Protein AF-A0A924YTF6-F1 (afdb_monomer)

Structure (mmCIF, N/CA/C/O backbone):
data_AF-A0A924YTF6-F1
#
_entry.id   AF-A0A924YTF6-F1
#
loop_
_atom_site.group_PDB
_atom_site.id
_atom_site.type_symbol
_atom_site.label_atom_id
_atom_site.label_alt_id
_atom_site.label_comp_id
_atom_site.label_asym_id
_atom_site.label_entity_id
_atom_site.label_seq_id
_atom_site.pdbx_PDB_ins_code
_atom_site.Cartn_x
_atom_site.Cartn_y
_atom_site.Cartn_z
_atom_site.occupancy
_atom_site.B_iso_or_equiv
_atom_site.auth_seq_id
_atom_site.auth_comp_id
_atom_site.auth_asym_id
_atom_site.auth_atom_id
_atom_site.pdbx_PDB_model_num
ATOM 1 N N . SER A 1 1 ? -7.230 21.133 8.648 1.00 33.88 1 SER A N 1
ATOM 2 C CA . SER A 1 1 ? -6.021 21.303 9.482 1.00 33.88 1 SER A CA 1
ATOM 3 C C . SER A 1 1 ? -4.789 21.173 8.586 1.00 33.88 1 SER A C 1
ATOM 5 O O . SER A 1 1 ? -4.611 20.162 7.931 1.00 33.88 1 SER A O 1
ATOM 7 N N . LYS A 1 2 ? -3.971 22.229 8.469 1.00 28.59 2 LYS A N 1
ATOM 8 C CA . LYS A 1 2 ? -2.895 22.375 7.458 1.00 28.59 2 LYS A CA 1
ATOM 9 C C . LYS A 1 2 ? -1.537 21.713 7.818 1.00 28.59 2 LYS A C 1
ATOM 11 O O . LYS A 1 2 ? -0.518 22.150 7.301 1.00 28.59 2 LYS A O 1
ATOM 16 N N . ARG A 1 3 ? -1.453 20.753 8.755 1.00 30.89 3 ARG A N 1
ATOM 17 C CA . ARG A 1 3 ? -0.153 20.397 9.396 1.00 30.89 3 ARG A CA 1
ATOM 18 C C . ARG A 1 3 ? 0.140 18.904 9.645 1.00 30.89 3 ARG A C 1
ATOM 20 O O . ARG A 1 3 ? 1.070 18.593 10.389 1.00 30.89 3 ARG A O 1
ATOM 27 N N . ASN A 1 4 ? -0.596 17.991 9.005 1.00 27.14 4 ASN A N 1
ATOM 28 C CA . ASN A 1 4 ? -0.408 16.540 9.194 1.00 27.14 4 ASN A CA 1
ATOM 29 C C . ASN A 1 4 ? 0.278 15.811 8.019 1.00 27.14 4 ASN A C 1
ATOM 31 O O . ASN A 1 4 ? 0.423 14.597 8.080 1.00 27.14 4 ASN A O 1
ATOM 35 N N . ALA A 1 5 ? 0.738 16.520 6.983 1.00 31.30 5 ALA A N 1
ATOM 36 C CA . ALA A 1 5 ? 1.470 15.915 5.869 1.00 31.30 5 ALA A CA 1
ATOM 37 C C . ALA A 1 5 ? 2.981 16.164 5.994 1.00 31.30 5 ALA A C 1
ATOM 39 O O . ALA A 1 5 ? 3.409 17.300 6.216 1.00 31.30 5 ALA A O 1
ATOM 40 N N . TRP A 1 6 ? 3.783 15.114 5.812 1.00 33.28 6 TRP A N 1
ATOM 41 C CA . TRP A 1 6 ? 5.216 15.234 5.550 1.00 33.28 6 TRP A CA 1
ATOM 42 C C . TRP A 1 6 ? 5.383 15.873 4.164 1.00 33.28 6 TRP A C 1
ATOM 44 O O . TRP A 1 6 ? 5.076 15.253 3.151 1.00 33.28 6 TRP A O 1
ATOM 54 N N . ARG A 1 7 ? 5.793 17.144 4.115 1.00 38.44 7 ARG A N 1
ATOM 55 C CA . ARG A 1 7 ? 6.089 17.869 2.869 1.00 38.44 7 ARG A CA 1
ATOM 56 C C . ARG A 1 7 ? 7.584 17.759 2.580 1.00 38.44 7 ARG A C 1
ATOM 58 O O . ARG A 1 7 ? 8.381 17.838 3.512 1.00 38.44 7 ARG A O 1
ATOM 65 N N . VAL A 1 8 ? 7.961 17.628 1.306 1.00 38.53 8 VAL A N 1
ATOM 66 C CA . VAL A 1 8 ? 9.360 17.786 0.887 1.00 38.53 8 VAL A CA 1
ATOM 67 C C . VAL A 1 8 ? 9.787 19.216 1.227 1.00 38.53 8 VAL A C 1
ATOM 69 O O . VAL A 1 8 ? 9.254 20.187 0.691 1.00 38.53 8 VAL A O 1
ATOM 72 N N . ASP A 1 9 ? 10.684 19.335 2.196 1.00 48.16 9 ASP A N 1
ATOM 73 C CA . ASP A 1 9 ? 11.202 20.600 2.708 1.00 48.16 9 ASP A CA 1
ATOM 74 C C . ASP A 1 9 ? 12.487 20.961 1.951 1.00 48.16 9 ASP A C 1
ATOM 76 O O . ASP A 1 9 ? 13.585 20.805 2.486 1.00 48.16 9 ASP A O 1
ATOM 80 N N . LEU A 1 10 ? 12.321 21.360 0.683 1.00 53.12 10 LEU A N 1
ATOM 81 C CA . LEU A 1 10 ? 13.398 21.843 -0.190 1.00 53.12 10 LEU A CA 1
ATOM 82 C C . LEU A 1 10 ? 13.933 23.194 0.309 1.00 53.12 10 LEU A C 1
ATOM 84 O O . LEU A 1 10 ? 13.196 23.966 0.934 1.00 53.12 10 LEU A O 1
ATOM 88 N N . GLU A 1 11 ? 15.210 23.481 0.048 1.00 59.19 11 GLU A N 1
ATOM 89 C CA . GLU A 1 11 ? 15.754 24.821 0.270 1.00 59.19 11 GLU A CA 1
ATOM 90 C C . GLU A 1 11 ? 15.016 25.850 -0.596 1.00 59.19 11 GLU A C 1
ATOM 92 O O . GLU A 1 11 ? 14.680 25.587 -1.753 1.00 59.19 11 GLU A O 1
ATOM 97 N N . ASN A 1 12 ? 14.754 27.033 -0.033 1.00 62.19 12 ASN A N 1
ATOM 98 C CA . ASN A 1 12 ? 14.315 28.161 -0.849 1.00 62.19 12 ASN A CA 1
ATOM 99 C C . ASN A 1 12 ? 15.506 28.699 -1.656 1.00 62.19 12 ASN A C 1
ATOM 101 O O . ASN A 1 12 ? 16.662 28.539 -1.265 1.00 62.19 12 ASN A O 1
ATOM 105 N N . GLU A 1 13 ? 15.223 29.374 -2.766 1.00 46.88 13 GLU A N 1
ATOM 106 C CA . GLU A 1 13 ? 16.250 29.977 -3.614 1.00 46.88 13 GLU A CA 1
ATOM 107 C C . GLU A 1 13 ? 17.131 30.951 -2.797 1.00 46.88 13 GLU A C 1
ATOM 109 O O . GLU A 1 13 ? 16.638 31.930 -2.236 1.00 46.88 13 GLU A O 1
ATOM 114 N N . GLY A 1 14 ? 18.431 30.648 -2.687 1.00 61.91 14 GLY A N 1
ATOM 115 C CA . GLY A 1 14 ? 19.406 31.429 -1.911 1.00 61.91 14 GLY A CA 1
ATOM 116 C C . GLY A 1 14 ? 19.658 30.972 -0.465 1.00 61.91 14 GLY A C 1
ATOM 117 O O . GLY A 1 14 ? 20.465 31.604 0.215 1.00 61.91 14 GLY A O 1
ATOM 118 N N . GLU A 1 15 ? 19.014 29.904 0.020 1.00 66.38 15 GLU A N 1
ATOM 119 C CA . GLU A 1 15 ? 19.349 29.284 1.313 1.00 66.38 15 GLU A CA 1
ATOM 120 C C . GLU A 1 15 ? 20.533 28.305 1.190 1.00 66.38 15 GLU A C 1
ATOM 122 O O . GLU A 1 15 ? 20.690 27.625 0.175 1.00 66.38 15 GLU A O 1
ATOM 127 N N . ASP A 1 16 ? 21.359 28.213 2.240 1.00 62.97 16 ASP A N 1
ATOM 128 C CA . ASP A 1 16 ? 22.452 27.235 2.305 1.00 62.97 16 ASP A CA 1
ATOM 129 C C . ASP A 1 16 ? 21.910 25.791 2.254 1.00 62.97 16 ASP A C 1
ATOM 131 O O . ASP A 1 16 ? 20.901 25.493 2.909 1.00 62.97 16 ASP A O 1
ATOM 135 N N . PRO A 1 17 ? 22.596 24.867 1.551 1.00 65.69 17 PRO A N 1
ATOM 136 C CA . PRO A 1 17 ? 22.175 23.475 1.455 1.00 65.69 17 PRO A CA 1
ATOM 137 C C . PRO A 1 17 ? 22.117 22.826 2.840 1.00 65.69 17 PRO A C 1
ATOM 139 O O . PRO A 1 17 ? 23.061 22.886 3.640 1.00 65.69 17 PRO A O 1
ATOM 142 N N . ARG A 1 18 ? 20.995 22.174 3.136 1.00 71.25 18 ARG A N 1
ATOM 143 C CA . ARG A 1 18 ? 20.744 21.532 4.419 1.00 71.25 18 ARG A CA 1
ATOM 144 C C . ARG A 1 18 ? 21.314 20.130 4.401 1.00 71.25 18 ARG A C 1
ATOM 146 O O . ARG A 1 18 ? 20.858 19.242 3.690 1.00 71.25 18 ARG A O 1
ATOM 153 N N . TRP A 1 19 ? 22.287 19.905 5.266 1.00 78.44 19 TRP A N 1
ATOM 154 C CA . TRP A 1 19 ? 22.843 18.582 5.488 1.00 78.44 19 TRP A CA 1
ATOM 155 C C . TRP A 1 19 ? 22.140 17.898 6.661 1.00 78.44 19 TRP A C 1
ATOM 157 O O . TRP A 1 19 ? 21.635 18.541 7.584 1.00 78.44 19 TRP A O 1
ATOM 167 N N . THR A 1 20 ? 22.102 16.569 6.622 1.00 82.50 20 THR A N 1
ATOM 168 C CA . THR A 1 20 ? 21.602 15.732 7.716 1.00 82.50 20 THR A CA 1
ATOM 169 C C . THR A 1 20 ? 22.667 14.717 8.086 1.00 82.50 20 THR A C 1
ATOM 171 O O . THR A 1 20 ? 23.166 13.994 7.228 1.00 82.50 20 THR A O 1
ATOM 174 N N . VAL A 1 21 ? 23.003 14.659 9.371 1.00 86.75 21 VAL A N 1
ATOM 175 C CA . VAL A 1 21 ? 23.843 13.606 9.938 1.00 86.75 21 VAL A CA 1
ATOM 176 C C . VAL A 1 21 ? 22.918 12.573 10.556 1.00 86.75 21 VAL A C 1
ATOM 178 O O . VAL A 1 21 ? 22.168 12.883 11.481 1.00 86.75 21 VAL A O 1
ATOM 181 N N . ALA A 1 22 ? 22.972 11.351 10.037 1.00 86.81 22 ALA A N 1
ATOM 182 C CA . ALA A 1 22 ? 22.245 10.215 10.579 1.00 86.81 22 ALA A CA 1
ATOM 183 C C . ALA A 1 22 ? 23.209 9.238 11.263 1.00 86.81 22 ALA A C 1
ATOM 185 O O . ALA A 1 22 ? 24.295 8.956 10.757 1.00 86.81 22 ALA A O 1
ATOM 186 N N . LEU A 1 23 ? 22.799 8.709 12.411 1.00 88.88 23 LEU A N 1
ATOM 187 C CA . LEU A 1 23 ? 23.518 7.714 13.196 1.00 88.88 23 LEU A CA 1
ATOM 188 C C . LEU A 1 23 ? 22.539 6.612 13.593 1.00 88.88 23 LEU A C 1
ATOM 190 O O . LEU A 1 23 ? 21.445 6.891 14.078 1.00 88.88 23 LEU A O 1
ATOM 194 N N . ARG A 1 24 ? 22.951 5.354 13.459 1.00 89.06 24 ARG A N 1
ATOM 195 C CA . ARG A 1 24 ? 22.270 4.237 14.112 1.00 89.06 24 ARG A CA 1
ATOM 196 C C . ARG A 1 24 ? 23.062 3.813 15.338 1.00 89.06 24 ARG A C 1
ATOM 198 O O . ARG A 1 24 ? 24.274 3.637 15.253 1.00 89.06 24 ARG A O 1
ATOM 205 N N . ALA A 1 25 ? 22.382 3.638 16.461 1.00 86.00 25 ALA A N 1
ATOM 206 C CA . ALA A 1 25 ? 22.997 3.254 17.719 1.00 86.00 25 ALA A CA 1
ATOM 207 C C . ALA A 1 25 ? 22.134 2.236 18.462 1.00 86.00 25 ALA A C 1
ATOM 209 O O . ALA A 1 25 ? 20.910 2.344 18.498 1.00 86.00 25 ALA A O 1
ATOM 210 N N . LEU A 1 26 ? 22.799 1.272 19.095 1.00 87.06 26 LEU A N 1
ATOM 211 C CA . LEU A 1 26 ? 22.171 0.342 20.021 1.00 87.06 26 LEU A CA 1
ATOM 212 C C . LEU A 1 26 ? 22.508 0.781 21.449 1.00 87.06 26 LEU A C 1
ATOM 214 O O . LEU A 1 26 ? 23.675 0.805 21.834 1.00 87.06 26 LEU A O 1
ATOM 218 N N . PHE A 1 27 ? 21.493 1.134 22.226 1.00 87.19 27 PHE A N 1
ATOM 219 C CA . PHE A 1 27 ? 21.616 1.560 23.614 1.00 87.19 27 PHE A CA 1
ATOM 220 C C . PHE A 1 27 ? 21.109 0.463 24.541 1.00 87.19 27 PHE A C 1
ATOM 222 O O . PHE A 1 27 ? 19.917 0.170 24.563 1.00 87.19 27 PHE A O 1
ATOM 229 N N . ALA A 1 28 ? 21.998 -0.119 25.335 1.00 88.12 28 ALA A N 1
ATOM 230 C CA . ALA A 1 28 ? 21.643 -1.056 26.393 1.00 88.12 28 ALA A CA 1
ATOM 231 C C . ALA A 1 28 ? 21.757 -0.363 27.758 1.00 88.12 28 ALA A C 1
ATOM 233 O O . ALA A 1 28 ? 22.670 0.435 27.975 1.00 88.12 28 ALA A O 1
ATOM 234 N N . GLY A 1 29 ? 20.842 -0.659 28.683 1.00 87.62 29 GLY A N 1
ATOM 235 C CA . GLY A 1 29 ? 20.893 -0.131 30.052 1.00 87.62 29 GLY A CA 1
ATOM 236 C C . GLY A 1 29 ? 22.125 -0.598 30.839 1.00 87.62 29 GLY A C 1
ATOM 237 O O . GLY A 1 29 ? 22.531 0.061 31.793 1.00 87.62 29 GLY A O 1
ATOM 238 N N . ALA A 1 30 ? 22.739 -1.706 30.423 1.00 86.06 30 ALA A N 1
ATOM 239 C CA . ALA A 1 30 ? 24.016 -2.190 30.924 1.00 86.06 30 ALA A CA 1
ATOM 240 C C . ALA A 1 30 ? 24.823 -2.814 29.773 1.00 86.06 30 ALA A C 1
ATOM 242 O O . ALA A 1 30 ? 24.242 -3.412 28.869 1.00 86.06 30 ALA A O 1
ATOM 243 N N . SER A 1 31 ? 26.154 -2.696 29.821 1.00 83.69 31 SER A N 1
ATOM 244 C CA . SER A 1 31 ? 27.068 -3.421 28.930 1.00 83.69 31 SER A CA 1
ATOM 245 C C . SER A 1 31 ? 28.318 -3.872 29.686 1.00 83.69 31 SER A C 1
ATOM 247 O O . SER A 1 31 ? 28.781 -3.185 30.598 1.00 83.69 31 SER A O 1
ATOM 249 N N . ALA A 1 32 ? 28.893 -5.010 29.296 1.00 82.56 32 ALA A N 1
ATOM 250 C CA . ALA A 1 32 ? 30.189 -5.481 29.778 1.00 82.56 32 ALA A CA 1
ATOM 251 C C . ALA A 1 32 ? 31.377 -4.794 29.070 1.00 82.56 32 ALA A C 1
ATOM 253 O O . ALA A 1 32 ? 32.544 -5.049 29.399 1.00 82.56 32 ALA A O 1
ATOM 254 N N . GLN A 1 33 ? 31.112 -3.923 28.090 1.00 75.31 33 GLN A N 1
ATOM 255 C CA . GLN A 1 33 ? 32.135 -3.118 27.432 1.00 75.31 33 GLN A CA 1
ATOM 256 C C . GLN A 1 33 ? 32.494 -1.887 28.271 1.00 75.31 33 GLN A C 1
ATOM 258 O O . GLN A 1 33 ? 31.654 -1.051 28.582 1.00 75.31 33 GLN A O 1
ATOM 263 N N . ALA A 1 34 ? 33.780 -1.747 28.599 1.00 66.31 34 ALA A N 1
ATOM 264 C CA . ALA A 1 34 ? 34.294 -0.588 29.337 1.00 66.31 34 ALA A CA 1
ATOM 265 C C . ALA A 1 34 ? 34.494 0.655 28.447 1.00 66.31 34 ALA A C 1
ATOM 267 O O . ALA A 1 34 ? 34.699 1.755 28.951 1.00 66.31 34 ALA A O 1
ATOM 268 N N . SER A 1 35 ? 34.493 0.476 27.123 1.00 64.94 35 SER A N 1
ATOM 269 C CA . SER A 1 35 ? 34.679 1.536 26.132 1.00 64.94 35 SER A CA 1
ATOM 270 C C . SER A 1 35 ? 33.983 1.155 24.819 1.00 64.94 35 SER A C 1
ATOM 272 O O . SER A 1 35 ? 34.061 -0.017 24.433 1.00 64.94 35 SER A O 1
ATOM 274 N N . PRO A 1 36 ? 33.381 2.117 24.090 1.00 57.41 36 PRO A N 1
ATOM 275 C CA . PRO A 1 36 ? 32.767 1.883 22.778 1.00 57.41 36 PRO A CA 1
ATOM 276 C C . PRO A 1 36 ? 33.769 1.438 21.698 1.00 57.41 36 PRO A C 1
ATOM 278 O O . PRO A 1 36 ? 33.363 0.951 20.650 1.00 57.41 36 PRO A O 1
ATOM 281 N N . PHE A 1 37 ? 35.075 1.573 21.953 1.00 62.22 37 PHE A N 1
ATOM 282 C CA . PHE A 1 37 ? 36.141 1.107 21.057 1.00 62.22 37 PHE A CA 1
ATOM 283 C C . PHE A 1 37 ? 36.682 -0.282 21.424 1.00 62.22 37 PHE A C 1
ATOM 285 O O . PHE A 1 37 ? 37.540 -0.819 20.726 1.00 62.22 37 PHE A O 1
ATOM 292 N N . SER A 1 38 ? 36.232 -0.862 22.541 1.00 63.25 38 SER A N 1
ATOM 293 C CA . SER A 1 38 ? 36.618 -2.223 22.916 1.00 63.25 38 SER A CA 1
ATOM 294 C C . SER A 1 38 ? 35.771 -3.245 22.154 1.00 63.25 38 SER A C 1
ATOM 296 O O . SER A 1 38 ? 34.579 -3.036 21.954 1.00 63.25 38 SER A O 1
ATOM 298 N N . GLY A 1 39 ? 36.380 -4.348 21.708 1.00 67.12 39 GLY A N 1
ATOM 299 C CA . GLY A 1 39 ? 35.661 -5.412 20.998 1.00 67.12 39 GLY A CA 1
ATOM 300 C C . GLY A 1 39 ? 34.525 -6.023 21.828 1.00 67.12 39 GLY A C 1
ATOM 301 O O . GLY A 1 39 ? 34.501 -5.924 23.059 1.00 67.12 39 GLY A O 1
ATOM 302 N N . TYR A 1 40 ? 33.560 -6.649 21.153 1.00 79.06 40 TYR A N 1
ATOM 303 C CA . TYR A 1 40 ? 32.446 -7.355 21.792 1.00 79.06 40 TYR A CA 1
ATOM 304 C C . TYR A 1 40 ? 32.950 -8.483 22.715 1.00 79.06 40 TYR A C 1
ATOM 306 O O . TYR A 1 40 ? 33.804 -9.275 22.319 1.00 79.06 40 TYR A O 1
ATOM 314 N N . LYS A 1 41 ? 32.436 -8.547 23.955 1.00 82.44 41 LYS A N 1
ATOM 315 C CA . LYS A 1 41 ? 32.841 -9.516 24.993 1.00 82.44 41 LYS A CA 1
ATOM 316 C C . LYS A 1 41 ? 31.701 -10.496 25.318 1.00 82.44 41 LYS A C 1
ATOM 318 O O . LYS A 1 41 ? 31.036 -10.328 26.340 1.00 82.44 41 LYS A O 1
ATOM 323 N N . PRO A 1 42 ? 31.477 -11.539 24.501 1.00 82.19 42 PRO A N 1
ATOM 324 C CA . PRO A 1 42 ? 30.296 -12.399 24.612 1.00 82.19 42 PRO A CA 1
ATOM 325 C C . PRO A 1 42 ? 30.154 -13.088 25.976 1.00 82.19 42 PRO A C 1
ATOM 327 O O . PRO A 1 42 ? 29.056 -13.154 26.520 1.00 82.19 42 PRO A O 1
ATOM 330 N N . THR A 1 43 ? 31.258 -13.554 26.567 1.00 85.06 43 THR A N 1
ATOM 331 C CA . THR A 1 43 ? 31.250 -14.288 27.845 1.00 85.06 43 THR A CA 1
ATOM 332 C C . THR A 1 43 ? 30.869 -13.423 29.043 1.00 85.06 43 THR A C 1
ATOM 334 O O . THR A 1 43 ? 30.260 -13.919 29.986 1.00 85.06 43 THR A O 1
ATOM 337 N N . SER A 1 44 ? 31.223 -12.137 29.020 1.00 85.00 44 SER A N 1
ATOM 338 C CA . SER A 1 44 ? 30.876 -11.184 30.079 1.00 85.00 44 SER A CA 1
ATOM 339 C C . SER A 1 44 ? 29.502 -10.550 29.864 1.00 85.00 44 SER A C 1
ATOM 341 O O . SER A 1 44 ? 28.864 -10.155 30.833 1.00 85.00 44 SER A O 1
ATOM 343 N N . GLU A 1 45 ? 29.049 -10.467 28.612 1.00 85.94 45 GLU A N 1
ATOM 344 C CA . GLU A 1 45 ? 27.750 -9.900 28.254 1.00 85.94 45 GLU A CA 1
ATOM 345 C C . GLU A 1 45 ? 26.596 -10.881 28.509 1.00 85.94 45 GLU A C 1
ATOM 347 O O . GLU A 1 45 ? 25.528 -10.455 28.931 1.00 85.94 45 GLU A O 1
ATOM 352 N N . ALA A 1 46 ? 26.814 -12.186 28.299 1.00 86.69 46 ALA A N 1
ATOM 353 C CA . ALA A 1 46 ? 25.786 -13.219 28.445 1.00 86.69 46 ALA A CA 1
ATOM 354 C C . ALA A 1 46 ? 25.045 -13.202 29.800 1.00 86.69 46 ALA A C 1
ATOM 356 O O . ALA A 1 46 ? 23.817 -13.189 29.779 1.00 86.69 46 ALA A O 1
ATOM 357 N N . PRO A 1 47 ? 25.720 -13.152 30.970 1.00 88.94 47 PRO A N 1
ATOM 358 C CA . PRO A 1 47 ? 25.033 -13.135 32.264 1.00 88.94 47 PRO A CA 1
ATOM 359 C C . PRO A 1 47 ? 24.581 -11.733 32.709 1.00 88.94 47 PRO A C 1
ATOM 361 O O . PRO A 1 47 ? 24.066 -11.585 33.818 1.00 88.94 47 PRO A O 1
ATOM 364 N N . LEU A 1 48 ? 24.833 -10.685 31.916 1.00 89.88 48 LEU A N 1
ATOM 365 C CA . LEU A 1 48 ? 24.643 -9.305 32.349 1.00 89.88 48 LEU A CA 1
ATOM 366 C C . LEU A 1 48 ? 23.142 -8.961 32.415 1.00 89.88 48 LEU A C 1
ATOM 368 O O . LEU A 1 48 ? 22.461 -9.039 31.388 1.00 89.88 48 LEU A O 1
ATOM 372 N N . PRO A 1 49 ? 22.608 -8.541 33.577 1.00 90.06 49 PRO A N 1
ATOM 373 C CA . PRO A 1 49 ? 21.224 -8.096 33.671 1.00 90.06 49 PRO A CA 1
ATOM 374 C C . PRO A 1 49 ? 21.054 -6.748 32.960 1.00 90.06 49 PRO A C 1
ATOM 376 O O . PRO A 1 49 ? 21.742 -5.779 33.278 1.00 90.06 49 PRO A O 1
ATOM 379 N N . CYS A 1 50 ? 20.111 -6.669 32.021 1.00 89.62 50 CYS A N 1
ATOM 380 C CA . CYS A 1 50 ? 19.856 -5.473 31.227 1.00 89.62 50 CYS A CA 1
ATOM 381 C C . CYS A 1 50 ? 18.350 -5.215 31.109 1.00 89.62 50 CYS A C 1
ATOM 383 O O . CYS A 1 50 ? 17.642 -5.866 30.347 1.00 89.62 50 CYS A O 1
ATOM 385 N N . VAL A 1 51 ? 17.846 -4.235 31.864 1.00 88.19 51 VAL A N 1
ATOM 386 C CA . VAL A 1 51 ? 16.400 -3.951 31.950 1.00 88.19 51 VAL A CA 1
ATOM 387 C C . VAL A 1 51 ? 15.816 -3.503 30.612 1.00 88.19 51 VAL A C 1
ATOM 389 O O . VAL A 1 51 ? 14.661 -3.806 30.325 1.00 88.19 51 VAL A O 1
ATOM 392 N N . TYR A 1 52 ? 16.593 -2.803 29.788 1.00 89.75 52 TYR A N 1
ATOM 393 C CA . TYR A 1 52 ? 16.150 -2.362 28.474 1.00 89.75 52 TYR A CA 1
ATOM 394 C C . TYR A 1 52 ? 17.295 -2.329 27.467 1.00 89.75 52 TYR A C 1
ATOM 396 O O . TYR A 1 52 ? 18.436 -2.006 27.799 1.00 89.75 52 TYR A O 1
ATOM 404 N N . LEU A 1 53 ? 16.949 -2.592 26.213 1.00 92.12 53 LEU A N 1
ATOM 405 C CA . LEU A 1 53 ? 17.812 -2.409 25.054 1.00 92.12 53 LEU A CA 1
ATOM 406 C C . LEU A 1 53 ? 17.019 -1.676 23.977 1.00 92.12 53 LEU A C 1
ATOM 408 O O . LEU A 1 53 ? 15.839 -1.951 23.786 1.00 92.12 53 LEU A O 1
ATOM 412 N N . MET A 1 54 ? 17.641 -0.712 23.307 1.00 92.69 54 MET A N 1
ATOM 413 C CA . MET A 1 54 ? 17.008 0.162 22.324 1.00 92.69 54 MET A CA 1
ATOM 414 C C . MET A 1 54 ? 17.850 0.231 21.055 1.00 92.69 54 MET A C 1
ATOM 416 O O . MET A 1 54 ? 19.030 0.550 21.119 1.00 92.69 54 MET A O 1
ATOM 420 N N . ASP A 1 55 ? 17.244 -0.027 19.903 1.00 92.06 55 ASP A N 1
ATOM 421 C CA . ASP A 1 55 ? 17.829 0.196 18.578 1.00 92.06 55 ASP A CA 1
ATOM 422 C C . ASP A 1 55 ? 17.273 1.506 18.037 1.00 92.06 55 ASP A C 1
ATOM 424 O O . ASP A 1 55 ? 16.080 1.597 17.735 1.00 92.06 55 ASP A O 1
ATOM 428 N N . LEU A 1 56 ? 18.126 2.525 17.986 1.00 91.56 56 LEU A N 1
ATOM 429 C CA . LEU A 1 56 ? 17.769 3.895 17.655 1.00 91.56 56 LEU A CA 1
ATOM 430 C C . LEU A 1 56 ? 18.405 4.304 16.327 1.00 91.56 56 LEU A C 1
ATOM 432 O O . LEU A 1 56 ? 19.598 4.109 16.100 1.00 91.56 56 LEU A O 1
ATOM 436 N N . VAL A 1 57 ? 17.615 4.949 15.480 1.00 92.00 57 VAL A N 1
ATOM 437 C CA . VAL A 1 57 ? 18.075 5.726 14.331 1.00 92.00 57 VAL A CA 1
ATOM 438 C C . VAL A 1 57 ? 17.860 7.191 14.673 1.00 92.00 57 VAL A C 1
ATOM 440 O O . VAL A 1 57 ? 16.729 7.631 14.863 1.00 92.00 57 VAL A O 1
ATOM 443 N N . LEU A 1 58 ? 18.957 7.927 14.783 1.00 90.19 58 LEU A N 1
ATOM 444 C CA . LEU A 1 58 ? 19.010 9.340 15.119 1.00 90.19 58 LEU A CA 1
ATOM 445 C C . LEU A 1 58 ? 19.379 10.124 13.865 1.00 90.19 58 LEU A C 1
ATOM 447 O O . LEU A 1 58 ? 20.300 9.740 13.150 1.00 90.19 58 LEU A O 1
ATOM 451 N N . ALA A 1 59 ? 18.700 11.231 13.609 1.00 91.12 59 ALA A N 1
ATOM 452 C CA . ALA A 1 59 ? 19.038 12.155 12.543 1.00 91.12 59 ALA A CA 1
ATOM 453 C C . ALA A 1 59 ? 18.996 13.585 13.076 1.00 91.12 59 ALA A C 1
ATOM 455 O O . ALA A 1 59 ? 18.018 14.002 13.697 1.00 91.12 59 ALA A O 1
ATOM 456 N N . VAL A 1 60 ? 20.068 14.331 12.828 1.00 90.56 60 VAL A N 1
ATOM 457 C CA . VAL A 1 60 ? 20.156 15.760 13.123 1.00 90.56 60 VAL A CA 1
ATOM 458 C C . VAL A 1 60 ? 20.385 16.491 11.818 1.00 90.56 60 VAL A C 1
ATOM 460 O O . VAL A 1 60 ? 21.360 16.234 11.110 1.00 90.56 60 VAL A O 1
ATOM 463 N N . ARG A 1 61 ? 19.473 17.400 11.498 1.00 85.81 61 ARG A N 1
ATOM 464 C CA . ARG A 1 61 ? 19.570 18.276 10.336 1.00 85.81 61 ARG A CA 1
ATOM 465 C C . ARG A 1 61 ? 20.193 19.611 10.739 1.00 85.81 61 ARG A C 1
ATOM 467 O O . ARG A 1 61 ? 20.073 20.034 11.889 1.00 85.81 61 ARG A O 1
ATOM 474 N N . SER A 1 62 ? 20.843 20.285 9.794 1.00 85.19 62 SER A N 1
ATOM 475 C CA . SER A 1 62 ? 21.512 21.577 10.010 1.00 85.19 62 SER A CA 1
ATOM 476 C C . SER A 1 62 ? 20.602 22.678 10.578 1.00 85.19 62 SER A C 1
ATOM 478 O O . SER A 1 62 ? 21.091 23.599 11.224 1.00 85.19 62 SER A O 1
ATOM 480 N N . ASP A 1 63 ? 19.280 22.567 10.414 1.00 81.75 63 ASP A N 1
ATOM 481 C CA . ASP A 1 63 ? 18.278 23.483 10.977 1.00 81.75 63 ASP A CA 1
ATOM 482 C C . ASP A 1 63 ? 17.858 23.144 12.424 1.00 81.75 63 ASP A C 1
ATOM 484 O O . ASP A 1 63 ? 16.819 23.606 12.902 1.00 81.75 63 ASP A O 1
ATOM 488 N N . LEU A 1 64 ? 18.648 22.311 13.111 1.00 85.94 64 LEU A N 1
ATOM 489 C CA . LEU A 1 64 ? 18.383 21.780 14.452 1.00 85.94 64 LEU A CA 1
ATOM 490 C C . LEU A 1 64 ? 17.114 20.923 14.543 1.00 85.94 64 LEU A C 1
ATOM 492 O O . LEU A 1 64 ? 16.614 20.673 15.642 1.00 85.94 64 LEU A O 1
ATOM 496 N N . THR A 1 65 ? 16.589 20.438 13.414 1.00 86.88 65 THR A N 1
ATOM 497 C CA . THR A 1 65 ? 15.577 19.384 13.451 1.00 86.88 65 THR A CA 1
ATOM 498 C C . THR A 1 65 ? 16.239 18.084 13.898 1.00 86.88 65 THR A C 1
ATOM 500 O O . THR A 1 65 ? 17.159 17.580 13.253 1.00 86.88 65 THR A O 1
ATOM 503 N N . PHE A 1 66 ? 15.761 17.548 15.015 1.00 90.06 66 PHE A N 1
ATOM 504 C CA . PHE A 1 66 ? 16.171 16.272 15.577 1.00 90.06 66 PHE A CA 1
ATOM 505 C C . PHE A 1 66 ? 15.058 15.251 15.357 1.00 90.06 66 PHE A C 1
ATOM 507 O O . PHE A 1 66 ? 13.904 15.481 15.722 1.00 90.06 66 PHE A O 1
ATOM 514 N N . PHE A 1 67 ? 15.413 14.106 14.795 1.00 91.56 67 PHE A N 1
ATOM 515 C CA . PHE A 1 67 ? 14.532 12.964 14.635 1.00 91.56 67 PHE A CA 1
ATOM 516 C C . PHE A 1 67 ? 15.169 11.730 15.267 1.00 91.56 67 PHE A C 1
ATOM 518 O O . PHE A 1 67 ? 16.359 11.471 15.104 1.00 91.56 67 PHE A O 1
ATOM 525 N N . MET A 1 68 ? 14.366 10.954 15.980 1.00 90.19 68 MET A N 1
ATOM 526 C CA . MET A 1 68 ? 14.741 9.670 16.548 1.00 90.19 68 MET A CA 1
ATOM 527 C C . MET A 1 68 ? 13.631 8.678 16.246 1.00 90.19 68 MET A C 1
ATOM 529 O O . MET A 1 68 ? 12.506 8.882 16.683 1.00 90.19 68 MET A O 1
ATOM 533 N N . ALA A 1 69 ? 13.942 7.589 15.558 1.00 93.06 69 ALA A N 1
ATOM 534 C CA . ALA A 1 69 ? 13.078 6.417 15.475 1.00 93.06 69 ALA A CA 1
ATOM 535 C C . ALA A 1 69 ? 13.712 5.290 16.284 1.00 93.06 69 ALA A C 1
ATOM 537 O O . ALA A 1 69 ? 14.922 5.085 16.213 1.00 93.06 69 ALA A O 1
ATOM 538 N N . GLY A 1 70 ? 12.915 4.575 17.071 1.00 91.38 70 GLY A N 1
ATOM 539 C CA . GLY A 1 70 ? 13.434 3.604 18.021 1.00 91.38 70 GLY A CA 1
ATOM 540 C C . GLY A 1 70 ? 12.578 2.357 18.139 1.00 91.38 70 GLY A C 1
ATOM 541 O O . GLY A 1 70 ? 11.350 2.410 18.067 1.00 91.38 70 GLY A O 1
ATOM 542 N N . ARG A 1 71 ? 13.250 1.232 18.368 1.00 94.44 71 ARG A N 1
ATOM 543 C CA . ARG A 1 71 ? 12.655 -0.028 18.825 1.00 94.44 71 ARG A CA 1
ATOM 544 C C . ARG A 1 71 ? 13.261 -0.370 20.176 1.00 94.44 71 ARG A C 1
ATOM 546 O O . ARG A 1 71 ? 14.461 -0.176 20.347 1.00 94.44 71 ARG A O 1
ATOM 553 N N . ALA A 1 72 ? 12.468 -0.865 21.118 1.00 92.19 72 ALA A N 1
ATOM 554 C CA . ALA A 1 72 ? 12.950 -1.215 22.447 1.00 92.19 72 ALA A CA 1
ATOM 555 C C . ALA A 1 72 ? 12.481 -2.599 22.896 1.00 92.19 72 ALA A C 1
ATOM 557 O O . ALA A 1 72 ? 11.349 -3.018 22.640 1.00 92.19 72 ALA A O 1
ATOM 558 N N . TRP A 1 73 ? 13.357 -3.265 23.634 1.00 92.75 73 TRP A N 1
ATOM 559 C CA . TRP A 1 73 ? 13.150 -4.543 24.294 1.00 92.75 73 TRP A CA 1
ATOM 560 C C . TRP A 1 73 ? 13.316 -4.357 25.794 1.00 92.75 73 TRP A C 1
ATOM 562 O O . TRP A 1 73 ? 14.118 -3.532 26.233 1.00 92.75 73 TRP A O 1
ATOM 572 N N . LEU A 1 74 ? 12.583 -5.146 26.575 1.00 90.88 74 LEU A N 1
ATOM 573 C CA . LEU A 1 74 ? 12.793 -5.241 28.016 1.00 90.88 74 LEU A CA 1
ATOM 574 C C . LEU A 1 74 ? 13.541 -6.528 28.354 1.00 90.88 74 LEU A C 1
ATOM 576 O O . LEU A 1 74 ? 13.397 -7.534 27.658 1.00 90.88 74 LEU A O 1
ATOM 580 N N . ASN A 1 75 ? 14.318 -6.489 29.434 1.00 90.12 75 ASN A N 1
ATOM 581 C CA . ASN A 1 75 ? 15.057 -7.625 30.000 1.00 90.12 75 ASN A CA 1
ATOM 582 C C . ASN A 1 75 ? 15.932 -8.361 28.979 1.00 90.12 75 ASN A C 1
ATOM 584 O O . ASN A 1 75 ? 16.036 -9.585 28.992 1.00 90.12 75 ASN A O 1
ATOM 588 N N . THR A 1 76 ? 16.491 -7.603 28.041 1.00 91.06 76 THR A N 1
ATOM 589 C CA . THR A 1 76 ? 17.249 -8.110 26.903 1.00 91.06 76 THR A CA 1
ATOM 590 C C . THR A 1 76 ? 18.604 -7.426 26.923 1.00 91.06 76 THR A C 1
ATOM 592 O O . THR A 1 76 ? 18.685 -6.200 26.837 1.00 91.06 76 THR A O 1
ATOM 595 N N . ASN A 1 77 ? 19.674 -8.205 27.056 1.00 90.31 77 ASN A N 1
ATOM 596 C CA . ASN A 1 77 ? 21.040 -7.705 26.916 1.00 90.31 77 ASN A CA 1
ATOM 597 C C . ASN A 1 77 ? 21.527 -7.848 25.461 1.00 90.31 77 ASN A C 1
ATOM 599 O O . ASN A 1 77 ? 20.828 -8.381 24.595 1.00 90.31 77 ASN A O 1
ATOM 603 N N . TYR A 1 78 ? 22.734 -7.357 25.171 1.00 88.06 78 TYR A N 1
ATOM 604 C CA . TYR A 1 78 ? 23.287 -7.414 23.814 1.00 88.06 78 TYR A CA 1
ATOM 605 C C . TYR A 1 78 ? 23.494 -8.859 23.329 1.00 88.06 78 TYR A C 1
ATOM 607 O O . TYR A 1 78 ? 23.324 -9.143 22.145 1.00 88.06 78 TYR A O 1
ATOM 615 N N . HIS A 1 79 ? 23.828 -9.785 24.235 1.00 88.06 79 HIS A N 1
ATOM 616 C CA . HIS A 1 79 ? 23.999 -11.201 23.911 1.00 88.06 79 HIS A CA 1
ATOM 617 C C . HIS A 1 79 ? 22.682 -11.848 23.456 1.00 88.06 79 HIS A C 1
ATOM 619 O O . HIS A 1 79 ? 22.652 -12.489 22.406 1.00 88.06 79 HIS A O 1
ATOM 625 N N . ASP A 1 80 ? 21.589 -11.633 24.189 1.00 87.94 80 ASP A N 1
ATOM 626 C CA . ASP A 1 80 ? 20.259 -12.145 23.842 1.00 87.94 80 ASP A CA 1
ATOM 627 C C . ASP A 1 80 ? 19.777 -11.582 22.503 1.00 87.94 80 ASP A C 1
ATOM 629 O O . ASP A 1 80 ? 19.292 -12.327 21.650 1.00 87.94 80 ASP A O 1
ATOM 633 N N . PHE A 1 81 ? 19.973 -10.276 22.294 1.00 88.50 81 PHE A N 1
ATOM 634 C CA . PHE A 1 81 ? 19.620 -9.587 21.054 1.00 88.50 81 PHE A CA 1
ATOM 635 C C . PHE A 1 81 ? 20.409 -10.102 19.840 1.00 88.50 81 PHE A C 1
ATOM 637 O O . PHE A 1 81 ? 19.852 -10.231 18.749 1.00 88.50 81 PHE A O 1
ATOM 644 N N . HIS A 1 82 ? 21.703 -10.392 20.008 1.00 84.94 82 HIS A N 1
ATOM 645 C CA . HIS A 1 82 ? 22.564 -10.858 18.921 1.00 84.94 82 HIS A CA 1
ATOM 646 C C . HIS A 1 82 ? 22.341 -12.339 18.581 1.00 84.94 82 HIS A C 1
ATOM 648 O O . HIS A 1 82 ? 22.297 -12.694 17.405 1.00 84.94 82 HIS A O 1
ATOM 654 N N . ASN A 1 83 ? 22.172 -13.194 19.596 1.00 84.44 83 ASN A N 1
ATOM 655 C CA . ASN A 1 83 ? 22.157 -14.651 19.432 1.00 84.44 83 ASN A CA 1
ATOM 656 C C . ASN A 1 83 ? 20.755 -15.261 19.295 1.00 84.44 83 ASN A C 1
ATOM 658 O O . ASN A 1 83 ? 20.645 -16.428 18.921 1.00 84.44 83 ASN A O 1
ATOM 662 N N . THR A 1 84 ? 19.687 -14.503 19.567 1.00 83.81 84 THR A N 1
ATOM 663 C CA . THR A 1 84 ? 18.303 -14.997 19.477 1.00 83.81 84 THR A CA 1
ATOM 664 C C . THR A 1 84 ? 17.536 -14.258 18.375 1.00 83.81 84 THR A C 1
ATOM 666 O O . THR A 1 84 ? 16.962 -13.198 18.639 1.00 83.81 84 THR A O 1
ATOM 669 N N . PRO A 1 85 ? 17.447 -14.810 17.144 1.00 77.75 85 PRO A N 1
ATOM 670 C CA . PRO A 1 85 ? 16.800 -14.137 16.011 1.00 77.75 85 PRO A CA 1
ATOM 671 C C . PRO A 1 85 ? 15.366 -13.682 16.304 1.00 77.75 85 PRO A C 1
ATOM 673 O O . PRO A 1 85 ? 14.983 -12.567 15.966 1.00 77.75 85 PRO A O 1
ATOM 676 N N . LYS A 1 86 ? 14.598 -14.504 17.033 1.00 82.88 86 LYS A N 1
ATOM 677 C CA . LYS A 1 86 ? 13.215 -14.182 17.416 1.00 82.88 86 LYS A CA 1
ATOM 678 C C . LYS A 1 86 ? 13.101 -12.908 18.254 1.00 82.88 86 LYS A C 1
ATOM 680 O O . LYS A 1 86 ? 12.161 -12.149 18.063 1.00 82.88 86 LYS A O 1
ATOM 685 N N . VAL A 1 87 ? 14.058 -12.659 19.155 1.00 84.62 87 VAL A N 1
ATOM 686 C CA . VAL A 1 87 ? 14.063 -11.449 19.991 1.00 84.62 87 VAL A CA 1
ATOM 687 C C . VAL A 1 87 ? 14.289 -10.226 19.110 1.00 84.62 87 VAL A C 1
ATOM 689 O O . VAL A 1 87 ? 13.522 -9.273 19.180 1.00 84.62 87 VAL A O 1
ATOM 692 N N . LYS A 1 88 ? 15.273 -10.274 18.208 1.00 84.56 88 LYS A N 1
ATOM 693 C CA . LYS A 1 88 ? 15.635 -9.158 17.321 1.00 84.56 88 LYS A CA 1
ATOM 694 C C . LYS A 1 88 ? 14.487 -8.656 16.434 1.00 84.56 88 LYS A C 1
ATOM 696 O O . LYS A 1 88 ? 14.416 -7.455 16.158 1.00 84.56 88 LYS A O 1
ATOM 701 N N . ASP A 1 89 ? 13.593 -9.542 16.008 1.00 86.31 89 ASP A N 1
ATOM 702 C CA . ASP A 1 89 ? 12.497 -9.198 15.094 1.00 86.31 89 ASP A CA 1
ATOM 703 C C . ASP A 1 89 ? 11.206 -8.769 15.813 1.00 86.31 89 ASP A C 1
ATOM 705 O O . ASP A 1 89 ? 10.302 -8.212 15.187 1.00 86.31 89 ASP A O 1
ATOM 709 N N . ALA A 1 90 ? 11.132 -8.957 17.133 1.00 89.12 90 ALA A N 1
ATOM 710 C CA . ALA A 1 90 ? 9.926 -8.747 17.926 1.00 89.12 90 ALA A CA 1
ATOM 711 C C . ALA A 1 90 ? 10.156 -7.803 19.128 1.00 89.12 90 ALA A C 1
ATOM 713 O O . ALA A 1 90 ? 10.101 -8.245 20.278 1.00 89.12 90 ALA A O 1
ATOM 714 N N . PRO A 1 91 ? 10.396 -6.493 18.901 1.00 91.94 91 PRO A N 1
ATOM 715 C CA . PRO A 1 91 ? 10.515 -5.509 19.982 1.00 91.94 91 PRO A CA 1
ATOM 716 C C . PRO A 1 91 ? 9.218 -5.376 20.770 1.00 91.94 91 PRO A C 1
ATOM 718 O O . PRO A 1 91 ? 8.143 -5.581 20.211 1.00 91.94 91 PRO A O 1
ATOM 721 N N . LEU A 1 92 ? 9.316 -4.963 22.036 1.00 90.88 92 LEU A N 1
ATOM 722 C CA . LEU A 1 92 ? 8.154 -4.620 22.856 1.00 90.88 92 LEU A CA 1
ATOM 723 C C . LEU A 1 92 ? 7.572 -3.266 22.479 1.00 90.88 92 LEU A C 1
ATOM 725 O O . LEU A 1 92 ? 6.354 -3.124 22.409 1.00 90.88 92 LEU A O 1
ATOM 729 N N . LEU A 1 93 ? 8.439 -2.277 22.277 1.00 90.88 93 LEU A N 1
ATOM 730 C CA . LEU A 1 93 ? 8.041 -0.911 21.973 1.00 90.88 93 LEU A CA 1
ATOM 731 C C . LEU A 1 93 ? 8.636 -0.481 20.642 1.00 90.88 93 LEU A C 1
ATOM 733 O O . LEU A 1 93 ? 9.778 -0.805 20.315 1.00 90.88 93 LEU A O 1
ATOM 737 N N . ASN A 1 94 ? 7.880 0.304 19.898 1.00 92.38 94 ASN A N 1
ATOM 738 C CA . ASN A 1 94 ? 8.331 0.997 18.706 1.00 92.38 94 ASN A CA 1
ATOM 739 C C . ASN A 1 94 ? 7.769 2.417 18.718 1.00 92.38 94 ASN A C 1
ATOM 741 O O . ASN A 1 94 ? 6.690 2.669 19.245 1.00 92.38 94 ASN A O 1
ATOM 745 N N . GLY A 1 95 ? 8.517 3.365 18.176 1.00 90.00 95 GLY A N 1
ATOM 746 C CA . GLY A 1 95 ? 8.081 4.749 18.207 1.00 90.00 95 GLY A CA 1
ATOM 747 C C . GLY A 1 95 ? 9.057 5.697 17.549 1.00 90.00 95 GLY A C 1
ATOM 748 O O . GLY A 1 95 ? 10.119 5.300 17.058 1.00 90.00 95 GLY A O 1
ATOM 749 N N . PHE A 1 96 ? 8.691 6.969 17.562 1.00 91.94 96 PHE A N 1
ATOM 750 C CA . PHE A 1 96 ? 9.544 8.040 17.090 1.00 91.94 96 PHE A CA 1
ATOM 751 C C . PHE A 1 96 ? 9.372 9.305 17.927 1.00 91.94 96 PHE A C 1
ATOM 753 O O . PHE A 1 96 ? 8.362 9.518 18.596 1.00 91.94 96 PHE A O 1
ATOM 760 N N . MET A 1 97 ? 10.378 10.163 17.860 1.00 90.12 97 MET A N 1
ATOM 761 C CA . MET A 1 97 ? 10.407 11.489 18.445 1.00 90.12 97 MET A CA 1
ATOM 762 C C . MET A 1 97 ? 10.963 12.455 17.407 1.00 90.12 97 MET A C 1
ATOM 764 O O . MET A 1 97 ? 11.979 12.188 16.773 1.00 90.12 97 MET A O 1
ATOM 768 N N . MET A 1 98 ? 10.302 13.588 17.246 1.00 90.56 98 MET A N 1
ATOM 769 C CA . MET A 1 98 ? 10.682 14.655 16.342 1.00 90.56 98 MET A CA 1
ATOM 770 C C . MET A 1 98 ? 10.641 15.971 17.104 1.00 90.56 98 MET A C 1
ATOM 772 O O . MET A 1 98 ? 9.605 16.358 17.640 1.00 90.56 98 MET A O 1
ATOM 776 N N . LEU A 1 99 ? 11.761 16.675 17.114 1.00 90.19 99 LEU A N 1
ATOM 777 C CA . LEU A 1 99 ? 11.866 18.053 17.558 1.00 90.19 99 LEU A CA 1
ATOM 778 C C . LEU A 1 99 ? 12.245 18.888 16.338 1.00 90.19 99 LEU A C 1
ATOM 780 O O . LEU A 1 99 ? 13.336 18.735 15.803 1.00 90.19 99 LEU A O 1
ATOM 784 N N . SER A 1 100 ? 11.363 19.778 15.900 1.00 86.69 100 SER A N 1
ATOM 785 C CA . SER A 1 100 ? 11.656 20.739 14.841 1.00 86.69 100 SER A CA 1
ATOM 786 C C . SER A 1 100 ? 11.640 22.143 15.425 1.00 86.69 100 SER A C 1
ATOM 788 O O . SER A 1 100 ? 10.578 22.686 15.745 1.00 86.69 100 SER A O 1
ATOM 790 N N . VAL A 1 101 ? 12.827 22.741 15.548 1.00 85.62 101 VAL A N 1
ATOM 791 C CA . VAL A 1 101 ? 12.984 24.118 16.040 1.00 85.62 101 VAL A CA 1
ATOM 792 C C . VAL A 1 101 ? 12.276 25.097 15.102 1.00 85.62 101 VAL A C 1
ATOM 794 O O . VAL A 1 101 ? 11.494 25.930 15.555 1.00 85.62 101 VAL A O 1
ATOM 797 N N . ARG A 1 102 ? 12.449 24.927 13.785 1.00 78.56 102 ARG A N 1
ATOM 798 C CA . ARG A 1 102 ? 11.803 25.757 12.757 1.00 78.56 102 ARG A CA 1
ATOM 799 C C . ARG A 1 102 ? 10.277 25.732 12.838 1.00 78.56 102 ARG A C 1
ATOM 801 O O . ARG A 1 102 ? 9.640 26.769 12.692 1.00 78.56 102 ARG A O 1
ATOM 808 N N . GLN A 1 103 ? 9.683 24.563 13.078 1.00 78.50 103 GLN A N 1
ATOM 809 C CA . GLN A 1 103 ? 8.229 24.441 13.231 1.00 78.50 103 GLN A CA 1
ATOM 810 C C . GLN A 1 103 ? 7.746 24.759 14.655 1.00 78.50 103 GLN A C 1
ATOM 812 O O . GLN A 1 103 ? 6.538 24.769 14.888 1.00 78.50 103 GLN A O 1
ATOM 817 N N . SER A 1 104 ? 8.661 25.006 15.604 1.00 87.12 104 SER A N 1
ATOM 818 C CA . SER A 1 104 ? 8.366 25.098 17.042 1.00 87.12 104 SER A CA 1
ATOM 819 C C . SER A 1 104 ? 7.558 23.897 17.548 1.00 87.12 104 SER A C 1
ATOM 821 O O . SER A 1 104 ? 6.636 24.043 18.347 1.00 87.12 104 SER A O 1
ATOM 823 N N . ARG A 1 105 ? 7.873 22.703 17.035 1.00 85.25 105 ARG A N 1
ATOM 824 C CA . ARG A 1 105 ? 7.068 21.493 17.214 1.00 85.25 105 ARG A CA 1
ATOM 825 C C . ARG A 1 105 ? 7.888 20.393 17.861 1.00 85.25 105 ARG A C 1
ATOM 827 O O . ARG A 1 105 ? 8.974 20.067 17.385 1.00 85.25 105 ARG A O 1
ATOM 834 N N . PHE A 1 106 ? 7.328 19.777 18.890 1.00 88.81 106 PHE A N 1
ATOM 835 C CA . PHE A 1 106 ? 7.803 18.518 19.441 1.00 88.81 106 PHE A CA 1
ATOM 836 C C . PHE A 1 106 ? 6.690 17.480 19.334 1.00 88.81 106 PHE A C 1
ATOM 838 O O . PHE A 1 106 ? 5.568 17.717 19.776 1.00 88.81 106 PHE A O 1
ATOM 845 N N . LEU A 1 107 ? 6.994 16.339 18.732 1.00 90.00 107 LEU A N 1
ATOM 846 C CA . LEU A 1 107 ? 6.075 15.224 18.565 1.00 90.00 107 LEU A CA 1
ATOM 847 C C . LEU A 1 107 ? 6.790 13.946 18.980 1.00 90.00 107 LEU A C 1
ATOM 849 O O . LEU A 1 107 ? 7.834 13.622 18.426 1.00 90.00 107 LEU A O 1
ATOM 853 N N . ALA A 1 108 ? 6.217 13.203 19.913 1.00 88.94 108 ALA A N 1
ATOM 854 C CA . ALA A 1 108 ? 6.664 11.870 20.268 1.00 88.94 108 ALA A CA 1
ATOM 855 C C . ALA A 1 108 ? 5.481 10.908 20.206 1.00 88.94 108 ALA A C 1
ATOM 857 O O . ALA A 1 108 ? 4.394 11.226 20.687 1.00 88.94 108 ALA A O 1
ATOM 858 N N . ASN A 1 109 ? 5.699 9.738 19.620 1.00 89.50 109 ASN A N 1
ATOM 859 C CA . ASN A 1 109 ? 4.728 8.660 19.572 1.00 89.50 109 ASN A CA 1
ATOM 860 C C . ASN A 1 109 ? 5.412 7.337 19.928 1.00 89.50 109 ASN A C 1
ATOM 862 O O . ASN A 1 109 ? 6.537 7.072 19.502 1.00 89.50 109 ASN A O 1
ATOM 866 N N . LEU A 1 110 ? 4.729 6.531 20.731 1.00 89.31 110 LEU A N 1
ATOM 867 C CA . LEU A 1 110 ? 5.187 5.235 21.206 1.00 89.31 110 LEU A CA 1
ATOM 868 C C . LEU A 1 110 ? 4.024 4.251 21.140 1.00 89.31 110 LEU A C 1
ATOM 870 O O . LEU A 1 110 ? 2.950 4.547 21.655 1.00 89.31 110 LEU A O 1
ATOM 874 N N . SER A 1 111 ? 4.248 3.067 20.590 1.00 89.88 111 SER A N 1
ATOM 875 C CA . SER A 1 111 ? 3.279 1.975 20.583 1.00 89.88 111 SER A CA 1
ATOM 876 C C . SER A 1 111 ? 3.884 0.685 21.126 1.00 89.88 111 SER A C 1
ATOM 878 O O . SER A 1 111 ? 5.097 0.468 21.050 1.00 89.88 111 SER A O 1
ATOM 880 N N . SER A 1 112 ? 3.038 -0.172 21.697 1.00 90.38 112 SER A N 1
ATOM 881 C CA . SER A 1 112 ? 3.427 -1.526 22.088 1.00 90.38 112 SER A CA 1
ATOM 882 C C . SER A 1 112 ? 3.135 -2.553 20.994 1.00 90.38 112 SER A C 1
ATOM 884 O O . SER A 1 112 ? 2.189 -2.429 20.214 1.00 90.38 112 SER A O 1
ATOM 886 N N . ASN A 1 113 ? 3.946 -3.607 20.961 1.00 87.38 113 ASN A N 1
ATOM 887 C CA . ASN A 1 113 ? 3.799 -4.742 20.062 1.00 87.38 113 ASN A CA 1
ATOM 888 C C . ASN A 1 113 ? 3.283 -5.975 20.834 1.00 87.38 113 ASN A C 1
ATOM 890 O O . ASN A 1 113 ? 3.984 -6.479 21.713 1.00 87.38 113 ASN A O 1
ATOM 894 N N . PRO A 1 114 ? 2.105 -6.525 20.494 1.00 80.50 114 PRO A N 1
ATOM 895 C CA . PRO A 1 114 ? 1.548 -7.684 21.193 1.00 80.50 114 PRO A CA 1
ATOM 896 C C . PRO A 1 114 ? 2.293 -8.999 20.906 1.00 80.50 114 PRO A C 1
ATOM 898 O O . PRO A 1 114 ? 2.114 -9.981 21.622 1.00 80.50 114 PRO A O 1
ATOM 901 N N . GLN A 1 115 ? 3.127 -9.039 19.862 1.00 83.81 115 GLN A N 1
ATOM 902 C CA . GLN A 1 115 ? 3.962 -10.193 19.511 1.00 83.81 115 GLN A CA 1
ATOM 903 C C . GLN A 1 115 ? 5.387 -10.069 20.066 1.00 83.81 115 GLN A C 1
ATOM 905 O O . GLN A 1 115 ? 6.298 -10.698 19.543 1.00 83.81 115 GLN A O 1
ATOM 910 N N . ALA A 1 116 ? 5.597 -9.229 21.085 1.00 86.50 116 ALA A N 1
ATOM 911 C CA . ALA A 1 116 ? 6.913 -8.981 21.653 1.00 86.50 116 ALA A CA 1
ATOM 912 C C . ALA A 1 116 ? 7.568 -10.247 22.218 1.00 86.50 116 ALA A C 1
ATOM 914 O O . ALA A 1 116 ? 6.942 -11.033 22.943 1.00 86.50 116 ALA A O 1
ATOM 915 N N . GLU A 1 117 ? 8.862 -10.377 21.951 1.00 88.50 117 GLU A N 1
ATOM 916 C CA . GLU A 1 117 ? 9.725 -11.355 22.593 1.00 88.50 117 GLU A CA 1
ATOM 917 C C . GLU A 1 117 ? 10.632 -10.664 23.611 1.00 88.50 117 GLU A C 1
ATOM 919 O O . GLU A 1 117 ? 11.046 -9.515 23.447 1.00 88.50 117 GLU A O 1
ATOM 924 N N . PHE A 1 118 ? 10.920 -11.379 24.695 1.00 86.25 118 PHE A N 1
ATOM 925 C CA . PHE A 1 118 ? 11.721 -10.884 25.810 1.00 86.25 118 PHE A CA 1
ATOM 926 C C . PHE A 1 118 ? 12.967 -11.744 25.942 1.00 86.25 118 PHE A C 1
ATOM 928 O O . PHE A 1 118 ? 12.884 -12.966 25.807 1.00 86.25 118 PHE A O 1
ATOM 935 N N . GLY A 1 119 ? 14.090 -11.116 26.274 1.00 84.00 119 GLY A N 1
ATOM 936 C CA . GLY A 1 119 ? 15.212 -11.827 26.871 1.00 84.00 119 GLY A CA 1
ATOM 937 C C . GLY A 1 119 ? 14.883 -12.347 28.276 1.00 84.00 119 GLY A C 1
ATOM 938 O O . GLY A 1 119 ? 13.782 -12.153 28.811 1.00 84.00 119 GLY A O 1
ATOM 939 N N . ASP A 1 120 ? 15.870 -13.007 28.876 1.00 85.50 120 ASP A N 1
ATOM 940 C CA . ASP A 1 120 ? 15.782 -13.603 30.214 1.00 85.50 120 ASP A CA 1
ATOM 941 C C . ASP A 1 120 ? 16.717 -12.919 31.230 1.00 85.50 120 ASP A C 1
ATOM 943 O O . ASP A 1 120 ? 17.008 -13.473 32.291 1.00 85.50 120 ASP A O 1
ATOM 947 N N . HIS A 1 121 ? 17.161 -11.687 30.947 1.00 88.75 121 HIS A N 1
ATOM 948 C CA . HIS A 1 121 ? 18.173 -10.986 31.741 1.00 88.75 121 HIS A CA 1
ATOM 949 C C . HIS A 1 121 ? 17.735 -9.555 32.113 1.00 88.75 121 HIS A C 1
ATOM 951 O O . HIS A 1 121 ? 18.055 -8.610 31.391 1.00 88.75 121 HIS A O 1
ATOM 957 N N . PRO A 1 122 ? 17.076 -9.333 33.269 1.00 87.62 122 PRO A N 1
ATOM 958 C CA . PRO A 1 122 ? 16.794 -10.300 34.336 1.00 87.62 122 PRO A CA 1
ATOM 959 C C . PRO A 1 122 ? 15.582 -11.207 34.047 1.00 87.62 122 PRO A C 1
ATOM 961 O O . PRO A 1 122 ? 14.679 -10.809 33.309 1.00 87.62 122 PRO A O 1
ATOM 964 N N . PRO A 1 123 ? 15.506 -12.398 34.671 1.00 84.44 123 PRO A N 1
ATOM 965 C CA . PRO A 1 123 ? 14.389 -13.309 34.469 1.00 84.44 123 PRO A CA 1
ATOM 966 C C . PRO A 1 123 ? 13.107 -12.698 35.032 1.00 84.44 123 PRO A C 1
ATOM 968 O O . PRO A 1 123 ? 13.057 -12.245 36.178 1.00 84.44 123 PRO A O 1
ATOM 971 N N . VAL A 1 124 ? 12.051 -12.710 34.222 1.00 86.19 124 VAL A N 1
ATOM 972 C CA . VAL A 1 124 ? 10.739 -12.172 34.589 1.00 86.19 124 VAL A CA 1
ATOM 973 C C . VAL A 1 124 ? 9.699 -13.288 34.609 1.00 86.19 124 VAL A C 1
ATOM 975 O O . VAL A 1 124 ? 9.680 -14.101 33.683 1.00 86.19 124 VAL A O 1
ATOM 978 N N . PRO A 1 125 ? 8.817 -13.335 35.630 1.00 87.50 125 PRO A N 1
ATOM 979 C CA . PRO A 1 125 ? 7.739 -14.315 35.692 1.00 87.50 125 PRO A CA 1
ATOM 980 C C . PRO A 1 125 ? 6.892 -14.347 34.415 1.00 87.50 125 PRO A C 1
ATOM 982 O O . PRO A 1 125 ? 6.504 -13.298 33.896 1.00 87.50 125 PRO A O 1
ATOM 985 N N . GLU A 1 126 ? 6.524 -15.547 33.958 1.00 84.00 126 GLU A N 1
ATOM 986 C CA . GLU A 1 126 ? 5.770 -15.735 32.706 1.00 84.00 126 GLU A CA 1
ATOM 987 C C . GLU A 1 126 ? 4.422 -14.998 32.704 1.00 84.00 126 GLU A C 1
ATOM 989 O O . GLU A 1 126 ? 3.967 -14.516 31.669 1.00 84.00 126 GLU A O 1
ATOM 994 N N . PHE A 1 127 ? 3.807 -14.822 33.879 1.00 80.94 127 PHE A N 1
ATOM 995 C CA . PHE A 1 127 ? 2.601 -14.006 34.034 1.00 80.94 127 PHE A CA 1
ATOM 996 C C . PHE A 1 127 ? 2.817 -12.545 33.598 1.00 80.94 127 PHE A C 1
ATOM 998 O O . PHE A 1 127 ? 1.966 -11.986 32.910 1.00 80.94 127 PHE A O 1
ATOM 1005 N N . ILE A 1 128 ? 3.956 -11.932 33.944 1.00 83.31 128 ILE A N 1
ATOM 1006 C CA . ILE A 1 128 ? 4.268 -10.547 33.554 1.00 83.31 128 ILE A CA 1
ATOM 1007 C C . ILE A 1 128 ? 4.555 -10.477 32.051 1.00 83.31 128 ILE A C 1
ATOM 1009 O O . ILE A 1 128 ? 4.053 -9.573 31.388 1.00 83.31 128 ILE A O 1
ATOM 1013 N N . LYS A 1 129 ? 5.287 -11.449 31.487 1.00 84.44 129 LYS A N 1
ATOM 1014 C CA . LYS A 1 129 ? 5.507 -11.536 30.031 1.00 84.44 129 LYS A CA 1
ATOM 1015 C C . LYS A 1 129 ? 4.178 -11.666 29.280 1.00 84.44 129 LYS A C 1
ATOM 1017 O O . LYS A 1 129 ? 3.940 -10.943 28.318 1.00 84.44 129 LYS A O 1
ATOM 1022 N N . THR A 1 130 ? 3.280 -12.522 29.764 1.00 81.50 130 THR A N 1
ATOM 1023 C CA . THR A 1 130 ? 1.934 -12.713 29.201 1.00 81.50 130 THR A CA 1
ATOM 1024 C C . THR A 1 130 ? 1.096 -11.439 29.293 1.00 81.50 130 THR A C 1
ATOM 1026 O O . THR A 1 130 ? 0.450 -11.069 28.317 1.00 81.50 130 THR A O 1
ATOM 1029 N N . LEU A 1 131 ? 1.139 -10.730 30.427 1.00 80.94 131 LEU A N 1
ATOM 1030 C CA . LEU A 1 131 ? 0.456 -9.447 30.602 1.00 80.94 131 LEU A CA 1
ATOM 1031 C C . LEU A 1 131 ? 0.991 -8.382 29.634 1.00 80.94 131 LEU A C 1
ATOM 1033 O O . LEU A 1 131 ? 0.200 -7.669 29.024 1.00 80.94 131 LEU A O 1
ATOM 1037 N N . LEU A 1 132 ? 2.315 -8.287 29.471 1.00 83.31 132 LEU A N 1
ATOM 1038 C CA . LEU A 1 132 ? 2.947 -7.332 28.559 1.00 83.31 132 LEU A CA 1
ATOM 1039 C C . LEU A 1 132 ? 2.643 -7.653 27.086 1.00 83.31 132 LEU A C 1
ATOM 1041 O O . LEU A 1 132 ? 2.305 -6.734 26.349 1.00 83.31 132 LEU A O 1
ATOM 1045 N N . ARG A 1 133 ? 2.666 -8.930 26.664 1.00 82.81 133 ARG A N 1
ATOM 1046 C CA . ARG A 1 133 ? 2.214 -9.358 25.316 1.00 82.81 133 ARG A CA 1
ATOM 1047 C C . ARG A 1 133 ? 0.721 -9.107 25.102 1.00 82.81 133 ARG A C 1
ATOM 1049 O O . ARG A 1 133 ? 0.286 -8.746 24.014 1.00 82.81 133 ARG A O 1
ATOM 1056 N N . GLY A 1 134 ? -0.072 -9.293 26.153 1.00 76.56 134 GLY A N 1
ATOM 1057 C CA . GLY A 1 134 ? -1.502 -9.010 26.155 1.00 76.56 134 GLY A CA 1
ATOM 1058 C C . GLY A 1 134 ? -1.839 -7.518 26.180 1.00 76.56 134 GLY A C 1
ATOM 1059 O O . GLY A 1 134 ? -3.016 -7.195 26.018 1.00 76.56 134 GLY A O 1
ATOM 1060 N N . SER A 1 135 ? -0.846 -6.640 26.384 1.00 83.44 135 SER A N 1
ATOM 1061 C CA . SER A 1 135 ? -1.011 -5.193 26.495 1.00 83.44 135 SER A CA 1
ATOM 1062 C C . SER A 1 135 ? -0.784 -4.489 25.156 1.00 83.44 135 SER A C 1
ATOM 1064 O O . SER A 1 135 ? 0.308 -4.522 24.582 1.00 83.44 135 SER A O 1
ATOM 1066 N N . ARG A 1 136 ? -1.810 -3.796 24.668 1.00 86.25 136 ARG A N 1
ATOM 1067 C CA . ARG A 1 136 ? -1.740 -2.927 23.490 1.00 86.25 136 ARG A CA 1
ATOM 1068 C C . ARG A 1 136 ? -1.947 -1.489 23.933 1.00 86.25 136 ARG A C 1
ATOM 1070 O O . ARG A 1 136 ? -2.958 -1.209 24.561 1.00 86.25 136 ARG A O 1
ATOM 1077 N N . PHE A 1 137 ? -1.033 -0.584 23.610 1.00 85.81 137 PHE A N 1
ATOM 1078 C CA . PHE A 1 137 ? -1.232 0.843 23.843 1.00 85.81 137 PHE A CA 1
ATOM 1079 C C . PHE A 1 137 ? -0.473 1.697 22.838 1.00 85.81 137 PHE A C 1
ATOM 1081 O O . PHE A 1 137 ? 0.571 1.291 22.330 1.00 85.81 137 PHE A O 1
ATOM 1088 N N . THR A 1 138 ? -0.995 2.902 22.634 1.00 87.00 138 THR A N 1
ATOM 1089 C CA . THR A 1 138 ? -0.339 3.994 21.916 1.00 87.00 138 THR A CA 1
ATOM 1090 C C . THR A 1 138 ? -0.263 5.190 22.858 1.00 87.00 138 THR A C 1
ATOM 1092 O O . THR A 1 138 ? -1.238 5.503 23.541 1.00 87.00 138 THR A O 1
ATOM 1095 N N . ALA A 1 139 ? 0.884 5.851 22.928 1.00 89.56 139 ALA A N 1
ATOM 1096 C CA . ALA A 1 139 ? 1.082 7.081 23.675 1.00 89.56 139 ALA A CA 1
ATOM 1097 C C . ALA A 1 139 ? 1.598 8.166 22.731 1.00 89.56 139 ALA A C 1
ATOM 1099 O O . ALA A 1 139 ? 2.602 7.959 22.048 1.00 89.56 139 ALA A O 1
ATOM 1100 N N . THR A 1 140 ? 0.944 9.325 22.722 1.00 89.25 140 THR A N 1
ATOM 1101 C CA . THR A 1 140 ? 1.356 10.471 21.905 1.00 89.25 140 THR A CA 1
ATOM 1102 C C . THR A 1 140 ? 1.541 11.697 22.785 1.00 89.25 140 THR A C 1
ATOM 1104 O O . THR A 1 140 ? 0.704 12.013 23.631 1.00 89.25 140 THR A O 1
ATOM 1107 N N . LEU A 1 141 ? 2.635 12.416 22.556 1.00 90.94 141 LEU A N 1
ATOM 1108 C CA . LEU A 1 141 ? 2.908 13.726 23.124 1.00 90.94 141 LEU A CA 1
ATOM 1109 C C . LEU A 1 141 ? 3.169 14.707 21.983 1.00 90.94 141 LEU A C 1
ATOM 1111 O O . LEU A 1 141 ? 4.116 14.541 21.220 1.00 90.94 141 LEU A O 1
ATOM 1115 N N . LEU A 1 142 ? 2.339 15.737 21.882 1.00 90.56 142 LEU A N 1
ATOM 1116 C CA . LEU A 1 142 ? 2.467 16.822 20.922 1.00 90.56 142 LEU A CA 1
ATOM 1117 C C . LEU A 1 142 ? 2.563 18.148 21.674 1.00 90.56 142 LEU A C 1
ATOM 1119 O O . LEU A 1 142 ? 1.699 18.483 22.484 1.00 90.56 142 LEU A O 1
ATOM 1123 N N . ILE A 1 143 ? 3.606 18.913 21.377 1.00 89.50 143 ILE A N 1
ATOM 1124 C CA . ILE A 1 143 ? 3.830 20.253 21.906 1.00 89.50 143 ILE A CA 1
ATOM 1125 C C . ILE A 1 143 ? 4.033 21.194 20.720 1.00 89.50 143 ILE A C 1
ATOM 1127 O O . ILE A 1 143 ? 4.922 20.991 19.892 1.00 89.50 143 ILE A O 1
ATOM 1131 N N . GLU A 1 144 ? 3.202 22.224 20.648 1.00 89.81 144 GLU A N 1
ATOM 1132 C CA . GLU A 1 144 ? 3.256 23.317 19.676 1.00 89.81 144 GLU A CA 1
ATOM 1133 C C . GLU A 1 144 ? 2.996 24.647 20.405 1.00 89.81 144 GLU A C 1
ATOM 1135 O O . GLU A 1 144 ? 2.514 24.647 21.545 1.00 89.81 144 GLU A O 1
ATOM 1140 N N . PRO A 1 145 ? 3.267 25.811 19.786 1.00 87.56 145 PRO A N 1
ATOM 1141 C CA . PRO A 1 145 ? 2.949 27.090 20.403 1.00 87.56 145 PRO A CA 1
ATOM 1142 C C . PRO A 1 145 ? 1.450 27.177 20.714 1.00 87.56 145 PRO A C 1
ATOM 1144 O O . PRO A 1 145 ? 0.611 27.170 19.813 1.00 87.56 145 PRO A O 1
ATOM 1147 N N . GLY A 1 146 ? 1.117 27.240 22.005 1.00 86.38 146 GLY A N 1
ATOM 1148 C CA . GLY A 1 146 ? -0.267 27.287 22.471 1.00 86.38 146 GLY A CA 1
ATOM 1149 C C . GLY A 1 146 ? -1.003 25.942 22.490 1.00 86.38 146 GLY A C 1
ATOM 1150 O O . GLY A 1 146 ? -2.225 25.951 22.639 1.00 86.38 146 GLY A O 1
ATOM 1151 N N . LEU A 1 147 ? -0.305 24.807 22.349 1.00 88.62 147 LEU A N 1
ATOM 1152 C CA . LEU A 1 147 ? -0.881 23.465 22.470 1.00 88.62 147 LEU A CA 1
ATOM 1153 C C . LEU A 1 147 ? 0.087 22.498 23.168 1.00 88.62 147 LEU A C 1
ATOM 1155 O O . LEU A 1 147 ? 1.183 22.236 22.686 1.00 88.62 147 LEU A O 1
ATOM 1159 N N . LEU A 1 148 ? -0.371 21.899 24.261 1.00 91.75 148 LEU A N 1
ATOM 1160 C CA . LEU A 1 148 ? 0.203 20.716 24.892 1.00 91.75 148 LEU A CA 1
ATOM 1161 C C . LEU A 1 148 ? -0.858 19.617 24.839 1.00 91.75 148 LEU A C 1
ATOM 1163 O O . LEU A 1 148 ? -1.921 19.754 25.438 1.00 91.75 148 LEU A O 1
ATOM 1167 N N . HIS A 1 149 ? -0.592 18.536 24.119 1.00 91.25 149 HIS A N 1
ATOM 1168 C CA . HIS A 1 149 ? -1.510 17.412 23.959 1.00 91.25 149 HIS A CA 1
ATOM 1169 C C . HIS A 1 149 ? -0.793 16.119 24.326 1.00 91.25 149 HIS A C 1
ATOM 1171 O O . HIS A 1 149 ? 0.198 15.753 23.702 1.00 91.25 149 HIS A O 1
ATOM 1177 N N . TYR A 1 150 ? -1.302 15.439 25.343 1.00 92.44 150 TYR A N 1
ATOM 1178 C CA . TYR A 1 150 ? -0.860 14.128 25.785 1.00 92.44 150 TYR A CA 1
ATOM 1179 C C . TYR A 1 150 ? -2.037 13.162 25.728 1.00 92.44 150 TYR A C 1
ATOM 1181 O O . TYR A 1 150 ? -3.119 13.446 26.247 1.00 92.44 150 TYR A O 1
ATOM 1189 N N . GLU A 1 151 ? -1.813 12.002 25.133 1.00 90.00 151 GLU A N 1
ATOM 1190 C CA . GLU A 1 151 ? -2.774 10.909 25.104 1.00 90.00 151 GLU A CA 1
ATOM 1191 C C . GLU A 1 151 ? -2.073 9.583 25.382 1.00 90.00 151 GLU A C 1
ATOM 1193 O O . GLU A 1 151 ? -0.965 9.330 24.911 1.00 90.00 151 GLU A O 1
ATOM 1198 N N . LEU A 1 152 ? -2.751 8.727 26.139 1.00 90.12 152 LEU A N 1
ATOM 1199 C CA . LEU A 1 152 ? -2.388 7.335 26.350 1.00 90.12 152 LEU A CA 1
ATOM 1200 C C . LEU A 1 152 ? -3.616 6.501 26.019 1.00 90.12 152 LEU A C 1
ATOM 1202 O O . LEU A 1 152 ? -4.546 6.407 26.816 1.00 90.12 152 LEU A O 1
ATOM 1206 N N . GLY A 1 153 ? -3.638 5.945 24.817 1.00 84.88 153 GLY A N 1
ATOM 1207 C CA . GLY A 1 153 ? -4.686 5.061 24.340 1.00 84.88 153 GLY A CA 1
ATOM 1208 C C . GLY A 1 153 ? -6.092 5.669 24.383 1.00 84.88 153 GLY A C 1
ATOM 1209 O O . GLY A 1 153 ? -7.052 4.960 24.659 1.00 84.88 153 GLY A O 1
ATOM 1210 N N . TRP A 1 154 ? -6.243 6.980 24.189 1.00 87.56 154 TRP A N 1
ATOM 1211 C CA . TRP A 1 154 ? -7.546 7.635 24.316 1.00 87.56 154 TRP A CA 1
ATOM 1212 C C . TRP A 1 154 ? -8.515 7.267 23.170 1.00 87.56 154 TRP A C 1
ATOM 1214 O O . TRP A 1 154 ? -8.102 7.300 22.012 1.00 87.56 154 TRP A O 1
ATOM 1224 N N . PRO A 1 155 ? -9.807 6.988 23.450 1.00 78.00 155 PRO A N 1
ATOM 1225 C CA . PRO A 1 155 ? -10.393 6.759 24.774 1.00 78.00 155 PRO A CA 1
ATOM 1226 C C . PRO A 1 155 ? -10.273 5.310 25.277 1.00 78.00 155 PRO A C 1
ATOM 1228 O O . PRO A 1 155 ? -10.320 5.116 26.482 1.00 78.00 155 PRO A O 1
ATOM 1231 N N . ASN A 1 156 ? -10.142 4.297 24.411 1.00 84.81 156 ASN A N 1
ATOM 1232 C CA . ASN A 1 156 ? -10.181 2.873 24.809 1.00 84.81 156 ASN A CA 1
ATOM 1233 C C . ASN A 1 156 ? -9.119 1.996 24.099 1.00 84.81 156 ASN A C 1
ATOM 1235 O O . ASN A 1 156 ? -9.328 0.798 23.892 1.00 84.81 156 ASN A O 1
ATOM 1239 N N . GLN A 1 157 ? -8.002 2.585 23.676 1.00 81.00 157 GLN A N 1
ATOM 1240 C CA . GLN A 1 157 ? -6.927 1.914 22.935 1.00 81.00 157 GLN A CA 1
ATOM 1241 C C . GLN A 1 157 ? -5.840 1.306 23.836 1.00 81.00 157 GLN A C 1
ATOM 1243 O O . GLN A 1 157 ? -5.043 0.510 23.348 1.00 81.00 157 GLN A O 1
ATOM 1248 N N . LEU A 1 158 ? -5.807 1.616 25.140 1.00 86.81 158 LEU A N 1
ATOM 1249 C CA . LEU A 1 158 ? -4.994 0.865 26.105 1.00 86.81 158 LEU A CA 1
ATOM 1250 C C . LEU A 1 158 ? -5.744 -0.423 26.459 1.00 86.81 158 LEU A C 1
ATOM 1252 O O . LEU A 1 158 ? -6.707 -0.377 27.211 1.00 86.81 158 LEU A O 1
ATOM 1256 N N . GLN A 1 159 ? -5.343 -1.565 25.915 1.00 88.06 159 GLN A N 1
ATOM 1257 C CA . GLN A 1 159 ? -6.035 -2.844 26.082 1.00 88.06 159 GLN A CA 1
ATOM 1258 C C . GLN A 1 159 ? -5.154 -3.854 26.804 1.00 88.06 159 GLN A C 1
ATOM 1260 O O . GLN A 1 159 ? -3.971 -3.946 26.506 1.00 88.06 159 GLN A O 1
ATOM 1265 N N . ALA A 1 160 ? -5.736 -4.652 27.694 1.00 86.25 160 ALA A N 1
ATOM 1266 C CA . ALA A 1 160 ? -5.093 -5.801 28.318 1.00 86.25 160 ALA A CA 1
ATOM 1267 C C . ALA A 1 160 ? -6.058 -6.993 28.327 1.00 86.25 160 ALA A C 1
ATOM 1269 O O . ALA A 1 160 ? -7.203 -6.866 28.764 1.00 86.25 160 ALA A O 1
ATOM 1270 N N . ASN A 1 161 ? -5.598 -8.156 27.861 1.00 84.50 161 ASN A N 1
ATOM 1271 C CA . ASN A 1 161 ? -6.383 -9.393 27.873 1.00 84.50 161 ASN A CA 1
ATOM 1272 C C . ASN A 1 161 ? -5.807 -10.387 28.893 1.00 84.50 161 ASN A C 1
ATOM 1274 O O . ASN A 1 161 ? -4.618 -10.697 28.866 1.00 84.50 161 ASN A O 1
ATOM 1278 N N . LEU A 1 162 ? -6.662 -10.910 29.771 1.00 81.56 162 LEU A N 1
ATOM 1279 C CA . LEU A 1 162 ? -6.328 -11.876 30.815 1.00 81.56 162 LEU A CA 1
ATOM 1280 C C . LEU A 1 162 ? -7.188 -13.131 30.648 1.00 81.56 162 LEU A C 1
ATOM 1282 O O . LEU A 1 162 ? -8.415 -13.053 30.658 1.00 81.56 162 LEU A O 1
ATOM 1286 N N . ASN A 1 163 ? -6.547 -14.294 30.539 1.00 80.88 163 ASN A N 1
ATOM 1287 C CA . ASN A 1 163 ? -7.224 -15.590 30.502 1.00 80.88 163 ASN A CA 1
ATOM 1288 C C . ASN A 1 163 ? -6.869 -16.382 31.765 1.00 80.88 163 ASN A C 1
ATOM 1290 O O . ASN A 1 163 ? -5.706 -16.714 31.986 1.00 80.88 163 ASN A O 1
ATOM 1294 N N . MET A 1 164 ? -7.869 -16.687 32.593 1.00 77.94 164 MET A N 1
ATOM 1295 C CA . MET A 1 164 ? -7.733 -17.461 33.831 1.00 77.94 164 MET A CA 1
ATOM 1296 C C . MET A 1 164 ? -8.688 -18.661 33.788 1.00 77.94 164 MET A C 1
ATOM 1298 O O . MET A 1 164 ? -9.809 -18.614 34.294 1.00 77.94 164 MET A O 1
ATOM 1302 N N . GLY A 1 165 ? -8.253 -19.750 33.147 1.00 81.38 165 GLY A N 1
ATOM 1303 C CA . GLY A 1 165 ? -9.090 -20.934 32.937 1.00 81.38 165 GLY A CA 1
ATOM 1304 C C . GLY A 1 165 ? -10.312 -20.613 32.058 1.00 81.38 165 GLY A C 1
ATOM 1305 O O . GLY A 1 165 ? -10.121 -20.128 30.946 1.00 81.38 165 GLY A O 1
ATOM 1306 N N . PRO A 1 166 ? -11.556 -20.867 32.513 1.00 83.88 166 PRO A N 1
ATOM 1307 C CA . PRO A 1 166 ? -12.772 -20.558 31.754 1.00 83.88 166 PRO A CA 1
ATOM 1308 C C . PRO A 1 166 ? -13.184 -19.075 31.810 1.00 83.88 166 PRO A C 1
ATOM 1310 O O . PRO A 1 166 ? -14.187 -18.708 31.196 1.00 83.88 166 PRO A O 1
ATOM 1313 N N . LEU A 1 167 ? -12.463 -18.242 32.574 1.00 83.75 167 LEU A N 1
ATOM 1314 C CA . LEU A 1 167 ? -12.703 -16.807 32.691 1.00 83.75 167 LEU A CA 1
ATOM 1315 C C . LEU A 1 167 ? -11.782 -16.036 31.737 1.00 83.75 167 LEU A C 1
ATOM 1317 O O . LEU A 1 167 ? -10.558 -16.068 31.882 1.00 83.75 167 LEU A O 1
ATOM 1321 N N . THR A 1 168 ? -12.376 -15.283 30.820 1.00 88.19 168 THR A N 1
ATOM 1322 C CA . THR A 1 168 ? -11.681 -14.311 29.970 1.00 88.19 168 THR A CA 1
ATOM 1323 C C . THR A 1 168 ? -12.057 -12.906 30.416 1.00 88.19 168 THR A C 1
ATOM 1325 O O . THR A 1 168 ? -13.240 -12.581 30.476 1.00 88.19 168 THR A O 1
ATOM 1328 N N . VAL A 1 169 ? -11.065 -12.068 30.715 1.00 87.88 169 VAL A N 1
ATOM 1329 C CA . VAL A 1 169 ? -11.250 -10.655 31.063 1.00 87.88 169 VAL A CA 1
ATOM 1330 C C . VAL A 1 169 ? -10.500 -9.791 30.058 1.00 87.88 169 VAL A C 1
ATOM 1332 O O . VAL A 1 169 ? -9.291 -9.920 29.892 1.00 87.88 169 VAL A O 1
ATOM 1335 N N . GLN A 1 170 ? -11.217 -8.889 29.404 1.00 89.94 170 GLN A N 1
ATOM 1336 C CA . GLN A 1 170 ? -10.661 -7.839 28.567 1.00 89.94 170 GLN A CA 1
ATOM 1337 C C . GLN A 1 170 ? -10.828 -6.502 29.279 1.00 89.94 170 GLN A C 1
ATOM 1339 O O . GLN A 1 170 ? -11.943 -6.108 29.612 1.00 89.94 170 GLN A O 1
ATOM 1344 N N . VAL A 1 171 ? -9.725 -5.793 29.484 1.00 89.94 171 VAL A N 1
ATOM 1345 C CA . VAL A 1 171 ? -9.706 -4.431 30.013 1.00 89.94 171 VAL A CA 1
ATOM 1346 C C . VAL A 1 171 ? -9.316 -3.491 28.884 1.00 89.94 171 VAL A C 1
ATOM 1348 O O . VAL A 1 171 ? -8.380 -3.775 28.142 1.00 89.94 171 VAL A O 1
ATOM 1351 N N . ARG A 1 172 ? -10.031 -2.380 28.744 1.00 90.69 172 ARG A N 1
ATOM 1352 C CA . ARG A 1 172 ? -9.699 -1.265 27.861 1.00 90.69 172 ARG A CA 1
ATOM 1353 C C . ARG A 1 172 ? -9.672 0.012 28.680 1.00 90.69 172 ARG A C 1
ATOM 1355 O O . ARG A 1 172 ? -10.463 0.173 29.602 1.00 90.69 172 ARG A O 1
ATOM 1362 N N . ALA A 1 173 ? -8.782 0.923 28.351 1.00 91.44 173 ALA A N 1
ATOM 1363 C CA . ALA A 1 173 ? -8.631 2.182 29.041 1.00 91.44 173 ALA A CA 1
ATOM 1364 C C . ALA A 1 173 ? -8.110 3.255 28.087 1.00 91.44 173 ALA A C 1
ATOM 1366 O O . ALA A 1 173 ? -7.703 2.966 26.959 1.00 91.44 173 ALA A O 1
ATOM 1367 N N . GLY A 1 174 ? -8.103 4.489 28.566 1.00 91.75 174 GLY A N 1
ATOM 1368 C CA . GLY A 1 174 ? -7.462 5.590 27.879 1.00 91.75 174 GLY A CA 1
ATOM 1369 C C . GLY A 1 174 ? -7.450 6.853 28.718 1.00 91.75 174 GLY A C 1
ATOM 1370 O O . GLY A 1 174 ? -8.311 7.058 29.576 1.00 91.75 174 GLY A O 1
ATOM 1371 N N . GLN A 1 175 ? -6.478 7.713 28.444 1.00 93.19 175 GLN A N 1
ATOM 1372 C CA . GLN A 1 175 ? -6.311 9.005 29.095 1.00 93.19 175 GLN A CA 1
ATOM 1373 C C . GLN A 1 175 ? -5.985 10.088 28.067 1.00 93.19 175 GLN A C 1
ATOM 1375 O O . GLN A 1 175 ? -5.184 9.866 27.162 1.00 93.19 175 GLN A O 1
ATOM 1380 N N . ILE A 1 176 ? -6.565 11.274 28.251 1.00 92.69 176 ILE A N 1
ATOM 1381 C CA . ILE A 1 176 ? -6.228 12.489 27.507 1.00 92.69 176 ILE A CA 1
ATOM 1382 C C . ILE A 1 176 ? -5.964 13.644 28.472 1.00 92.69 176 ILE A C 1
ATOM 1384 O O . ILE A 1 176 ? -6.682 13.841 29.455 1.00 92.69 176 ILE A O 1
ATOM 1388 N N . MET A 1 177 ? -4.942 14.430 28.161 1.00 94.25 177 MET A N 1
ATOM 1389 C CA . MET A 1 177 ? -4.700 15.744 28.733 1.00 94.25 177 MET A CA 1
ATOM 1390 C C . MET A 1 177 ? -4.339 16.690 27.594 1.00 94.25 177 MET A C 1
ATOM 1392 O O . MET A 1 177 ? -3.298 16.544 26.958 1.00 94.25 177 MET A O 1
ATOM 1396 N N . ARG A 1 178 ? -5.188 17.679 27.338 1.00 92.75 178 ARG A N 1
ATOM 1397 C CA . ARG A 1 178 ? -4.972 18.671 26.286 1.00 92.75 178 ARG A CA 1
ATOM 1398 C C . ARG A 1 178 ? -5.123 20.061 26.868 1.00 92.75 178 ARG A C 1
ATOM 1400 O O . ARG A 1 178 ? -6.191 20.419 27.344 1.00 92.75 178 ARG A O 1
ATOM 1407 N N . LEU A 1 179 ? -4.068 20.852 26.800 1.00 93.75 179 LEU A N 1
ATOM 1408 C CA . LEU A 1 179 ? -4.050 22.257 27.167 1.00 93.75 179 LEU A CA 1
ATOM 1409 C C . LEU A 1 179 ? -3.804 23.070 25.898 1.00 93.75 179 LEU A C 1
ATOM 1411 O O . LEU A 1 179 ? -2.757 22.947 25.271 1.00 93.75 179 LEU A O 1
ATOM 1415 N N . SER A 1 180 ? -4.776 23.882 25.506 1.00 91.56 180 SER A N 1
ATOM 1416 C CA . SER A 1 180 ? -4.669 24.795 24.365 1.00 91.56 180 SER A CA 1
ATOM 1417 C C . SER A 1 180 ? -4.792 26.251 24.817 1.00 91.56 180 SER A C 1
ATOM 1419 O O . SER A 1 180 ? -5.031 26.516 25.990 1.00 91.56 180 SER A O 1
ATOM 1421 N N . THR A 1 181 ? -4.702 27.213 23.900 1.00 90.44 181 THR A N 1
ATOM 1422 C CA . THR A 1 181 ? -4.992 28.625 24.211 1.00 90.44 181 THR A CA 1
ATOM 1423 C C . THR A 1 181 ? -6.450 28.889 24.591 1.00 90.44 181 THR A C 1
ATOM 1425 O O . THR A 1 181 ? -6.729 29.912 25.209 1.00 90.44 181 THR A O 1
ATOM 1428 N N . ARG A 1 182 ? -7.380 27.993 24.233 1.00 88.19 182 ARG A N 1
ATOM 1429 C CA . ARG A 1 182 ? -8.825 28.187 24.436 1.00 88.19 182 ARG A CA 1
ATOM 1430 C C . ARG A 1 182 ? -9.423 27.324 25.527 1.00 88.19 182 ARG A C 1
ATOM 1432 O O . ARG A 1 182 ? -10.436 27.705 26.101 1.00 88.19 182 ARG A O 1
ATOM 1439 N N . GLU A 1 183 ? -8.849 26.156 25.775 1.00 91.44 183 GLU A N 1
ATOM 1440 C CA . GLU A 1 183 ? -9.455 25.162 26.654 1.00 91.44 183 GLU A CA 1
ATOM 1441 C C . GLU A 1 183 ? -8.437 24.171 27.225 1.00 91.44 183 GLU A C 1
ATOM 1443 O O . GLU A 1 183 ? -7.448 23.821 26.568 1.00 91.44 183 GLU A O 1
ATOM 1448 N N . LEU A 1 184 ? -8.728 23.703 28.440 1.00 93.62 184 LEU A N 1
ATOM 1449 C CA . LEU A 1 184 ? -8.117 22.550 29.094 1.00 93.62 184 LEU A CA 1
ATOM 1450 C C . LEU A 1 184 ? -9.100 21.378 29.062 1.00 93.62 184 LEU A C 1
ATOM 1452 O O . LEU A 1 184 ? -10.246 21.514 29.483 1.00 93.62 184 LEU A O 1
ATOM 1456 N N . VAL A 1 185 ? -8.635 20.218 28.614 1.00 94.38 185 VAL A N 1
ATOM 1457 C CA . VAL A 1 185 ? -9.399 18.972 28.556 1.00 94.38 185 VAL A CA 1
ATOM 1458 C C . VAL A 1 185 ? -8.641 17.904 29.327 1.00 94.38 185 VAL A C 1
ATOM 1460 O O . VAL A 1 185 ? -7.457 17.674 29.077 1.00 94.38 185 VAL A O 1
ATOM 1463 N N . ILE A 1 186 ? -9.329 17.239 30.248 1.00 95.19 186 ILE A N 1
ATOM 1464 C CA . ILE A 1 186 ? -8.810 16.087 30.988 1.00 95.19 186 ILE A CA 1
ATOM 1465 C C . ILE A 1 186 ? -9.863 14.995 30.910 1.00 95.19 186 ILE A C 1
ATOM 1467 O O . ILE A 1 186 ? -11.020 15.225 31.262 1.00 95.19 186 ILE A O 1
ATOM 1471 N N . GLY A 1 187 ? -9.473 13.805 30.474 1.00 93.75 187 GLY A N 1
ATOM 1472 C CA . GLY A 1 187 ? -10.385 12.676 30.394 1.00 93.75 187 GLY A CA 1
ATOM 1473 C C . GLY A 1 187 ? -9.707 11.364 30.734 1.00 93.75 187 GLY A C 1
ATOM 1474 O O . GLY A 1 187 ? -8.531 11.167 30.425 1.00 93.75 187 GLY A O 1
ATOM 1475 N N . GLN A 1 188 ? -10.459 10.464 31.364 1.00 94.50 188 GLN A N 1
ATOM 1476 C CA . GLN A 1 188 ? -10.087 9.059 31.495 1.00 94.50 188 GLN A CA 1
ATOM 1477 C C . GLN A 1 188 ? -11.300 8.174 31.197 1.00 94.50 188 GLN A C 1
ATOM 1479 O O . GLN A 1 188 ? -12.451 8.532 31.462 1.00 94.50 188 GLN A O 1
ATOM 1484 N N . SER A 1 189 ? -11.036 7.017 30.614 1.00 92.69 189 SER A N 1
ATOM 1485 C CA . SER A 1 189 ? -12.039 6.023 30.257 1.00 92.69 189 SER A CA 1
ATOM 1486 C C . SER A 1 189 ? -11.490 4.651 30.620 1.00 92.69 189 SER A C 1
ATOM 1488 O O . SER A 1 189 ? -10.293 4.399 30.493 1.00 92.69 189 SER A O 1
ATOM 1490 N N . PHE A 1 190 ? -12.356 3.788 31.131 1.00 93.19 190 PHE A N 1
ATOM 1491 C CA . PHE A 1 190 ? -12.042 2.428 31.535 1.00 93.19 190 PHE A CA 1
ATOM 1492 C C . PHE A 1 190 ? -13.250 1.540 31.253 1.00 93.19 190 PHE A C 1
ATOM 1494 O O . PHE A 1 190 ? -14.374 1.854 31.637 1.00 93.19 190 PHE A O 1
ATOM 1501 N N . LEU A 1 191 ? -13.016 0.415 30.597 1.00 91.69 191 LEU A N 1
ATOM 1502 C CA . LEU A 1 191 ? -14.001 -0.594 30.249 1.00 91.69 191 LEU A CA 1
ATOM 1503 C C . LEU A 1 191 ? -13.427 -1.959 30.619 1.00 91.69 191 LEU A C 1
ATOM 1505 O O . LEU A 1 191 ? -12.281 -2.264 30.306 1.00 91.69 191 LEU A O 1
ATOM 1509 N N . ALA A 1 192 ? -14.219 -2.804 31.256 1.00 91.56 192 ALA A N 1
ATOM 1510 C CA . ALA A 1 192 ? -13.856 -4.176 31.566 1.00 91.56 192 ALA A CA 1
ATOM 1511 C C . ALA A 1 192 ? -14.973 -5.109 31.101 1.00 91.56 192 ALA A C 1
ATOM 1513 O O . ALA A 1 192 ? -16.138 -4.897 31.422 1.00 91.56 192 ALA A O 1
ATOM 1514 N N . ARG A 1 193 ? -14.623 -6.153 30.354 1.00 92.44 193 ARG A N 1
ATOM 1515 C CA . ARG A 1 193 ? -15.537 -7.198 29.888 1.00 92.44 193 ARG A CA 1
ATOM 1516 C C . ARG A 1 193 ? -15.031 -8.547 30.379 1.00 92.44 193 ARG A C 1
ATOM 1518 O O . ARG A 1 193 ? -13.930 -8.953 30.028 1.00 92.44 193 ARG A O 1
ATOM 1525 N N . GLY A 1 194 ? -15.816 -9.226 31.200 1.00 92.12 194 GLY A N 1
ATOM 1526 C CA . GLY A 1 194 ? -15.566 -10.575 31.685 1.00 92.12 194 GLY A CA 1
ATOM 1527 C C . GLY A 1 194 ? -16.531 -11.564 31.043 1.00 92.12 194 GLY A C 1
ATOM 1528 O O . GLY A 1 194 ? -17.724 -11.290 30.961 1.00 92.12 194 GLY A O 1
ATOM 1529 N N . LYS A 1 195 ? -16.029 -12.722 30.623 1.00 93.31 195 LYS A N 1
ATOM 1530 C CA . LYS A 1 195 ? -16.825 -13.847 30.132 1.00 93.31 195 LYS A CA 1
ATOM 1531 C C . LYS A 1 195 ? -16.409 -15.117 30.856 1.00 93.31 195 LYS A C 1
ATOM 1533 O O . LYS A 1 195 ? -15.231 -15.466 30.852 1.00 93.31 195 LYS A O 1
ATOM 1538 N N . LEU A 1 196 ? -17.373 -15.810 31.449 1.00 92.50 196 LEU A N 1
ATOM 1539 C CA . LEU A 1 196 ? -17.198 -17.108 32.092 1.00 92.50 196 LEU A CA 1
ATOM 1540 C C . LEU A 1 196 ? -18.089 -18.138 31.401 1.00 92.50 196 LEU A C 1
ATOM 1542 O O . LEU A 1 196 ? -19.313 -18.015 31.428 1.00 92.50 196 LEU A O 1
ATOM 1546 N N . GLU A 1 197 ? -17.481 -19.166 30.812 1.00 90.69 197 GLU A N 1
ATOM 1547 C CA . GLU A 1 197 ? -18.200 -20.236 30.114 1.00 90.69 197 GLU A CA 1
ATOM 1548 C C . GLU A 1 197 ? -17.943 -21.593 30.780 1.00 90.69 197 GLU A C 1
ATOM 1550 O O . GLU A 1 197 ? -16.819 -22.091 30.810 1.00 90.69 197 GLU A O 1
ATOM 1555 N N . LEU A 1 198 ? -19.003 -22.210 31.304 1.00 87.31 198 LEU A N 1
ATOM 1556 C CA . LEU A 1 198 ? -18.971 -23.526 31.935 1.00 87.31 198 LEU A CA 1
ATOM 1557 C C . LEU A 1 198 ? -19.811 -24.510 31.118 1.00 87.31 198 LEU A C 1
ATOM 1559 O O . LEU A 1 198 ? -20.996 -24.286 30.861 1.00 87.31 198 LEU A O 1
ATOM 1563 N N . LYS A 1 199 ? -19.188 -25.625 30.729 1.00 88.56 199 LYS A N 1
ATOM 1564 C CA . LYS A 1 199 ? -19.823 -26.742 30.024 1.00 88.56 199 LYS A CA 1
ATOM 1565 C C . LYS A 1 199 ? -19.560 -28.028 30.786 1.00 88.56 199 LYS A C 1
ATOM 1567 O O . LYS A 1 199 ? -18.407 -28.376 31.017 1.00 88.56 199 LYS A O 1
ATOM 1572 N N . ALA A 1 200 ? -20.621 -28.741 31.134 1.00 85.69 200 ALA A N 1
ATOM 1573 C CA . ALA A 1 200 ? -20.532 -30.094 31.660 1.00 85.69 200 ALA A CA 1
ATOM 1574 C C . ALA A 1 200 ? -21.567 -30.965 30.952 1.00 85.69 200 ALA A C 1
ATOM 1576 O O . ALA A 1 200 ? -22.733 -30.591 30.857 1.00 85.69 200 ALA A O 1
ATOM 1577 N N . GLU A 1 201 ? -21.153 -32.120 30.445 1.00 84.75 201 GLU A N 1
ATOM 1578 C CA . GLU A 1 201 ? -22.044 -33.061 29.775 1.00 84.75 201 GLU A CA 1
ATOM 1579 C C . GLU A 1 201 ? -21.788 -34.471 30.300 1.00 84.75 201 GLU A C 1
ATOM 1581 O O . GLU A 1 201 ? -20.647 -34.922 30.388 1.00 84.75 201 GLU A O 1
ATOM 1586 N N . PHE A 1 202 ? -22.861 -35.164 30.660 1.00 83.69 202 PHE A N 1
ATOM 1587 C CA . PHE A 1 202 ? -22.854 -36.563 31.051 1.00 83.69 202 PHE A CA 1
ATOM 1588 C C . PHE A 1 202 ? -23.792 -37.341 30.130 1.00 83.69 202 PHE A C 1
ATOM 1590 O O . PHE A 1 202 ? -24.960 -36.985 29.972 1.00 83.69 202 PHE A O 1
ATOM 1597 N N . SER A 1 203 ? -23.291 -38.428 29.542 1.00 79.88 203 SER A N 1
ATOM 1598 C CA . SER A 1 203 ? -24.045 -39.267 28.613 1.00 79.88 203 SER A CA 1
ATOM 1599 C C . SER A 1 203 ? -23.850 -40.742 28.947 1.00 79.88 203 SER A C 1
ATOM 1601 O O . SER A 1 203 ? -22.763 -41.283 28.779 1.00 79.88 203 SER A O 1
ATOM 1603 N N . ALA A 1 204 ? -24.920 -41.405 29.387 1.00 75.69 204 ALA A N 1
ATOM 1604 C CA . ALA A 1 204 ? -24.981 -42.845 29.648 1.00 75.69 204 ALA A CA 1
ATOM 1605 C C . ALA A 1 204 ? -25.649 -43.617 28.487 1.00 75.69 204 ALA A C 1
ATOM 1607 O O . ALA A 1 204 ? -26.262 -44.668 28.677 1.00 75.69 204 ALA A O 1
ATOM 1608 N N . GLY A 1 205 ? -25.582 -43.082 27.262 1.00 73.44 205 GLY A N 1
ATOM 1609 C CA . GLY A 1 205 ? -26.139 -43.697 26.052 1.00 73.44 205 GLY A CA 1
ATOM 1610 C C . GLY A 1 205 ? -27.652 -43.506 25.896 1.00 73.44 205 GLY A C 1
ATOM 1611 O O . GLY A 1 205 ? -28.092 -42.799 24.987 1.00 73.44 205 GLY A O 1
ATOM 1612 N N . PHE A 1 206 ? -28.457 -44.123 26.766 1.00 78.31 206 PHE A N 1
ATOM 1613 C CA . PHE A 1 206 ? -29.925 -44.002 26.731 1.00 78.31 206 PHE A CA 1
ATOM 1614 C C . PHE A 1 206 ? -30.451 -42.800 27.524 1.00 78.31 206 PHE A C 1
ATOM 1616 O O . PHE A 1 206 ? -31.563 -42.352 27.268 1.00 78.31 206 PHE A O 1
ATOM 1623 N N . PHE A 1 207 ? -29.660 -42.254 28.446 1.00 83.19 207 PHE A N 1
ATOM 1624 C CA . PHE A 1 207 ? -29.966 -41.056 29.225 1.00 83.19 207 PHE A CA 1
ATOM 1625 C C . PHE A 1 207 ? -28.733 -40.155 29.268 1.00 83.19 207 PHE A C 1
ATOM 1627 O O . PHE A 1 207 ? -27.612 -40.650 29.389 1.00 83.19 207 PHE A O 1
ATOM 1634 N N . GLY A 1 208 ? -28.924 -38.845 29.192 1.00 84.19 208 GLY A N 1
ATOM 1635 C CA . GLY A 1 208 ? -27.856 -37.893 29.447 1.00 84.19 208 GLY A CA 1
ATOM 1636 C C . GLY A 1 208 ? -28.370 -36.528 29.875 1.00 84.19 208 GLY A C 1
ATOM 1637 O O . GLY A 1 208 ? -29.548 -36.196 29.705 1.00 84.19 208 GLY A O 1
ATOM 1638 N N . ALA A 1 209 ? -27.467 -35.766 30.477 1.00 87.50 209 ALA A N 1
ATOM 1639 C CA . ALA A 1 209 ? -27.700 -34.430 30.985 1.00 87.50 209 ALA A CA 1
ATOM 1640 C C . ALA A 1 209 ? -26.537 -33.520 30.576 1.00 87.50 209 ALA A C 1
ATOM 1642 O O . ALA A 1 209 ? -25.371 -33.893 30.686 1.00 87.50 209 ALA A O 1
ATOM 1643 N N . GLY A 1 210 ? -26.855 -32.316 30.118 1.00 86.38 210 GLY A N 1
ATOM 1644 C CA . GLY A 1 210 ? -25.899 -31.270 29.789 1.00 86.38 210 GLY A CA 1
ATOM 1645 C C . GLY A 1 210 ? -26.229 -29.998 30.553 1.00 86.38 210 GLY A C 1
ATOM 1646 O O . GLY A 1 210 ? -27.381 -29.567 30.575 1.00 86.38 210 GLY A O 1
ATOM 1647 N N . LEU A 1 211 ? -25.214 -29.393 31.153 1.00 88.69 211 LEU A N 1
ATOM 1648 C CA . LEU A 1 211 ? -25.252 -28.090 31.794 1.00 88.69 211 LEU A CA 1
ATOM 1649 C C . LEU A 1 211 ? -24.398 -27.122 30.974 1.00 88.69 211 LEU A C 1
ATOM 1651 O O . LEU A 1 211 ? -23.213 -27.365 30.738 1.00 88.69 211 LEU A O 1
ATOM 1655 N N . TYR A 1 212 ? -25.003 -26.016 30.563 1.00 91.00 212 TYR A N 1
ATOM 1656 C CA . TYR A 1 212 ? -24.325 -24.882 29.954 1.00 91.00 212 TYR A CA 1
ATOM 1657 C C . TYR A 1 212 ? -24.623 -23.639 30.787 1.00 91.00 212 TYR A C 1
ATOM 1659 O O . TYR A 1 212 ? -25.784 -23.271 30.957 1.00 91.00 212 TYR A O 1
ATOM 1667 N N . ALA A 1 213 ? -23.585 -23.000 31.314 1.00 90.25 213 ALA A N 1
ATOM 1668 C CA . ALA A 1 213 ? -23.701 -21.723 32.000 1.00 90.25 213 ALA A CA 1
ATOM 1669 C C . ALA A 1 213 ? -22.748 -20.714 31.358 1.00 90.25 213 ALA A C 1
ATOM 1671 O O . ALA A 1 213 ? -21.563 -20.990 31.176 1.00 90.25 213 ALA A O 1
ATOM 1672 N N . LEU A 1 214 ? -23.284 -19.551 31.015 1.00 92.12 214 LEU A N 1
ATOM 1673 C CA . LEU A 1 214 ? -22.549 -18.416 30.483 1.00 92.12 214 LEU A CA 1
ATOM 1674 C C . LEU A 1 214 ? -22.848 -17.208 31.366 1.00 92.12 214 LEU A C 1
ATOM 1676 O O . LEU A 1 214 ? -24.014 -16.856 31.547 1.00 92.12 214 LEU A O 1
ATOM 1680 N N . ALA A 1 215 ? -21.808 -16.583 31.903 1.00 92.44 215 ALA A N 1
ATOM 1681 C CA . ALA A 1 215 ? -21.909 -15.291 32.563 1.00 92.44 215 ALA A CA 1
ATOM 1682 C C . ALA A 1 215 ? -21.047 -14.278 31.805 1.00 92.44 215 ALA A C 1
ATOM 1684 O O . ALA A 1 215 ? -19.828 -14.427 31.747 1.00 92.44 215 ALA A O 1
ATOM 1685 N N . ASP A 1 216 ? -21.693 -13.264 31.240 1.00 92.88 216 ASP A N 1
ATOM 1686 C CA . ASP A 1 216 ? -21.057 -12.117 30.603 1.00 92.88 216 ASP A CA 1
ATOM 1687 C C . ASP A 1 216 ? -21.256 -10.895 31.502 1.00 92.88 216 ASP A C 1
ATOM 1689 O O . ASP A 1 216 ? -22.374 -10.599 31.927 1.00 92.88 216 ASP A O 1
ATOM 1693 N N . VAL A 1 217 ? -20.177 -10.186 31.816 1.00 92.62 217 VAL A N 1
ATOM 1694 C CA . VAL A 1 217 ? -20.195 -8.964 32.626 1.00 92.62 217 VAL A CA 1
ATOM 1695 C C . VAL A 1 217 ? -19.450 -7.882 31.861 1.00 92.62 217 VAL A C 1
ATOM 1697 O O . VAL A 1 217 ? -18.297 -8.072 31.493 1.00 92.62 217 VAL A O 1
ATOM 1700 N N . ALA A 1 218 ? -20.073 -6.733 31.651 1.00 92.88 218 ALA A N 1
ATOM 1701 C CA . ALA A 1 218 ? -19.439 -5.531 31.138 1.00 92.88 218 ALA A CA 1
ATOM 1702 C C . ALA A 1 218 ? -19.556 -4.418 32.181 1.00 92.88 218 ALA A C 1
ATOM 1704 O O . ALA A 1 218 ? -20.632 -4.139 32.696 1.00 92.88 218 ALA A O 1
ATOM 1705 N N . TYR A 1 219 ? -18.444 -3.774 32.491 1.00 93.06 219 TYR A N 1
ATOM 1706 C CA . TYR A 1 219 ? -18.361 -2.624 33.377 1.00 93.06 219 TYR A CA 1
ATOM 1707 C C . TYR A 1 219 ? -17.664 -1.492 32.636 1.00 93.06 219 TYR A C 1
ATOM 1709 O O . TYR A 1 219 ? -16.701 -1.727 31.908 1.00 93.06 219 TYR A O 1
ATOM 1717 N N . GLY A 1 220 ? -18.125 -0.263 32.822 1.00 92.81 220 GLY A N 1
ATOM 1718 C CA . GLY A 1 220 ? -17.507 0.900 32.212 1.00 92.81 220 GLY A CA 1
ATOM 1719 C C . GLY A 1 220 ? -17.567 2.119 33.106 1.00 92.81 220 GLY A C 1
ATOM 1720 O O . GLY A 1 220 ? -18.561 2.349 33.784 1.00 92.81 220 GLY A O 1
ATOM 1721 N N . ILE A 1 221 ? -16.513 2.921 33.080 1.00 93.88 221 ILE A N 1
ATOM 1722 C CA . ILE A 1 221 ? -16.476 4.253 33.665 1.00 93.88 221 ILE A CA 1
ATOM 1723 C C . ILE A 1 221 ? -15.777 5.204 32.699 1.00 93.88 221 ILE A C 1
ATOM 1725 O O . ILE A 1 221 ? -14.737 4.884 32.129 1.00 93.88 221 ILE A O 1
ATOM 1729 N N . ARG A 1 222 ? -16.334 6.397 32.523 1.00 93.62 222 ARG A N 1
ATOM 1730 C CA . ARG A 1 222 ? -15.706 7.477 31.765 1.00 93.62 222 ARG A CA 1
ATOM 1731 C C . ARG A 1 222 ? -15.967 8.795 32.446 1.00 93.62 222 ARG A C 1
ATOM 1733 O O . ARG A 1 222 ? -17.084 9.053 32.878 1.00 93.62 222 ARG A O 1
ATOM 1740 N N . TYR A 1 223 ? -14.944 9.624 32.508 1.00 94.06 223 TYR A N 1
ATOM 1741 C CA . TYR A 1 223 ? -15.051 10.996 32.964 1.00 94.06 223 TYR A CA 1
ATOM 1742 C C . TYR A 1 223 ? -14.238 11.893 32.054 1.00 94.06 223 TYR A C 1
ATOM 1744 O O . TYR A 1 223 ? -13.117 11.564 31.668 1.00 94.06 223 TYR A O 1
ATOM 1752 N N . ILE A 1 224 ? -14.822 13.026 31.701 1.00 94.44 224 ILE A N 1
ATOM 1753 C CA . ILE A 1 224 ? -14.207 14.015 30.836 1.00 94.44 224 ILE A CA 1
ATOM 1754 C C . ILE A 1 224 ? -14.631 15.410 31.280 1.00 94.44 224 ILE A C 1
ATOM 1756 O O . ILE A 1 224 ? -15.811 15.701 31.465 1.00 94.44 224 ILE A O 1
ATOM 1760 N N . GLY A 1 225 ? -13.639 16.263 31.491 1.00 94.00 225 GLY A N 1
ATOM 1761 C CA . GLY A 1 225 ? -13.806 17.659 31.851 1.00 94.00 225 GLY A CA 1
ATOM 1762 C C . GLY A 1 225 ? -13.215 18.555 30.777 1.00 94.00 225 GLY A C 1
ATOM 1763 O O . GLY A 1 225 ? -12.131 18.281 30.265 1.00 94.00 225 GLY A O 1
ATOM 1764 N N . VAL A 1 226 ? -13.930 19.629 30.467 1.00 93.44 226 VAL A N 1
ATOM 1765 C CA . VAL A 1 226 ? -13.524 20.701 29.563 1.00 93.44 226 VAL A CA 1
ATOM 1766 C C . VAL A 1 226 ? -13.675 22.009 30.323 1.00 93.44 226 VAL A C 1
ATOM 1768 O O . VAL A 1 226 ? -14.758 22.332 30.809 1.00 93.44 226 VAL A O 1
ATOM 1771 N N . LEU A 1 227 ? -12.590 22.763 30.425 1.00 92.69 227 LEU A N 1
ATOM 1772 C CA . LEU A 1 227 ? -12.556 24.105 30.987 1.00 92.69 227 LEU A CA 1
ATOM 1773 C C . LEU A 1 227 ? -12.198 25.071 29.862 1.00 92.69 227 LEU A C 1
ATOM 1775 O O . LEU A 1 227 ? -11.053 25.092 29.415 1.00 92.69 227 LEU A O 1
ATOM 1779 N N . ALA A 1 228 ? -13.170 25.849 29.396 1.00 89.94 228 ALA A N 1
ATOM 1780 C CA . ALA A 1 228 ? -12.951 26.857 28.362 1.00 89.94 228 ALA A CA 1
ATOM 1781 C C . ALA A 1 228 ? -12.455 28.163 28.996 1.00 89.94 228 ALA A C 1
ATOM 1783 O O . ALA A 1 228 ? -13.063 28.648 29.943 1.00 89.94 228 ALA A O 1
ATOM 1784 N N . PHE A 1 229 ? -11.379 28.753 28.480 1.00 90.06 229 PHE A N 1
ATOM 1785 C CA . PHE A 1 229 ? -10.764 29.962 29.036 1.00 90.06 229 PHE A CA 1
ATOM 1786 C C . PHE A 1 229 ? -11.448 31.255 28.587 1.00 90.06 229 PHE A C 1
ATOM 1788 O O . PHE A 1 229 ? -11.528 32.196 29.370 1.00 90.06 229 PHE A O 1
ATOM 1795 N N . GLU A 1 230 ? -11.959 31.301 27.352 1.00 84.50 230 GLU A N 1
ATOM 1796 C CA . GLU A 1 230 ? -12.631 32.492 26.805 1.00 84.50 230 GLU A CA 1
ATOM 1797 C C . GLU A 1 230 ? -14.006 32.734 27.457 1.00 84.50 230 GLU A C 1
ATOM 1799 O O . GLU A 1 230 ? -14.378 33.875 27.717 1.00 84.50 230 GLU A O 1
ATOM 1804 N N . ASP A 1 231 ? -14.747 31.663 27.759 1.00 81.25 231 ASP A N 1
ATOM 1805 C CA . ASP A 1 231 ? -16.036 31.727 28.456 1.00 81.25 231 ASP A CA 1
ATOM 1806 C C . ASP A 1 231 ? -16.193 30.520 29.386 1.00 81.25 231 ASP A C 1
ATOM 1808 O O . ASP A 1 231 ? -16.860 29.524 29.078 1.00 81.25 231 ASP A O 1
ATOM 1812 N N . THR A 1 232 ? -15.554 30.622 30.553 1.00 81.19 232 THR A N 1
ATOM 1813 C CA . THR A 1 232 ? -15.619 29.603 31.609 1.00 81.19 232 THR A CA 1
ATOM 1814 C C . THR A 1 232 ? -17.053 29.327 32.052 1.00 81.19 232 THR A C 1
ATOM 1816 O O . THR A 1 232 ? -17.362 28.195 32.424 1.00 81.19 232 THR A O 1
ATOM 1819 N N . SER A 1 233 ? -17.928 30.333 31.973 1.00 78.62 233 SER A N 1
ATOM 1820 C CA . SER A 1 233 ? -19.296 30.297 32.483 1.00 78.62 233 SER A CA 1
ATOM 1821 C C . SER A 1 233 ? -20.300 29.606 31.567 1.00 78.62 233 SER A C 1
ATOM 1823 O O . SER A 1 233 ? -21.344 29.191 32.056 1.00 78.62 233 SER A O 1
ATOM 1825 N N . ARG A 1 234 ? -20.022 29.477 30.263 1.00 79.31 234 ARG A N 1
ATOM 1826 C CA . ARG A 1 234 ? -20.936 28.817 29.310 1.00 79.31 234 ARG A CA 1
ATOM 1827 C C . ARG A 1 234 ? -20.334 27.606 28.621 1.00 79.31 234 ARG A C 1
ATOM 1829 O O . ARG A 1 234 ? -21.068 26.683 28.277 1.00 79.31 234 ARG A O 1
ATOM 1836 N N . ASN A 1 235 ? -19.021 27.579 28.419 1.00 84.62 235 ASN A N 1
ATOM 1837 C CA . ASN A 1 235 ? -18.373 26.569 27.579 1.00 84.62 235 ASN A CA 1
ATOM 1838 C C . ASN A 1 235 ? -17.612 25.501 28.372 1.00 84.62 235 ASN A C 1
ATOM 1840 O O . ASN A 1 235 ? -17.071 24.576 27.769 1.00 84.62 235 ASN A O 1
ATOM 1844 N N . SER A 1 236 ? -17.611 25.587 29.704 1.00 90.06 236 SER A N 1
ATOM 1845 C CA . SER A 1 236 ? -17.046 24.546 30.565 1.00 90.06 236 SER A CA 1
ATOM 1846 C C . SER A 1 236 ? -18.082 23.479 30.902 1.00 90.06 236 SER A C 1
ATOM 1848 O O . SER A 1 236 ? -19.251 23.786 31.166 1.00 90.06 236 SER A O 1
ATOM 1850 N N . ALA A 1 237 ? -17.645 22.223 30.918 1.00 93.12 237 ALA A N 1
ATOM 1851 C CA . ALA A 1 237 ? -18.479 21.087 31.267 1.00 93.12 237 ALA A CA 1
ATOM 1852 C C . ALA A 1 237 ? -17.667 19.942 31.877 1.00 93.12 237 ALA A C 1
ATOM 1854 O O . ALA A 1 237 ? -16.503 19.739 31.543 1.00 93.12 237 ALA A O 1
ATOM 1855 N N . PHE A 1 238 ? -18.306 19.157 32.734 1.00 93.81 238 PHE A N 1
ATOM 1856 C CA . PHE A 1 238 ? -17.807 17.878 33.217 1.00 93.81 238 PHE A CA 1
ATOM 1857 C C . PHE A 1 238 ? -18.884 16.825 32.997 1.00 93.81 238 PHE A C 1
ATOM 1859 O O . PHE A 1 238 ? -20.010 17.001 33.455 1.00 93.81 238 PHE A O 1
ATOM 1866 N N . TYR A 1 239 ? -18.537 15.736 32.323 1.00 94.50 239 TYR A N 1
ATOM 1867 C CA . TYR A 1 239 ? -19.406 14.588 32.116 1.00 94.50 239 TYR A CA 1
ATOM 1868 C C . TYR A 1 239 ? -18.747 13.340 32.693 1.00 94.50 239 TYR A C 1
ATOM 1870 O O . TYR A 1 239 ? -17.578 13.062 32.423 1.00 94.50 239 TYR A O 1
ATOM 1878 N N . GLY A 1 240 ? -19.506 12.585 33.480 1.00 94.38 240 GLY A N 1
ATOM 1879 C CA . GLY A 1 240 ? -19.106 11.308 34.047 1.00 94.38 240 GLY A CA 1
ATOM 1880 C C . GLY A 1 240 ? -20.196 10.262 33.846 1.00 94.38 240 GLY A C 1
ATOM 1881 O O . GLY A 1 240 ? -21.374 10.551 34.033 1.00 94.38 240 GLY A O 1
ATOM 1882 N N . ALA A 1 241 ? -19.816 9.039 33.502 1.00 93.56 241 ALA A N 1
ATOM 1883 C CA . ALA A 1 241 ? -20.724 7.909 33.382 1.00 93.56 241 ALA A CA 1
ATOM 1884 C C . ALA A 1 241 ? -20.092 6.652 33.977 1.00 93.56 241 ALA A C 1
ATOM 1886 O O . ALA A 1 241 ? -18.920 6.376 33.736 1.00 93.56 241 ALA A O 1
ATOM 1887 N N . VAL A 1 242 ? -20.881 5.888 34.729 1.00 94.44 242 VAL A N 1
ATOM 1888 C CA . VAL A 1 242 ? -20.561 4.542 35.213 1.00 94.44 242 VAL A CA 1
ATOM 1889 C C . VAL A 1 242 ? -21.671 3.607 34.760 1.00 94.44 242 VAL A C 1
ATOM 1891 O O . VAL A 1 242 ? -22.846 3.940 34.887 1.00 94.44 242 VAL A O 1
ATOM 1894 N N . GLY A 1 243 ? -21.302 2.444 34.246 1.00 92.75 243 GLY A N 1
ATOM 1895 C CA . GLY A 1 243 ? -22.202 1.468 33.661 1.00 92.75 243 GLY A CA 1
ATOM 1896 C C . GLY A 1 243 ? -21.831 0.044 34.041 1.00 92.75 243 GLY A C 1
ATOM 1897 O O . GLY A 1 243 ? -20.652 -0.291 34.157 1.00 92.75 243 GLY A O 1
ATOM 1898 N N . LEU A 1 244 ? -22.839 -0.795 34.229 1.00 91.94 244 LEU A N 1
ATOM 1899 C CA . LEU A 1 244 ? -22.723 -2.216 34.519 1.00 91.94 244 LEU A CA 1
ATOM 1900 C C . LEU A 1 244 ? -23.789 -2.964 33.716 1.00 91.94 244 LEU A C 1
ATOM 1902 O O . LEU A 1 244 ? -24.968 -2.641 33.810 1.00 91.94 244 LEU A O 1
ATOM 1906 N N . ASP A 1 245 ? -23.388 -3.981 32.968 1.00 91.50 245 ASP A N 1
ATOM 1907 C CA . ASP A 1 245 ? -24.274 -4.912 32.278 1.00 91.50 245 ASP A CA 1
ATOM 1908 C C . ASP A 1 245 ? -23.856 -6.341 32.627 1.00 91.50 245 ASP A C 1
ATOM 1910 O O . ASP A 1 245 ? -22.701 -6.721 32.461 1.00 91.50 245 ASP A O 1
ATOM 1914 N N . ILE A 1 246 ? -24.775 -7.126 33.169 1.00 91.88 246 ILE A N 1
ATOM 1915 C CA . ILE A 1 246 ? -24.561 -8.509 33.583 1.00 91.88 246 ILE A CA 1
ATOM 1916 C C . ILE A 1 246 ? -25.601 -9.357 32.873 1.00 91.88 246 ILE A C 1
ATOM 1918 O O . ILE A 1 246 ? -26.804 -9.155 33.043 1.00 91.88 246 ILE A O 1
ATOM 1922 N N . ARG A 1 247 ? -25.143 -10.368 32.143 1.00 92.88 247 ARG A N 1
ATOM 1923 C CA . ARG A 1 247 ? -25.987 -11.385 31.534 1.00 92.88 247 ARG A CA 1
ATOM 1924 C C . ARG A 1 247 ? -25.587 -12.760 32.033 1.00 92.88 247 ARG A C 1
ATOM 1926 O O . ARG A 1 247 ? -24.444 -13.176 31.891 1.00 92.88 247 ARG A O 1
ATOM 1933 N N . VAL A 1 248 ? -26.548 -13.489 32.582 1.00 93.06 248 VAL A N 1
ATOM 1934 C CA . VAL A 1 248 ? -26.371 -14.868 33.029 1.00 93.06 248 VAL A CA 1
ATOM 1935 C C . VAL A 1 248 ? -27.343 -15.746 32.263 1.00 93.06 248 VAL A C 1
ATOM 1937 O O . VAL A 1 248 ? -28.557 -15.658 32.448 1.00 93.06 248 VAL A O 1
ATOM 1940 N N . LYS A 1 249 ? -26.803 -16.621 31.420 1.00 93.44 249 LYS A N 1
ATOM 1941 C CA . LYS A 1 249 ? -27.558 -17.640 30.700 1.00 93.44 249 LYS A CA 1
ATOM 1942 C C . LYS A 1 249 ? -27.252 -19.009 31.292 1.00 93.44 249 LYS A C 1
ATOM 1944 O O . LYS A 1 249 ? -26.106 -19.447 31.308 1.00 93.44 249 LYS A O 1
ATOM 1949 N N . LEU A 1 250 ? -28.294 -19.699 31.730 1.00 92.06 250 LEU A N 1
ATOM 1950 C CA . LEU A 1 250 ? -28.251 -21.070 32.214 1.00 92.06 250 LEU A CA 1
ATOM 1951 C C . LEU A 1 250 ? -29.122 -21.937 31.308 1.00 92.06 250 LEU A C 1
ATOM 1953 O O . LEU A 1 250 ? -30.302 -21.654 31.120 1.00 92.06 250 LEU A O 1
ATOM 1957 N N . GLU A 1 251 ? -28.554 -23.001 30.759 1.00 91.25 251 GLU A N 1
ATOM 1958 C CA . GLU A 1 251 ? -29.259 -23.966 29.927 1.00 91.25 251 GLU A CA 1
ATOM 1959 C C . GLU A 1 251 ? -28.991 -25.382 30.442 1.00 91.25 251 GLU A C 1
ATOM 1961 O O . GLU A 1 251 ? -27.847 -25.836 30.512 1.00 91.25 251 GLU A O 1
ATOM 1966 N N . ILE A 1 252 ? -30.062 -26.081 30.816 1.00 89.00 252 ILE A N 1
ATOM 1967 C CA . ILE A 1 252 ? -30.024 -27.469 31.271 1.00 89.00 252 ILE A CA 1
ATOM 1968 C C . ILE A 1 252 ? -30.760 -28.321 30.243 1.00 89.00 252 ILE A C 1
ATOM 1970 O O . ILE A 1 252 ? -31.957 -28.144 30.011 1.00 89.00 252 ILE A O 1
ATOM 1974 N N . ARG A 1 253 ? -30.046 -29.260 29.626 1.00 88.94 253 ARG A N 1
ATOM 1975 C CA . ARG A 1 253 ? -30.579 -30.171 28.611 1.00 88.94 253 ARG A CA 1
ATOM 1976 C C . ARG A 1 253 ? -30.604 -31.585 29.162 1.00 88.94 253 ARG A C 1
ATOM 1978 O O . ARG A 1 253 ? -29.563 -32.104 29.541 1.00 88.94 253 ARG A O 1
ATOM 1985 N N . PHE A 1 254 ? -31.763 -32.228 29.150 1.00 88.44 254 PHE A N 1
ATOM 1986 C CA . PHE A 1 254 ? -31.898 -33.658 29.419 1.00 88.44 254 PHE A CA 1
ATOM 1987 C C . PHE A 1 254 ? -32.359 -34.360 28.151 1.00 88.44 254 PHE A C 1
ATOM 1989 O O . PHE A 1 254 ? -33.283 -33.888 27.485 1.00 88.44 254 PHE A O 1
ATOM 1996 N N . TRP A 1 255 ? -31.756 -35.499 27.828 1.00 87.69 255 TRP A N 1
ATOM 1997 C CA . TRP A 1 255 ? -32.252 -36.359 26.759 1.00 87.69 255 TRP A CA 1
ATOM 1998 C C . TRP A 1 255 ? -32.398 -37.799 27.232 1.00 87.69 255 TRP A C 1
ATOM 2000 O O . TRP A 1 255 ? -31.528 -38.357 27.899 1.00 87.69 255 TRP A O 1
ATOM 2010 N N . LEU A 1 256 ? -33.504 -38.413 26.831 1.00 86.69 256 LEU A N 1
ATOM 2011 C CA . LEU A 1 256 ? -33.805 -39.820 27.032 1.00 86.69 256 LEU A CA 1
ATOM 2012 C C . LEU A 1 256 ? -34.070 -40.444 25.662 1.00 86.69 256 LEU A C 1
ATOM 2014 O O . LEU A 1 256 ? -34.955 -40.004 24.929 1.00 86.69 256 LEU A O 1
ATOM 2018 N N . ARG A 1 257 ? -33.283 -41.454 25.302 1.00 82.88 257 ARG A N 1
ATOM 2019 C CA . ARG A 1 257 ? -33.354 -42.186 24.036 1.00 82.88 257 ARG A CA 1
ATOM 2020 C C . ARG A 1 257 ? -33.575 -43.662 24.341 1.00 82.88 257 ARG A C 1
ATOM 2022 O O . ARG A 1 257 ? -32.620 -44.401 24.562 1.00 82.88 257 ARG A O 1
ATOM 2029 N N . ILE A 1 258 ? -34.831 -44.096 24.321 1.00 80.06 258 ILE A N 1
ATOM 2030 C CA . ILE A 1 258 ? -35.205 -45.498 24.537 1.00 80.06 258 ILE A CA 1
ATOM 2031 C C . ILE A 1 258 ? -35.558 -46.125 23.184 1.00 80.06 258 ILE A C 1
ATOM 2033 O O . ILE A 1 258 ? -36.414 -45.623 22.453 1.00 80.06 258 ILE A O 1
ATOM 2037 N N . LYS A 1 259 ? -34.893 -47.233 22.839 1.00 70.81 259 LYS A N 1
ATOM 2038 C CA . LYS A 1 259 ? -35.286 -48.101 21.720 1.00 70.81 259 LYS A CA 1
ATOM 2039 C C . LYS A 1 259 ? -36.212 -49.199 22.253 1.00 70.81 259 LYS A C 1
ATOM 2041 O O . LYS A 1 259 ? -35.751 -50.069 22.983 1.00 70.81 259 LYS A O 1
ATOM 2046 N N . LEU A 1 260 ? -37.490 -49.169 21.875 1.00 65.81 260 LEU A N 1
ATOM 2047 C CA . LEU A 1 260 ? -38.485 -50.201 22.192 1.00 65.81 260 LEU A CA 1
ATOM 2048 C C . LEU A 1 260 ? -38.880 -50.915 20.894 1.00 65.81 260 LEU A C 1
ATOM 2050 O O . LEU A 1 260 ? -39.827 -50.507 20.228 1.00 65.81 260 LEU A O 1
ATOM 2054 N N . GLY A 1 261 ? -38.125 -51.955 20.519 1.00 72.19 261 GLY A N 1
ATOM 2055 C CA . GLY A 1 261 ? -38.422 -52.841 19.382 1.00 72.19 261 GLY A CA 1
ATOM 2056 C C . GLY A 1 261 ? -38.570 -52.122 18.034 1.00 72.19 261 GLY A C 1
ATOM 2057 O O . GLY A 1 261 ? -37.596 -51.976 17.301 1.00 72.19 261 GLY A O 1
ATOM 2058 N N . PHE A 1 262 ? -39.789 -51.673 17.723 1.00 70.56 262 PHE A N 1
ATOM 2059 C CA . PHE A 1 262 ? -40.181 -51.043 16.456 1.00 70.56 262 PHE A CA 1
ATOM 2060 C C . PHE A 1 262 ? -40.257 -49.507 16.512 1.00 70.56 262 PHE A C 1
ATOM 2062 O O . PHE A 1 262 ? -40.420 -48.872 15.472 1.00 70.56 262 PHE A O 1
ATOM 2069 N N . PHE A 1 263 ? -40.124 -48.886 17.693 1.00 66.25 263 PHE A N 1
ATOM 2070 C CA . PHE A 1 263 ? -40.246 -47.432 17.854 1.00 66.25 263 PHE A CA 1
ATOM 2071 C C . PHE A 1 263 ? -39.117 -46.863 18.725 1.00 66.25 263 PHE A C 1
ATOM 2073 O O . PHE A 1 263 ? -38.701 -47.451 19.728 1.00 66.25 263 PHE A O 1
ATOM 2080 N N . LYS A 1 264 ? -38.605 -45.691 18.337 1.00 76.62 264 LYS A N 1
ATOM 2081 C CA . LYS A 1 264 ? -37.594 -44.939 19.089 1.00 76.62 264 LYS A CA 1
ATOM 2082 C C . LYS A 1 264 ? -38.284 -43.790 19.814 1.00 76.62 264 LYS A C 1
ATOM 2084 O O . LYS A 1 264 ? -38.779 -42.872 19.167 1.00 76.62 264 LYS A O 1
ATOM 2089 N N . ILE A 1 265 ? -38.276 -43.822 21.142 1.00 78.00 265 ILE A N 1
ATOM 2090 C CA . ILE A 1 265 ? -38.775 -42.723 21.967 1.00 78.00 265 ILE A CA 1
ATOM 2091 C C . ILE A 1 265 ? -37.583 -41.822 22.294 1.00 78.00 265 ILE A C 1
ATOM 2093 O O . ILE A 1 265 ? -36.639 -42.250 22.959 1.00 78.00 265 ILE A O 1
ATOM 2097 N N . SER A 1 266 ? -37.618 -40.588 21.787 1.00 77.94 266 SER A N 1
ATOM 2098 C CA . SER A 1 266 ? -36.642 -39.540 22.102 1.00 77.94 266 SER A CA 1
ATOM 2099 C C . SER A 1 266 ? -37.358 -38.413 22.841 1.00 77.94 266 SER A C 1
ATOM 2101 O O . SER A 1 266 ? -38.146 -37.694 22.233 1.00 77.94 266 SER A O 1
ATOM 2103 N N . ILE A 1 267 ? -37.087 -38.252 24.133 1.00 82.81 267 ILE A N 1
ATOM 2104 C CA . ILE A 1 267 ? -37.573 -37.118 24.926 1.00 82.81 267 ILE A CA 1
ATOM 2105 C C . ILE A 1 267 ? -36.390 -36.182 25.141 1.00 82.81 267 ILE A C 1
ATOM 2107 O O . ILE A 1 267 ? -35.382 -36.600 25.702 1.00 82.81 267 ILE A O 1
ATOM 2111 N N . ASN A 1 268 ? -36.512 -34.933 24.695 1.00 83.62 268 ASN A N 1
ATOM 2112 C CA . ASN A 1 268 ? -35.536 -33.880 24.962 1.00 83.62 268 ASN A CA 1
ATOM 2113 C C . ASN A 1 268 ? -36.225 -32.789 25.784 1.00 83.62 268 ASN A C 1
ATOM 2115 O O . ASN A 1 268 ? -37.201 -32.198 25.327 1.00 83.62 268 ASN A O 1
ATOM 2119 N N . LEU A 1 269 ? -35.721 -32.526 26.985 1.00 83.56 269 LEU A N 1
ATOM 2120 C CA . LEU A 1 269 ? -36.168 -31.433 27.841 1.00 83.56 269 LEU A CA 1
ATOM 2121 C C . LEU A 1 269 ? -35.073 -30.368 27.846 1.00 83.56 269 LEU A C 1
ATOM 2123 O O . LEU A 1 269 ? -33.923 -30.675 28.155 1.00 83.56 269 LEU A O 1
ATOM 2127 N N . ASN A 1 270 ? -35.424 -29.132 27.496 1.00 84.62 270 ASN A N 1
ATOM 2128 C CA . ASN A 1 270 ? -34.514 -27.993 27.566 1.00 84.62 270 ASN A CA 1
ATOM 2129 C C . ASN A 1 270 ? -35.073 -26.948 28.533 1.00 84.62 270 ASN A C 1
ATOM 2131 O O . ASN A 1 270 ? -36.144 -26.391 28.289 1.00 84.62 270 ASN A O 1
ATOM 2135 N N . LEU A 1 271 ? -34.340 -26.689 29.614 1.00 85.69 271 LEU A N 1
ATOM 2136 C CA . LEU A 1 271 ? -34.612 -25.621 30.560 1.00 85.69 271 LEU A CA 1
ATOM 2137 C C . LEU A 1 271 ? -33.600 -24.483 30.340 1.00 85.69 271 LEU A C 1
ATOM 2139 O O . LEU A 1 271 ? -32.470 -24.570 30.808 1.00 85.69 271 LEU A O 1
ATOM 2143 N N . ALA A 1 272 ? -34.012 -23.409 29.663 1.00 88.62 272 ALA A N 1
ATOM 2144 C CA . ALA A 1 272 ? -33.222 -22.189 29.481 1.00 88.62 272 ALA A CA 1
ATOM 2145 C C . ALA A 1 272 ? -33.726 -21.003 30.334 1.00 88.62 272 ALA A C 1
ATOM 2147 O O . ALA A 1 272 ? -34.887 -20.588 30.232 1.00 88.62 272 ALA A O 1
ATOM 2148 N N . ILE A 1 273 ? -32.830 -20.429 31.136 1.00 90.44 273 ILE A N 1
ATOM 2149 C CA . ILE A 1 273 ? -33.014 -19.199 31.915 1.00 90.44 273 ILE A CA 1
ATOM 2150 C C . ILE A 1 273 ? -31.985 -18.175 31.420 1.00 90.44 273 ILE A C 1
ATOM 2152 O O . ILE A 1 273 ? -30.805 -18.491 31.305 1.00 90.44 273 ILE A O 1
ATOM 2156 N N . ASP A 1 274 ? -32.422 -16.957 31.116 1.00 91.25 274 ASP A N 1
ATOM 2157 C CA . ASP A 1 274 ? -31.563 -15.839 30.704 1.00 91.25 274 ASP A CA 1
ATOM 2158 C C . ASP A 1 274 ? -31.937 -14.615 31.549 1.00 91.25 274 ASP A C 1
ATOM 2160 O O . ASP A 1 274 ? -33.056 -14.101 31.462 1.00 91.25 274 ASP A O 1
ATOM 2164 N N . LEU A 1 275 ? -31.029 -14.223 32.438 1.00 90.44 275 LEU A N 1
ATOM 2165 C CA . LEU A 1 275 ? -31.139 -13.063 33.314 1.00 90.44 275 LEU A CA 1
ATOM 2166 C C . LEU A 1 275 ? -30.224 -11.969 32.773 1.00 90.44 275 LEU A C 1
ATOM 2168 O O . LEU A 1 275 ? -29.025 -12.187 32.633 1.00 90.44 275 LEU A O 1
ATOM 2172 N N . GLN A 1 276 ? -30.773 -10.786 32.535 1.00 91.88 276 GLN A N 1
ATOM 2173 C CA . GLN A 1 276 ? -30.017 -9.601 32.155 1.00 91.88 276 GLN A CA 1
ATOM 2174 C C . GLN A 1 276 ? -30.280 -8.484 33.163 1.00 91.88 276 GLN A C 1
ATOM 2176 O O . GLN A 1 276 ? -31.434 -8.159 33.448 1.00 91.88 276 GLN A O 1
ATOM 2181 N N . PHE A 1 277 ? -29.216 -7.893 33.685 1.00 90.81 277 PHE A N 1
ATOM 2182 C CA . PHE A 1 277 ? -29.235 -6.747 34.579 1.00 90.81 277 PHE A CA 1
ATOM 2183 C C . PHE A 1 277 ? -28.338 -5.666 33.992 1.00 90.81 277 PHE A C 1
ATOM 2185 O O . PHE A 1 277 ? -27.146 -5.888 33.831 1.00 90.81 277 PHE A O 1
ATOM 2192 N N . THR A 1 278 ? -28.889 -4.491 33.727 1.00 91.00 278 THR A N 1
ATOM 2193 C CA . THR A 1 278 ? -28.128 -3.344 33.236 1.00 91.00 278 THR A CA 1
ATOM 2194 C C . THR A 1 278 ? -28.389 -2.158 34.154 1.00 91.00 278 THR A C 1
ATOM 2196 O O . THR A 1 278 ? -29.545 -1.848 34.429 1.00 91.00 278 THR A O 1
ATOM 2199 N N . ALA A 1 279 ? -27.353 -1.481 34.633 1.00 91.44 279 ALA A N 1
ATOM 2200 C CA . ALA A 1 279 ? -27.460 -0.281 35.451 1.00 91.44 279 ALA A CA 1
ATOM 2201 C C . ALA A 1 279 ? -26.432 0.756 35.006 1.00 91.44 279 ALA A C 1
ATOM 2203 O O . ALA A 1 279 ? -25.267 0.425 34.809 1.00 91.44 279 ALA A O 1
ATOM 2204 N N . ALA A 1 280 ? -26.846 2.012 34.883 1.00 92.50 280 ALA A N 1
ATOM 2205 C CA . ALA A 1 280 ? -25.952 3.113 34.562 1.00 92.50 280 ALA A CA 1
ATOM 2206 C C . ALA A 1 280 ? -26.286 4.359 35.381 1.00 92.50 280 ALA A C 1
ATOM 2208 O O . ALA A 1 280 ? -27.456 4.679 35.600 1.00 92.50 280 ALA A O 1
ATOM 2209 N N . LEU A 1 281 ? -25.247 5.071 35.806 1.00 93.62 281 LEU A N 1
ATOM 2210 C CA . LEU A 1 281 ? -25.308 6.360 36.480 1.00 93.62 281 LEU A CA 1
ATOM 2211 C C . LEU A 1 281 ? -24.489 7.368 35.678 1.00 93.62 281 LEU A C 1
ATOM 2213 O O . LEU A 1 281 ? -23.302 7.163 35.442 1.00 93.62 281 LEU A O 1
ATOM 2217 N N . GLN A 1 282 ? -25.119 8.466 35.290 1.00 94.44 282 GLN A N 1
ATOM 2218 C CA . GLN A 1 282 ? -24.494 9.581 34.593 1.00 94.44 282 GLN A CA 1
ATOM 2219 C C . GLN A 1 282 ? -24.563 10.826 35.476 1.00 94.44 282 GLN A C 1
ATOM 2221 O O . GLN A 1 282 ? -25.569 11.060 36.142 1.00 94.44 282 GLN A O 1
ATOM 2226 N N . VAL A 1 283 ? -23.500 11.622 35.486 1.00 94.31 283 VAL A N 1
ATOM 2227 C CA . VAL A 1 283 ? -23.387 12.889 36.212 1.00 94.31 283 VAL A CA 1
ATOM 2228 C C . VAL A 1 283 ? -22.873 13.935 35.236 1.00 94.31 283 VAL A C 1
ATOM 2230 O O . VAL A 1 283 ? -21.929 13.677 34.490 1.00 94.31 283 VAL A O 1
ATOM 2233 N N . GLY A 1 284 ? -23.483 15.115 35.238 1.00 92.50 284 GLY A N 1
ATOM 2234 C CA . GLY A 1 284 ? -23.057 16.218 34.389 1.00 92.50 284 GLY A CA 1
ATOM 2235 C C . GLY A 1 284 ? -23.073 17.545 35.120 1.00 92.50 284 GLY A C 1
ATOM 2236 O O . GLY A 1 284 ? -23.985 17.839 35.889 1.00 92.50 284 GLY A O 1
ATOM 2237 N N . ILE A 1 285 ? -22.051 18.350 34.874 1.00 91.19 285 ILE A N 1
ATOM 2238 C CA . ILE A 1 285 ? -21.952 19.735 35.323 1.00 91.19 285 ILE A CA 1
ATOM 2239 C C . ILE A 1 285 ? -21.748 20.560 34.059 1.00 91.19 285 ILE A C 1
ATOM 2241 O O . ILE A 1 285 ? -20.777 20.348 33.340 1.00 91.19 285 ILE A O 1
ATOM 2245 N N . SER A 1 286 ? -22.660 21.477 33.766 1.00 83.12 286 SER A N 1
ATOM 2246 C CA . SER A 1 286 ? -22.605 22.353 32.596 1.00 83.12 286 SER A CA 1
ATOM 2247 C C . SER A 1 286 ? -22.811 23.770 33.097 1.00 83.12 286 SER A C 1
ATOM 2249 O O . SER A 1 286 ? -23.869 24.057 33.629 1.00 83.12 286 SER A O 1
ATOM 2251 N N . PHE A 1 287 ? -21.836 24.666 32.963 1.00 78.25 287 PHE A N 1
ATOM 2252 C CA . PHE A 1 287 ? -22.038 26.051 33.402 1.00 78.25 287 PHE A CA 1
ATOM 2253 C C . PHE A 1 287 ? -22.902 26.803 32.362 1.00 78.25 287 PHE A C 1
ATOM 2255 O O . PHE A 1 287 ? -22.719 26.565 31.158 1.00 78.25 287 PHE A O 1
ATOM 2262 N N . PRO A 1 288 ? -23.858 27.675 32.768 1.00 67.19 288 PRO A N 1
ATOM 2263 C CA . PRO A 1 288 ? -24.204 28.107 34.134 1.00 67.19 288 PRO A CA 1
ATOM 2264 C C . PRO A 1 288 ? -25.250 27.224 34.852 1.00 67.19 288 PRO A C 1
ATOM 2266 O O . PRO A 1 288 ? -25.717 27.586 35.931 1.00 67.19 288 PRO A O 1
ATOM 2269 N N . GLU A 1 289 ? -25.667 26.107 34.257 1.00 67.06 289 GLU A N 1
ATOM 2270 C CA . GLU A 1 289 ? -26.639 25.180 34.844 1.00 67.06 289 GLU A CA 1
ATOM 2271 C C . GLU A 1 289 ? -26.085 24.474 36.100 1.00 67.06 289 GLU A C 1
ATOM 2273 O O . GLU A 1 289 ? -24.881 24.283 36.289 1.00 67.06 289 GLU A O 1
ATOM 2278 N N . VAL A 1 290 ? -26.988 24.090 37.005 1.00 80.31 290 VAL A N 1
ATOM 2279 C CA . VAL A 1 290 ? -26.650 23.348 38.232 1.00 80.31 290 VAL A CA 1
ATOM 2280 C C . VAL A 1 290 ? -26.307 21.895 37.874 1.00 80.31 290 VAL A C 1
ATOM 2282 O O . VAL A 1 290 ? -26.830 21.361 36.900 1.00 80.31 290 VAL A O 1
ATOM 2285 N N . ALA A 1 291 ? -25.456 21.231 38.661 1.00 89.06 291 ALA A N 1
ATOM 2286 C CA . ALA A 1 291 ? -25.135 19.813 38.484 1.00 89.06 291 ALA A CA 1
ATOM 2287 C C . ALA A 1 291 ? -26.395 18.932 38.335 1.00 89.06 291 ALA A C 1
ATOM 2289 O O . ALA A 1 291 ? -27.405 19.148 39.010 1.00 89.06 291 ALA A O 1
ATOM 2290 N N . GLY A 1 292 ? -26.316 17.930 37.462 1.00 91.94 292 GLY A N 1
ATOM 2291 C CA . GLY A 1 292 ? -27.362 16.947 37.212 1.00 91.94 292 GLY A CA 1
ATOM 2292 C C . GLY A 1 292 ? -26.862 15.514 37.367 1.00 91.94 292 GLY A C 1
ATOM 2293 O O . GLY A 1 292 ? -25.665 15.236 37.267 1.00 91.94 292 GLY A O 1
ATOM 2294 N N . ALA A 1 293 ? -27.792 14.594 37.600 1.00 92.81 293 ALA A N 1
ATOM 2295 C CA . ALA A 1 293 ? -27.541 13.162 37.666 1.00 92.81 293 ALA A CA 1
ATOM 2296 C C . ALA A 1 293 ? -28.683 12.379 37.004 1.00 92.81 293 ALA A C 1
ATOM 2298 O O . ALA A 1 293 ? -29.854 12.726 37.146 1.00 92.81 293 ALA A O 1
ATOM 2299 N N . LEU A 1 294 ? -28.350 11.296 36.308 1.00 91.88 294 LEU A N 1
ATOM 2300 C CA . LEU A 1 294 ? -29.293 10.411 35.637 1.00 91.88 294 LEU A CA 1
ATOM 2301 C C . LEU A 1 294 ? -28.919 8.951 35.911 1.00 91.88 294 LEU A C 1
ATOM 2303 O O . LEU A 1 294 ? -27.897 8.462 35.443 1.00 91.88 294 LEU A O 1
ATOM 2307 N N . GLY A 1 295 ? -29.766 8.248 36.654 1.00 91.38 295 GLY A N 1
ATOM 2308 C CA . GLY A 1 295 ? -29.696 6.811 36.885 1.00 91.38 295 GLY A CA 1
ATOM 2309 C C . GLY A 1 295 ? -30.691 6.048 36.010 1.00 91.38 295 GLY A C 1
ATOM 2310 O O . GLY A 1 295 ? -31.852 6.442 35.873 1.00 91.38 295 GLY A O 1
ATOM 2311 N N . THR A 1 296 ? -30.257 4.926 35.446 1.00 90.19 296 THR A N 1
ATOM 2312 C CA . THR A 1 296 ? -31.112 3.964 34.740 1.00 90.19 296 THR A CA 1
ATOM 2313 C C . THR A 1 296 ? -30.790 2.552 35.210 1.00 90.19 296 THR A C 1
ATOM 2315 O O . THR A 1 296 ? -29.629 2.223 35.438 1.00 90.19 296 THR A O 1
ATOM 2318 N N . ALA A 1 297 ? -31.810 1.719 35.381 1.00 89.12 297 ALA A N 1
ATOM 2319 C CA . ALA A 1 297 ? -31.659 0.311 35.717 1.00 89.12 297 ALA A CA 1
ATOM 2320 C C . ALA A 1 297 ? -32.698 -0.514 34.956 1.00 89.12 297 ALA A C 1
ATOM 2322 O O . ALA A 1 297 ? -33.879 -0.177 34.939 1.00 89.12 297 ALA A O 1
ATOM 2323 N N . THR A 1 298 ? -32.268 -1.603 34.331 1.00 88.06 298 THR A N 1
ATOM 2324 C CA . THR A 1 298 ? -33.119 -2.555 33.623 1.00 88.06 298 THR A CA 1
ATOM 2325 C C . THR A 1 298 ? -32.834 -3.954 34.141 1.00 88.06 298 THR A C 1
ATOM 2327 O O . THR A 1 298 ? -31.688 -4.388 34.170 1.00 88.06 298 THR A O 1
ATOM 2330 N N . VAL A 1 299 ? -33.880 -4.682 34.520 1.00 88.62 299 VAL A N 1
ATOM 2331 C CA . VAL A 1 299 ? -33.796 -6.105 34.863 1.00 88.62 299 VAL A CA 1
ATOM 2332 C C . VAL A 1 299 ? -34.712 -6.853 33.921 1.00 88.62 299 VAL A C 1
ATOM 2334 O O . VAL A 1 299 ? -35.904 -6.559 33.866 1.00 88.62 299 VAL A O 1
ATOM 2337 N N . SER A 1 300 ? -34.189 -7.818 33.174 1.00 89.00 300 SER A N 1
ATOM 2338 C CA . SER A 1 300 ? -35.008 -8.697 32.350 1.00 89.00 300 SER A CA 1
ATOM 2339 C C . SER A 1 300 ? -34.721 -10.162 32.637 1.00 89.00 300 SER A C 1
ATOM 2341 O O . SER A 1 300 ? -33.578 -10.574 32.796 1.00 89.00 300 SER A O 1
ATOM 2343 N N . LEU A 1 301 ? -35.791 -10.939 32.739 1.00 88.88 301 LEU A N 1
ATOM 2344 C CA . LEU A 1 301 ? -35.773 -12.363 33.012 1.00 88.88 301 LEU A CA 1
ATOM 2345 C C . LEU A 1 301 ? -36.509 -13.067 31.877 1.00 88.88 301 LEU A C 1
ATOM 2347 O O . LEU A 1 301 ? -37.681 -12.788 31.610 1.00 88.88 301 LEU A O 1
ATOM 2351 N N . ARG A 1 302 ? -35.834 -13.999 31.211 1.00 89.56 302 ARG A N 1
ATOM 2352 C CA . ARG A 1 302 ? -36.433 -14.887 30.220 1.00 89.56 302 ARG A CA 1
ATOM 2353 C C . ARG A 1 302 ? -36.377 -16.321 30.729 1.00 89.56 302 ARG A C 1
ATOM 2355 O O . ARG A 1 302 ? -35.303 -16.843 31.002 1.00 89.56 302 ARG A O 1
ATOM 2362 N N . VAL A 1 303 ? -37.539 -16.961 30.826 1.00 86.88 303 VAL A N 1
ATOM 2363 C CA . VAL A 1 303 ? -37.688 -18.355 31.268 1.00 86.88 303 VAL A CA 1
ATOM 2364 C C . VAL A 1 303 ? -38.573 -19.079 30.262 1.00 86.88 303 VAL A C 1
ATOM 2366 O O . VAL A 1 303 ? -39.679 -18.626 29.969 1.00 86.88 303 VAL A O 1
ATOM 2369 N N . MET A 1 304 ? -38.083 -20.185 29.699 1.00 81.69 304 MET A N 1
ATOM 2370 C CA . MET A 1 304 ? -38.815 -21.010 28.717 1.00 81.69 304 MET A CA 1
ATOM 2371 C C . MET A 1 304 ? -39.413 -20.198 27.548 1.00 81.69 304 MET A C 1
ATOM 2373 O O . MET A 1 304 ? -40.557 -20.404 27.149 1.00 81.69 304 MET A O 1
ATOM 2377 N N . GLY A 1 305 ? -38.673 -19.215 27.024 1.00 76.69 305 GLY A N 1
ATOM 2378 C CA . GLY A 1 305 ? -39.125 -18.379 25.902 1.00 76.69 305 GLY A CA 1
ATOM 2379 C C . GLY A 1 305 ? -40.099 -17.247 26.261 1.00 76.69 305 GLY A C 1
ATOM 2380 O O . GLY A 1 305 ? -40.417 -16.439 25.392 1.00 76.69 305 GLY A O 1
ATOM 2381 N N . ARG A 1 306 ? -40.530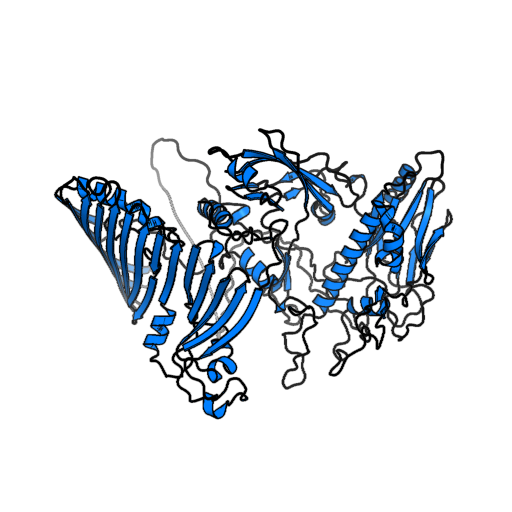 -17.114 27.523 1.00 80.19 306 ARG A N 1
ATOM 2382 C CA . ARG A 1 306 ? -41.314 -15.961 28.003 1.00 80.19 306 ARG A CA 1
ATOM 2383 C C . ARG A 1 306 ? -40.392 -14.922 28.630 1.00 80.19 306 ARG A C 1
ATOM 2385 O O . ARG A 1 306 ? -39.490 -15.298 29.372 1.00 80.19 306 ARG A O 1
ATOM 2392 N N . ARG A 1 307 ? -40.605 -13.634 28.339 1.00 84.75 307 ARG A N 1
ATOM 2393 C CA . ARG A 1 307 ? -39.780 -12.512 28.825 1.00 84.75 307 ARG A CA 1
ATOM 2394 C C . ARG A 1 307 ? -40.582 -11.621 29.773 1.00 84.75 307 ARG A C 1
ATOM 2396 O O . ARG A 1 307 ? -41.678 -11.197 29.427 1.00 84.75 307 ARG A O 1
ATOM 2403 N N . LEU A 1 308 ? -39.993 -11.297 30.918 1.00 85.75 308 LEU A N 1
ATOM 2404 C CA . LEU A 1 308 ? -40.424 -10.251 31.842 1.00 85.75 308 LEU A CA 1
ATOM 2405 C C . LEU A 1 308 ? -39.303 -9.210 31.934 1.00 85.75 308 LEU A C 1
ATOM 2407 O O . LEU A 1 308 ? -38.133 -9.583 31.983 1.00 85.75 308 LEU A O 1
ATOM 2411 N N . GLY A 1 309 ? -39.629 -7.920 31.924 1.00 86.25 309 GLY A N 1
ATOM 2412 C CA . GLY A 1 309 ? -38.638 -6.849 32.005 1.00 86.25 309 GLY A CA 1
ATOM 2413 C C . GLY A 1 309 ? -39.154 -5.663 32.808 1.00 86.25 309 GLY A C 1
ATOM 2414 O O . GLY A 1 309 ? -40.292 -5.247 32.617 1.00 86.25 309 GLY A O 1
ATOM 2415 N N . PHE A 1 310 ? -38.309 -5.126 33.680 1.00 84.62 310 PHE A N 1
ATOM 2416 C CA . PHE A 1 310 ? -38.541 -3.917 34.463 1.00 84.62 310 PHE A CA 1
ATOM 2417 C C . PHE A 1 310 ? -37.484 -2.883 34.086 1.00 84.62 310 PHE A C 1
ATOM 2419 O O . PHE A 1 310 ? -36.307 -3.225 33.988 1.00 84.62 310 PHE A O 1
ATOM 2426 N N . ASN A 1 311 ? -37.893 -1.633 33.888 1.00 86.38 311 ASN A N 1
ATOM 2427 C CA . ASN A 1 311 ? -36.995 -0.510 33.634 1.00 86.38 311 ASN A CA 1
ATOM 2428 C C . ASN A 1 311 ? -37.334 0.621 34.612 1.00 86.38 311 ASN A C 1
ATOM 2430 O O . ASN A 1 311 ? -38.502 0.976 34.769 1.00 86.38 311 ASN A O 1
ATOM 2434 N N . VAL A 1 312 ? -36.315 1.153 35.280 1.00 87.44 312 VAL A N 1
ATOM 2435 C CA . VAL A 1 312 ? -36.406 2.272 36.216 1.00 87.44 312 VAL A CA 1
ATOM 2436 C C . VAL A 1 312 ? -35.457 3.366 35.742 1.00 87.44 312 VAL A C 1
ATOM 2438 O O . VAL A 1 312 ? -34.281 3.110 35.484 1.00 87.44 312 VAL A O 1
ATOM 2441 N N . ARG A 1 313 ? -35.958 4.600 35.666 1.00 88.69 313 ARG A N 1
ATOM 2442 C CA . ARG A 1 313 ? -35.177 5.801 35.359 1.00 88.69 313 ARG A CA 1
ATOM 2443 C C . ARG A 1 313 ? -35.410 6.836 36.452 1.00 88.69 313 ARG A C 1
ATOM 2445 O O . ARG A 1 313 ? -36.555 7.168 36.742 1.00 88.69 313 ARG A O 1
ATOM 2452 N N . VAL A 1 314 ? -34.332 7.350 37.033 1.00 88.88 314 VAL A N 1
ATOM 2453 C CA . VAL A 1 314 ? -34.358 8.387 38.074 1.00 88.88 314 VAL A CA 1
ATOM 2454 C C . VAL A 1 314 ? -33.400 9.491 37.652 1.00 88.88 314 VAL A C 1
ATOM 2456 O O . VAL A 1 314 ? -32.234 9.216 37.399 1.00 88.88 314 VAL A O 1
ATOM 2459 N N . GLY A 1 315 ? -33.873 10.730 37.542 1.00 88.19 315 GLY A N 1
ATOM 2460 C CA . GLY A 1 315 ? -33.045 11.863 37.129 1.00 88.19 315 GLY A CA 1
ATOM 2461 C C . GLY A 1 315 ? -33.269 13.085 38.011 1.00 88.19 315 GLY A C 1
ATOM 2462 O O . GLY A 1 315 ? -34.396 13.353 38.422 1.00 88.19 315 GLY A O 1
ATOM 2463 N N . ILE A 1 316 ? -32.195 13.821 38.286 1.00 89.56 316 ILE A N 1
ATOM 2464 C CA . ILE A 1 316 ? -32.190 15.144 38.916 1.00 89.56 316 ILE A CA 1
ATOM 2465 C C . ILE A 1 316 ? -31.489 16.074 37.930 1.00 89.56 316 ILE A C 1
ATOM 2467 O O . ILE A 1 316 ? -30.319 15.856 37.636 1.00 89.56 316 ILE A O 1
ATOM 2471 N N . ASN A 1 317 ? -32.193 17.085 37.417 1.00 87.50 317 ASN A N 1
ATOM 2472 C CA . ASN A 1 317 ? -31.676 18.003 36.396 1.00 87.50 317 ASN A CA 1
ATOM 2473 C C . ASN A 1 317 ? -30.992 17.275 35.214 1.00 87.50 317 ASN A C 1
ATOM 2475 O O . ASN A 1 317 ? -29.817 17.485 34.917 1.00 87.50 317 ASN A O 1
ATOM 2479 N N . ASP A 1 318 ? -31.720 16.366 34.563 1.00 85.88 318 ASP A N 1
ATOM 2480 C CA . ASP A 1 318 ? -31.194 15.529 33.479 1.00 85.88 318 ASP A CA 1
ATOM 2481 C C . ASP A 1 318 ? -30.754 16.336 32.244 1.00 85.88 318 ASP A C 1
ATOM 2483 O O . ASP A 1 318 ? -29.832 15.917 31.546 1.00 85.88 318 ASP A O 1
ATOM 2487 N N . GLY A 1 319 ? -31.324 17.527 32.031 1.00 86.06 319 GLY A N 1
ATOM 2488 C CA . GLY A 1 319 ? -30.869 18.480 31.013 1.00 86.06 319 GLY A CA 1
ATOM 2489 C C . GLY A 1 319 ? -29.396 18.883 31.161 1.00 86.06 319 GLY A C 1
ATOM 2490 O O . GLY A 1 319 ? -28.674 18.901 30.166 1.00 86.06 319 GLY A O 1
ATOM 2491 N N . ALA A 1 320 ? -28.913 19.095 32.393 1.00 88.50 320 ALA A N 1
ATOM 2492 C CA . ALA A 1 320 ? -27.507 19.433 32.641 1.00 88.50 320 ALA A CA 1
ATOM 2493 C C . ALA A 1 320 ? -26.552 18.267 32.330 1.00 88.50 320 ALA A C 1
ATOM 2495 O O . ALA A 1 320 ? -25.402 18.490 31.942 1.00 88.50 320 ALA A O 1
ATOM 2496 N N . VAL A 1 321 ? -27.025 17.021 32.465 1.00 90.44 321 VAL A N 1
ATOM 2497 C CA . VAL A 1 321 ? -26.267 15.822 32.073 1.00 90.44 321 VAL A CA 1
ATOM 2498 C C . VAL A 1 321 ? -26.098 15.769 30.561 1.00 90.44 321 VAL A C 1
ATOM 2500 O O . VAL A 1 321 ? -24.978 15.605 30.078 1.00 90.44 321 VAL A O 1
ATOM 2503 N N . GLU A 1 322 ? -27.185 15.968 29.816 1.00 88.94 322 GLU A N 1
ATOM 2504 C CA . GLU A 1 322 ? -27.158 15.939 28.353 1.00 88.94 322 GLU A CA 1
ATOM 2505 C C . GLU A 1 322 ? -26.337 17.104 27.778 1.00 88.94 322 GLU A C 1
ATOM 2507 O O . GLU A 1 322 ? -25.519 16.912 26.879 1.00 88.94 322 GLU A O 1
ATOM 2512 N N . ALA A 1 323 ? -26.467 18.303 28.355 1.00 88.31 323 ALA A N 1
ATOM 2513 C CA . ALA A 1 323 ? -25.668 19.465 27.976 1.00 88.31 323 ALA A CA 1
ATOM 2514 C C . ALA A 1 323 ? -24.165 19.237 28.213 1.00 88.31 323 ALA A C 1
ATOM 2516 O O . ALA A 1 323 ? -23.339 19.593 27.368 1.00 88.31 323 ALA A O 1
ATOM 2517 N N . ALA A 1 324 ? -23.794 18.618 29.341 1.00 90.56 324 ALA A N 1
ATOM 2518 C CA . ALA A 1 324 ? -22.406 18.268 29.623 1.00 90.56 324 ALA A CA 1
ATOM 2519 C C . ALA A 1 324 ? -21.876 17.175 28.677 1.00 90.56 324 ALA A C 1
ATOM 2521 O O . ALA A 1 324 ? -20.741 17.274 28.204 1.00 90.56 324 ALA A O 1
ATOM 2522 N N . LYS A 1 325 ? -22.698 16.167 28.353 1.00 89.38 325 LYS A N 1
ATOM 2523 C CA . LYS A 1 325 ? -22.369 15.119 27.376 1.00 89.38 325 LYS A CA 1
ATOM 2524 C C . LYS A 1 325 ? -22.063 15.730 26.006 1.00 89.38 325 LYS A C 1
ATOM 2526 O O . LYS A 1 325 ? -20.958 15.551 25.504 1.00 89.38 325 LYS A O 1
ATOM 2531 N N . LEU A 1 326 ? -22.969 16.543 25.461 1.00 88.62 326 LEU A N 1
ATOM 2532 C CA . LEU A 1 326 ? -22.810 17.185 24.147 1.00 88.62 326 LEU A CA 1
ATOM 2533 C C . LEU A 1 326 ? -21.565 18.085 24.065 1.00 88.62 326 LEU A C 1
ATOM 2535 O O . LEU A 1 326 ? -20.841 18.074 23.071 1.00 88.62 326 LEU A O 1
ATOM 2539 N N . LYS A 1 327 ? -21.269 18.856 25.121 1.00 88.25 327 LYS A N 1
ATOM 2540 C CA . LYS A 1 327 ? -20.077 19.727 25.161 1.00 88.25 327 LYS A CA 1
ATOM 2541 C C . LYS A 1 327 ? -18.764 18.939 25.178 1.00 88.25 327 LYS A C 1
ATOM 2543 O O . LYS A 1 327 ? -17.755 19.430 24.672 1.00 88.25 327 LYS A O 1
ATOM 2548 N N . THR A 1 328 ? -18.766 17.744 25.767 1.00 89.25 328 THR A N 1
ATOM 2549 C CA . THR A 1 328 ? -17.566 16.908 25.924 1.00 89.25 328 THR A CA 1
ATOM 2550 C C . THR A 1 328 ? -17.383 15.890 24.793 1.00 89.25 328 THR A C 1
ATOM 2552 O O . THR A 1 328 ? -16.258 15.469 24.529 1.00 89.25 328 THR A O 1
ATOM 2555 N N . GLU A 1 329 ? -18.447 15.553 24.065 1.00 87.12 329 GLU A N 1
ATOM 2556 C CA . GLU A 1 329 ? -18.465 14.552 22.989 1.00 87.12 329 GLU A CA 1
ATOM 2557 C C . GLU A 1 329 ? -17.422 14.816 21.896 1.00 87.12 329 GLU A C 1
ATOM 2559 O O . GLU A 1 329 ? -16.699 13.906 21.493 1.00 87.12 329 GLU A O 1
ATOM 2564 N N . ARG A 1 330 ? -17.233 16.083 21.502 1.00 83.62 330 ARG A N 1
ATOM 2565 C CA . ARG A 1 330 ? -16.232 16.465 20.489 1.00 83.62 330 ARG A CA 1
ATOM 2566 C C . ARG A 1 330 ? -14.801 16.040 20.838 1.00 83.62 330 ARG A C 1
ATOM 2568 O O . ARG A 1 330 ? -13.992 15.865 19.937 1.00 83.62 330 ARG A O 1
ATOM 2575 N N . PHE A 1 331 ? -14.481 15.870 22.123 1.00 84.50 331 PHE A N 1
ATOM 2576 C CA . PHE A 1 331 ? -13.147 15.482 22.598 1.00 84.50 331 PHE A CA 1
ATOM 2577 C C . PHE A 1 331 ? -12.930 13.971 22.643 1.00 84.50 331 PHE A C 1
ATOM 2579 O O . PHE A 1 331 ? -11.793 13.516 22.779 1.00 84.50 331 PHE A O 1
ATOM 2586 N N . LEU A 1 332 ? -13.995 13.181 22.505 1.00 80.31 332 LEU A N 1
ATOM 2587 C CA . LEU A 1 332 ? -13.889 11.728 22.405 1.00 80.31 332 LEU A CA 1
ATOM 2588 C C . LEU A 1 332 ? -13.217 11.307 21.090 1.00 80.31 332 LEU A C 1
ATOM 2590 O O . LEU A 1 332 ? -12.536 10.290 21.066 1.00 80.31 332 LEU A O 1
ATOM 2594 N N . HIS A 1 333 ? -13.330 12.140 20.050 1.00 76.31 333 HIS A N 1
ATOM 2595 C CA . HIS A 1 333 ? -12.828 11.887 18.695 1.00 76.31 333 HIS A CA 1
ATOM 2596 C C . HIS A 1 333 ? -11.518 12.619 18.355 1.00 76.31 333 HIS A C 1
ATOM 2598 O O . HIS A 1 333 ? -11.108 12.650 17.201 1.00 76.31 333 HIS A O 1
ATOM 2604 N N . ILE A 1 334 ? -10.857 13.256 19.329 1.00 70.62 334 ILE A N 1
ATOM 2605 C CA . ILE A 1 334 ? -9.619 14.022 19.072 1.00 70.62 334 ILE A CA 1
ATOM 2606 C C . ILE A 1 334 ? -8.373 13.127 19.020 1.00 70.62 334 ILE A C 1
ATOM 2608 O O . ILE A 1 334 ? -7.339 13.562 18.515 1.00 70.62 334 ILE A O 1
ATOM 2612 N N . GLY A 1 335 ? -8.458 11.897 19.532 1.00 57.25 335 GLY A N 1
ATOM 2613 C CA . GLY A 1 335 ? -7.337 10.962 19.481 1.00 57.25 335 GLY A CA 1
ATOM 2614 C C . GLY A 1 335 ? -6.966 10.616 18.041 1.00 57.25 335 GLY A C 1
ATOM 2615 O O . GLY A 1 335 ? -7.850 10.393 17.217 1.00 57.25 335 GLY A O 1
ATOM 2616 N N . LEU A 1 336 ? -5.664 10.521 17.753 1.00 50.53 336 LEU A N 1
ATOM 2617 C CA . LEU A 1 336 ? -5.143 10.125 16.433 1.00 50.53 336 LEU A CA 1
ATOM 2618 C C . LEU A 1 336 ? -5.629 8.730 15.983 1.00 50.53 336 LEU A C 1
ATOM 2620 O O . LEU A 1 336 ? -5.563 8.427 14.800 1.00 50.53 336 LEU A O 1
ATOM 2624 N N . GLU A 1 337 ? -6.138 7.911 16.915 1.00 48.00 337 GLU A N 1
ATOM 2625 C CA . GLU A 1 337 ? -6.693 6.565 16.686 1.00 48.00 337 GLU A CA 1
ATOM 2626 C C . GLU A 1 337 ? -8.155 6.410 17.180 1.00 48.00 337 GLU A C 1
ATOM 2628 O O . GLU A 1 337 ? -8.658 5.293 17.349 1.00 48.00 337 GLU A O 1
ATOM 2633 N N . ALA A 1 338 ? -8.846 7.510 17.499 1.00 47.28 338 ALA A N 1
ATOM 2634 C CA . ALA A 1 338 ? -10.183 7.487 18.098 1.00 47.28 338 ALA A CA 1
ATOM 2635 C C . ALA A 1 338 ? -11.290 7.421 17.027 1.00 47.28 338 ALA A C 1
ATOM 2637 O O . ALA A 1 338 ? -12.083 8.349 16.874 1.00 47.28 338 ALA A O 1
ATOM 2638 N N . GLU A 1 339 ? -11.326 6.322 16.269 1.00 44.66 339 GLU A N 1
ATOM 2639 C CA . GLU A 1 339 ? -12.260 6.148 15.147 1.00 44.66 339 GLU A CA 1
ATOM 2640 C C . GLU A 1 339 ? -13.668 5.683 15.568 1.00 44.66 339 GLU A C 1
ATOM 2642 O O . GLU A 1 339 ? -14.628 6.083 14.916 1.00 44.66 339 GLU A O 1
ATOM 2647 N N . ASP A 1 340 ? -13.799 4.929 16.673 1.00 54.03 340 ASP A N 1
ATOM 2648 C CA . ASP A 1 340 ? -15.078 4.468 17.244 1.00 54.03 340 ASP A CA 1
ATOM 2649 C C . ASP A 1 340 ? -15.041 4.502 18.781 1.00 54.03 340 ASP A C 1
ATOM 2651 O O . ASP A 1 340 ? -14.290 3.775 19.443 1.00 54.03 340 ASP A O 1
ATOM 2655 N N . VAL A 1 341 ? -15.866 5.362 19.380 1.00 63.38 341 VAL A N 1
ATOM 2656 C CA . VAL A 1 341 ? -15.947 5.507 20.836 1.00 63.38 341 VAL A CA 1
ATOM 2657 C C . VAL A 1 341 ? -17.002 4.540 21.361 1.00 63.38 341 VAL A C 1
ATOM 2659 O O . VAL A 1 341 ? -18.191 4.837 21.344 1.00 63.38 341 VAL A O 1
ATOM 2662 N N . GLU A 1 342 ? -16.561 3.387 21.864 1.00 71.12 342 GLU A N 1
ATOM 2663 C CA . GLU A 1 342 ? -17.461 2.425 22.510 1.00 71.12 342 GLU A CA 1
ATOM 2664 C C . GLU A 1 342 ? -18.279 3.105 23.625 1.00 71.12 342 GLU A C 1
ATOM 2666 O O . GLU A 1 342 ? -17.728 3.809 24.488 1.00 71.12 342 GLU A O 1
ATOM 2671 N N . ALA A 1 343 ? -19.597 2.903 23.593 1.00 76.50 343 ALA A N 1
ATOM 2672 C CA . ALA A 1 343 ? -20.516 3.411 24.599 1.00 76.50 343 ALA A CA 1
ATOM 2673 C C . ALA A 1 343 ? -20.253 2.786 25.975 1.00 76.50 343 ALA A C 1
ATOM 2675 O O . ALA A 1 343 ? -19.776 1.656 26.092 1.00 76.50 343 ALA A O 1
ATOM 2676 N N . ILE A 1 344 ? -20.586 3.517 27.040 1.00 82.50 344 ILE A N 1
ATOM 2677 C CA . ILE A 1 344 ? -20.539 2.951 28.389 1.00 82.50 344 ILE A CA 1
ATOM 2678 C C . ILE A 1 344 ? -21.724 1.984 28.542 1.00 82.50 344 ILE A C 1
ATOM 2680 O O . ILE A 1 344 ? -22.852 2.350 28.202 1.00 82.50 344 ILE A O 1
ATOM 2684 N N . PRO A 1 345 ? -21.513 0.750 29.041 1.00 81.56 345 PRO A N 1
ATOM 2685 C CA . PRO A 1 345 ? -22.593 -0.219 29.192 1.00 81.56 345 PRO A CA 1
ATOM 2686 C C . PRO A 1 345 ? -23.804 0.378 29.918 1.00 81.56 345 PRO A C 1
ATOM 2688 O O . PRO A 1 345 ? -23.683 0.926 31.011 1.00 81.56 345 PRO A O 1
ATOM 2691 N N . GLY A 1 346 ? -24.981 0.298 29.300 1.00 73.25 346 GLY A N 1
ATOM 2692 C CA . GLY A 1 346 ? -26.224 0.801 29.884 1.00 73.25 346 GLY A CA 1
ATOM 2693 C C . GLY A 1 346 ? -26.500 2.302 29.742 1.00 73.25 346 GLY A C 1
ATOM 2694 O O . GLY A 1 346 ? -27.550 2.735 30.214 1.00 73.25 346 GLY A O 1
ATOM 2695 N N . THR A 1 347 ? -25.638 3.105 29.102 1.00 72.06 347 THR A N 1
ATOM 2696 C CA . THR A 1 347 ? -25.922 4.541 28.887 1.00 72.06 347 THR A CA 1
ATOM 2697 C C . THR A 1 347 ? -26.758 4.842 27.643 1.00 72.06 347 THR A C 1
ATOM 2699 O O . THR A 1 347 ? -27.425 5.877 27.622 1.00 72.06 347 THR A O 1
ATOM 2702 N N . ASP A 1 348 ? -26.772 3.955 26.642 1.00 63.22 348 ASP A N 1
ATOM 2703 C CA . ASP A 1 348 ? -27.509 4.152 25.386 1.00 63.22 348 ASP A CA 1
ATOM 2704 C C . ASP A 1 348 ? -28.820 3.359 25.326 1.00 63.22 348 ASP A C 1
ATOM 2706 O O . ASP A 1 348 ? -28.924 2.221 25.782 1.00 63.22 348 ASP A O 1
ATOM 2710 N N . ARG A 1 349 ? -29.852 3.977 24.732 1.00 44.38 349 ARG A N 1
ATOM 2711 C CA . ARG A 1 349 ? -31.232 3.458 24.707 1.00 44.38 349 ARG A CA 1
ATOM 2712 C C . ARG A 1 349 ? -31.456 2.244 23.794 1.00 44.38 349 ARG A C 1
ATOM 2714 O O . ARG A 1 349 ? -32.490 1.601 23.950 1.00 44.38 349 ARG A O 1
ATOM 2721 N N . ASN A 1 350 ? -30.540 1.931 22.871 1.00 32.47 350 ASN A N 1
ATOM 2722 C CA . ASN A 1 350 ? -30.808 0.992 21.769 1.00 32.47 350 ASN A CA 1
ATOM 2723 C C . ASN A 1 350 ? -29.896 -0.241 21.677 1.00 32.47 350 ASN A C 1
ATOM 2725 O O . ASN A 1 350 ? -30.205 -1.136 20.896 1.00 32.47 350 ASN A O 1
ATOM 2729 N N . GLU A 1 351 ? -28.858 -0.369 22.503 1.00 35.44 351 GLU A N 1
ATOM 2730 C CA . GLU A 1 351 ? -28.010 -1.571 22.525 1.00 35.44 351 GLU A CA 1
ATOM 2731 C C . GLU A 1 351 ? -28.106 -2.310 23.864 1.00 35.44 351 GLU A C 1
ATOM 2733 O O . GLU A 1 351 ? -27.128 -2.553 24.560 1.00 35.44 351 GLU A O 1
ATOM 2738 N N . SER A 1 352 ? -29.317 -2.736 24.234 1.00 33.88 352 SER A N 1
ATOM 2739 C CA . SER A 1 352 ? -29.413 -3.964 25.031 1.00 33.88 352 SER A CA 1
ATOM 2740 C C . SER A 1 352 ? -29.077 -5.126 24.095 1.00 33.88 352 SER A C 1
ATOM 2742 O O . SER A 1 352 ? -29.682 -5.175 23.026 1.00 33.88 352 SER A O 1
ATOM 2744 N N . LEU A 1 353 ? -28.164 -6.032 24.479 1.00 38.56 353 LEU A N 1
ATOM 2745 C CA . LEU A 1 353 ? -27.728 -7.276 23.797 1.00 38.56 353 LEU A CA 1
ATOM 2746 C C . LEU A 1 353 ? -28.876 -8.177 23.256 1.00 38.56 353 LEU A C 1
ATOM 2748 O O . LEU A 1 353 ? -29.084 -9.313 23.690 1.00 38.56 353 LEU A O 1
ATOM 2752 N N . GLY A 1 354 ? -29.644 -7.665 22.298 1.00 28.34 354 GLY A N 1
ATOM 2753 C CA . GLY A 1 354 ? -30.906 -8.209 21.802 1.00 28.34 354 GLY A CA 1
ATOM 2754 C C . GLY A 1 354 ? -30.919 -8.490 20.301 1.00 28.34 354 GLY A C 1
ATOM 2755 O O . GLY A 1 354 ? -31.922 -8.994 19.806 1.00 28.34 354 GLY A O 1
ATOM 2756 N N . GLY A 1 355 ? -29.818 -8.231 19.593 1.00 24.28 355 GLY A N 1
ATOM 2757 C CA . GLY A 1 355 ? -29.561 -8.771 18.262 1.00 24.28 355 GLY A CA 1
ATOM 2758 C C . GLY A 1 355 ? -28.681 -10.009 18.385 1.00 24.28 355 GLY A C 1
ATOM 2759 O O . GLY A 1 355 ? -27.492 -9.901 18.664 1.00 24.28 355 GLY A O 1
ATOM 2760 N N . GLY A 1 356 ? -29.259 -11.198 18.219 1.00 26.17 356 GLY A N 1
ATOM 2761 C CA . GLY A 1 356 ? -28.487 -12.430 18.089 1.00 26.17 356 GLY A CA 1
ATOM 2762 C C . GLY A 1 356 ? -27.763 -12.468 16.745 1.00 26.17 356 GLY A C 1
ATOM 2763 O O . GLY A 1 356 ? -28.255 -13.095 15.815 1.00 26.17 356 GLY A O 1
ATOM 2764 N N . GLY A 1 357 ? -26.611 -11.807 16.645 1.00 22.36 357 GLY A N 1
ATOM 2765 C CA . GLY A 1 357 ? -25.572 -12.192 15.692 1.00 22.36 357 GLY A CA 1
ATOM 2766 C C . GLY A 1 357 ? -24.786 -13.378 16.266 1.00 22.36 357 GLY A C 1
ATOM 2767 O O . GLY A 1 357 ? -24.573 -13.418 17.483 1.00 22.36 357 GLY A O 1
ATOM 2768 N N . PRO A 1 358 ? -24.384 -14.375 15.457 1.00 25.48 358 PRO A N 1
ATOM 2769 C CA . PRO A 1 358 ? -23.548 -15.459 15.954 1.00 25.48 358 PRO A CA 1
ATOM 2770 C C . PRO A 1 358 ? -22.194 -14.897 16.422 1.00 25.48 358 PRO A C 1
ATOM 2772 O O . PRO A 1 358 ? -21.768 -13.845 15.937 1.00 25.48 358 PRO A O 1
ATOM 2775 N N . PRO A 1 359 ? -21.496 -15.572 17.356 1.00 25.58 359 PRO A N 1
ATOM 2776 C CA . PRO A 1 359 ? -20.123 -15.200 17.676 1.00 25.58 359 PRO A CA 1
ATOM 2777 C C . PRO A 1 359 ? -19.289 -15.233 16.385 1.00 25.58 359 PRO A C 1
ATOM 2779 O O . PRO A 1 359 ? -19.573 -16.073 15.520 1.00 25.58 359 PRO A O 1
ATOM 2782 N N . PRO A 1 360 ? -18.268 -14.367 16.232 1.00 23.08 360 PRO A N 1
ATOM 2783 C CA . PRO A 1 360 ? -17.357 -14.463 15.102 1.00 23.08 360 PRO A CA 1
ATOM 2784 C C . PRO A 1 360 ? -16.782 -15.881 15.091 1.00 23.08 360 PRO A C 1
ATOM 2786 O O . PRO A 1 360 ? -16.058 -16.291 15.998 1.00 23.08 360 PRO A O 1
ATOM 2789 N N . THR A 1 361 ? -17.202 -16.662 14.100 1.00 25.47 361 THR A N 1
ATOM 2790 C CA . THR A 1 361 ? -16.697 -18.011 13.881 1.00 25.47 361 THR A CA 1
ATOM 2791 C C . THR A 1 361 ? -15.461 -17.879 12.998 1.00 25.47 361 THR A C 1
ATOM 2793 O O . THR A 1 361 ? -15.508 -17.149 12.003 1.00 25.47 361 THR A O 1
ATOM 2796 N N . PRO A 1 362 ? -14.348 -18.541 13.340 1.00 26.09 362 PRO A N 1
ATOM 2797 C CA . PRO A 1 362 ? -13.182 -18.582 12.478 1.00 26.09 362 PRO A CA 1
ATOM 2798 C C . PRO A 1 362 ? -13.515 -19.376 11.207 1.00 26.09 362 PRO A C 1
ATOM 2800 O O . PRO A 1 362 ? -13.754 -20.577 11.269 1.00 26.09 362 PRO A O 1
ATOM 2803 N N . GLY A 1 363 ? -13.493 -18.694 10.061 1.00 25.83 363 GLY A N 1
ATOM 2804 C CA . GLY A 1 363 ? -13.398 -19.304 8.735 1.00 25.83 363 GLY A CA 1
ATOM 2805 C C . GLY A 1 363 ? -14.706 -19.759 8.069 1.00 25.83 363 GLY A C 1
ATOM 2806 O O . GLY A 1 363 ? -15.451 -20.576 8.595 1.00 25.83 363 GLY A O 1
ATOM 2807 N N . SER A 1 364 ? -14.840 -19.320 6.813 1.00 24.17 364 SER A N 1
ATOM 2808 C CA . SER A 1 364 ? -15.603 -19.915 5.699 1.00 24.17 364 SER A CA 1
ATOM 2809 C C . SER A 1 364 ? -17.042 -19.447 5.431 1.00 24.17 364 SER A C 1
ATOM 2811 O O . SER A 1 364 ? -17.996 -19.843 6.087 1.00 24.17 364 SER A O 1
ATOM 2813 N N . ALA A 1 365 ? -17.120 -18.658 4.350 1.00 26.92 365 ALA A N 1
ATOM 2814 C CA . ALA A 1 365 ? -18.044 -18.711 3.213 1.00 26.92 365 ALA A CA 1
ATOM 2815 C C . ALA A 1 365 ? -19.552 -18.858 3.469 1.00 26.92 365 ALA A C 1
ATOM 2817 O O . ALA A 1 365 ? -20.029 -19.921 3.852 1.00 26.92 365 ALA A O 1
ATOM 2818 N N . LEU A 1 366 ? -20.317 -17.848 3.040 1.00 23.19 366 LEU A N 1
ATOM 2819 C CA . LEU A 1 366 ? -21.703 -18.036 2.622 1.00 23.19 366 LEU A CA 1
ATOM 2820 C C . LEU A 1 366 ? -21.991 -17.229 1.354 1.00 23.19 366 LEU A C 1
ATOM 2822 O O . LEU A 1 366 ? -21.771 -16.021 1.286 1.00 23.19 366 LEU A O 1
ATOM 2826 N N . ALA A 1 367 ? -22.441 -17.973 0.349 1.00 21.56 367 ALA A N 1
ATOM 2827 C CA . ALA A 1 367 ? -22.896 -17.512 -0.945 1.00 21.56 367 ALA A CA 1
ATOM 2828 C C . ALA A 1 367 ? -24.137 -16.617 -0.814 1.00 21.56 367 ALA A C 1
ATOM 2830 O O . ALA A 1 367 ? -25.043 -16.902 -0.031 1.00 21.56 367 ALA A O 1
ATOM 2831 N N . LEU A 1 368 ? -24.182 -15.565 -1.630 1.00 21.27 368 LEU A N 1
ATOM 2832 C CA . LEU A 1 368 ? -25.368 -14.753 -1.872 1.00 21.27 368 LEU A CA 1
ATOM 2833 C C . LEU A 1 368 ? -26.123 -15.330 -3.075 1.00 21.27 368 LEU A C 1
ATOM 2835 O O . LEU A 1 368 ? -25.566 -15.433 -4.166 1.00 21.27 368 LEU A O 1
ATOM 2839 N N . THR A 1 369 ? -27.399 -15.653 -2.891 1.00 22.39 369 THR A N 1
ATOM 2840 C CA . THR A 1 369 ? -28.393 -15.629 -3.975 1.00 22.39 369 THR A CA 1
ATOM 2841 C C . THR A 1 369 ? -29.314 -14.423 -3.774 1.00 22.39 369 THR A C 1
ATOM 2843 O O . THR A 1 369 ? -29.567 -14.066 -2.622 1.00 22.39 369 THR A O 1
ATOM 2846 N N . PRO A 1 370 ? -29.793 -13.774 -4.851 1.00 25.03 370 PRO A N 1
ATOM 2847 C CA . PRO A 1 370 ? -30.280 -12.397 -4.815 1.00 25.03 370 PRO A CA 1
ATOM 2848 C C . PRO A 1 370 ? -31.765 -12.294 -4.448 1.00 25.03 370 PRO A C 1
ATOM 2850 O O . PRO A 1 370 ? -32.575 -13.133 -4.842 1.00 25.03 370 PRO A O 1
ATOM 2853 N N . GLU A 1 371 ? -32.117 -11.222 -3.739 1.00 22.14 371 GLU A N 1
ATOM 2854 C CA . GLU A 1 371 ? -33.496 -10.815 -3.462 1.00 22.14 371 GLU A CA 1
ATOM 2855 C C . GLU A 1 371 ? -34.187 -10.204 -4.695 1.00 22.14 371 GLU A C 1
ATOM 2857 O O . GLU A 1 371 ? -33.603 -9.426 -5.449 1.00 22.14 371 GLU A O 1
ATOM 2862 N N . GLY A 1 372 ? -35.480 -10.505 -4.826 1.00 20.92 372 GLY A N 1
ATOM 2863 C CA . GLY A 1 372 ? -36.488 -9.741 -5.564 1.00 20.92 372 GLY A CA 1
ATOM 2864 C C . GLY A 1 372 ? -37.790 -9.699 -4.738 1.00 20.92 372 GLY A C 1
ATOM 2865 O O . GLY A 1 372 ? -37.957 -10.527 -3.844 1.00 20.92 372 GLY A O 1
ATOM 2866 N N . PRO A 1 373 ? -38.697 -8.737 -4.981 1.00 25.67 373 PRO A N 1
ATOM 2867 C CA . PRO A 1 373 ? -39.062 -7.705 -4.002 1.00 25.67 373 PRO A CA 1
ATOM 2868 C C . PRO A 1 373 ? -40.317 -7.998 -3.150 1.00 25.67 373 PRO A C 1
ATOM 2870 O O . PRO A 1 373 ? -41.148 -8.841 -3.475 1.00 25.67 373 PRO A O 1
ATOM 2873 N N . ALA A 1 374 ? -40.446 -7.248 -2.050 1.00 22.80 374 ALA A N 1
ATOM 2874 C CA . ALA A 1 374 ? -41.530 -7.300 -1.059 1.00 22.80 374 ALA A CA 1
ATOM 2875 C C . ALA A 1 374 ? -42.830 -6.565 -1.512 1.00 22.80 374 ALA A C 1
ATOM 2877 O O . ALA A 1 374 ? -42.858 -5.964 -2.583 1.00 22.80 374 ALA A O 1
ATOM 2878 N N . PRO A 1 375 ? -43.904 -6.526 -0.694 1.00 30.88 375 PRO A N 1
ATOM 2879 C CA . PRO A 1 375 ? -44.999 -7.494 -0.647 1.00 30.88 375 PRO A CA 1
ATOM 2880 C C . PRO A 1 375 ? -46.346 -6.893 -1.109 1.00 30.88 375 PRO A C 1
ATOM 2882 O O . PRO A 1 375 ? -46.536 -5.678 -1.146 1.00 30.88 375 PRO A O 1
ATOM 2885 N N . THR A 1 376 ? -47.346 -7.735 -1.392 1.00 21.55 376 THR A N 1
ATOM 2886 C CA . THR A 1 376 ? -48.746 -7.287 -1.530 1.00 21.55 376 THR A CA 1
ATOM 2887 C C . THR A 1 376 ? -49.700 -8.259 -0.833 1.00 21.55 376 THR A C 1
ATOM 2889 O O . THR A 1 376 ? -49.512 -9.471 -0.837 1.00 21.55 376 THR A O 1
ATOM 2892 N N . VAL A 1 377 ? -50.690 -7.674 -0.164 1.00 24.86 377 VAL A N 1
ATOM 2893 C CA . VAL A 1 377 ? -51.672 -8.257 0.761 1.00 24.86 377 VAL A CA 1
ATOM 2894 C C . VAL A 1 377 ? -52.724 -9.111 0.033 1.00 24.86 377 VAL A C 1
ATOM 2896 O O . VAL A 1 377 ? -53.269 -8.616 -0.946 1.00 24.86 377 VAL A O 1
ATOM 2899 N N . ALA A 1 378 ? -53.077 -10.309 0.547 1.00 21.55 378 ALA A N 1
ATOM 2900 C CA . ALA A 1 378 ? -54.465 -10.827 0.680 1.00 21.55 378 ALA A CA 1
ATOM 2901 C C . ALA A 1 378 ? -54.565 -12.329 1.081 1.00 21.55 378 ALA A C 1
ATOM 2903 O O . ALA A 1 378 ? -54.120 -13.212 0.363 1.00 21.55 378 ALA A O 1
ATOM 2904 N N . ASN A 1 379 ? -55.218 -12.580 2.224 1.00 20.52 379 ASN A N 1
ATOM 2905 C CA . ASN A 1 379 ? -56.310 -13.537 2.504 1.00 20.52 379 ASN A CA 1
ATOM 2906 C C . ASN A 1 379 ? -56.375 -14.989 1.928 1.00 20.52 379 ASN A C 1
ATOM 2908 O O . ASN A 1 379 ? -56.626 -15.189 0.749 1.00 20.52 379 ASN A O 1
ATOM 2912 N N . VAL A 1 380 ? -56.477 -15.943 2.884 1.00 20.41 380 VAL A N 1
ATOM 2913 C CA . VAL A 1 380 ? -57.534 -16.992 3.048 1.00 20.41 380 VAL A CA 1
ATOM 2914 C C . VAL A 1 380 ? -57.301 -18.468 2.592 1.00 20.41 380 VAL A C 1
ATOM 2916 O O . VAL A 1 380 ? -56.990 -18.771 1.450 1.00 20.41 380 VAL A O 1
ATOM 2919 N N . SER A 1 381 ? -57.579 -19.359 3.575 1.00 19.95 381 SER A N 1
ATOM 2920 C CA . SER A 1 381 ? -58.101 -20.760 3.607 1.00 19.95 381 SER A CA 1
ATOM 2921 C C . SER A 1 381 ? -57.307 -22.012 3.161 1.00 19.95 381 SER A C 1
ATOM 2923 O O . SER A 1 381 ? -57.176 -22.309 1.983 1.00 19.95 381 SER A O 1
ATOM 2925 N N . ILE A 1 382 ? -56.930 -22.814 4.176 1.00 22.72 382 ILE A N 1
ATOM 2926 C CA . ILE A 1 382 ? -57.231 -24.247 4.471 1.00 22.72 382 ILE A CA 1
ATOM 2927 C C . ILE A 1 382 ? -57.706 -25.164 3.313 1.00 22.72 382 ILE A C 1
ATOM 2929 O O . ILE A 1 382 ? -58.738 -24.871 2.719 1.00 22.72 382 ILE A O 1
ATOM 2933 N N . THR A 1 383 ? -57.078 -26.352 3.138 1.00 20.50 383 THR A N 1
ATOM 2934 C CA . THR A 1 383 ? -57.672 -27.728 3.253 1.00 20.50 383 THR A CA 1
ATOM 2935 C C . THR A 1 383 ? -56.636 -28.851 2.973 1.00 20.50 383 THR A C 1
ATOM 2937 O O . THR A 1 383 ? -55.849 -28.769 2.039 1.00 20.50 383 THR A O 1
ATOM 2940 N N . VAL A 1 384 ? -56.667 -29.911 3.794 1.00 24.53 384 VAL A N 1
ATOM 2941 C CA . VAL A 1 384 ? -56.016 -31.254 3.698 1.00 24.53 384 VAL A CA 1
ATOM 2942 C C . VAL A 1 384 ? -57.191 -32.252 3.520 1.00 24.53 384 VAL A C 1
ATOM 2944 O O . VAL A 1 384 ? -58.208 -31.939 4.150 1.00 24.53 384 VAL A O 1
ATOM 2947 N N . PRO A 1 385 ? -57.175 -33.400 2.770 1.00 34.09 385 PRO A N 1
ATOM 2948 C CA . PRO A 1 385 ? -56.342 -34.587 3.096 1.00 34.09 385 PRO A CA 1
ATOM 2949 C C . PRO A 1 385 ? -56.105 -35.714 2.037 1.00 34.09 385 PRO A C 1
ATOM 2951 O O . PRO A 1 385 ? -56.751 -35.788 1.000 1.00 34.09 385 PRO A O 1
ATOM 2954 N N . GLY A 1 386 ? -55.264 -36.693 2.433 1.00 22.41 386 GLY A N 1
ATOM 2955 C CA . GLY A 1 386 ? -55.349 -38.132 2.074 1.00 22.41 386 GLY A CA 1
ATOM 2956 C C . GLY A 1 386 ? -54.259 -38.648 1.116 1.00 22.41 386 GLY A C 1
ATOM 2957 O O . GLY A 1 386 ? -53.967 -37.990 0.133 1.00 22.41 386 GLY A O 1
ATOM 2958 N N . GLY A 1 387 ? -53.601 -39.803 1.280 1.00 22.92 387 GLY A N 1
ATOM 2959 C CA . GLY A 1 387 ? -53.663 -40.900 2.253 1.00 22.92 387 GLY A CA 1
ATOM 2960 C C . GLY A 1 387 ? -53.107 -42.201 1.625 1.00 22.92 387 GLY A C 1
ATOM 2961 O O . GLY A 1 387 ? -53.483 -42.506 0.502 1.00 22.92 387 GLY A O 1
ATOM 2962 N N . SER A 1 388 ? -52.291 -42.956 2.389 1.00 23.59 388 SER A N 1
ATOM 2963 C CA . SER A 1 388 ? -52.009 -44.420 2.298 1.00 23.59 388 SER A CA 1
ATOM 2964 C C . SER A 1 388 ? -51.294 -44.981 1.045 1.00 23.59 388 SER A C 1
ATOM 2966 O O . SER A 1 388 ? -51.483 -44.483 -0.049 1.00 23.59 388 SER A O 1
ATOM 2968 N N . ALA A 1 389 ? -50.538 -46.088 1.035 1.00 24.27 389 ALA A N 1
ATOM 2969 C CA . ALA A 1 389 ? -49.835 -46.970 1.982 1.00 24.27 389 ALA A CA 1
ATOM 2970 C C . ALA A 1 389 ? -49.139 -48.082 1.129 1.00 24.27 389 ALA A C 1
ATOM 2972 O O . ALA A 1 389 ? -49.479 -48.225 -0.042 1.00 24.27 389 ALA A O 1
ATOM 2973 N N . LEU A 1 390 ? -48.290 -48.916 1.764 1.00 24.14 390 LEU A N 1
ATOM 2974 C CA . LEU A 1 390 ? -47.833 -50.286 1.385 1.00 24.14 390 LEU A CA 1
ATOM 2975 C C . LEU A 1 390 ? -46.403 -50.463 0.800 1.00 24.14 390 LEU A C 1
ATOM 2977 O O . LEU A 1 390 ? -46.106 -50.062 -0.318 1.00 24.14 390 LEU A O 1
ATOM 2981 N N . GLY A 1 391 ? -45.543 -51.164 1.565 1.00 20.12 391 GLY A N 1
ATOM 2982 C CA . GLY A 1 391 ? -44.457 -52.044 1.062 1.00 20.12 391 GLY A CA 1
ATOM 2983 C C . GLY A 1 391 ? -44.958 -53.506 0.990 1.00 20.12 391 GLY A C 1
ATOM 2984 O O . GLY A 1 391 ? -46.176 -53.664 0.885 1.00 20.12 391 GLY A O 1
ATOM 2985 N N . PRO A 1 392 ? -44.155 -54.585 1.204 1.00 46.53 392 PRO A N 1
ATOM 2986 C CA . PRO A 1 392 ? -42.684 -54.776 1.270 1.00 46.53 392 PRO A CA 1
ATOM 2987 C C . PRO A 1 392 ? -42.211 -56.116 0.590 1.00 46.53 392 PRO A C 1
ATOM 2989 O O . PRO A 1 392 ? -42.965 -56.660 -0.207 1.00 46.53 392 PRO A O 1
ATOM 2992 N N . THR A 1 393 ? -41.027 -56.666 0.976 1.00 22.31 393 THR A N 1
ATOM 2993 C CA . THR A 1 393 ? -40.478 -58.080 0.903 1.00 22.31 393 THR A CA 1
ATOM 2994 C C . THR A 1 393 ? -39.205 -58.278 0.032 1.00 22.31 393 THR A C 1
ATOM 2996 O O . THR A 1 393 ? -39.121 -57.661 -1.018 1.00 22.31 393 THR A O 1
ATOM 2999 N N . SER A 1 394 ? -38.164 -59.103 0.308 1.00 23.44 394 SER A N 1
ATOM 3000 C CA . SER A 1 394 ? -37.575 -59.818 1.483 1.00 23.44 394 SER A CA 1
ATOM 3001 C C . SER A 1 394 ? -36.353 -60.702 1.045 1.00 23.44 394 SER A C 1
ATOM 3003 O O . SER A 1 394 ? -36.546 -61.448 0.097 1.00 23.44 394 SER A O 1
ATOM 3005 N N . ALA A 1 395 ? -35.195 -60.657 1.763 1.00 21.34 395 ALA A N 1
ATOM 3006 C CA . ALA A 1 395 ? -34.128 -61.681 2.113 1.00 21.34 395 ALA A CA 1
ATOM 3007 C C . ALA A 1 395 ? -33.548 -62.721 1.072 1.00 21.34 395 ALA A C 1
ATOM 3009 O O . ALA A 1 395 ? -34.194 -62.883 0.046 1.00 21.34 395 ALA A O 1
ATOM 3010 N N . PRO A 1 396 ? -32.415 -63.494 1.271 1.00 27.88 396 PRO A N 1
ATOM 3011 C CA . PRO A 1 396 ? -31.593 -63.811 2.479 1.00 27.88 396 PRO A CA 1
ATOM 3012 C C . PRO A 1 396 ? -30.018 -63.904 2.331 1.00 27.88 396 PRO A C 1
ATOM 3014 O O . PRO A 1 396 ? -29.447 -63.633 1.283 1.00 27.88 396 PRO A O 1
ATOM 3017 N N . ILE A 1 397 ? -29.340 -64.299 3.434 1.00 24.91 397 ILE A N 1
ATOM 3018 C CA . ILE A 1 397 ? -27.888 -64.358 3.832 1.00 24.91 397 ILE A CA 1
ATOM 3019 C C . ILE A 1 397 ? -27.405 -65.849 3.907 1.00 24.91 397 ILE A C 1
ATOM 3021 O O . ILE A 1 397 ? -28.300 -66.646 4.207 1.00 24.91 397 ILE A O 1
ATOM 3025 N N . PRO A 1 398 ? -26.126 -66.312 3.669 1.00 31.62 398 PRO A N 1
ATOM 3026 C CA . PRO A 1 398 ? -24.996 -66.384 4.669 1.00 31.62 398 PRO A CA 1
ATOM 3027 C C . PRO A 1 398 ? -23.535 -66.406 4.106 1.00 31.62 398 PRO A C 1
ATOM 3029 O O . PRO A 1 398 ? -23.286 -66.905 3.021 1.00 31.62 398 PRO A O 1
ATOM 3032 N N . GLY A 1 399 ? -22.500 -65.831 4.744 1.00 23.77 399 GLY A N 1
ATOM 3033 C CA . GLY A 1 399 ? -21.770 -66.314 5.937 1.00 23.77 399 GLY A CA 1
ATOM 3034 C C . GLY A 1 399 ? -20.312 -65.767 5.942 1.00 23.77 399 GLY A C 1
ATOM 3035 O O . GLY A 1 399 ? -19.721 -65.633 4.877 1.00 23.77 399 GLY A O 1
ATOM 3036 N N . GLY A 1 400 ? -19.771 -65.382 7.113 1.00 21.95 400 GLY A N 1
ATOM 3037 C CA . GLY A 1 400 ? -18.472 -64.680 7.311 1.00 21.95 400 GLY A CA 1
ATOM 3038 C C . GLY A 1 400 ? -17.214 -65.582 7.424 1.00 21.95 400 GLY A C 1
ATOM 3039 O O . GLY A 1 400 ? -17.340 -66.762 7.098 1.00 21.95 400 GLY A O 1
ATOM 3040 N N . PRO A 1 401 ? -16.026 -65.096 7.898 1.00 28.47 401 PRO A N 1
ATOM 3041 C CA . PRO A 1 401 ? -15.831 -64.032 8.902 1.00 28.47 401 PRO A CA 1
ATOM 3042 C C . PRO A 1 401 ? -14.846 -62.867 8.574 1.00 28.47 401 PRO A C 1
ATOM 3044 O O . PRO A 1 401 ? -13.848 -63.018 7.883 1.00 28.47 401 PRO A O 1
ATOM 3047 N N . ALA A 1 402 ? -15.198 -61.710 9.155 1.00 23.58 402 ALA A N 1
ATOM 3048 C CA . ALA A 1 402 ? -14.479 -60.502 9.614 1.00 23.58 402 ALA A CA 1
ATOM 3049 C C . ALA A 1 402 ? -12.995 -60.206 9.270 1.00 23.58 402 ALA A C 1
ATOM 3051 O O . ALA A 1 402 ? -12.131 -60.950 9.715 1.00 23.58 402 ALA A O 1
ATOM 3052 N N . THR A 1 403 ? -12.737 -58.987 8.739 1.00 22.45 403 THR A N 1
ATOM 3053 C CA . THR A 1 403 ? -11.964 -57.888 9.398 1.00 22.45 403 THR A CA 1
ATOM 3054 C C . THR A 1 403 ? -12.363 -56.514 8.804 1.00 22.45 403 THR A C 1
ATOM 3056 O O . THR A 1 403 ? -12.676 -56.411 7.623 1.00 22.45 403 THR A O 1
ATOM 3059 N N . VAL A 1 404 ? -12.405 -55.463 9.630 1.00 21.36 404 VAL A N 1
ATOM 3060 C CA . VAL A 1 404 ? -13.071 -54.160 9.403 1.00 21.36 404 VAL A CA 1
ATOM 3061 C C . VAL A 1 404 ? -12.132 -53.090 8.814 1.00 21.36 404 VAL A C 1
ATOM 3063 O O . VAL A 1 404 ? -11.169 -52.725 9.478 1.00 21.36 404 VAL A O 1
ATOM 3066 N N . VAL A 1 405 ? -12.472 -52.509 7.650 1.00 21.52 405 VAL A N 1
ATOM 3067 C CA . VAL A 1 405 ? -12.080 -51.144 7.216 1.00 21.52 405 VAL A CA 1
ATOM 3068 C C . VAL A 1 405 ? -13.247 -50.548 6.413 1.00 21.52 405 VAL A C 1
ATOM 3070 O O . VAL A 1 405 ? -13.629 -51.085 5.377 1.00 21.52 405 VAL A O 1
ATOM 3073 N N . ALA A 1 406 ? -13.867 -49.480 6.918 1.00 22.75 406 ALA A N 1
ATOM 3074 C CA . ALA A 1 406 ? -15.068 -48.886 6.333 1.00 22.75 406 ALA A CA 1
ATOM 3075 C C . ALA A 1 406 ? -14.727 -47.791 5.308 1.00 22.75 406 ALA A C 1
ATOM 3077 O O . ALA A 1 406 ? -14.250 -46.720 5.673 1.00 22.75 406 ALA A O 1
ATOM 3078 N N . ASN A 1 407 ? -15.055 -48.063 4.044 1.00 19.64 407 ASN A N 1
ATOM 3079 C CA . ASN A 1 407 ? -15.423 -47.062 3.045 1.00 19.64 407 ASN A CA 1
ATOM 3080 C C . ASN A 1 407 ? -16.942 -46.845 3.105 1.00 19.64 407 ASN A C 1
ATOM 3082 O O . ASN A 1 407 ? -17.693 -47.817 3.180 1.00 19.64 407 ASN A O 1
ATOM 3086 N N . ALA A 1 408 ? -17.396 -45.597 2.980 1.00 21.50 408 ALA A N 1
ATOM 3087 C CA . ALA A 1 408 ? -18.728 -45.286 2.464 1.00 21.50 408 ALA A CA 1
ATOM 3088 C C . ALA A 1 408 ? -18.732 -43.893 1.818 1.00 21.50 408 ALA A C 1
ATOM 3090 O O . ALA A 1 408 ? -18.757 -42.867 2.494 1.00 21.50 408 ALA A O 1
ATOM 3091 N N . THR A 1 409 ? -18.722 -43.878 0.489 1.00 22.09 409 THR A N 1
ATOM 3092 C CA . THR A 1 409 ? -19.182 -42.779 -0.360 1.00 22.09 409 THR A CA 1
ATOM 3093 C C . THR A 1 409 ? -20.685 -42.932 -0.605 1.00 22.09 409 THR A C 1
ATOM 3095 O O . THR A 1 409 ? -21.143 -44.016 -0.952 1.00 22.09 409 THR A O 1
ATOM 3098 N N . THR A 1 410 ? -21.443 -41.836 -0.520 1.00 22.73 410 THR A N 1
ATOM 3099 C CA . THR A 1 410 ? -22.617 -41.625 -1.389 1.00 22.73 410 THR A CA 1
ATOM 3100 C C . THR A 1 410 ? -22.804 -40.133 -1.629 1.00 22.73 410 THR A C 1
ATOM 3102 O O . THR A 1 410 ? -22.936 -39.352 -0.690 1.00 22.73 410 THR A O 1
ATOM 3105 N N . ALA A 1 411 ? -22.756 -39.767 -2.906 1.00 22.28 411 ALA A N 1
ATOM 3106 C CA . ALA A 1 411 ? -22.903 -38.427 -3.444 1.00 22.28 411 ALA A CA 1
ATOM 3107 C C . ALA A 1 411 ? -24.380 -38.006 -3.538 1.00 22.28 411 ALA A C 1
ATOM 3109 O O . ALA A 1 411 ? -25.253 -38.839 -3.775 1.00 22.28 411 ALA A O 1
ATOM 3110 N N . VAL A 1 412 ? -24.631 -36.697 -3.450 1.00 21.80 412 VAL A N 1
ATOM 3111 C CA . VAL A 1 412 ? -25.796 -36.048 -4.065 1.00 21.80 412 VAL A CA 1
ATOM 3112 C C . VAL A 1 412 ? -25.263 -35.180 -5.199 1.00 21.80 412 VAL A C 1
ATOM 3114 O O . VAL A 1 412 ? -24.385 -34.344 -4.998 1.00 21.80 412 VAL A O 1
ATOM 3117 N N . ALA A 1 413 ? -25.762 -35.457 -6.400 1.00 22.72 413 ALA A N 1
ATOM 3118 C CA . ALA A 1 413 ? -25.382 -34.831 -7.651 1.00 22.72 413 ALA A CA 1
ATOM 3119 C C . ALA A 1 413 ? -25.848 -33.367 -7.723 1.00 22.72 413 ALA A C 1
ATOM 3121 O O . ALA A 1 413 ? -27.041 -33.083 -7.632 1.00 22.72 413 ALA A O 1
ATOM 3122 N N . GLY A 1 414 ? -24.900 -32.460 -7.954 1.00 22.11 414 GLY A N 1
ATOM 3123 C CA . GLY A 1 414 ? -25.126 -31.148 -8.550 1.00 22.11 414 GLY A CA 1
ATOM 3124 C C . GLY A 1 414 ? -24.320 -31.094 -9.844 1.00 22.11 414 GLY A C 1
ATOM 3125 O O . GLY A 1 414 ? -23.100 -31.234 -9.817 1.00 22.11 414 GLY A O 1
ATOM 3126 N N . VAL A 1 415 ? -25.011 -30.988 -10.975 1.00 22.53 415 VAL A N 1
ATOM 3127 C CA . VAL A 1 415 ? -24.424 -30.967 -12.318 1.00 22.53 415 VAL A CA 1
ATOM 3128 C C . VAL A 1 415 ? -23.602 -29.686 -12.487 1.00 22.53 415 VAL A C 1
ATOM 3130 O O . VAL A 1 415 ? -24.161 -28.600 -12.591 1.00 22.53 415 VAL A O 1
ATOM 3133 N N . VAL A 1 416 ? -22.278 -29.828 -12.524 1.00 22.31 416 VAL A N 1
ATOM 3134 C CA . VAL A 1 416 ? -21.338 -28.828 -13.049 1.00 22.31 416 VAL A CA 1
ATOM 3135 C C . VAL A 1 416 ? -20.800 -29.411 -14.359 1.00 22.31 416 VAL A C 1
ATOM 3137 O O . VAL A 1 416 ? -20.384 -30.573 -14.354 1.00 22.31 416 VAL A O 1
ATOM 3140 N N . PRO A 1 417 ? -20.846 -28.691 -15.494 1.00 22.62 417 PRO A N 1
ATOM 3141 C CA . PRO A 1 417 ? -20.329 -29.216 -16.751 1.00 22.62 417 PRO A CA 1
ATOM 3142 C C . PRO A 1 417 ? -18.827 -29.485 -16.614 1.00 22.62 417 PRO A C 1
ATOM 3144 O O . PRO A 1 417 ? -18.076 -28.657 -16.100 1.00 22.62 417 PRO A O 1
ATOM 3147 N N . ALA A 1 418 ? -18.407 -30.673 -17.046 1.00 22.09 418 ALA A N 1
ATOM 3148 C CA . ALA A 1 418 ? -17.016 -31.093 -17.054 1.00 22.09 418 ALA A CA 1
ATOM 3149 C C . ALA A 1 418 ? -16.193 -30.165 -17.965 1.00 22.09 418 ALA A C 1
ATOM 3151 O O . ALA A 1 418 ? -16.294 -30.240 -19.188 1.00 22.09 418 ALA A O 1
ATOM 3152 N N . GLY A 1 419 ? -15.389 -29.289 -17.362 1.00 22.91 419 GLY A N 1
ATOM 3153 C CA . GLY A 1 419 ? -14.253 -28.670 -18.041 1.00 22.91 419 GLY A CA 1
ATOM 3154 C C . GLY A 1 419 ? -13.165 -29.719 -18.312 1.00 22.91 419 GLY A C 1
ATOM 3155 O O . GLY A 1 419 ? -13.107 -30.727 -17.597 1.00 22.91 419 GLY A O 1
ATOM 3156 N N . PRO A 1 420 ? -12.321 -29.530 -19.341 1.00 24.14 420 PRO A N 1
ATOM 3157 C CA . PRO A 1 420 ? -11.314 -30.512 -19.718 1.00 24.14 420 PRO A CA 1
ATOM 3158 C C . PRO A 1 420 ? -10.338 -30.752 -18.559 1.00 24.14 420 PRO A C 1
ATOM 3160 O O . PRO A 1 420 ? -9.864 -29.817 -17.913 1.00 24.14 420 PRO A O 1
ATOM 3163 N N . LEU A 1 421 ? -10.066 -32.030 -18.287 1.00 23.31 421 LEU A N 1
ATOM 3164 C CA . LEU A 1 421 ? -9.021 -32.485 -17.372 1.00 23.31 421 LEU A CA 1
ATOM 3165 C C . LEU A 1 421 ? -7.690 -31.844 -17.786 1.00 23.31 421 LEU A C 1
ATOM 3167 O O . LEU A 1 421 ? -7.198 -32.112 -18.879 1.00 23.31 421 LEU A O 1
ATOM 3171 N N . MET A 1 422 ? -7.125 -30.992 -16.928 1.00 25.81 422 MET A N 1
ATOM 3172 C CA . MET A 1 422 ? -5.802 -30.417 -17.162 1.00 25.81 422 MET A CA 1
ATOM 3173 C C . MET A 1 422 ? -4.731 -31.503 -17.043 1.00 25.81 422 MET A C 1
ATOM 3175 O O . MET A 1 422 ? -4.648 -32.198 -16.028 1.00 25.81 422 MET A O 1
ATOM 3179 N N . SER A 1 423 ? -3.953 -31.641 -18.113 1.00 28.59 423 SER A N 1
ATOM 3180 C CA . SER A 1 423 ? -2.799 -32.526 -18.222 1.00 28.59 423 SER A CA 1
ATOM 3181 C C . SER A 1 423 ? -1.626 -32.006 -17.383 1.00 28.59 423 SER A C 1
ATOM 3183 O O . SER A 1 423 ? -1.520 -30.808 -17.115 1.00 28.59 423 SER A O 1
ATOM 3185 N N . ALA A 1 424 ? -0.778 -32.917 -16.908 1.00 31.03 424 ALA A N 1
ATOM 3186 C CA . ALA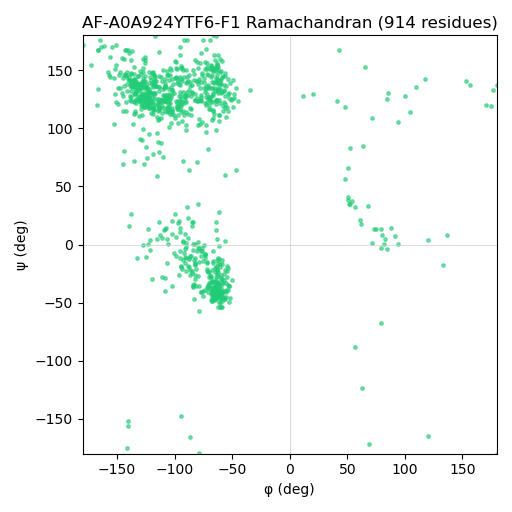 A 1 424 ? 0.376 -32.592 -16.074 1.00 31.03 424 ALA A CA 1
ATOM 3187 C C . ALA A 1 424 ? 1.475 -31.917 -16.913 1.00 31.03 424 ALA A C 1
ATOM 3189 O O . ALA A 1 424 ? 1.812 -32.410 -17.985 1.00 31.03 424 ALA A O 1
ATOM 3190 N N . ALA A 1 425 ? 2.054 -30.822 -16.408 1.00 39.47 425 ALA A N 1
ATOM 3191 C CA . ALA A 1 425 ? 3.178 -30.142 -17.052 1.00 39.47 425 ALA A CA 1
ATOM 3192 C C . ALA A 1 425 ? 4.360 -31.110 -17.263 1.00 39.47 425 ALA A C 1
ATOM 3194 O O . ALA A 1 425 ? 4.756 -31.831 -16.340 1.00 39.47 425 ALA A O 1
ATOM 3195 N N . VAL A 1 426 ? 4.921 -31.127 -18.474 1.00 40.28 426 VAL A N 1
ATOM 3196 C CA . VAL A 1 426 ? 6.079 -31.955 -18.834 1.00 40.28 426 VAL A CA 1
ATOM 3197 C C . VAL A 1 426 ? 7.308 -31.444 -18.076 1.00 40.28 426 VAL A C 1
ATOM 3199 O O . VAL A 1 426 ? 7.620 -30.255 -18.096 1.00 40.28 426 VAL A O 1
ATOM 3202 N N . ALA A 1 427 ? 8.014 -32.333 -17.374 1.00 43.19 427 ALA A N 1
ATOM 3203 C CA . ALA A 1 427 ? 9.272 -31.972 -16.726 1.00 43.19 427 ALA A CA 1
ATOM 3204 C C . ALA A 1 427 ? 10.349 -31.674 -17.795 1.00 43.19 427 ALA A C 1
ATOM 3206 O O . ALA A 1 427 ? 10.476 -32.462 -18.736 1.00 43.19 427 ALA A O 1
ATOM 3207 N N . PRO A 1 428 ? 11.135 -30.585 -17.670 1.00 53.72 428 PRO A N 1
ATOM 3208 C CA . PRO A 1 428 ? 12.145 -30.235 -18.665 1.00 53.72 428 PRO A CA 1
ATOM 3209 C C . PRO A 1 428 ? 13.202 -31.338 -18.795 1.00 53.72 428 PRO A C 1
ATOM 3211 O O . PRO A 1 428 ? 13.658 -31.898 -17.796 1.00 53.72 428 PRO A O 1
ATOM 3214 N N . THR A 1 429 ? 13.588 -31.649 -20.035 1.00 54.22 429 THR A N 1
ATOM 3215 C CA . THR A 1 429 ? 14.673 -32.595 -20.333 1.00 54.22 429 THR A CA 1
ATOM 3216 C C . THR A 1 429 ? 15.987 -31.813 -20.450 1.00 54.22 429 THR A C 1
ATOM 3218 O O . THR A 1 429 ? 16.055 -30.908 -21.282 1.00 54.22 429 THR A O 1
ATOM 3221 N N . PRO A 1 430 ? 17.025 -32.122 -19.649 1.00 58.09 430 PRO A N 1
ATOM 3222 C CA . PRO A 1 430 ? 18.316 -31.438 -19.735 1.00 58.09 430 PRO A CA 1
ATOM 3223 C C . PRO A 1 430 ? 18.920 -31.497 -21.145 1.00 58.09 430 PRO A C 1
ATOM 3225 O O . PRO A 1 430 ? 18.912 -32.558 -21.771 1.00 58.09 430 PRO A O 1
ATOM 3228 N N . GLY A 1 431 ? 19.455 -30.374 -21.632 1.00 63.62 431 GLY A N 1
ATOM 3229 C CA . GLY A 1 431 ? 20.099 -30.263 -22.945 1.00 63.62 431 GLY A CA 1
ATOM 3230 C C . GLY A 1 431 ? 19.151 -30.055 -24.131 1.00 63.62 431 GLY A C 1
ATOM 3231 O O . GLY A 1 431 ? 19.617 -30.035 -25.267 1.00 63.62 431 GLY A O 1
ATOM 3232 N N . VAL A 1 432 ? 17.842 -29.901 -23.897 1.00 67.69 432 VAL A N 1
ATOM 3233 C CA . VAL A 1 432 ? 16.849 -29.611 -24.944 1.00 67.69 432 VAL A CA 1
ATOM 3234 C C . VAL A 1 432 ? 16.329 -28.185 -24.771 1.00 67.69 432 VAL A C 1
ATOM 3236 O O . VAL A 1 432 ? 15.693 -27.882 -23.759 1.00 67.69 432 VAL A O 1
ATOM 3239 N N . PHE A 1 433 ? 16.560 -27.325 -25.766 1.00 78.38 433 PHE A N 1
ATOM 3240 C CA . PHE A 1 433 ? 15.967 -25.987 -25.825 1.00 78.38 433 PHE A CA 1
ATOM 3241 C C . PHE A 1 433 ? 14.963 -25.898 -26.970 1.00 78.38 433 PHE A C 1
ATOM 3243 O O . PHE A 1 433 ? 15.150 -26.485 -28.036 1.00 78.38 433 PHE A O 1
ATOM 3250 N N . HIS A 1 434 ? 13.894 -25.150 -26.742 1.00 77.88 434 HIS A N 1
ATOM 3251 C CA . HIS A 1 434 ? 12.759 -25.048 -27.643 1.00 77.88 434 HIS A CA 1
ATOM 3252 C C . HIS A 1 434 ? 12.856 -23.765 -28.471 1.00 77.88 434 HIS A C 1
ATOM 3254 O O . HIS A 1 434 ? 13.278 -22.708 -27.996 1.00 77.88 434 HIS A O 1
ATOM 3260 N N . VAL A 1 435 ? 12.444 -23.845 -29.736 1.00 79.50 435 VAL A N 1
ATOM 3261 C CA . VAL A 1 435 ? 12.302 -22.663 -30.594 1.00 79.50 435 VAL A CA 1
ATOM 3262 C C . VAL A 1 435 ? 10.951 -22.002 -30.290 1.00 79.50 435 VAL A C 1
ATOM 3264 O O . VAL A 1 435 ? 9.928 -22.677 -30.406 1.00 79.50 435 VAL A O 1
ATOM 3267 N N . PRO A 1 436 ? 10.896 -20.707 -29.921 1.00 82.88 436 PRO A N 1
ATOM 3268 C CA . PRO A 1 436 ? 9.630 -20.044 -29.646 1.00 82.88 436 PRO A CA 1
ATOM 3269 C C . PRO A 1 436 ? 8.909 -19.667 -30.936 1.00 82.88 436 PRO A C 1
ATOM 3271 O O . PRO A 1 436 ? 9.532 -19.397 -31.967 1.00 82.88 436 PRO A O 1
ATOM 3274 N N . ASP A 1 437 ? 7.589 -19.531 -30.841 1.00 81.81 437 ASP A N 1
ATOM 3275 C CA . ASP A 1 437 ? 6.810 -18.768 -31.815 1.00 81.81 437 ASP A CA 1
ATOM 3276 C C . ASP A 1 437 ? 7.234 -17.294 -31.799 1.00 81.81 437 ASP A C 1
ATOM 3278 O O . ASP A 1 437 ? 7.743 -16.787 -30.802 1.00 81.81 437 ASP A O 1
ATOM 3282 N N . TYR A 1 438 ? 7.004 -16.573 -32.898 1.00 84.56 438 TYR A N 1
ATOM 3283 C CA . TYR A 1 438 ? 7.340 -15.149 -32.972 1.00 84.56 438 TYR A CA 1
ATOM 3284 C C . TYR A 1 438 ? 6.129 -14.298 -33.302 1.00 84.56 438 TYR A C 1
ATOM 3286 O O . TYR A 1 438 ? 5.419 -14.525 -34.288 1.00 84.56 438 TYR A O 1
ATOM 3294 N N . TYR A 1 439 ? 5.947 -13.251 -32.505 1.00 85.38 439 TYR A N 1
ATOM 3295 C CA . TYR A 1 439 ? 5.109 -12.129 -32.872 1.00 85.38 439 TYR A CA 1
ATOM 3296 C C . TYR A 1 439 ? 5.897 -11.104 -33.672 1.00 85.38 439 TYR A C 1
ATOM 3298 O O . TYR A 1 439 ? 7.041 -10.788 -33.360 1.00 85.38 439 TYR A O 1
ATOM 3306 N N . VAL A 1 440 ? 5.247 -10.551 -34.689 1.00 87.00 440 VAL A N 1
ATOM 3307 C CA . VAL A 1 440 ? 5.731 -9.383 -35.416 1.00 87.00 440 VAL A CA 1
ATOM 3308 C C . VAL A 1 440 ? 4.939 -8.179 -34.937 1.00 87.00 440 VAL A C 1
ATOM 3310 O O . VAL A 1 440 ? 3.758 -8.037 -35.263 1.00 87.00 440 VAL A O 1
ATOM 3313 N N . GLY A 1 441 ? 5.587 -7.350 -34.120 1.00 86.31 441 GLY A N 1
ATOM 3314 C CA . GLY A 1 441 ? 5.077 -6.044 -33.717 1.00 86.31 441 GLY A CA 1
ATOM 3315 C C . GLY A 1 441 ? 5.310 -5.022 -34.825 1.00 86.31 441 GLY A C 1
ATOM 3316 O O . GLY A 1 441 ? 6.345 -5.065 -35.486 1.00 86.31 441 GLY A O 1
ATOM 3317 N N . ILE A 1 442 ? 4.359 -4.110 -35.030 1.00 86.00 442 ILE A N 1
ATOM 3318 C CA . ILE A 1 442 ? 4.456 -3.033 -36.023 1.00 86.00 442 ILE A CA 1
ATOM 3319 C C . ILE A 1 442 ? 4.451 -1.685 -35.301 1.00 86.00 442 ILE A C 1
ATOM 3321 O O . ILE A 1 442 ? 3.619 -1.456 -34.424 1.00 86.00 442 ILE A O 1
ATOM 3325 N N . ALA A 1 443 ? 5.330 -0.779 -35.721 1.00 85.38 443 ALA A N 1
ATOM 3326 C CA . ALA A 1 443 ? 5.277 0.636 -35.371 1.00 85.38 443 ALA A CA 1
ATOM 3327 C C . ALA A 1 443 ? 5.349 1.491 -36.638 1.00 85.38 443 ALA A C 1
ATOM 3329 O O . ALA A 1 443 ? 6.121 1.194 -37.552 1.00 85.38 443 ALA A O 1
ATOM 3330 N N . GLN A 1 444 ? 4.570 2.567 -36.691 1.00 84.69 444 GLN A N 1
ATOM 3331 C CA . GLN A 1 444 ? 4.685 3.555 -37.757 1.00 84.69 444 GLN A CA 1
ATOM 3332 C C . GLN A 1 444 ? 5.683 4.641 -37.344 1.00 84.69 444 GLN A C 1
ATOM 3334 O O . GLN A 1 444 ? 5.588 5.203 -36.255 1.00 84.69 444 GLN A O 1
ATOM 3339 N N . GLY A 1 445 ? 6.659 4.913 -38.209 1.00 82.50 445 GLY A N 1
ATOM 3340 C CA . GLY A 1 445 ? 7.636 5.974 -38.013 1.00 82.50 445 GLY A CA 1
ATOM 3341 C C . GLY A 1 445 ? 7.028 7.360 -38.201 1.00 82.50 445 GLY A C 1
ATOM 3342 O O . GLY A 1 445 ? 6.166 7.549 -39.060 1.00 82.50 445 GLY A O 1
ATOM 3343 N N . THR A 1 446 ? 7.525 8.341 -37.450 1.00 78.69 446 THR A N 1
ATOM 3344 C CA . THR A 1 446 ? 7.161 9.766 -37.587 1.00 78.69 446 THR A CA 1
ATOM 3345 C C . THR A 1 446 ? 8.037 10.508 -38.604 1.00 78.69 446 THR A C 1
ATOM 3347 O O . THR A 1 446 ? 8.217 11.719 -38.508 1.00 78.69 446 THR A O 1
ATOM 3350 N N . ASP A 1 447 ? 8.649 9.777 -39.534 1.00 74.94 447 ASP A N 1
ATOM 3351 C CA . ASP A 1 447 ? 9.514 10.334 -40.572 1.00 74.94 447 ASP A CA 1
ATOM 3352 C C . ASP A 1 447 ? 8.719 11.104 -41.630 1.00 74.94 447 ASP A C 1
ATOM 3354 O O . ASP A 1 447 ? 7.563 10.779 -41.907 1.00 74.94 447 ASP A O 1
ATOM 3358 N N . ASP A 1 448 ? 9.387 12.037 -42.318 1.00 75.19 448 ASP A N 1
ATOM 3359 C CA . ASP A 1 448 ? 8.841 12.730 -43.498 1.00 75.19 448 ASP A CA 1
ATOM 3360 C C . ASP A 1 448 ? 8.366 11.744 -44.583 1.00 75.19 448 ASP A C 1
ATOM 3362 O O . ASP A 1 448 ? 7.456 12.034 -45.362 1.00 75.19 448 ASP A O 1
ATOM 3366 N N . VAL A 1 449 ? 8.982 10.557 -44.628 1.00 77.69 449 VAL A N 1
ATOM 3367 C CA . VAL A 1 449 ? 8.570 9.436 -45.475 1.00 77.69 449 VAL A CA 1
ATOM 3368 C C . VAL A 1 449 ? 7.875 8.385 -44.606 1.00 77.69 449 VAL A C 1
ATOM 3370 O O . VAL A 1 449 ? 8.536 7.794 -43.747 1.00 77.69 449 VAL A O 1
ATOM 3373 N N . PRO A 1 450 ? 6.589 8.068 -44.853 1.00 78.75 450 PRO A N 1
ATOM 3374 C CA . PRO A 1 450 ? 5.841 7.143 -44.009 1.00 78.75 450 PRO A CA 1
ATOM 3375 C C . PRO A 1 450 ? 6.507 5.767 -44.025 1.00 78.75 450 PRO A C 1
ATOM 3377 O O . PRO A 1 450 ? 6.525 5.094 -45.048 1.00 78.75 450 PRO A O 1
ATOM 3380 N N . THR A 1 451 ? 7.082 5.360 -42.898 1.00 86.38 451 THR A N 1
ATOM 3381 C CA . THR A 1 451 ? 7.892 4.142 -42.763 1.00 86.38 451 THR A CA 1
ATOM 3382 C C . THR A 1 451 ? 7.229 3.210 -41.754 1.00 86.38 451 THR A C 1
ATOM 3384 O O . THR A 1 451 ? 6.737 3.676 -40.729 1.00 86.38 451 THR A O 1
ATOM 3387 N N . LEU A 1 452 ? 7.226 1.898 -42.012 1.00 87.38 452 LEU A N 1
ATOM 3388 C CA . LEU A 1 452 ? 6.846 0.900 -41.005 1.00 87.38 452 LEU A CA 1
ATOM 3389 C C . LEU A 1 452 ? 8.096 0.228 -40.457 1.00 87.38 452 LEU A C 1
ATOM 3391 O O . LEU A 1 452 ? 8.979 -0.181 -41.209 1.00 87.38 452 LEU A O 1
ATOM 3395 N N . TYR A 1 453 ? 8.139 0.070 -39.148 1.00 89.75 453 TYR A N 1
ATOM 3396 C CA . TYR A 1 453 ? 9.143 -0.704 -38.446 1.00 89.75 453 TYR A CA 1
ATOM 3397 C C . TYR A 1 453 ? 8.506 -1.983 -37.923 1.00 89.75 453 TYR A C 1
ATOM 3399 O O . TYR A 1 453 ? 7.351 -1.970 -37.493 1.00 89.75 453 TYR A O 1
ATOM 3407 N N . LEU A 1 454 ? 9.255 -3.081 -37.975 1.00 90.88 454 LEU A N 1
ATOM 3408 C CA . LEU A 1 454 ? 8.832 -4.381 -37.472 1.00 90.88 454 LEU A CA 1
ATOM 3409 C C . LEU A 1 454 ? 9.792 -4.849 -36.382 1.00 90.88 454 LEU A C 1
ATOM 3411 O O . LEU A 1 454 ? 11.004 -4.737 -36.559 1.00 90.88 454 LEU A O 1
ATOM 3415 N N . LEU A 1 455 ? 9.255 -5.418 -35.306 1.00 91.69 455 LEU A N 1
ATOM 3416 C CA . LEU A 1 455 ? 10.018 -6.072 -34.243 1.00 91.69 455 LEU A CA 1
ATOM 3417 C C . LEU A 1 455 ? 9.613 -7.539 -34.148 1.00 91.69 455 LEU A C 1
ATOM 3419 O O . LEU A 1 455 ? 8.423 -7.842 -34.043 1.00 91.69 455 LEU A O 1
ATOM 3423 N N . LEU A 1 456 ? 10.596 -8.435 -34.133 1.00 90.62 456 LEU A N 1
ATOM 3424 C CA . LEU A 1 456 ? 10.384 -9.847 -33.829 1.00 90.62 456 LEU A CA 1
ATOM 3425 C C . LEU A 1 456 ? 10.447 -10.064 -32.315 1.00 90.62 456 LEU A C 1
ATOM 3427 O O . LEU A 1 456 ? 11.484 -9.838 -31.694 1.00 90.62 456 LEU A O 1
ATOM 3431 N N . VAL A 1 457 ? 9.341 -10.513 -31.725 1.00 88.19 457 VAL A N 1
ATOM 3432 C CA . VAL A 1 457 ? 9.215 -10.765 -30.285 1.00 88.19 457 VAL A CA 1
ATOM 3433 C C . VAL A 1 457 ? 8.988 -12.261 -30.057 1.00 88.19 457 VAL A C 1
ATOM 3435 O O . VAL A 1 457 ? 7.996 -12.786 -30.571 1.00 88.19 457 VAL A O 1
ATOM 3438 N N . PRO A 1 458 ? 9.870 -12.961 -29.317 1.00 85.94 458 PRO A N 1
ATOM 3439 C CA . PRO A 1 458 ? 9.665 -14.368 -28.992 1.00 85.94 458 PRO A CA 1
ATOM 3440 C C . PRO A 1 458 ? 8.422 -14.535 -28.111 1.00 85.94 458 PRO A C 1
ATOM 3442 O O . PRO A 1 458 ? 8.132 -13.707 -27.245 1.00 85.94 458 PRO A O 1
ATOM 3445 N N . ARG A 1 459 ? 7.685 -15.617 -28.341 1.00 75.31 459 ARG A N 1
ATOM 3446 C CA . ARG A 1 459 ? 6.415 -15.941 -27.700 1.00 75.31 459 ARG A CA 1
ATOM 3447 C C . ARG A 1 459 ? 6.466 -17.357 -27.130 1.00 75.31 459 ARG A C 1
ATOM 3449 O O . ARG A 1 459 ? 6.849 -18.297 -27.820 1.00 75.31 459 ARG A O 1
ATOM 3456 N N . SER A 1 460 ? 5.982 -17.493 -25.899 1.00 62.50 460 SER A N 1
ATOM 3457 C CA . SER A 1 460 ? 5.689 -18.786 -25.281 1.00 62.50 460 SER A CA 1
ATOM 3458 C C . SER A 1 460 ? 4.531 -19.515 -26.001 1.00 62.50 460 SER A C 1
ATOM 3460 O O . SER A 1 460 ? 3.556 -18.866 -26.423 1.00 62.50 460 SER A O 1
ATOM 3462 N N . PRO A 1 461 ? 4.622 -20.846 -26.181 1.00 55.22 461 PRO A N 1
ATOM 3463 C CA . PRO A 1 461 ? 3.517 -21.644 -26.697 1.00 55.22 461 PRO A CA 1
ATOM 3464 C C . PRO A 1 461 ? 2.284 -21.564 -25.781 1.00 55.22 461 PRO A C 1
ATOM 3466 O O . PRO A 1 461 ? 2.378 -21.431 -24.569 1.00 55.22 461 PRO A O 1
ATOM 3469 N N . MET A 1 462 ? 1.078 -21.653 -26.357 1.00 46.47 462 MET A N 1
ATOM 3470 C CA . MET A 1 462 ? -0.166 -21.616 -25.562 1.00 46.47 462 MET A CA 1
ATOM 3471 C C . MET A 1 462 ? -0.469 -22.931 -24.830 1.00 46.47 462 MET A C 1
ATOM 3473 O O . MET A 1 462 ? -1.474 -23.003 -24.126 1.00 46.47 462 MET A O 1
ATOM 3477 N N . SER A 1 463 ? 0.340 -23.975 -25.020 1.00 48.47 463 SER A N 1
ATOM 3478 C CA . SER A 1 463 ? 0.139 -25.269 -24.373 1.00 48.47 463 SER A CA 1
ATOM 3479 C C . SER A 1 463 ? 0.900 -25.324 -23.044 1.00 48.47 463 SER A C 1
ATOM 3481 O O . SER A 1 463 ? 2.108 -25.110 -23.048 1.00 48.47 463 SER A O 1
ATOM 3483 N N . PRO A 1 464 ? 0.254 -25.686 -21.918 1.00 45.50 464 PRO A N 1
ATOM 3484 C CA . PRO A 1 464 ? 0.938 -25.889 -20.636 1.00 45.50 464 PRO A CA 1
ATOM 3485 C C . PRO A 1 464 ? 1.904 -27.089 -20.633 1.00 45.50 464 PRO A C 1
ATOM 3487 O O . PRO A 1 464 ? 2.586 -27.328 -19.636 1.00 45.50 464 PRO A O 1
ATOM 3490 N N . GLU A 1 465 ? 1.940 -27.864 -21.721 1.00 44.41 465 GLU A N 1
ATOM 3491 C CA . GLU A 1 465 ? 2.834 -29.008 -21.914 1.00 44.41 465 GLU A CA 1
ATOM 3492 C C . GLU A 1 465 ? 4.147 -28.646 -22.633 1.00 44.41 465 GLU A C 1
ATOM 3494 O O . GLU A 1 465 ? 5.072 -29.455 -22.626 1.00 44.41 465 GLU A O 1
ATOM 3499 N N . GLU A 1 466 ? 4.255 -27.456 -23.235 1.00 54.50 466 GLU A N 1
ATOM 3500 C CA . GLU A 1 466 ? 5.416 -27.045 -24.038 1.00 54.50 466 GLU A CA 1
ATOM 3501 C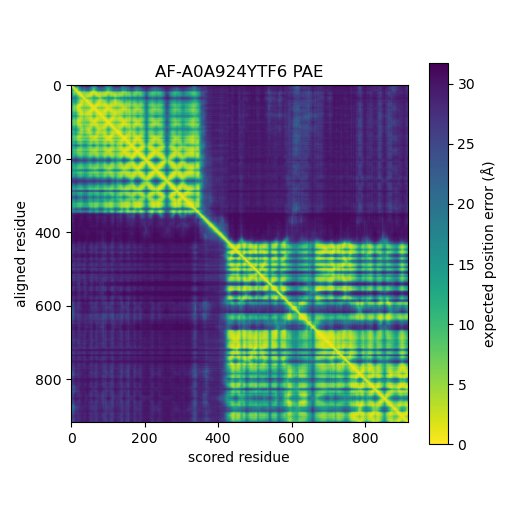 C . GLU A 1 466 ? 6.289 -26.044 -23.258 1.00 54.50 466 GLU A C 1
ATOM 3503 O O . GLU A 1 466 ? 5.775 -25.114 -22.638 1.00 54.50 466 GLU A O 1
ATOM 3508 N N . LEU A 1 467 ? 7.616 -26.242 -23.249 1.00 56.03 467 LEU A N 1
ATOM 3509 C CA . LEU A 1 467 ? 8.542 -25.322 -22.575 1.00 56.03 467 LEU A CA 1
ATOM 3510 C C . LEU A 1 467 ? 8.614 -23.968 -23.296 1.00 56.03 467 LEU A C 1
ATOM 3512 O O . LEU A 1 467 ? 8.480 -23.884 -24.519 1.00 56.03 467 LEU A O 1
ATOM 3516 N N . ASP A 1 468 ? 8.900 -22.909 -22.535 1.00 66.75 468 ASP A N 1
ATOM 3517 C CA . ASP A 1 468 ? 9.063 -21.563 -23.077 1.00 66.75 468 ASP A CA 1
ATOM 3518 C C . ASP A 1 468 ? 10.391 -21.465 -23.832 1.00 66.75 468 ASP A C 1
ATOM 3520 O O . ASP A 1 468 ? 11.433 -21.215 -23.229 1.00 66.75 468 ASP A O 1
ATOM 3524 N N . GLY A 1 469 ? 10.374 -21.618 -25.154 1.00 75.25 469 GLY A N 1
ATOM 3525 C CA . GLY A 1 469 ? 11.516 -21.235 -25.986 1.00 75.25 469 GLY A CA 1
ATOM 3526 C C . GLY A 1 469 ? 11.840 -19.737 -25.868 1.00 75.25 469 GLY A C 1
ATOM 3527 O O . GLY A 1 469 ? 10.992 -18.924 -25.483 1.00 75.25 469 GLY A O 1
ATOM 3528 N N . PHE A 1 470 ? 13.063 -19.333 -26.215 1.00 87.12 470 PHE A N 1
ATOM 3529 C CA . PHE A 1 470 ? 13.460 -17.915 -26.259 1.00 87.12 470 PHE A CA 1
ATOM 3530 C C . PHE A 1 470 ? 14.365 -17.606 -27.461 1.00 87.12 470 PHE A C 1
ATOM 3532 O O . PHE A 1 470 ? 14.218 -18.233 -28.496 1.00 87.12 470 PHE A O 1
ATOM 3539 N N . LEU A 1 471 ? 15.250 -16.610 -27.398 1.00 88.00 471 LEU A N 1
ATOM 3540 C CA . LEU A 1 471 ? 16.175 -16.280 -28.494 1.00 88.00 471 LEU A CA 1
ATOM 3541 C C . LEU A 1 471 ? 17.168 -17.427 -28.780 1.00 88.00 471 LEU A C 1
ATOM 3543 O O . LEU A 1 471 ? 17.163 -18.441 -28.097 1.00 88.00 471 LEU A O 1
ATOM 3547 N N . ALA A 1 472 ? 18.060 -17.280 -29.761 1.00 86.06 472 ALA A N 1
ATOM 3548 C CA . ALA A 1 472 ? 19.092 -18.289 -29.995 1.00 86.06 472 ALA A CA 1
ATOM 3549 C C . ALA A 1 472 ? 19.943 -18.523 -28.727 1.00 86.06 472 ALA A C 1
ATOM 3551 O O . ALA A 1 472 ? 20.380 -17.573 -28.066 1.00 86.06 472 ALA A O 1
ATOM 3552 N N . VAL A 1 473 ? 20.174 -19.787 -28.368 1.00 84.62 473 VAL A N 1
ATOM 3553 C CA . VAL A 1 473 ? 20.956 -20.163 -27.173 1.00 84.62 473 VAL A CA 1
ATOM 3554 C C . VAL A 1 473 ? 22.403 -19.697 -27.359 1.00 84.62 473 VAL A C 1
ATOM 3556 O O . VAL A 1 473 ? 22.933 -19.909 -28.433 1.00 84.62 473 VAL A O 1
ATOM 3559 N N . PRO A 1 474 ? 23.111 -19.071 -26.406 1.00 82.56 474 PRO A N 1
ATOM 3560 C CA . PRO A 1 474 ? 24.510 -18.663 -26.611 1.00 82.56 474 PRO A CA 1
ATOM 3561 C C . PRO A 1 474 ? 25.446 -19.848 -26.942 1.00 82.56 474 PRO A C 1
ATOM 3563 O O . PRO A 1 474 ? 25.246 -20.926 -26.381 1.00 82.56 474 PRO A O 1
ATOM 3566 N N . PRO A 1 475 ? 26.470 -19.691 -27.810 1.00 78.06 475 PRO A N 1
ATOM 3567 C CA . PRO A 1 475 ? 27.427 -20.766 -28.082 1.00 78.06 475 PRO A CA 1
ATOM 3568 C C . PRO A 1 475 ? 28.224 -21.148 -26.830 1.00 78.06 475 PRO A C 1
ATOM 3570 O O . PRO A 1 475 ? 28.443 -20.313 -25.939 1.00 78.06 475 PRO A O 1
ATOM 3573 N N . ARG A 1 476 ? 28.672 -22.405 -26.774 1.00 70.88 476 ARG A N 1
ATOM 3574 C CA . ARG A 1 476 ? 29.390 -22.960 -25.617 1.00 70.88 476 ARG A CA 1
ATOM 3575 C C . ARG A 1 476 ? 30.748 -22.295 -25.369 1.00 70.88 476 ARG A C 1
ATOM 3577 O O . ARG A 1 476 ? 31.059 -21.936 -24.232 1.00 70.88 476 ARG A O 1
ATOM 3584 N N . ASP A 1 477 ? 31.531 -22.102 -26.427 1.00 66.75 477 ASP A N 1
ATOM 3585 C CA . ASP A 1 477 ? 32.918 -21.642 -26.326 1.00 66.75 477 ASP A CA 1
ATOM 3586 C C . ASP A 1 477 ? 33.042 -20.242 -25.697 1.00 66.75 477 ASP A C 1
ATOM 3588 O O . ASP A 1 477 ? 32.156 -19.392 -25.820 1.00 66.75 477 ASP A O 1
ATOM 3592 N N . ASN A 1 478 ? 34.163 -19.987 -25.015 1.00 62.19 478 ASN A N 1
ATOM 3593 C CA . ASN A 1 478 ? 34.516 -18.668 -24.491 1.00 62.19 478 ASN A CA 1
ATOM 3594 C C . ASN A 1 478 ? 35.945 -18.276 -24.928 1.00 62.19 478 ASN A C 1
ATOM 3596 O O . ASN A 1 478 ? 36.903 -18.874 -24.435 1.00 62.19 478 ASN A O 1
ATOM 3600 N N . PRO A 1 479 ? 36.116 -17.268 -25.807 1.00 60.34 479 PRO A N 1
ATOM 3601 C CA . PRO A 1 479 ? 35.060 -16.561 -26.534 1.00 60.34 479 PRO A CA 1
ATOM 3602 C C . PRO A 1 479 ? 34.334 -17.492 -27.525 1.00 60.34 479 PRO A C 1
ATOM 3604 O O . PRO A 1 479 ? 34.952 -18.419 -28.044 1.00 60.34 479 PRO A O 1
ATOM 3607 N N . PRO A 1 480 ? 33.046 -17.248 -27.814 1.00 63.38 480 PRO A N 1
ATOM 3608 C CA . PRO A 1 480 ? 32.273 -18.100 -28.712 1.00 63.38 480 PRO A CA 1
ATOM 3609 C C . PRO A 1 480 ? 32.847 -18.085 -30.133 1.00 63.38 480 PRO A C 1
ATOM 3611 O O . PRO A 1 480 ? 33.083 -17.008 -30.693 1.00 63.38 480 PRO A O 1
ATOM 3614 N N . THR A 1 481 ? 33.014 -19.257 -30.758 1.00 66.12 481 THR A N 1
ATOM 3615 C CA . THR A 1 481 ? 33.138 -19.333 -32.221 1.00 66.12 481 THR A CA 1
ATOM 3616 C C . THR A 1 481 ? 31.861 -18.784 -32.838 1.00 66.12 481 THR A C 1
ATOM 3618 O O . THR A 1 481 ? 30.770 -19.260 -32.532 1.00 66.12 481 THR A O 1
ATOM 3621 N N . ILE A 1 482 ? 31.991 -17.750 -33.671 1.00 65.56 482 ILE A N 1
ATOM 3622 C CA . ILE A 1 482 ? 30.845 -17.043 -34.249 1.00 65.56 482 ILE A CA 1
ATOM 3623 C C . ILE A 1 482 ? 30.151 -17.979 -35.251 1.00 65.56 482 ILE A C 1
ATOM 3625 O O . ILE A 1 482 ? 30.780 -18.314 -36.257 1.00 65.56 482 ILE A O 1
ATOM 3629 N N . PRO A 1 483 ? 28.886 -18.376 -35.018 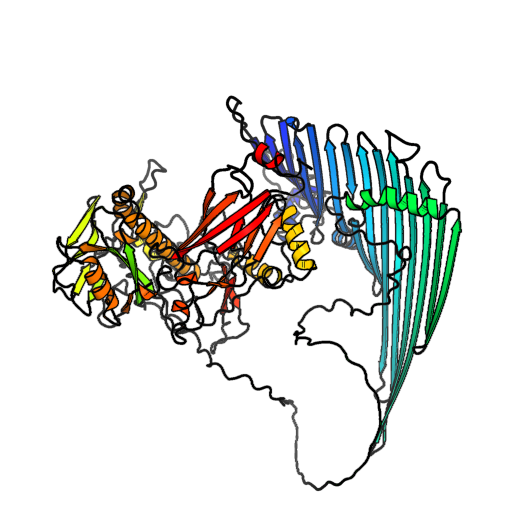1.00 66.25 483 PRO A N 1
ATOM 3630 C CA . PRO A 1 483 ? 28.138 -19.203 -35.958 1.00 66.25 483 PRO A CA 1
ATOM 3631 C C . PRO A 1 483 ? 27.948 -18.492 -37.302 1.00 66.25 483 PRO A C 1
ATOM 3633 O O . PRO A 1 483 ? 27.879 -17.259 -37.373 1.00 66.25 483 PRO A O 1
ATOM 3636 N N . ASP A 1 484 ? 27.803 -19.270 -38.374 1.00 68.44 484 ASP A N 1
ATOM 3637 C CA . ASP A 1 484 ? 27.549 -18.711 -39.705 1.00 68.44 484 ASP A CA 1
ATOM 3638 C C . ASP A 1 484 ? 26.139 -18.103 -39.806 1.00 68.44 484 ASP A C 1
ATOM 3640 O O . ASP A 1 484 ? 25.943 -17.107 -40.510 1.00 68.44 484 ASP A O 1
ATOM 3644 N N . LYS A 1 485 ? 25.156 -18.684 -39.096 1.00 79.38 485 LYS A N 1
ATOM 3645 C CA . LYS A 1 485 ? 23.745 -18.256 -39.062 1.00 79.38 485 LYS A CA 1
ATOM 3646 C C . LYS A 1 485 ? 23.105 -18.606 -37.714 1.00 79.38 485 LYS A C 1
ATOM 3648 O O . LYS A 1 485 ? 23.057 -19.781 -37.360 1.00 79.38 485 LYS A O 1
ATOM 3653 N N . ASP A 1 486 ? 22.566 -17.613 -37.006 1.00 84.38 486 ASP A N 1
ATOM 3654 C CA . ASP A 1 486 ? 21.792 -17.838 -35.769 1.00 84.38 486 ASP A CA 1
ATOM 3655 C C . ASP A 1 486 ? 20.281 -17.875 -36.028 1.00 84.38 486 ASP A C 1
ATOM 3657 O O . ASP A 1 486 ? 19.559 -18.526 -35.277 1.00 84.38 486 ASP A O 1
ATOM 3661 N N . PHE A 1 487 ? 19.820 -17.213 -37.096 1.00 88.31 487 PHE A N 1
ATOM 3662 C CA . PHE A 1 487 ? 18.412 -17.141 -37.477 1.00 88.31 487 PHE A CA 1
ATOM 3663 C C . PHE A 1 487 ? 18.201 -17.293 -38.986 1.00 88.31 487 PHE A C 1
ATOM 3665 O O . PHE A 1 487 ? 18.989 -16.802 -39.805 1.00 88.31 487 PHE A O 1
ATOM 3672 N N . GLU A 1 488 ? 17.070 -17.896 -39.348 1.00 90.00 488 GLU A N 1
ATOM 3673 C CA . GLU A 1 488 ? 16.533 -17.951 -40.706 1.00 90.00 488 GLU A CA 1
ATOM 3674 C C . GLU A 1 488 ? 15.029 -17.652 -40.691 1.00 90.00 488 GLU A C 1
ATOM 3676 O O . GLU A 1 488 ? 14.245 -18.363 -40.065 1.00 90.00 488 GLU A O 1
ATOM 3681 N N . TRP A 1 489 ? 14.606 -16.627 -41.432 1.00 88.62 489 TRP A N 1
ATOM 3682 C CA . TRP A 1 489 ? 13.198 -16.330 -41.684 1.00 88.62 489 TRP A CA 1
ATOM 3683 C C . TRP A 1 489 ? 12.842 -16.720 -43.118 1.00 88.62 489 TRP A C 1
ATOM 3685 O O . TRP A 1 489 ? 13.344 -16.136 -44.078 1.00 88.62 489 TRP A O 1
ATOM 3695 N N . THR A 1 490 ? 11.962 -17.712 -43.261 1.00 88.81 490 THR A N 1
ATOM 3696 C CA . THR A 1 490 ? 11.368 -18.118 -44.542 1.00 88.81 490 THR A CA 1
ATOM 3697 C C . THR A 1 490 ? 9.999 -17.469 -44.702 1.00 88.81 490 THR A C 1
ATOM 3699 O O . THR A 1 490 ? 9.077 -17.839 -43.982 1.00 88.81 490 THR A O 1
ATOM 3702 N N . PHE A 1 491 ? 9.840 -16.533 -45.636 1.00 85.12 491 PHE A N 1
ATOM 3703 C CA . PHE A 1 491 ? 8.578 -15.849 -45.924 1.00 85.12 491 PHE A CA 1
ATOM 3704 C C . PHE A 1 491 ? 7.606 -16.762 -46.684 1.00 85.12 491 PHE A C 1
ATOM 3706 O O . PHE A 1 491 ? 7.972 -17.362 -47.693 1.00 85.12 491 PHE A O 1
ATOM 3713 N N . SER A 1 492 ? 6.333 -16.790 -46.275 1.00 81.12 492 SER A N 1
ATOM 3714 C CA . SER A 1 492 ? 5.276 -17.486 -47.035 1.00 81.12 492 SER A CA 1
ATOM 3715 C C . SER A 1 492 ? 5.051 -16.862 -48.417 1.00 81.12 492 SER A C 1
ATOM 3717 O O . SER A 1 492 ? 4.775 -17.561 -49.384 1.00 81.12 492 SER A O 1
ATOM 3719 N N . ASN A 1 493 ? 5.186 -15.535 -48.500 1.00 78.06 493 ASN A N 1
ATOM 3720 C CA . ASN A 1 493 ? 5.155 -14.747 -49.727 1.00 78.06 493 ASN A CA 1
ATOM 3721 C C . ASN A 1 493 ? 6.320 -13.761 -49.692 1.00 78.06 493 ASN A C 1
ATOM 3723 O O . ASN A 1 493 ? 6.399 -12.956 -48.762 1.00 78.06 493 ASN A O 1
ATOM 3727 N N . ALA A 1 494 ? 7.171 -13.771 -50.719 1.00 75.38 494 ALA A N 1
ATOM 3728 C CA . ALA A 1 494 ? 8.273 -12.822 -50.810 1.00 75.38 494 ALA A CA 1
ATOM 3729 C C . ALA A 1 494 ? 7.771 -11.361 -50.756 1.00 75.38 494 ALA A C 1
ATOM 3731 O O . ALA A 1 494 ? 6.694 -11.069 -51.300 1.00 75.38 494 ALA A O 1
ATOM 3732 N N . PRO A 1 495 ? 8.536 -10.439 -50.139 1.00 73.00 495 PRO A N 1
ATOM 3733 C CA . PRO A 1 495 ? 8.288 -9.005 -50.253 1.00 73.00 495 PRO A CA 1
ATOM 3734 C C . PRO A 1 495 ? 8.155 -8.617 -51.737 1.00 73.00 495 PRO A C 1
ATOM 3736 O O . PRO A 1 495 ? 9.024 -8.958 -52.544 1.00 73.00 495 PRO A O 1
ATOM 3739 N N . ARG A 1 496 ? 7.032 -7.982 -52.102 1.00 68.44 496 ARG A N 1
ATOM 3740 C CA . ARG A 1 496 ? 6.650 -7.665 -53.493 1.00 68.44 496 ARG A CA 1
ATOM 3741 C C . ARG A 1 496 ? 7.061 -6.249 -53.906 1.00 68.44 496 ARG A C 1
ATOM 3743 O O . ARG A 1 496 ? 7.390 -5.408 -53.072 1.00 68.44 496 ARG A O 1
ATOM 3750 N N . ASP A 1 497 ? 6.940 -5.965 -55.201 1.00 64.62 497 ASP A N 1
ATOM 3751 C CA . ASP A 1 497 ? 7.181 -4.641 -55.777 1.00 64.62 497 ASP A CA 1
ATOM 3752 C C . ASP A 1 497 ? 6.203 -3.580 -55.233 1.00 64.62 497 ASP A C 1
ATOM 3754 O O . ASP A 1 497 ? 4.983 -3.762 -55.227 1.00 64.62 497 ASP A O 1
ATOM 3758 N N . GLY A 1 498 ? 6.745 -2.442 -54.787 1.00 72.56 498 GLY A N 1
ATOM 3759 C CA . GLY A 1 498 ? 5.980 -1.305 -54.254 1.00 72.56 498 GLY A CA 1
ATOM 3760 C C . GLY A 1 498 ? 6.525 -0.731 -52.944 1.00 72.56 498 GLY A C 1
ATOM 3761 O O . GLY A 1 498 ? 6.219 0.413 -52.611 1.00 72.56 498 GLY A O 1
ATOM 3762 N N . PHE A 1 499 ? 7.372 -1.478 -52.236 1.00 82.75 499 PHE A N 1
ATOM 3763 C CA . PHE A 1 499 ? 8.085 -1.019 -51.045 1.00 82.75 499 PHE A CA 1
ATOM 3764 C C . PHE A 1 499 ? 9.483 -1.651 -50.953 1.00 82.75 499 PHE A C 1
ATOM 3766 O O . PHE A 1 499 ? 9.788 -2.654 -51.593 1.00 82.75 499 PHE A O 1
ATOM 3773 N N . LEU A 1 500 ? 10.354 -1.025 -50.170 1.00 84.12 500 LEU A N 1
ATOM 3774 C CA . LEU A 1 500 ? 11.691 -1.480 -49.825 1.00 84.12 500 LEU A CA 1
ATOM 3775 C C . LEU A 1 500 ? 11.641 -2.183 -48.469 1.00 84.12 500 LEU A C 1
ATOM 3777 O O . LEU A 1 500 ? 11.245 -1.557 -47.491 1.00 84.12 500 LEU A O 1
ATOM 3781 N N . PHE A 1 501 ? 12.080 -3.440 -48.408 1.00 86.50 501 PHE A N 1
ATOM 3782 C CA . PHE A 1 501 ? 12.241 -4.174 -47.155 1.00 86.50 501 PHE A CA 1
ATOM 3783 C C . PHE A 1 501 ? 13.720 -4.242 -46.765 1.00 86.50 501 PHE A C 1
ATOM 3785 O O . PHE A 1 501 ? 14.563 -4.645 -47.569 1.00 86.50 501 PHE A O 1
ATOM 3792 N N . SER A 1 502 ? 14.040 -3.833 -45.542 1.00 89.00 502 SER A N 1
ATOM 3793 C CA . SER A 1 502 ? 15.410 -3.747 -45.039 1.00 89.00 502 SER A CA 1
ATOM 3794 C C . SER A 1 502 ? 15.511 -4.331 -43.636 1.00 89.00 502 SER A C 1
ATOM 3796 O O . SER A 1 502 ? 14.634 -4.128 -42.799 1.00 89.00 502 SER A O 1
ATOM 3798 N N . HIS A 1 503 ? 16.613 -5.016 -43.363 1.00 90.19 503 HIS A N 1
ATOM 3799 C CA . HIS A 1 503 ? 16.981 -5.506 -42.040 1.00 90.19 503 HIS A CA 1
ATOM 3800 C C . HIS A 1 503 ? 17.878 -4.482 -41.336 1.00 90.19 503 HIS A C 1
ATOM 3802 O O . HIS A 1 503 ? 18.817 -3.958 -41.946 1.00 90.19 503 HIS A O 1
ATOM 3808 N N . LEU A 1 504 ? 17.553 -4.160 -40.081 1.00 86.81 504 LEU A N 1
ATOM 3809 C CA . LEU A 1 504 ? 18.305 -3.232 -39.238 1.00 86.81 504 LEU A CA 1
ATOM 3810 C C . LEU A 1 504 ? 19.172 -4.038 -38.269 1.00 86.81 504 LEU A C 1
ATOM 3812 O O . LEU A 1 504 ? 18.649 -4.681 -37.360 1.00 86.81 504 LEU A O 1
ATOM 3816 N N . GLN A 1 505 ? 20.492 -3.995 -38.448 1.00 74.88 505 GLN A N 1
ATOM 3817 C CA . GLN A 1 505 ? 21.422 -4.670 -37.548 1.00 74.88 505 GLN A CA 1
ATOM 3818 C C . GLN A 1 505 ? 22.595 -3.758 -37.179 1.00 74.88 505 GLN A C 1
ATOM 3820 O O . GLN A 1 505 ? 23.172 -3.073 -38.028 1.00 74.88 505 GLN A O 1
ATOM 3825 N N . SER A 1 506 ? 22.967 -3.773 -35.899 1.00 67.62 506 SER A N 1
ATOM 3826 C CA . SER A 1 506 ? 24.155 -3.070 -35.414 1.00 67.62 506 SER A CA 1
ATOM 3827 C C . SER A 1 506 ? 25.428 -3.746 -35.941 1.00 67.62 506 SER A C 1
ATOM 3829 O O . SER A 1 506 ? 25.591 -4.961 -35.799 1.00 67.62 506 SER A O 1
ATOM 3831 N N . SER A 1 507 ? 26.327 -2.986 -36.577 1.00 58.28 507 SER A N 1
ATOM 3832 C CA . SER A 1 507 ? 27.624 -3.513 -37.019 1.00 58.28 507 SER A CA 1
ATOM 3833 C C . SER A 1 507 ? 28.687 -3.343 -35.929 1.00 58.28 507 SER A C 1
ATOM 3835 O O . SER A 1 507 ? 28.655 -2.389 -35.154 1.00 58.28 507 SER A O 1
ATOM 3837 N N . HIS A 1 508 ? 29.665 -4.254 -35.896 1.00 50.06 508 HIS A N 1
ATOM 3838 C CA . HIS A 1 508 ? 30.772 -4.267 -34.925 1.00 50.06 508 HIS A CA 1
ATOM 3839 C C . HIS A 1 508 ? 31.633 -2.981 -34.940 1.00 50.06 508 HIS A C 1
ATOM 3841 O O . HIS A 1 508 ? 32.417 -2.749 -34.029 1.00 50.06 508 HIS A O 1
ATOM 3847 N N . SER A 1 509 ? 31.487 -2.131 -35.963 1.00 46.84 509 SER A N 1
ATOM 3848 C CA . SER A 1 509 ? 32.249 -0.891 -36.157 1.00 46.84 509 SER A CA 1
ATOM 3849 C C . SER A 1 509 ? 31.484 0.392 -35.791 1.00 46.84 509 SER A C 1
ATOM 3851 O O . SER A 1 509 ? 31.840 1.464 -36.272 1.00 46.84 509 SER A O 1
ATOM 3853 N N . GLY A 1 510 ? 30.427 0.314 -34.974 1.00 45.22 510 GLY A N 1
ATOM 3854 C CA . GLY A 1 510 ? 29.762 1.501 -34.410 1.00 45.22 510 GLY A CA 1
ATOM 3855 C C . GLY A 1 510 ? 28.903 2.315 -35.388 1.00 45.22 510 GLY A C 1
ATOM 3856 O O . GLY A 1 510 ? 28.500 3.427 -35.067 1.00 45.22 510 GLY A O 1
ATOM 3857 N N . GLY A 1 511 ? 28.596 1.770 -36.569 1.00 47.22 511 GLY A N 1
ATOM 3858 C CA . GLY A 1 511 ? 27.600 2.325 -37.488 1.00 47.22 511 GLY A CA 1
ATOM 3859 C C . GLY A 1 511 ? 26.515 1.289 -37.761 1.00 47.22 511 GLY A C 1
ATOM 3860 O O . GLY A 1 511 ? 26.828 0.205 -38.254 1.00 47.22 511 GLY A O 1
ATOM 3861 N N . GLY A 1 512 ? 25.256 1.577 -37.432 1.00 55.00 512 GLY A N 1
ATOM 3862 C CA . GLY A 1 512 ? 24.128 0.722 -37.808 1.00 55.00 512 GLY A CA 1
ATOM 3863 C C . GLY A 1 512 ? 24.138 0.456 -39.317 1.00 55.00 512 GLY A C 1
ATOM 3864 O O . GLY A 1 512 ? 24.235 1.381 -40.123 1.00 55.00 512 GLY A O 1
ATOM 3865 N N . GLY A 1 513 ? 24.117 -0.817 -39.712 1.00 63.00 513 GLY A N 1
ATOM 3866 C CA . GLY A 1 513 ? 24.091 -1.221 -41.113 1.00 63.00 513 GLY A CA 1
ATOM 3867 C C . GLY A 1 513 ? 22.667 -1.562 -41.537 1.00 63.00 513 GLY A C 1
ATOM 3868 O O . GLY A 1 513 ? 22.037 -2.444 -40.956 1.00 63.00 513 GLY A O 1
ATOM 3869 N N . HIS A 1 514 ? 22.155 -0.898 -42.573 1.00 72.44 514 HIS A N 1
ATOM 3870 C CA . HIS A 1 514 ? 20.902 -1.293 -43.218 1.00 72.44 514 HIS A CA 1
ATOM 3871 C C . HIS A 1 514 ? 21.193 -2.314 -44.321 1.00 72.44 514 HIS A C 1
ATOM 3873 O O . HIS A 1 514 ? 21.773 -1.963 -45.350 1.00 72.44 514 HIS A O 1
ATOM 3879 N N . THR A 1 515 ? 20.754 -3.561 -44.150 1.00 79.75 515 THR A N 1
ATOM 3880 C CA . THR A 1 515 ? 20.857 -4.568 -45.217 1.00 79.75 515 THR A CA 1
ATOM 3881 C C . THR A 1 515 ? 19.552 -4.607 -45.998 1.00 79.75 515 THR A C 1
ATOM 3883 O O . THR A 1 515 ? 18.508 -4.983 -45.467 1.00 79.75 515 THR A O 1
ATOM 3886 N N . ARG A 1 516 ? 19.591 -4.208 -47.273 1.00 79.12 516 ARG A N 1
ATOM 3887 C CA . ARG A 1 516 ? 18.430 -4.299 -48.167 1.00 79.12 516 ARG A CA 1
ATOM 3888 C C . ARG A 1 516 ? 18.133 -5.762 -48.492 1.00 79.12 516 ARG A C 1
ATOM 3890 O O . ARG A 1 516 ? 18.999 -6.457 -49.017 1.00 79.12 516 ARG A O 1
ATOM 3897 N N . ILE A 1 517 ? 16.892 -6.186 -48.275 1.00 81.81 517 ILE A N 1
ATOM 3898 C CA . ILE A 1 517 ? 16.391 -7.488 -48.717 1.00 81.81 517 ILE A CA 1
ATOM 3899 C C . ILE A 1 517 ? 15.805 -7.296 -50.120 1.00 81.81 517 ILE A C 1
ATOM 3901 O O . ILE A 1 517 ? 14.962 -6.424 -50.348 1.00 81.81 517 ILE A O 1
ATOM 3905 N N . ALA A 1 518 ? 16.315 -8.045 -51.098 1.00 74.69 518 ALA A N 1
ATOM 3906 C CA . ALA A 1 518 ? 15.870 -7.919 -52.483 1.00 74.69 518 ALA A CA 1
ATOM 3907 C C . ALA A 1 518 ? 14.412 -8.396 -52.656 1.00 74.69 518 ALA A C 1
ATOM 3909 O O . ALA A 1 518 ? 13.977 -9.342 -52.000 1.00 74.69 518 ALA A O 1
ATOM 3910 N N . SER A 1 519 ? 13.668 -7.742 -53.559 1.00 69.19 519 SER A N 1
ATOM 3911 C CA . SER A 1 519 ? 12.317 -8.178 -53.955 1.00 69.19 519 SER A CA 1
ATOM 3912 C C . SER A 1 519 ? 12.381 -9.618 -54.476 1.00 69.19 519 SER A C 1
ATOM 3914 O O . SER A 1 519 ? 13.320 -9.972 -55.193 1.00 69.19 519 SER A O 1
ATOM 3916 N N . GLY A 1 520 ? 11.421 -10.460 -54.090 1.00 71.06 520 GLY A N 1
ATOM 3917 C CA . GLY A 1 520 ? 11.381 -11.871 -54.498 1.00 71.06 520 GLY A CA 1
ATOM 3918 C C . GLY A 1 520 ? 12.222 -12.844 -53.656 1.00 71.06 520 GLY A C 1
ATOM 3919 O O . GLY A 1 520 ? 12.133 -14.050 -53.881 1.00 71.06 520 GLY A O 1
ATOM 3920 N N . VAL A 1 521 ? 12.994 -12.373 -52.669 1.00 80.19 521 VAL A N 1
ATOM 3921 C CA . VAL A 1 521 ? 13.709 -13.254 -51.728 1.00 80.19 521 VAL A CA 1
ATOM 3922 C C . VAL A 1 521 ? 12.713 -13.942 -50.791 1.00 80.19 521 VAL A C 1
ATOM 3924 O O . VAL A 1 521 ? 11.924 -13.279 -50.120 1.00 80.19 521 VAL A O 1
ATOM 3927 N N . THR A 1 522 ? 12.758 -15.275 -50.731 1.00 82.44 522 THR A N 1
ATOM 3928 C CA . THR A 1 522 ? 11.887 -16.082 -49.858 1.00 82.44 522 THR A CA 1
ATOM 3929 C C . THR A 1 522 ? 12.523 -16.420 -48.514 1.00 82.44 522 THR A C 1
ATOM 3931 O O . THR A 1 522 ? 11.786 -16.716 -47.583 1.00 82.44 522 THR A O 1
ATOM 3934 N N . ASN A 1 523 ? 13.852 -16.344 -48.380 1.00 86.94 523 ASN A N 1
ATOM 3935 C CA . ASN A 1 523 ? 14.563 -16.674 -47.141 1.00 86.94 523 ASN A CA 1
ATOM 3936 C C . ASN A 1 523 ? 15.590 -15.584 -46.808 1.00 86.94 523 ASN A C 1
ATOM 3938 O O . ASN A 1 523 ? 16.399 -15.217 -47.660 1.00 86.94 523 ASN A O 1
ATOM 3942 N N . HIS A 1 524 ? 15.591 -15.100 -45.567 1.00 88.81 524 HIS A N 1
ATOM 3943 C CA . HIS A 1 524 ? 16.578 -14.152 -45.039 1.00 88.81 524 HIS A CA 1
ATOM 3944 C C . HIS A 1 524 ? 17.269 -14.745 -43.811 1.00 88.81 524 HIS A C 1
ATOM 3946 O O . HIS A 1 524 ? 16.601 -15.277 -42.928 1.00 88.81 524 HIS A O 1
ATOM 3952 N N . THR A 1 525 ? 18.596 -14.648 -43.738 1.00 88.69 525 THR A N 1
ATOM 3953 C CA . THR A 1 525 ? 19.393 -15.220 -42.640 1.00 88.69 525 THR A CA 1
ATOM 3954 C C . THR A 1 525 ? 20.304 -14.171 -42.030 1.00 88.69 525 THR A C 1
ATOM 3956 O O . THR A 1 525 ? 20.914 -13.399 -42.771 1.00 88.69 525 THR A O 1
ATOM 3959 N N . TRP A 1 526 ? 20.461 -14.184 -40.708 1.00 88.50 526 TRP A N 1
ATOM 3960 C CA . TRP A 1 526 ? 21.409 -13.316 -40.010 1.00 88.50 526 TRP A CA 1
ATOM 3961 C C . TRP A 1 526 ? 22.056 -14.026 -38.818 1.00 88.50 526 TRP A C 1
ATOM 3963 O O . TRP A 1 526 ? 21.643 -15.110 -38.400 1.00 88.50 526 TRP A O 1
ATOM 3973 N N . LYS A 1 527 ? 23.116 -13.412 -38.295 1.00 85.19 527 LYS A N 1
ATOM 3974 C CA . LYS A 1 527 ? 23.871 -13.895 -37.135 1.00 85.19 527 LYS A CA 1
ATOM 3975 C C . LYS A 1 527 ? 23.876 -12.849 -36.037 1.00 85.19 527 LYS A C 1
ATOM 3977 O O . LYS A 1 527 ? 23.876 -11.653 -36.335 1.00 85.19 527 LYS A O 1
ATOM 3982 N N . MET A 1 528 ? 23.910 -13.285 -34.788 1.00 83.44 528 MET A N 1
ATOM 3983 C CA . MET A 1 528 ? 24.025 -12.386 -33.649 1.00 83.44 528 MET A CA 1
ATOM 3984 C C . MET A 1 528 ? 25.487 -11.958 -33.475 1.00 83.44 528 MET A C 1
ATOM 3986 O O . MET A 1 528 ? 26.406 -12.775 -33.588 1.00 83.44 528 MET A O 1
ATOM 3990 N N . PRO A 1 529 ? 25.751 -10.675 -33.187 1.00 79.69 529 PRO A N 1
ATOM 3991 C CA . PRO A 1 529 ? 27.088 -10.190 -32.907 1.00 79.69 529 PRO A CA 1
ATOM 3992 C C . PRO A 1 529 ? 27.448 -10.516 -31.450 1.00 79.69 529 PRO A C 1
ATOM 3994 O O . PRO A 1 529 ? 27.520 -9.640 -30.594 1.00 79.69 529 PRO A O 1
ATOM 3997 N N . TRP A 1 530 ? 27.666 -11.802 -31.161 1.00 79.94 530 TRP A N 1
ATOM 3998 C CA . TRP A 1 530 ? 27.866 -12.345 -29.810 1.00 79.94 530 TRP A CA 1
ATOM 3999 C C . TRP A 1 530 ? 28.914 -11.600 -28.970 1.00 79.94 530 TRP A C 1
ATOM 4001 O O . TRP A 1 530 ? 28.789 -11.531 -27.749 1.00 79.94 530 TRP A O 1
ATOM 4011 N N . LEU A 1 531 ? 29.930 -11.027 -29.619 1.00 78.62 531 LEU A N 1
ATOM 4012 C CA . LEU A 1 531 ? 31.045 -10.320 -28.985 1.00 78.62 531 LEU A CA 1
ATOM 4013 C C . LEU A 1 531 ? 30.817 -8.812 -28.789 1.00 78.62 531 LEU A C 1
ATOM 4015 O O . LEU A 1 531 ? 31.724 -8.143 -28.294 1.00 78.62 531 LEU A O 1
ATOM 4019 N N . ASN A 1 532 ? 29.657 -8.265 -29.164 1.00 77.31 532 ASN A N 1
ATOM 4020 C CA . ASN A 1 532 ? 29.364 -6.847 -28.954 1.00 77.31 532 ASN A CA 1
ATOM 4021 C C . ASN A 1 532 ? 29.269 -6.519 -27.458 1.00 77.31 532 ASN A C 1
ATOM 4023 O O . ASN A 1 532 ? 28.697 -7.281 -26.674 1.00 77.31 532 ASN A O 1
ATOM 4027 N N . VAL A 1 533 ? 29.839 -5.373 -27.083 1.00 72.06 533 VAL A N 1
ATOM 4028 C CA . VAL A 1 533 ? 29.801 -4.841 -25.718 1.00 72.06 533 VAL A CA 1
ATOM 4029 C C . VAL A 1 533 ? 28.453 -4.164 -25.493 1.00 72.06 533 VAL A C 1
ATOM 4031 O O . VAL A 1 533 ? 28.083 -3.267 -26.244 1.00 72.06 533 VAL A O 1
ATOM 4034 N N . VAL A 1 534 ? 27.726 -4.607 -24.469 1.00 65.94 534 VAL A N 1
ATOM 4035 C CA . VAL A 1 534 ? 26.405 -4.082 -24.079 1.00 65.94 534 VAL A CA 1
ATOM 4036 C C . VAL A 1 534 ? 26.450 -3.237 -22.806 1.00 65.94 534 VAL A C 1
ATOM 4038 O O . VAL A 1 534 ? 25.522 -2.480 -22.544 1.00 65.94 534 VAL A O 1
ATOM 4041 N N . SER A 1 535 ? 27.528 -3.328 -22.024 1.00 61.53 535 SER A N 1
ATOM 4042 C CA . SER A 1 535 ? 27.752 -2.485 -20.846 1.00 61.53 535 SER A CA 1
ATOM 4043 C C . SER A 1 535 ? 29.245 -2.248 -20.626 1.00 61.53 535 SER A C 1
ATOM 4045 O O . SER A 1 535 ? 30.027 -3.197 -20.660 1.00 61.53 535 SER A O 1
ATOM 4047 N N . ALA A 1 536 ? 29.644 -1.005 -20.360 1.00 53.59 536 ALA A N 1
ATOM 4048 C CA . ALA A 1 536 ? 30.998 -0.655 -19.937 1.00 53.59 536 ALA A CA 1
ATOM 4049 C C . ALA A 1 536 ? 30.910 0.151 -18.636 1.00 53.59 536 ALA A C 1
ATOM 4051 O O . ALA A 1 536 ? 30.250 1.187 -18.595 1.00 53.59 536 ALA A O 1
ATOM 4052 N N . THR A 1 537 ? 31.538 -0.334 -17.566 1.00 46.62 537 THR A N 1
ATOM 4053 C CA . THR A 1 537 ? 31.620 0.376 -16.281 1.00 46.62 537 THR A CA 1
ATOM 4054 C C . THR A 1 537 ? 33.019 0.950 -16.101 1.00 46.62 537 THR A C 1
ATOM 4056 O O . THR A 1 537 ? 33.987 0.203 -15.993 1.00 46.62 537 THR A O 1
ATOM 4059 N N . THR A 1 538 ? 33.131 2.277 -16.034 1.00 42.78 538 THR A N 1
ATOM 4060 C CA . THR A 1 538 ? 34.389 3.019 -15.817 1.00 42.78 538 THR A CA 1
ATOM 4061 C C . THR A 1 538 ? 34.698 3.252 -14.333 1.00 42.78 538 THR A C 1
ATOM 4063 O O . THR A 1 538 ? 35.254 4.285 -13.974 1.00 42.78 538 THR A O 1
ATOM 4066 N N . GLU A 1 539 ? 34.307 2.339 -13.440 1.00 39.88 539 GLU A N 1
ATOM 4067 C CA . GLU A 1 539 ? 34.356 2.608 -11.993 1.00 39.88 539 GLU A CA 1
ATOM 4068 C C . GLU A 1 539 ? 35.665 2.236 -11.281 1.00 39.88 539 GLU A C 1
ATOM 4070 O O . GLU A 1 539 ? 35.791 2.559 -10.109 1.00 39.88 539 GLU A O 1
ATOM 4075 N N . ASN A 1 540 ? 36.678 1.659 -11.940 1.00 38.16 540 ASN A N 1
ATOM 4076 C CA . ASN A 1 540 ? 38.014 1.505 -11.340 1.00 38.16 540 ASN A CA 1
ATOM 4077 C C . ASN A 1 540 ? 39.124 1.494 -12.408 1.00 38.16 540 ASN A C 1
ATOM 4079 O O . ASN A 1 540 ? 39.075 0.705 -13.349 1.00 38.16 540 ASN A O 1
ATOM 4083 N N . GLU A 1 541 ? 40.167 2.314 -12.227 1.00 40.06 541 GLU A N 1
ATOM 4084 C CA . GLU A 1 541 ? 41.334 2.490 -13.122 1.00 40.06 541 GLU A CA 1
ATOM 4085 C C . GLU A 1 541 ? 42.236 1.238 -13.293 1.00 40.06 541 GLU A C 1
ATOM 4087 O O . GLU A 1 541 ? 43.394 1.354 -13.686 1.00 40.06 541 GLU A O 1
ATOM 4092 N N . SER A 1 542 ? 41.760 0.023 -12.997 1.00 38.72 542 SER A N 1
ATOM 4093 C CA . SER A 1 542 ? 42.584 -1.201 -13.059 1.00 38.72 542 SER A CA 1
ATOM 4094 C C . SER A 1 542 ? 42.048 -2.339 -13.936 1.00 38.72 542 SER A C 1
ATOM 4096 O O . SER A 1 542 ? 42.820 -3.251 -14.221 1.00 38.72 542 SER A O 1
ATOM 4098 N N . ALA A 1 543 ? 40.805 -2.291 -14.428 1.00 40.19 543 ALA A N 1
ATOM 4099 C CA . ALA A 1 543 ? 40.326 -3.158 -15.513 1.00 40.19 543 ALA A CA 1
ATOM 4100 C C . ALA A 1 543 ? 38.972 -2.655 -16.046 1.00 40.19 543 ALA A C 1
ATOM 4102 O O . ALA A 1 543 ? 37.993 -2.627 -15.305 1.00 40.19 543 ALA A O 1
ATOM 4103 N N . GLU A 1 544 ? 38.885 -2.303 -17.333 1.00 39.16 544 GLU A N 1
ATOM 4104 C CA . GLU A 1 544 ? 37.591 -2.150 -18.014 1.00 39.16 544 GLU A CA 1
ATOM 4105 C C . GLU A 1 544 ? 36.888 -3.517 -18.064 1.00 39.16 544 GLU A C 1
ATOM 4107 O O . GLU A 1 544 ? 37.179 -4.352 -18.923 1.00 39.16 544 GLU A O 1
ATOM 4112 N N . GLN A 1 545 ? 35.949 -3.770 -17.150 1.00 51.41 545 GLN A N 1
ATOM 4113 C CA . GLN A 1 545 ? 35.009 -4.877 -17.311 1.00 51.41 545 GLN A CA 1
ATOM 4114 C C . GLN A 1 545 ? 33.926 -4.444 -18.307 1.00 51.41 545 GLN A C 1
ATOM 4116 O O . GLN A 1 545 ? 33.040 -3.647 -17.997 1.00 51.41 545 GLN A O 1
ATOM 4121 N N . SER A 1 546 ? 34.031 -4.949 -19.537 1.00 59.97 546 SER A N 1
ATOM 4122 C CA . SER A 1 546 ? 33.011 -4.798 -20.576 1.00 59.97 546 SER A CA 1
ATOM 4123 C C . SER A 1 546 ? 32.136 -6.053 -20.629 1.00 59.97 546 SER A C 1
ATOM 4125 O O . SER A 1 546 ? 32.619 -7.158 -20.878 1.00 59.97 546 SER A O 1
ATOM 4127 N N . GLY A 1 547 ? 30.836 -5.890 -20.379 1.00 67.50 547 GLY A N 1
ATOM 4128 C CA . GLY A 1 547 ? 29.848 -6.961 -20.485 1.00 67.50 547 GLY A CA 1
ATOM 4129 C C . GLY A 1 547 ? 29.503 -7.217 -21.949 1.00 67.50 547 GLY A C 1
ATOM 4130 O O . GLY A 1 547 ? 29.109 -6.295 -22.666 1.00 67.50 547 GLY A O 1
ATOM 4131 N N . LYS A 1 548 ? 29.659 -8.460 -22.409 1.00 76.38 548 LYS A N 1
ATOM 4132 C CA . LYS A 1 548 ? 29.372 -8.892 -23.786 1.00 76.38 548 LYS A CA 1
ATOM 4133 C C . LYS A 1 548 ? 27.961 -9.459 -23.913 1.00 76.38 548 LYS A C 1
ATOM 4135 O O . LYS A 1 548 ? 27.427 -10.058 -22.981 1.00 76.38 548 LYS A O 1
ATOM 4140 N N . LEU A 1 549 ? 27.386 -9.344 -25.107 1.00 77.50 549 LEU A N 1
ATOM 4141 C CA . LEU A 1 549 ? 26.025 -9.781 -25.426 1.00 77.50 549 LEU A CA 1
ATOM 4142 C C . LEU A 1 549 ? 25.740 -11.241 -25.023 1.00 77.50 549 LEU A C 1
ATOM 4144 O O . LEU A 1 549 ? 24.723 -11.528 -24.391 1.00 77.50 549 LEU A O 1
ATOM 4148 N N . TYR A 1 550 ? 26.654 -12.164 -25.346 1.00 77.44 550 TYR A N 1
ATOM 4149 C CA . TYR A 1 550 ? 26.481 -13.584 -25.016 1.00 77.44 550 TYR A CA 1
ATOM 4150 C C . TYR A 1 550 ? 26.452 -13.842 -23.499 1.00 77.44 550 TYR A C 1
ATOM 4152 O O . TYR A 1 550 ? 25.758 -14.751 -23.051 1.00 77.44 550 TYR A O 1
ATOM 4160 N N . GLN A 1 551 ? 27.184 -13.045 -22.711 1.00 76.25 551 GLN A N 1
ATOM 4161 C CA . GLN A 1 551 ? 27.275 -13.202 -21.257 1.00 76.25 551 GLN A CA 1
ATOM 4162 C C . GLN A 1 551 ? 25.939 -12.865 -20.605 1.00 76.25 551 GLN A C 1
ATOM 4164 O O . GLN A 1 551 ? 25.477 -13.610 -19.749 1.00 76.25 551 GLN A O 1
ATOM 4169 N N . PHE A 1 552 ? 25.287 -11.794 -21.066 1.00 77.06 552 PHE A N 1
ATOM 4170 C CA . PHE A 1 552 ? 23.961 -11.401 -20.596 1.00 77.06 552 PHE A CA 1
ATOM 4171 C C . PHE A 1 552 ? 22.902 -12.454 -20.945 1.00 77.06 552 PHE A C 1
ATOM 4173 O O . PHE A 1 552 ? 22.119 -12.859 -20.087 1.00 77.06 552 PHE A O 1
ATOM 4180 N N . LEU A 1 553 ? 22.899 -12.951 -22.188 1.00 82.31 553 LEU A N 1
ATOM 4181 C CA . LEU A 1 553 ? 21.867 -13.883 -22.648 1.00 82.31 553 LEU A CA 1
ATOM 4182 C C . LEU A 1 553 ? 21.964 -15.275 -21.994 1.00 82.31 553 LEU A C 1
ATOM 4184 O O . LEU A 1 553 ? 20.948 -15.956 -21.889 1.00 82.31 553 LEU A O 1
ATOM 4188 N N . ARG A 1 554 ? 23.136 -15.694 -21.491 1.00 81.56 554 ARG A N 1
ATOM 4189 C CA . ARG A 1 554 ? 23.289 -16.958 -20.736 1.00 81.56 554 ARG A CA 1
ATOM 4190 C C . ARG A 1 554 ? 22.405 -17.005 -19.484 1.00 81.56 554 ARG A C 1
ATOM 4192 O O . ARG A 1 554 ? 21.854 -18.055 -19.176 1.00 81.56 554 ARG A O 1
ATOM 4199 N N . TYR A 1 555 ? 22.183 -15.866 -18.827 1.00 78.31 555 TYR A N 1
ATOM 4200 C CA . TYR A 1 555 ? 21.293 -15.763 -17.662 1.00 78.31 555 TYR A CA 1
ATOM 4201 C C . TYR A 1 555 ? 19.800 -15.829 -18.019 1.00 78.31 555 TYR A C 1
ATOM 4203 O O . TYR A 1 555 ? 18.962 -15.920 -17.126 1.00 78.31 555 TYR A O 1
ATOM 4211 N N . ALA A 1 556 ? 19.443 -15.800 -19.309 1.00 81.75 556 ALA A N 1
ATOM 4212 C CA . ALA A 1 556 ? 18.065 -15.992 -19.757 1.00 81.75 556 ALA A CA 1
ATOM 4213 C C . ALA A 1 556 ? 17.672 -17.480 -19.793 1.00 81.75 556 ALA A C 1
ATOM 4215 O O . ALA A 1 556 ? 16.556 -17.802 -20.189 1.00 81.75 556 ALA A O 1
ATOM 4216 N N . TYR A 1 557 ? 18.561 -18.390 -19.396 1.00 83.00 557 TYR A N 1
ATOM 4217 C CA . TYR A 1 557 ? 18.336 -19.834 -19.349 1.00 83.00 557 TYR A CA 1
ATOM 4218 C C . TYR A 1 557 ? 18.635 -20.376 -17.956 1.00 83.00 557 TYR A C 1
ATOM 4220 O O . TYR A 1 557 ? 19.321 -19.733 -17.158 1.00 83.00 557 TYR A O 1
ATOM 4228 N N . VAL A 1 558 ? 18.119 -21.569 -17.654 1.00 78.19 558 VAL A N 1
ATOM 4229 C CA . VAL A 1 558 ? 18.420 -22.229 -16.382 1.00 78.19 558 VAL A CA 1
ATOM 4230 C C . VAL A 1 558 ? 19.828 -22.826 -16.462 1.00 78.19 558 VAL A C 1
ATOM 4232 O O . VAL A 1 558 ? 20.118 -23.550 -17.417 1.00 78.19 558 VAL A O 1
ATOM 4235 N N . PRO A 1 559 ? 20.713 -22.521 -15.498 1.00 74.44 559 PRO A N 1
ATOM 4236 C CA . PRO A 1 559 ? 22.090 -22.983 -15.536 1.00 74.44 559 PRO A CA 1
ATOM 4237 C C . PRO A 1 559 ? 22.246 -24.405 -15.011 1.00 74.44 559 PRO A C 1
ATOM 4239 O O . PRO A 1 559 ? 21.458 -24.863 -14.178 1.00 74.44 559 PRO A O 1
ATOM 4242 N N . LYS A 1 560 ? 23.343 -25.053 -15.405 1.00 68.19 560 LYS A N 1
ATOM 4243 C CA . LYS A 1 560 ? 23.714 -26.368 -14.885 1.00 68.19 560 LYS A CA 1
ATOM 4244 C C . LYS A 1 560 ? 23.959 -26.326 -13.376 1.00 68.19 560 LYS A C 1
ATOM 4246 O O . LYS A 1 560 ? 24.787 -25.555 -12.890 1.00 68.19 560 LYS A O 1
ATOM 4251 N N . LEU A 1 561 ? 23.244 -27.166 -12.617 1.00 53.12 561 LEU A N 1
ATOM 4252 C CA . LEU A 1 561 ? 23.043 -27.031 -11.157 1.00 53.12 561 LEU A CA 1
ATOM 4253 C C . LEU A 1 561 ? 24.313 -27.086 -10.264 1.00 53.12 561 LEU A C 1
ATOM 4255 O O . LEU A 1 561 ? 24.201 -26.912 -9.049 1.00 53.12 561 LEU A O 1
ATOM 4259 N N . PHE A 1 562 ? 25.508 -27.279 -10.834 1.00 46.69 562 PHE A N 1
ATOM 4260 C CA . PHE A 1 562 ? 26.792 -27.409 -10.128 1.00 46.69 562 PHE A CA 1
ATOM 4261 C C . PHE A 1 562 ? 27.861 -26.370 -10.523 1.00 46.69 562 PHE A C 1
ATOM 4263 O O . PHE A 1 562 ? 28.970 -26.432 -10.002 1.00 46.69 562 PHE A O 1
ATOM 4270 N N . GLU A 1 563 ? 27.540 -25.399 -11.385 1.00 44.81 563 GLU A N 1
ATOM 4271 C CA . GLU A 1 563 ? 28.492 -24.373 -11.858 1.00 44.81 563 GLU A CA 1
ATOM 4272 C C . GLU A 1 563 ? 28.216 -22.962 -11.311 1.00 44.81 563 GLU A C 1
ATOM 4274 O O . GLU A 1 563 ? 28.800 -21.986 -11.775 1.00 44.81 563 GLU A O 1
ATOM 4279 N N . LEU A 1 564 ? 27.351 -22.818 -10.299 1.00 46.28 564 LEU A N 1
ATOM 4280 C CA . LEU A 1 564 ? 27.264 -21.545 -9.579 1.00 46.28 564 LEU A CA 1
ATOM 4281 C C . LEU A 1 564 ? 28.549 -21.370 -8.747 1.00 46.28 564 LEU A C 1
ATOM 4283 O O . LEU A 1 564 ? 28.794 -22.194 -7.862 1.00 46.28 564 LEU A O 1
ATOM 4287 N N . PRO A 1 565 ? 29.383 -20.351 -9.014 1.00 41.59 565 PRO A N 1
ATOM 4288 C CA . PRO A 1 565 ? 30.771 -20.354 -8.564 1.00 41.59 565 PRO A CA 1
ATOM 4289 C C . PRO A 1 565 ? 30.876 -20.273 -7.044 1.00 41.59 565 PRO A C 1
ATOM 4291 O O . PRO A 1 565 ? 30.484 -19.293 -6.409 1.00 41.59 565 PRO A O 1
ATOM 4294 N N . GLY A 1 566 ? 31.405 -21.343 -6.456 1.00 39.19 566 GLY A N 1
ATOM 4295 C CA . GLY A 1 566 ? 31.817 -21.371 -5.065 1.00 39.19 566 GLY A CA 1
ATOM 4296 C C . GLY A 1 566 ? 33.138 -20.629 -4.908 1.00 39.19 566 GLY A C 1
ATOM 4297 O O . GLY A 1 566 ? 34.184 -21.173 -5.234 1.00 39.19 566 GLY A O 1
ATOM 4298 N N . GLY A 1 567 ? 33.080 -19.422 -4.351 1.00 40.31 567 GLY A N 1
ATOM 4299 C CA . GLY A 1 567 ? 34.247 -18.718 -3.822 1.00 40.31 567 GLY A CA 1
ATOM 4300 C C . GLY A 1 567 ? 35.057 -17.934 -4.859 1.00 40.31 567 GLY A C 1
ATOM 4301 O O . GLY A 1 567 ? 35.571 -18.487 -5.819 1.00 40.31 567 GLY A O 1
ATOM 4302 N N . ASN A 1 568 ? 35.225 -16.643 -4.564 1.00 38.88 568 ASN A N 1
ATOM 4303 C CA . ASN A 1 568 ? 36.138 -15.686 -5.195 1.00 38.88 568 ASN A CA 1
ATOM 4304 C C . ASN A 1 568 ? 35.871 -15.391 -6.683 1.00 38.88 568 ASN A C 1
ATOM 4306 O O . ASN A 1 568 ? 36.503 -15.951 -7.567 1.00 38.88 568 ASN A O 1
ATOM 4310 N N . ASP A 1 569 ? 34.956 -14.439 -6.886 1.00 43.44 569 ASP A N 1
ATOM 4311 C CA . ASP A 1 569 ? 34.782 -13.591 -8.075 1.00 43.44 569 ASP A CA 1
ATOM 4312 C C . ASP A 1 569 ? 34.679 -14.322 -9.429 1.00 43.44 569 ASP A C 1
ATOM 4314 O O . ASP A 1 569 ? 35.666 -14.467 -10.152 1.00 43.44 569 ASP A O 1
ATOM 4318 N N . PRO A 1 570 ? 33.483 -14.809 -9.804 1.00 45.19 570 PRO A N 1
ATOM 4319 C CA . PRO A 1 570 ? 33.298 -15.342 -11.137 1.00 45.19 570 PRO A CA 1
ATOM 4320 C C . PRO A 1 570 ? 33.130 -14.224 -12.157 1.00 45.19 570 PRO A C 1
ATOM 4322 O O . PRO A 1 570 ? 32.206 -13.416 -12.053 1.00 45.19 570 PRO A O 1
ATOM 4325 N N . ASP A 1 571 ? 33.975 -14.227 -13.187 1.00 53.03 571 ASP A N 1
ATOM 4326 C CA . ASP A 1 571 ? 33.768 -13.398 -14.372 1.00 53.03 571 ASP A CA 1
ATOM 4327 C C . ASP A 1 571 ? 32.322 -13.546 -14.880 1.00 53.03 571 ASP A C 1
ATOM 4329 O O . ASP A 1 571 ? 31.812 -14.655 -15.090 1.00 53.03 571 ASP A O 1
ATOM 4333 N N . PHE A 1 572 ? 31.660 -12.409 -15.099 1.00 55.97 572 PHE A N 1
ATOM 4334 C CA . PHE A 1 572 ? 30.312 -12.329 -15.655 1.00 55.97 572 PHE A CA 1
ATOM 4335 C C . PHE A 1 572 ? 30.185 -13.200 -16.924 1.00 55.97 572 PHE A C 1
ATOM 4337 O O . PHE A 1 572 ? 30.961 -13.064 -17.870 1.00 55.97 572 PHE A O 1
ATOM 4344 N N . GLY A 1 573 ? 29.202 -14.109 -16.960 1.00 56.97 573 GLY A N 1
ATOM 4345 C CA . GLY A 1 573 ? 28.897 -14.928 -18.141 1.00 56.97 573 GLY A CA 1
ATOM 4346 C C . GLY A 1 573 ? 29.642 -16.260 -18.302 1.00 56.97 573 GLY A C 1
ATOM 4347 O O . GLY A 1 573 ? 29.555 -16.849 -19.380 1.00 56.97 573 GLY A O 1
ATOM 4348 N N . GLN A 1 574 ? 30.317 -16.787 -17.274 1.00 62.75 574 GLN A N 1
ATOM 4349 C CA . GLN A 1 574 ? 30.884 -18.154 -17.298 1.00 62.75 574 GLN A CA 1
ATOM 4350 C C . GLN A 1 574 ? 29.851 -19.291 -17.145 1.00 62.75 574 GLN A C 1
ATOM 4352 O O . GLN A 1 574 ? 30.213 -20.459 -17.186 1.00 62.75 574 GLN A O 1
ATOM 4357 N N . ILE A 1 575 ? 28.569 -18.967 -16.994 1.00 67.75 575 ILE A N 1
ATOM 4358 C CA . ILE A 1 575 ? 27.508 -19.938 -16.713 1.00 67.75 575 ILE A CA 1
ATOM 4359 C C . ILE A 1 575 ? 27.049 -20.660 -17.993 1.00 67.75 575 ILE A C 1
ATOM 4361 O O . ILE A 1 575 ? 26.644 -20.004 -18.955 1.00 67.75 575 ILE A O 1
ATOM 4365 N N . GLU A 1 576 ? 27.066 -21.997 -17.999 1.00 72.88 576 GLU A N 1
ATOM 4366 C CA . GLU A 1 576 ? 26.551 -22.819 -19.103 1.00 72.88 576 GLU A CA 1
ATOM 4367 C C . GLU A 1 576 ? 25.014 -22.990 -19.005 1.00 72.88 576 GLU A C 1
ATOM 4369 O O . GLU A 1 576 ? 24.513 -23.443 -17.966 1.00 72.88 576 GLU A O 1
ATOM 4374 N N . PRO A 1 577 ? 24.242 -22.627 -20.053 1.00 77.56 577 PRO A N 1
ATOM 4375 C CA . PRO A 1 577 ? 22.800 -22.864 -20.086 1.00 77.56 577 PRO A CA 1
ATOM 4376 C C . PRO A 1 577 ? 22.512 -24.369 -20.230 1.00 77.56 577 PRO A C 1
ATOM 4378 O O . PRO A 1 577 ? 23.129 -25.033 -21.058 1.00 77.56 577 PRO A O 1
ATOM 4381 N N . GLU A 1 578 ? 21.570 -24.912 -19.451 1.00 77.69 578 GLU A N 1
ATOM 4382 C CA . GLU A 1 578 ? 21.227 -26.347 -19.458 1.00 77.69 578 GLU A CA 1
ATOM 4383 C C . GLU A 1 578 ? 19.857 -26.635 -20.098 1.00 77.69 578 GLU A C 1
ATOM 4385 O O . GLU A 1 578 ? 19.718 -27.629 -20.810 1.00 77.69 578 GLU A O 1
ATOM 4390 N N . PHE A 1 579 ? 18.844 -25.797 -19.848 1.00 78.69 579 PHE A N 1
ATOM 4391 C CA . PHE A 1 579 ? 17.499 -25.930 -20.430 1.00 78.69 579 PHE A CA 1
ATOM 4392 C C . PHE A 1 579 ? 16.671 -24.637 -20.298 1.00 78.69 579 PHE A C 1
ATOM 4394 O O . PHE A 1 579 ? 17.041 -23.693 -19.586 1.00 78.69 579 PHE A O 1
ATOM 4401 N N . ASP A 1 580 ? 15.525 -24.596 -20.984 1.00 76.94 580 ASP A N 1
ATOM 4402 C CA . ASP A 1 580 ? 14.531 -23.526 -20.858 1.00 76.94 580 ASP A CA 1
ATOM 4403 C C . ASP A 1 580 ? 13.827 -23.528 -19.488 1.00 76.94 580 ASP A C 1
ATOM 4405 O O . ASP A 1 580 ? 13.540 -24.591 -18.929 1.00 76.94 580 ASP A O 1
ATOM 4409 N N . PRO A 1 581 ? 13.500 -22.350 -18.920 1.00 74.44 581 PRO A N 1
ATOM 4410 C CA . PRO A 1 581 ? 12.687 -22.277 -17.724 1.00 74.44 581 PRO A CA 1
ATOM 4411 C C . PRO A 1 581 ? 11.329 -22.951 -17.962 1.00 74.44 581 PRO A C 1
ATOM 4413 O O . PRO A 1 581 ? 10.763 -22.885 -19.051 1.00 74.44 581 PRO A O 1
ATOM 4416 N N . ALA A 1 582 ? 10.800 -23.600 -16.922 1.00 66.31 582 ALA A N 1
ATOM 4417 C CA . ALA A 1 582 ? 9.481 -24.201 -16.992 1.00 66.31 582 ALA A CA 1
ATOM 4418 C C . ALA A 1 582 ? 8.438 -23.094 -17.220 1.00 66.31 582 ALA A C 1
ATOM 4420 O O . ALA A 1 582 ? 8.556 -22.037 -16.584 1.00 66.31 582 ALA A O 1
ATOM 4421 N N . PRO A 1 583 ? 7.423 -23.336 -18.070 1.00 58.22 583 PRO A N 1
ATOM 4422 C CA . PRO A 1 583 ? 6.390 -22.357 -18.355 1.00 58.22 583 PRO A CA 1
ATOM 4423 C C . PRO A 1 583 ? 5.708 -21.976 -17.044 1.00 58.22 583 PRO A C 1
ATOM 4425 O O . PRO A 1 583 ? 5.163 -22.811 -16.318 1.00 58.22 583 PRO A O 1
ATOM 4428 N N . ARG A 1 584 ? 5.795 -20.692 -16.694 1.00 57.19 584 ARG A N 1
ATOM 4429 C CA . ARG A 1 584 ? 5.113 -20.141 -15.512 1.00 57.19 584 ARG A CA 1
ATOM 4430 C C . ARG A 1 584 ? 3.676 -19.734 -15.819 1.00 57.19 584 ARG A C 1
ATOM 4432 O O . ARG A 1 584 ? 2.919 -19.442 -14.894 1.00 57.19 584 ARG A O 1
ATOM 4439 N N . TRP A 1 585 ? 3.303 -19.726 -17.094 1.00 50.81 585 TRP A N 1
ATOM 4440 C CA . TRP A 1 585 ? 1.962 -19.413 -17.552 1.00 50.81 585 TRP A CA 1
ATOM 4441 C C . TRP A 1 585 ? 1.225 -20.705 -17.911 1.00 50.81 585 TRP A C 1
ATOM 4443 O O . TRP A 1 585 ? 1.599 -21.404 -18.848 1.00 50.81 585 TRP A O 1
ATOM 4453 N N . ILE A 1 586 ? 0.196 -21.047 -17.135 1.00 49.62 586 ILE A N 1
ATOM 4454 C CA . ILE A 1 586 ? -0.679 -22.194 -17.402 1.00 49.62 586 ILE A CA 1
ATOM 4455 C C . ILE A 1 586 ? -2.042 -21.603 -17.782 1.00 49.62 586 ILE A C 1
ATOM 4457 O O . ILE A 1 586 ? -2.631 -20.908 -16.954 1.00 49.62 586 ILE A O 1
ATOM 4461 N N . PRO A 1 587 ? -2.575 -21.850 -18.993 1.00 39.38 587 PRO A N 1
ATOM 4462 C CA . PRO A 1 587 ? -3.877 -21.326 -19.394 1.00 39.38 587 PRO A CA 1
ATOM 4463 C C . PRO A 1 587 ? -4.970 -21.747 -18.401 1.00 39.38 587 PRO A C 1
ATOM 4465 O O . PRO A 1 587 ? -5.195 -22.939 -18.189 1.00 39.38 587 PRO A O 1
ATOM 4468 N N . GLY A 1 588 ? -5.650 -20.767 -17.797 1.00 50.84 588 GLY A N 1
ATOM 4469 C CA . GLY A 1 588 ? -6.672 -20.980 -16.761 1.00 50.84 588 GLY A CA 1
ATOM 4470 C C . GLY A 1 588 ? -6.595 -20.038 -15.553 1.00 50.84 588 GLY A C 1
ATOM 4471 O O . GLY A 1 588 ? -7.306 -20.278 -14.578 1.00 50.84 588 GLY A O 1
ATOM 4472 N N . ASP A 1 589 ? -5.742 -19.006 -15.605 1.00 56.41 589 ASP A N 1
ATOM 4473 C CA . ASP A 1 589 ? -5.458 -18.080 -14.503 1.00 56.41 589 ASP A CA 1
ATOM 4474 C C . ASP A 1 589 ? -6.714 -17.580 -13.770 1.00 56.41 589 ASP A C 1
ATOM 4476 O O . ASP A 1 589 ? -7.609 -16.946 -14.335 1.00 56.41 589 ASP A O 1
ATOM 4480 N N . THR A 1 590 ? -6.741 -17.810 -12.459 1.00 66.75 590 THR A N 1
ATOM 4481 C CA . THR A 1 590 ? -7.658 -17.131 -11.543 1.00 66.75 590 THR A CA 1
ATOM 4482 C C . THR A 1 590 ? -7.128 -15.733 -11.248 1.00 66.75 590 THR A C 1
ATOM 4484 O O . THR A 1 590 ? -6.151 -15.569 -10.514 1.00 66.75 590 THR A O 1
ATOM 4487 N N . THR A 1 591 ? -7.790 -14.714 -11.790 1.00 74.50 591 THR A N 1
ATOM 4488 C CA . THR A 1 591 ? -7.594 -13.325 -11.366 1.00 74.50 591 THR A CA 1
ATOM 4489 C C . THR A 1 591 ? -8.210 -13.142 -9.981 1.00 74.50 591 THR A C 1
ATOM 4491 O O . THR A 1 591 ? -9.399 -13.400 -9.782 1.00 74.50 591 THR A O 1
ATOM 4494 N N . ILE A 1 592 ? -7.406 -12.711 -9.009 1.00 80.75 592 ILE A N 1
ATOM 4495 C CA . ILE A 1 592 ? -7.890 -12.348 -7.675 1.00 80.75 592 ILE A CA 1
ATOM 4496 C C . ILE A 1 592 ? -7.942 -10.833 -7.610 1.00 80.75 592 ILE A C 1
ATOM 4498 O O . ILE A 1 592 ? -6.920 -10.162 -7.655 1.00 80.75 592 ILE A O 1
ATOM 4502 N N . GLU A 1 593 ? -9.147 -10.303 -7.474 1.00 78.19 593 GLU A N 1
ATOM 4503 C CA . GLU A 1 593 ? -9.402 -8.870 -7.410 1.00 78.19 593 GLU A CA 1
ATOM 4504 C C . GLU A 1 593 ? -9.700 -8.448 -5.978 1.00 78.19 593 GLU A C 1
ATOM 4506 O O . GLU A 1 593 ? -10.244 -9.218 -5.177 1.00 78.19 593 GLU A O 1
ATOM 4511 N N . ASP A 1 594 ? -9.391 -7.196 -5.657 1.00 76.50 594 ASP A N 1
ATOM 4512 C CA . ASP A 1 594 ? -9.808 -6.630 -4.386 1.00 76.50 594 ASP A CA 1
ATOM 4513 C C . ASP A 1 594 ? -11.317 -6.347 -4.397 1.00 76.50 594 ASP A C 1
ATOM 4515 O O . ASP A 1 594 ? -11.803 -5.358 -4.953 1.00 76.50 594 ASP A O 1
ATOM 4519 N N . SER A 1 595 ? -12.076 -7.226 -3.743 1.00 72.19 595 SER A N 1
ATOM 4520 C CA . SER A 1 595 ? -13.531 -7.097 -3.605 1.00 72.19 595 SER A CA 1
ATOM 4521 C C . SER A 1 595 ? -13.986 -5.761 -3.001 1.00 72.19 595 SER A C 1
ATOM 4523 O O . SER A 1 595 ? -15.111 -5.344 -3.268 1.00 72.19 595 SER A O 1
ATOM 4525 N N . ARG A 1 596 ? -13.123 -5.055 -2.253 1.00 70.25 596 ARG A N 1
ATOM 4526 C CA . ARG A 1 596 ? -13.421 -3.735 -1.669 1.00 70.25 596 ARG A CA 1
ATOM 4527 C C . ARG A 1 596 ? -13.543 -2.637 -2.725 1.00 70.25 596 ARG A C 1
ATOM 4529 O O . ARG A 1 596 ? -14.271 -1.674 -2.503 1.00 70.25 596 ARG A O 1
ATOM 4536 N N . VAL A 1 597 ? -12.866 -2.794 -3.865 1.00 69.25 597 VAL A N 1
ATOM 4537 C CA . VAL A 1 597 ? -12.967 -1.892 -5.024 1.00 69.25 597 VAL A CA 1
ATOM 4538 C C . VAL A 1 597 ? -14.175 -2.267 -5.880 1.00 69.25 597 VAL A C 1
ATOM 4540 O O . VAL A 1 597 ? -14.972 -1.408 -6.254 1.00 69.25 597 VAL A O 1
ATOM 4543 N N . ALA A 1 598 ? -14.332 -3.564 -6.164 1.00 61.97 598 ALA A N 1
ATOM 4544 C CA . ALA A 1 598 ? -15.349 -4.054 -7.092 1.00 61.97 598 ALA A CA 1
ATOM 4545 C C . ALA A 1 598 ? -16.779 -4.000 -6.515 1.00 61.97 598 ALA A C 1
ATOM 4547 O O . ALA A 1 598 ? -17.718 -3.644 -7.231 1.00 61.97 598 ALA A O 1
ATOM 4548 N N . ASN A 1 599 ? -16.941 -4.320 -5.225 1.00 61.16 599 ASN A N 1
ATOM 4549 C CA . ASN A 1 599 ? -18.217 -4.383 -4.506 1.00 61.16 599 ASN A CA 1
ATOM 4550 C C . ASN A 1 599 ? -18.092 -3.697 -3.132 1.00 61.16 599 ASN A C 1
ATOM 4552 O O . ASN A 1 599 ? -18.067 -4.378 -2.101 1.00 61.16 599 ASN A O 1
ATOM 4556 N N . PRO A 1 600 ? -17.993 -2.357 -3.084 1.00 56.22 600 PRO A N 1
ATOM 4557 C CA . PRO A 1 600 ? -17.825 -1.657 -1.823 1.00 56.22 600 PRO A CA 1
ATOM 4558 C C . PRO A 1 600 ? -19.083 -1.830 -0.965 1.00 56.22 600 PRO A C 1
ATOM 4560 O O . PRO A 1 600 ? -20.151 -1.304 -1.275 1.00 56.22 600 PRO A O 1
ATOM 4563 N N . THR A 1 601 ? -18.963 -2.558 0.142 1.00 53.09 601 THR A N 1
ATOM 4564 C CA . THR A 1 601 ? -19.895 -2.394 1.262 1.00 53.09 601 THR A CA 1
ATOM 4565 C C . THR A 1 601 ? -19.714 -0.987 1.835 1.00 53.09 601 THR A C 1
ATOM 4567 O O . THR A 1 601 ? -18.654 -0.383 1.667 1.00 53.09 601 THR A O 1
ATOM 4570 N N . THR A 1 602 ? -20.704 -0.449 2.548 1.00 44.81 602 THR A N 1
ATOM 4571 C CA . THR A 1 602 ? -20.584 0.874 3.191 1.00 44.81 602 THR A CA 1
ATOM 4572 C C . THR A 1 602 ? -19.323 0.972 4.065 1.00 44.81 602 THR A C 1
ATOM 4574 O O . THR A 1 602 ? -18.631 1.982 4.030 1.00 44.81 602 THR A O 1
ATOM 4577 N N . ALA A 1 603 ? -18.946 -0.125 4.733 1.00 41.06 603 ALA A N 1
ATOM 4578 C CA . ALA A 1 603 ? -17.713 -0.235 5.514 1.00 41.06 603 ALA A CA 1
ATOM 4579 C C . ALA A 1 603 ? -16.429 -0.236 4.657 1.00 41.06 603 ALA A C 1
ATOM 4581 O O . ALA A 1 603 ? -15.425 0.353 5.048 1.00 41.06 603 ALA A O 1
ATOM 4582 N N . ALA A 1 604 ? -16.439 -0.871 3.478 1.00 46.47 604 ALA A N 1
ATOM 4583 C CA . ALA A 1 604 ? -15.310 -0.838 2.546 1.00 46.47 604 ALA A CA 1
ATOM 4584 C C . ALA A 1 604 ? -15.149 0.544 1.890 1.00 46.47 604 ALA A C 1
ATOM 4586 O O . ALA A 1 604 ? -14.024 0.990 1.682 1.00 46.47 604 ALA A O 1
ATOM 4587 N N . PHE A 1 605 ? -16.259 1.237 1.619 1.00 44.81 605 PHE A N 1
ATOM 4588 C CA . PHE A 1 605 ? -16.266 2.616 1.134 1.00 44.81 605 PHE A CA 1
ATOM 4589 C C . PHE A 1 605 ? -15.709 3.584 2.187 1.00 44.81 605 PHE A C 1
ATOM 4591 O O . PHE A 1 605 ? -14.817 4.369 1.880 1.00 44.81 605 PHE A O 1
ATOM 4598 N N . GLU A 1 606 ? -16.142 3.479 3.446 1.00 41.97 606 GLU A N 1
ATOM 4599 C CA . GLU A 1 606 ? -15.570 4.270 4.544 1.00 41.97 606 GLU A CA 1
ATOM 4600 C C . GLU A 1 606 ? -14.088 3.954 4.779 1.00 41.97 606 GLU A C 1
ATOM 4602 O O . GLU A 1 606 ? -13.295 4.875 4.951 1.00 41.97 606 GLU A O 1
ATOM 4607 N N . ALA A 1 607 ? -13.675 2.685 4.708 1.00 45.22 607 ALA A N 1
ATOM 4608 C CA . ALA A 1 607 ? -12.265 2.304 4.802 1.00 45.22 607 ALA A CA 1
ATOM 4609 C C . ALA A 1 607 ? -11.422 2.817 3.617 1.00 45.22 607 ALA A C 1
ATOM 4611 O O . ALA A 1 607 ? -10.251 3.140 3.808 1.00 45.22 607 ALA A O 1
ATOM 4612 N N . ALA A 1 608 ? -11.998 2.925 2.411 1.00 47.69 608 ALA A N 1
ATOM 4613 C CA . ALA A 1 608 ? -11.352 3.524 1.238 1.00 47.69 608 ALA A CA 1
ATOM 4614 C C . ALA A 1 608 ? -11.147 5.032 1.426 1.00 47.69 608 ALA A C 1
ATOM 4616 O O . ALA A 1 608 ? -10.047 5.545 1.227 1.00 47.69 608 ALA A O 1
ATOM 4617 N N . VAL A 1 609 ? -12.206 5.728 1.849 1.00 42.06 609 VAL A N 1
ATOM 4618 C CA . VAL A 1 609 ? -12.213 7.178 2.081 1.00 42.06 609 VAL A CA 1
ATOM 4619 C C . VAL A 1 609 ? -11.286 7.547 3.246 1.00 42.06 609 VAL A C 1
ATOM 4621 O O . VAL A 1 609 ? -10.541 8.518 3.143 1.00 42.06 609 VAL A O 1
ATOM 4624 N N . ARG A 1 610 ? -11.247 6.742 4.318 1.00 42.78 610 ARG A N 1
ATOM 4625 C CA . ARG A 1 610 ? -10.339 6.928 5.467 1.00 42.78 610 ARG A CA 1
ATOM 4626 C C . ARG A 1 610 ? -8.895 6.515 5.162 1.00 42.78 610 ARG A C 1
ATOM 4628 O O . ARG A 1 610 ? -7.971 7.236 5.526 1.00 42.78 610 ARG A O 1
ATOM 4635 N N . GLY A 1 611 ? -8.679 5.415 4.436 1.00 39.44 611 GLY A N 1
ATOM 4636 C CA . GLY A 1 611 ? -7.346 4.977 3.999 1.00 39.44 611 GLY A CA 1
ATOM 4637 C C . GLY A 1 611 ? -6.659 6.012 3.104 1.00 39.44 611 GLY A C 1
ATOM 4638 O O . GLY A 1 611 ? -5.518 6.389 3.360 1.00 39.44 611 GLY A O 1
ATOM 4639 N N . ALA A 1 612 ? -7.394 6.573 2.138 1.00 38.62 612 ALA A N 1
ATOM 4640 C CA . ALA A 1 612 ? -6.911 7.656 1.281 1.00 38.62 612 ALA A CA 1
ATOM 4641 C C . ALA A 1 612 ? -6.629 8.973 2.040 1.00 38.62 612 ALA A C 1
ATOM 4643 O O . ALA A 1 612 ? -5.828 9.784 1.570 1.00 38.62 612 ALA A O 1
ATOM 4644 N N . ALA A 1 613 ? -7.261 9.193 3.201 1.00 35.97 613 ALA A N 1
ATOM 4645 C CA . ALA A 1 613 ? -7.058 10.369 4.050 1.00 35.97 613 ALA A CA 1
ATOM 4646 C C . ALA A 1 613 ? -5.844 10.246 4.990 1.00 35.97 613 ALA A C 1
ATOM 4648 O O . ALA A 1 613 ? -5.171 11.241 5.265 1.00 35.97 613 ALA A O 1
ATOM 4649 N N . GLU A 1 614 ? -5.557 9.038 5.483 1.00 37.25 614 GLU A N 1
ATOM 4650 C CA . GLU A 1 614 ? -4.503 8.773 6.474 1.00 37.25 614 GLU A CA 1
ATOM 4651 C C . GLU A 1 614 ? -3.133 8.439 5.856 1.00 37.25 614 GLU A C 1
ATOM 4653 O O . GLU A 1 614 ? -2.111 8.509 6.540 1.00 37.25 614 GLU A O 1
ATOM 4658 N N . GLN A 1 615 ? -3.071 8.104 4.564 1.00 41.91 615 GLN A N 1
ATOM 4659 C CA . GLN A 1 615 ? -1.863 7.586 3.912 1.00 41.91 615 GLN A CA 1
ATOM 4660 C C . GLN A 1 615 ? -1.242 8.574 2.921 1.00 41.91 615 GLN A C 1
ATOM 4662 O O . GLN A 1 615 ? -1.242 8.363 1.711 1.00 41.91 615 GLN A O 1
ATOM 4667 N N . TYR A 1 616 ? -0.570 9.600 3.439 1.00 33.25 616 TYR A N 1
ATOM 4668 C CA . TYR A 1 616 ? 0.305 10.479 2.645 1.00 33.25 616 TYR A CA 1
ATOM 4669 C C . TYR A 1 616 ? 1.547 9.778 2.031 1.00 33.25 616 TYR A C 1
ATOM 4671 O O . TYR A 1 616 ? 2.450 10.459 1.554 1.00 33.25 616 TYR A O 1
ATOM 4679 N N . ALA A 1 617 ? 1.618 8.439 2.027 1.00 32.94 617 ALA A N 1
ATOM 4680 C CA . ALA A 1 617 ? 2.758 7.681 1.500 1.00 32.94 617 ALA A CA 1
ATOM 4681 C C . ALA A 1 617 ? 2.408 6.507 0.562 1.00 32.94 617 ALA A C 1
ATOM 4683 O O . ALA A 1 617 ? 3.321 5.992 -0.077 1.00 32.94 617 ALA A O 1
ATOM 4684 N N . ALA A 1 618 ? 1.143 6.070 0.443 1.00 36.16 618 ALA A N 1
ATOM 4685 C CA . ALA A 1 618 ? 0.757 5.068 -0.560 1.00 36.16 618 ALA A CA 1
ATOM 4686 C C . ALA A 1 618 ? -0.779 4.973 -0.722 1.00 36.16 618 ALA A C 1
ATOM 4688 O O . ALA A 1 618 ? -1.468 4.859 0.290 1.00 36.16 618 ALA A O 1
ATOM 4689 N N . PRO A 1 619 ? -1.340 4.947 -1.945 1.00 39.44 619 PRO A N 1
ATOM 4690 C CA . PRO A 1 619 ? -2.788 5.014 -2.199 1.00 39.44 619 PRO A CA 1
ATOM 4691 C C . PRO A 1 619 ? -3.531 3.679 -1.997 1.00 39.44 619 PRO A C 1
ATOM 4693 O O . PRO A 1 619 ? -4.466 3.328 -2.717 1.00 39.44 619 PRO A O 1
ATOM 4696 N N . TYR A 1 620 ? -3.093 2.882 -1.031 1.00 52.50 620 TYR A N 1
ATOM 4697 C CA . TYR A 1 620 ? -3.490 1.491 -0.879 1.00 52.50 620 TYR A CA 1
ATOM 4698 C C . TYR A 1 620 ? -4.378 1.325 0.347 1.00 52.50 620 TYR A C 1
ATOM 4700 O O . TYR A 1 620 ? -3.905 1.577 1.448 1.00 52.50 620 TYR A O 1
ATOM 4708 N N . PHE A 1 621 ? -5.592 0.773 0.188 1.00 53.59 621 PHE A N 1
ATOM 4709 C CA . PHE A 1 621 ? -6.371 0.225 1.312 1.00 53.59 621 PHE A CA 1
ATOM 4710 C C . PHE A 1 621 ? -5.453 -0.407 2.365 1.00 53.59 621 PHE A C 1
ATOM 4712 O O . PHE A 1 621 ? -4.549 -1.176 1.998 1.00 53.59 621 PHE A O 1
ATOM 4719 N N . LYS A 1 622 ? -5.692 -0.086 3.650 1.00 55.59 622 LYS A N 1
ATOM 4720 C CA . LYS A 1 622 ? -4.977 -0.702 4.778 1.00 55.59 622 LYS A CA 1
ATOM 4721 C C . LYS A 1 622 ? -4.947 -2.220 4.568 1.00 55.59 622 LYS A C 1
ATOM 4723 O O . LYS A 1 622 ? -5.959 -2.817 4.187 1.00 55.59 622 LYS A O 1
ATOM 4728 N N . PHE A 1 623 ? -3.772 -2.809 4.794 1.00 66.00 623 PHE A N 1
ATOM 4729 C CA . PHE A 1 623 ? -3.581 -4.251 4.682 1.00 66.00 623 PHE A CA 1
ATOM 4730 C C . PHE A 1 623 ? -4.606 -4.969 5.565 1.00 66.00 623 PHE A C 1
ATOM 4732 O O . PHE A 1 623 ? -4.606 -4.796 6.785 1.00 66.00 623 PHE A O 1
ATOM 4739 N N . ASP A 1 624 ? -5.465 -5.772 4.946 1.00 65.31 624 ASP A N 1
ATOM 4740 C CA . ASP A 1 624 ? -6.421 -6.633 5.625 1.00 65.31 624 ASP A CA 1
ATOM 4741 C C . ASP A 1 624 ? -5.921 -8.085 5.567 1.00 65.31 624 ASP A C 1
ATOM 4743 O O . ASP A 1 624 ? -5.918 -8.688 4.491 1.00 65.31 624 ASP A O 1
ATOM 4747 N N . PRO A 1 625 ? -5.526 -8.697 6.700 1.00 71.19 625 PRO A N 1
ATOM 4748 C CA . PRO A 1 625 ? -5.081 -10.091 6.726 1.00 71.19 625 PRO A CA 1
ATOM 4749 C C . PRO A 1 625 ? -6.167 -11.095 6.295 1.00 71.19 625 PRO A C 1
ATOM 4751 O O . PRO A 1 625 ? -5.852 -12.250 5.987 1.00 71.19 625 PRO A O 1
ATOM 4754 N N . ASN A 1 626 ? -7.438 -10.686 6.263 1.00 73.69 626 ASN A N 1
ATOM 4755 C CA . ASN A 1 626 ? -8.544 -11.514 5.790 1.00 73.69 626 ASN A CA 1
ATOM 4756 C C . ASN A 1 626 ? -8.783 -11.384 4.281 1.00 73.69 626 ASN A C 1
ATOM 4758 O O . ASN A 1 626 ? -9.392 -12.282 3.697 1.00 73.69 626 ASN A O 1
ATOM 4762 N N . SER A 1 627 ? -8.278 -10.324 3.642 1.00 76.94 627 SER A N 1
ATOM 4763 C CA . SER A 1 627 ? -8.380 -10.145 2.196 1.00 76.94 627 SER A CA 1
ATOM 4764 C C . SER A 1 627 ? -7.436 -11.124 1.486 1.00 76.94 627 SER A C 1
ATOM 4766 O O . SER A 1 627 ? -6.217 -11.076 1.696 1.00 76.94 627 SER A O 1
ATOM 4768 N N . PRO A 1 628 ? -7.952 -12.025 0.626 1.00 81.75 628 PRO A N 1
ATOM 4769 C CA . PRO A 1 628 ? -7.100 -12.918 -0.150 1.00 81.75 628 PRO A CA 1
ATOM 4770 C C . PRO A 1 628 ? -6.188 -12.128 -1.093 1.00 81.75 628 PRO A C 1
ATOM 4772 O O . PRO A 1 628 ? -5.048 -12.535 -1.291 1.00 81.75 628 PRO A O 1
ATOM 4775 N N . TYR A 1 629 ? -6.647 -10.986 -1.616 1.00 83.69 629 TYR A N 1
ATOM 4776 C CA . TYR A 1 629 ? -5.827 -10.096 -2.434 1.00 83.69 629 TYR A CA 1
ATOM 4777 C C . TYR A 1 629 ? -4.609 -9.586 -1.645 1.00 83.69 629 TYR A C 1
ATOM 4779 O O . TYR A 1 629 ? -3.478 -9.757 -2.088 1.00 83.69 629 TYR A O 1
ATOM 4787 N N . ASP A 1 630 ? -4.812 -9.053 -0.435 1.00 79.12 630 ASP A N 1
ATOM 4788 C CA . ASP A 1 630 ? -3.738 -8.440 0.364 1.00 79.12 630 ASP A CA 1
ATOM 4789 C C . ASP A 1 630 ? -2.709 -9.463 0.829 1.00 79.12 630 ASP A C 1
ATOM 4791 O O . ASP A 1 630 ? -1.508 -9.190 0.794 1.00 79.12 630 ASP A O 1
ATOM 4795 N N . ARG A 1 631 ? -3.163 -10.654 1.241 1.00 84.06 631 ARG A N 1
ATOM 4796 C CA . ARG A 1 631 ? -2.254 -11.749 1.588 1.00 84.06 631 ARG A CA 1
ATOM 4797 C C . ARG A 1 631 ? -1.395 -12.139 0.396 1.00 84.06 631 ARG A C 1
ATOM 4799 O O . ARG A 1 631 ? -0.180 -12.119 0.524 1.00 84.06 631 ARG A O 1
ATOM 4806 N N . ASN A 1 632 ? -2.007 -12.444 -0.748 1.00 80.50 632 ASN A N 1
ATOM 4807 C CA . ASN A 1 632 ? -1.262 -12.875 -1.930 1.00 80.50 632 ASN A CA 1
ATOM 4808 C C . ASN A 1 632 ? -0.330 -11.776 -2.456 1.00 80.50 632 ASN A C 1
ATOM 4810 O O . ASN A 1 632 ? 0.798 -12.077 -2.821 1.00 80.50 632 ASN A O 1
ATOM 4814 N N . LEU A 1 633 ? -0.748 -10.507 -2.427 1.00 81.62 633 LEU A N 1
ATOM 4815 C CA . LEU A 1 633 ? 0.111 -9.382 -2.800 1.00 81.62 633 LEU A CA 1
ATOM 4816 C C . LEU A 1 633 ? 1.318 -9.260 -1.859 1.00 81.62 633 LEU A C 1
ATOM 4818 O O . LEU A 1 633 ? 2.446 -9.083 -2.307 1.00 81.62 633 LEU A O 1
ATOM 4822 N N . ARG A 1 634 ? 1.105 -9.405 -0.547 1.00 79.25 634 ARG A N 1
ATOM 4823 C CA . ARG A 1 634 ? 2.191 -9.386 0.439 1.00 79.25 634 ARG A CA 1
ATOM 4824 C C . ARG A 1 634 ? 3.141 -10.570 0.275 1.00 79.25 634 ARG A C 1
ATOM 4826 O O . ARG A 1 634 ? 4.344 -10.376 0.404 1.00 79.25 634 ARG A O 1
ATOM 4833 N N . GLU A 1 635 ? 2.618 -11.765 0.010 1.00 72.12 635 GLU A N 1
ATOM 4834 C CA . GLU A 1 635 ? 3.423 -12.955 -0.286 1.00 72.12 635 GLU A CA 1
ATOM 4835 C C . GLU A 1 635 ? 4.237 -12.774 -1.571 1.00 72.12 635 GLU A C 1
ATOM 4837 O O . GLU A 1 635 ? 5.426 -13.085 -1.587 1.00 72.12 635 GLU A O 1
ATOM 4842 N N . ALA A 1 636 ? 3.629 -12.207 -2.616 1.00 70.00 636 ALA A N 1
ATOM 4843 C CA . ALA A 1 636 ? 4.284 -11.926 -3.889 1.00 70.00 636 ALA A CA 1
ATOM 4844 C C . ALA A 1 636 ? 5.438 -10.926 -3.760 1.00 70.00 636 ALA A C 1
ATOM 4846 O O . ALA A 1 636 ? 6.432 -11.060 -4.468 1.00 70.00 636 ALA A O 1
ATOM 4847 N N . CYS A 1 637 ? 5.332 -9.964 -2.842 1.00 72.12 637 CYS A N 1
ATOM 4848 C CA . CYS A 1 637 ? 6.333 -8.921 -2.613 1.00 72.12 637 CYS A CA 1
ATOM 4849 C C . CYS A 1 637 ? 7.303 -9.222 -1.452 1.00 72.12 637 CYS A C 1
ATOM 4851 O O . CYS A 1 637 ? 7.928 -8.299 -0.922 1.00 72.12 637 CYS A O 1
ATOM 4853 N N . ARG A 1 638 ? 7.429 -10.478 -1.000 1.00 63.72 638 ARG A N 1
ATOM 4854 C CA . ARG A 1 638 ? 8.433 -10.843 0.015 1.00 63.72 638 ARG A CA 1
ATOM 4855 C C . ARG A 1 638 ? 9.849 -10.698 -0.548 1.00 63.72 638 ARG A C 1
ATOM 4857 O O . ARG A 1 638 ? 10.102 -10.956 -1.711 1.00 63.72 638 ARG A O 1
ATOM 4864 N N . VAL A 1 639 ? 10.826 -10.371 0.296 1.00 54.81 639 VAL A N 1
ATOM 4865 C CA . VAL A 1 639 ? 12.234 -10.271 -0.150 1.00 54.81 639 VAL A CA 1
ATOM 4866 C C . VAL A 1 639 ? 12.740 -11.601 -0.731 1.00 54.81 639 VAL A C 1
ATOM 4868 O O . VAL A 1 639 ? 13.541 -11.608 -1.655 1.00 54.81 639 VAL A O 1
ATOM 4871 N N . THR A 1 640 ? 12.215 -12.729 -0.244 1.00 51.47 640 THR A N 1
ATOM 4872 C CA . THR A 1 640 ? 12.548 -14.083 -0.713 1.00 51.47 640 THR A CA 1
ATOM 4873 C C . THR A 1 640 ? 11.961 -14.437 -2.081 1.00 51.47 640 THR A C 1
ATOM 4875 O O . THR A 1 640 ? 12.322 -15.471 -2.631 1.00 51.47 640 THR A O 1
ATOM 4878 N N . THR A 1 641 ? 11.033 -13.640 -2.621 1.00 54.62 641 THR A N 1
ATOM 4879 C CA . THR A 1 641 ? 10.510 -13.831 -3.983 1.00 54.62 641 THR A CA 1
ATOM 4880 C C . THR A 1 641 ? 11.288 -13.024 -5.020 1.00 54.62 641 THR A C 1
ATOM 4882 O O . THR A 1 641 ? 11.057 -13.228 -6.205 1.00 54.62 641 THR A O 1
ATOM 4885 N N . SER A 1 642 ? 12.218 -12.155 -4.602 1.00 51.22 642 SER A N 1
ATOM 4886 C CA . SER A 1 642 ? 13.139 -11.429 -5.481 1.00 51.22 642 SER A CA 1
ATOM 4887 C C . SER A 1 642 ? 14.433 -12.220 -5.685 1.00 51.22 642 SER A C 1
ATOM 4889 O O . SER A 1 642 ? 14.994 -12.775 -4.740 1.00 51.22 642 SER A O 1
ATOM 4891 N N . VAL A 1 643 ? 14.948 -12.235 -6.916 1.00 48.69 643 VAL A N 1
ATOM 4892 C CA . VAL A 1 643 ? 16.263 -12.819 -7.247 1.00 48.69 643 VAL A CA 1
ATOM 4893 C C . VAL A 1 643 ? 17.436 -11.919 -6.837 1.00 48.69 643 VAL A C 1
ATOM 4895 O O . VAL A 1 643 ? 18.583 -12.363 -6.834 1.00 48.69 643 VAL A O 1
ATOM 4898 N N . TYR A 1 644 ? 17.144 -10.674 -6.447 1.00 43.81 644 TYR A N 1
ATOM 4899 C CA . TYR A 1 644 ? 18.107 -9.691 -5.959 1.00 43.81 644 TYR A CA 1
ATOM 4900 C C . TYR A 1 644 ? 17.904 -9.412 -4.467 1.00 43.81 644 TYR A C 1
ATOM 4902 O O . TYR A 1 644 ? 16.770 -9.281 -3.996 1.00 43.81 644 TYR A O 1
ATOM 4910 N N . THR A 1 645 ? 19.005 -9.256 -3.732 1.00 46.78 645 THR A N 1
ATOM 4911 C CA . THR A 1 645 ? 19.007 -8.667 -2.391 1.00 46.78 645 THR A CA 1
ATOM 4912 C C . THR A 1 645 ? 18.603 -7.187 -2.468 1.00 46.78 645 THR A C 1
ATOM 4914 O O . THR A 1 645 ? 18.664 -6.590 -3.547 1.00 46.78 645 THR A O 1
ATOM 4917 N N . PRO A 1 646 ? 18.214 -6.549 -1.347 1.00 43.78 646 PRO A N 1
ATOM 4918 C CA . PRO A 1 646 ? 17.914 -5.112 -1.306 1.00 43.78 646 PRO A CA 1
ATOM 4919 C C . PRO A 1 646 ? 19.036 -4.207 -1.850 1.00 43.78 646 PRO A C 1
ATOM 4921 O O . PRO A 1 646 ? 18.783 -3.073 -2.241 1.00 43.78 646 PRO A O 1
ATOM 4924 N N . GLU A 1 647 ? 20.269 -4.711 -1.908 1.00 43.06 647 GLU A N 1
ATOM 4925 C CA . GLU A 1 647 ? 21.454 -4.043 -2.453 1.00 43.06 647 GLU A CA 1
ATOM 4926 C C . GLU A 1 647 ? 21.682 -4.327 -3.952 1.00 43.06 647 GLU A C 1
ATOM 4928 O O . GLU A 1 647 ? 22.741 -3.996 -4.483 1.00 43.06 647 GLU A O 1
ATOM 4933 N N . GLY A 1 648 ? 20.730 -4.973 -4.637 1.00 38.88 648 GLY A N 1
ATOM 4934 C CA . GLY A 1 648 ? 20.804 -5.288 -6.068 1.00 38.88 648 GLY A CA 1
ATOM 4935 C C . GLY A 1 648 ? 21.756 -6.434 -6.423 1.00 38.88 648 GLY A C 1
ATOM 4936 O O . GLY A 1 648 ? 22.092 -6.612 -7.592 1.00 38.88 648 GLY A O 1
ATOM 4937 N N . LYS A 1 649 ? 22.217 -7.214 -5.437 1.00 41.25 649 LYS A N 1
ATOM 4938 C CA . LYS A 1 649 ? 23.147 -8.336 -5.646 1.00 41.25 649 LYS A CA 1
ATOM 4939 C C . LYS A 1 649 ? 22.395 -9.661 -5.693 1.00 41.25 649 LYS A C 1
ATOM 4941 O O . LYS A 1 649 ? 21.362 -9.800 -5.053 1.00 41.25 649 LYS A O 1
ATOM 4946 N N . ALA A 1 650 ? 22.913 -10.659 -6.403 1.00 43.72 650 ALA A N 1
ATOM 4947 C CA . ALA A 1 650 ? 22.400 -12.020 -6.255 1.00 43.72 650 ALA A CA 1
ATOM 4948 C C . ALA A 1 650 ? 22.747 -12.546 -4.841 1.00 43.72 650 ALA A C 1
ATOM 4950 O O . ALA A 1 650 ? 23.882 -12.345 -4.393 1.00 43.72 650 ALA A O 1
ATOM 4951 N N . PRO A 1 651 ? 21.816 -13.182 -4.107 1.00 42.72 651 PRO A N 1
ATOM 4952 C CA . PRO A 1 651 ? 22.100 -13.710 -2.775 1.00 42.72 651 PRO A CA 1
ATOM 4953 C C . PRO A 1 651 ? 23.173 -14.822 -2.822 1.00 42.72 651 PRO A C 1
ATOM 4955 O O . PRO A 1 651 ? 23.180 -15.624 -3.760 1.00 42.72 651 PRO A O 1
ATOM 4958 N N . PRO A 1 652 ? 24.088 -14.898 -1.832 1.00 41.81 652 PRO A N 1
ATOM 4959 C CA . PRO A 1 652 ? 25.135 -15.920 -1.796 1.00 41.81 652 PRO A CA 1
ATOM 4960 C C . PRO A 1 652 ? 24.554 -17.330 -1.565 1.00 41.81 652 PRO A C 1
ATOM 4962 O O . PRO A 1 652 ? 23.516 -17.468 -0.913 1.00 41.81 652 PRO A O 1
ATOM 4965 N N . PRO A 1 653 ? 25.211 -18.399 -2.058 1.00 42.91 653 PRO A N 1
ATOM 4966 C CA . PRO A 1 653 ? 24.714 -19.763 -1.909 1.00 42.91 653 PRO A CA 1
ATOM 4967 C C . PRO A 1 653 ? 24.750 -20.218 -0.442 1.00 42.91 653 PRO A C 1
ATOM 4969 O O . PRO A 1 653 ? 25.813 -20.263 0.175 1.00 42.91 653 PRO A O 1
ATOM 4972 N N . VAL A 1 654 ? 23.593 -20.609 0.100 1.00 40.53 654 VAL A N 1
ATOM 4973 C CA . VAL A 1 654 ? 23.484 -21.292 1.399 1.00 40.53 654 VAL A CA 1
ATOM 4974 C C . VAL A 1 654 ? 23.374 -22.797 1.152 1.00 40.53 654 VAL A C 1
ATOM 4976 O O . VAL A 1 654 ? 22.435 -23.271 0.507 1.00 40.53 654 VAL A O 1
ATOM 4979 N N . LEU A 1 655 ? 24.369 -23.540 1.634 1.00 46.47 655 LEU A N 1
ATOM 4980 C CA . LEU A 1 655 ? 24.424 -25.000 1.575 1.00 46.47 655 LEU A CA 1
ATOM 4981 C C . LEU A 1 655 ? 23.928 -25.581 2.901 1.00 46.47 655 LEU A C 1
ATOM 4983 O O . LEU A 1 655 ? 24.240 -25.046 3.967 1.00 46.47 655 LEU A O 1
ATOM 4987 N N . ASP A 1 656 ? 23.178 -26.680 2.843 1.00 46.06 656 ASP A N 1
ATOM 4988 C CA . ASP A 1 656 ? 22.895 -27.474 4.034 1.00 46.06 656 ASP A CA 1
ATOM 4989 C C . ASP A 1 656 ? 24.118 -28.314 4.455 1.00 46.06 656 ASP A C 1
ATOM 4991 O O . ASP A 1 656 ? 25.152 -28.355 3.783 1.00 46.06 656 ASP A O 1
ATOM 4995 N N . GLN A 1 657 ? 24.000 -29.019 5.582 1.00 42.41 657 GLN A N 1
ATOM 4996 C CA . GLN A 1 657 ? 25.066 -29.877 6.119 1.00 42.41 657 GLN A CA 1
ATOM 4997 C C . GLN A 1 657 ? 25.452 -31.050 5.192 1.00 42.41 657 GLN A C 1
ATOM 4999 O O . GLN A 1 657 ? 26.475 -31.691 5.426 1.00 42.41 657 GLN A O 1
ATOM 5004 N N . ASN A 1 658 ? 24.667 -31.316 4.143 1.00 44.78 658 ASN A N 1
ATOM 5005 C CA . ASN A 1 658 ? 24.889 -32.352 3.137 1.00 44.78 658 ASN A CA 1
ATOM 5006 C C . ASN A 1 658 ? 25.320 -31.770 1.778 1.00 44.78 658 ASN A C 1
ATOM 5008 O O . ASN A 1 658 ? 25.290 -32.484 0.771 1.00 44.78 658 ASN A O 1
ATOM 5012 N N . ASN A 1 659 ? 25.725 -30.494 1.729 1.00 46.34 659 ASN A N 1
ATOM 5013 C CA . ASN A 1 659 ? 26.099 -29.791 0.500 1.00 46.34 659 ASN A CA 1
ATOM 5014 C C . ASN A 1 659 ? 24.957 -29.695 -0.537 1.00 46.34 659 ASN A C 1
ATOM 5016 O O . ASN A 1 659 ? 25.209 -29.490 -1.726 1.00 46.34 659 ASN A O 1
ATOM 5020 N N . GLN A 1 660 ? 23.700 -29.836 -0.110 1.00 42.03 660 GLN A N 1
ATOM 5021 C CA . GLN A 1 660 ? 22.523 -29.604 -0.941 1.00 42.03 660 GLN A CA 1
ATOM 5022 C C . GLN A 1 660 ? 22.097 -28.130 -0.836 1.00 42.03 660 GLN A C 1
ATOM 5024 O O . GLN A 1 660 ? 22.208 -27.520 0.233 1.00 42.03 660 GLN A O 1
ATOM 5029 N N . PRO A 1 661 ? 21.605 -27.523 -1.929 1.00 43.69 661 PRO A N 1
ATOM 5030 C CA . PRO A 1 661 ? 21.052 -26.177 -1.875 1.00 43.69 661 PRO A CA 1
ATOM 5031 C C . PRO A 1 661 ? 19.803 -26.163 -0.985 1.00 43.69 661 PRO A C 1
ATOM 5033 O O . PRO A 1 661 ? 18.836 -26.877 -1.256 1.00 43.69 661 PRO A O 1
ATOM 5036 N N . MET A 1 662 ? 19.814 -25.351 0.077 1.00 40.78 662 MET A N 1
ATOM 5037 C CA . MET A 1 662 ? 18.615 -25.129 0.890 1.00 40.78 662 MET A CA 1
ATOM 5038 C C . MET A 1 662 ? 17.523 -24.444 0.050 1.00 40.78 662 MET A C 1
ATOM 5040 O O . MET A 1 662 ? 17.826 -23.665 -0.854 1.00 40.78 662 MET A O 1
ATOM 5044 N N . LEU A 1 663 ? 16.252 -24.718 0.374 1.00 42.12 663 LEU A N 1
ATOM 5045 C CA . LEU A 1 663 ? 15.021 -24.201 -0.262 1.00 42.12 663 LEU A CA 1
ATOM 5046 C C . LEU A 1 663 ? 14.885 -22.657 -0.316 1.00 42.12 663 LEU A C 1
ATOM 5048 O O . LEU A 1 663 ? 13.879 -22.166 -0.816 1.00 42.12 663 LEU A O 1
ATOM 5052 N N . ASP A 1 664 ? 15.893 -21.911 0.141 1.00 39.81 664 ASP A N 1
ATOM 5053 C CA . ASP A 1 664 ? 15.954 -20.444 0.179 1.00 39.81 664 ASP A CA 1
ATOM 5054 C C . ASP A 1 664 ? 16.673 -19.822 -1.042 1.00 39.81 664 ASP A C 1
ATOM 5056 O O . ASP A 1 664 ? 17.040 -18.645 -1.021 1.00 39.81 664 ASP A O 1
ATOM 5060 N N . ARG A 1 665 ? 16.908 -20.580 -2.126 1.00 48.91 665 ARG A N 1
ATOM 5061 C CA . ARG A 1 665 ? 17.348 -19.988 -3.404 1.00 48.91 665 ARG A CA 1
ATOM 5062 C C . ARG A 1 665 ? 16.198 -19.213 -4.063 1.00 48.91 665 ARG A C 1
ATOM 5064 O O . ARG A 1 665 ? 15.068 -19.704 -4.054 1.00 48.91 665 ARG A O 1
ATOM 5071 N N . PRO A 1 666 ? 16.484 -18.105 -4.772 1.00 50.53 666 PRO A N 1
ATOM 5072 C CA . PRO A 1 666 ? 15.629 -17.693 -5.872 1.00 50.53 666 PRO A CA 1
ATOM 5073 C C . PRO A 1 666 ? 15.551 -18.856 -6.865 1.00 50.53 666 PRO A C 1
ATOM 5075 O O . PRO A 1 666 ? 16.582 -19.357 -7.318 1.00 50.53 666 PRO A O 1
ATOM 5078 N N . ASP A 1 667 ? 14.342 -19.330 -7.153 1.00 62.12 667 ASP A N 1
ATOM 5079 C CA . ASP A 1 667 ? 14.092 -20.380 -8.141 1.00 62.12 667 ASP A CA 1
ATOM 5080 C C . ASP A 1 667 ? 14.830 -20.008 -9.452 1.00 62.12 667 ASP A C 1
ATOM 5082 O O . ASP A 1 667 ? 14.555 -18.949 -10.011 1.00 62.12 667 ASP A O 1
ATOM 5086 N N . PRO A 1 668 ? 15.801 -20.794 -9.960 1.00 64.31 668 PRO A N 1
ATOM 5087 C CA . PRO A 1 668 ? 16.566 -20.411 -11.151 1.00 64.31 668 PRO A CA 1
ATOM 5088 C C . PRO A 1 668 ? 15.671 -20.277 -12.393 1.00 64.31 668 PRO A C 1
ATOM 5090 O O . PRO A 1 668 ? 15.982 -19.505 -13.300 1.00 64.31 668 PRO A O 1
ATOM 5093 N N . HIS A 1 669 ? 14.511 -20.943 -12.404 1.00 68.50 669 HIS A N 1
ATOM 5094 C CA . HIS A 1 669 ? 13.481 -20.712 -13.412 1.00 68.50 669 HIS A CA 1
ATOM 5095 C C . HIS A 1 669 ? 12.871 -19.304 -13.297 1.00 68.50 669 HIS A C 1
ATOM 5097 O O . HIS A 1 669 ? 12.508 -18.711 -14.313 1.00 68.50 669 HIS A O 1
ATOM 5103 N N . GLN A 1 670 ? 12.776 -18.749 -12.082 1.00 67.62 670 GLN A N 1
ATOM 5104 C CA . GLN A 1 670 ? 12.362 -17.364 -11.831 1.00 67.62 670 GLN A CA 1
ATOM 5105 C C . GLN A 1 670 ? 13.325 -16.370 -12.445 1.00 67.62 670 GLN A C 1
ATOM 5107 O O . GLN A 1 670 ? 12.897 -15.525 -13.221 1.00 67.62 670 GLN A O 1
ATOM 5112 N N . ALA A 1 671 ? 14.610 -16.498 -12.112 1.00 69.19 671 ALA A N 1
ATOM 5113 C CA . ALA A 1 671 ? 15.639 -15.570 -12.557 1.00 69.19 671 ALA A CA 1
ATOM 5114 C C . ALA A 1 671 ? 15.704 -15.511 -14.086 1.00 69.19 671 ALA A C 1
ATOM 5116 O O . ALA A 1 671 ? 15.675 -14.425 -14.665 1.00 69.19 671 ALA A O 1
ATOM 51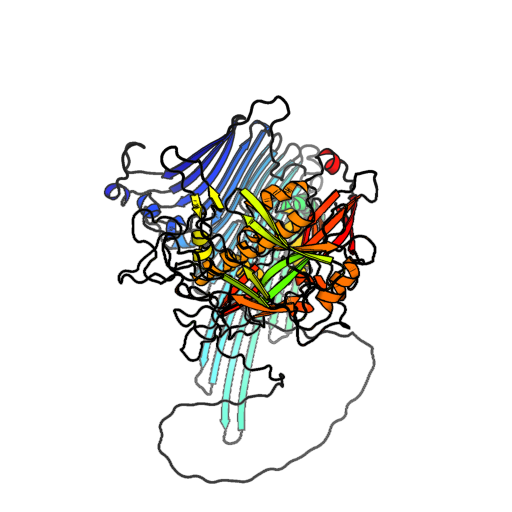17 N N . ALA A 1 672 ? 15.678 -16.676 -14.740 1.00 75.25 672 ALA A N 1
ATOM 5118 C CA . ALA A 1 672 ? 15.628 -16.759 -16.194 1.00 75.25 672 ALA A CA 1
ATOM 5119 C C . ALA A 1 672 ? 14.358 -16.099 -16.769 1.00 75.25 672 ALA A C 1
ATOM 5121 O O . ALA A 1 672 ? 14.440 -15.318 -17.717 1.00 75.25 672 ALA A O 1
ATOM 5122 N N . SER A 1 673 ? 13.184 -16.355 -16.179 1.00 75.25 673 SER A N 1
ATOM 5123 C CA . SER A 1 673 ? 11.906 -15.787 -16.646 1.00 75.25 673 SER A CA 1
ATOM 5124 C C . SER A 1 673 ? 11.819 -14.265 -16.467 1.00 75.25 673 SER A C 1
ATOM 5126 O O . SER A 1 673 ? 11.311 -13.558 -17.342 1.00 75.25 673 SER A O 1
ATOM 5128 N N . GLU A 1 674 ? 12.324 -13.738 -15.352 1.00 72.69 674 GLU A N 1
ATOM 5129 C CA . GLU A 1 674 ? 12.352 -12.301 -15.057 1.00 72.69 674 GLU A CA 1
ATOM 5130 C C . GLU A 1 674 ? 13.307 -11.557 -15.994 1.00 72.69 674 GLU A C 1
ATOM 5132 O O . GLU A 1 674 ? 12.954 -10.496 -16.520 1.00 72.69 674 GLU A O 1
ATOM 5137 N N . LEU A 1 675 ? 14.476 -12.138 -16.286 1.00 76.56 675 LEU A N 1
ATOM 5138 C CA . LEU A 1 675 ? 15.409 -11.568 -17.254 1.00 76.56 675 LEU A CA 1
ATOM 5139 C C . LEU A 1 675 ? 14.818 -11.556 -18.667 1.00 76.56 675 LEU A C 1
ATOM 5141 O O . LEU A 1 675 ? 14.895 -10.534 -19.349 1.00 76.56 675 LEU A O 1
ATOM 5145 N N . ARG A 1 676 ? 14.181 -12.655 -19.097 1.00 81.75 676 ARG A N 1
ATOM 5146 C CA . ARG A 1 676 ? 13.470 -12.726 -20.387 1.00 81.75 676 ARG A CA 1
ATOM 5147 C C . ARG A 1 676 ? 12.407 -11.639 -20.496 1.00 81.75 676 ARG A C 1
ATOM 5149 O O . ARG A 1 676 ? 12.358 -10.935 -21.502 1.00 81.75 676 ARG A O 1
ATOM 5156 N N . SER A 1 677 ? 11.604 -11.467 -19.448 1.00 76.31 677 SER A N 1
ATOM 5157 C CA . SER A 1 677 ? 10.546 -10.451 -19.394 1.00 76.31 677 SER A CA 1
ATOM 5158 C C . SER A 1 677 ? 11.119 -9.035 -19.474 1.00 76.31 677 SER A C 1
ATOM 5160 O O . SER A 1 677 ? 10.665 -8.227 -20.285 1.00 76.31 677 SER A O 1
ATOM 5162 N N . SER A 1 678 ? 12.173 -8.760 -18.701 1.00 76.50 678 SER A N 1
ATOM 5163 C CA . SER A 1 678 ? 12.876 -7.472 -18.705 1.00 76.50 678 SER A CA 1
ATOM 5164 C C . SER A 1 678 ? 13.474 -7.160 -20.078 1.00 76.50 678 SER A C 1
ATOM 5166 O O . SER A 1 678 ? 13.374 -6.034 -20.564 1.00 76.50 678 SER A O 1
ATOM 5168 N N . LEU A 1 679 ? 14.041 -8.170 -20.743 1.00 82.06 679 LEU A N 1
ATOM 5169 C CA . LEU A 1 679 ? 14.613 -8.041 -22.078 1.00 82.06 679 LEU A CA 1
ATOM 5170 C C . LEU A 1 679 ? 13.536 -7.757 -23.128 1.00 82.06 679 LEU A C 1
ATOM 5172 O O . LEU A 1 679 ? 13.691 -6.831 -23.917 1.00 82.06 679 LEU A O 1
ATOM 5176 N N . VAL A 1 680 ? 12.425 -8.500 -23.119 1.00 83.94 680 VAL A N 1
ATOM 5177 C CA . VAL A 1 680 ? 11.287 -8.262 -24.024 1.00 83.94 680 VAL A CA 1
ATOM 5178 C C . VAL A 1 680 ? 10.709 -6.863 -23.823 1.00 83.94 680 VAL A C 1
ATOM 5180 O O . VAL A 1 680 ? 10.452 -6.160 -24.805 1.00 83.94 680 VAL A O 1
ATOM 5183 N N . GLN A 1 681 ? 10.558 -6.416 -22.574 1.00 80.75 681 GLN A N 1
ATOM 5184 C CA . GLN A 1 681 ? 10.064 -5.077 -22.263 1.00 80.75 681 GLN A CA 1
ATOM 5185 C C . GLN A 1 681 ? 11.024 -3.984 -22.749 1.00 80.75 681 GLN A C 1
ATOM 5187 O O . GLN A 1 681 ? 10.571 -3.023 -23.376 1.00 80.75 681 GLN A O 1
ATOM 5192 N N . ALA A 1 682 ? 12.330 -4.136 -22.509 1.00 81.56 682 ALA A N 1
ATOM 5193 C CA . ALA A 1 682 ? 13.350 -3.204 -22.985 1.00 81.56 682 ALA A CA 1
ATOM 5194 C C . ALA A 1 682 ? 13.366 -3.131 -24.519 1.00 81.56 682 ALA A C 1
ATOM 5196 O O . ALA A 1 682 ? 13.235 -2.044 -25.074 1.00 81.56 682 ALA A O 1
ATOM 5197 N N . MET A 1 683 ? 13.401 -4.281 -25.205 1.00 87.38 683 MET A N 1
ATOM 5198 C CA . MET A 1 683 ? 13.345 -4.357 -26.670 1.00 87.38 683 MET A CA 1
ATOM 5199 C C . MET A 1 683 ? 12.107 -3.656 -27.234 1.00 87.38 683 MET A C 1
ATOM 5201 O O . MET A 1 683 ? 12.208 -2.891 -28.188 1.00 87.38 683 MET A O 1
ATOM 5205 N N . THR A 1 684 ? 10.942 -3.891 -26.629 1.00 85.12 684 THR A N 1
ATOM 5206 C CA . THR A 1 684 ? 9.673 -3.308 -27.078 1.00 85.12 684 THR A CA 1
ATOM 5207 C C . THR A 1 684 ? 9.639 -1.795 -26.860 1.00 85.12 684 THR A C 1
ATOM 5209 O O . THR A 1 684 ? 9.243 -1.052 -27.757 1.00 85.12 684 THR A O 1
ATOM 5212 N N . ARG A 1 685 ? 10.070 -1.316 -25.685 1.00 84.44 685 ARG A N 1
ATOM 5213 C CA . ARG A 1 685 ? 10.143 0.119 -25.369 1.00 84.44 685 ARG A CA 1
ATOM 5214 C C . ARG A 1 685 ? 11.068 0.843 -26.343 1.00 84.44 685 ARG A C 1
ATOM 5216 O O . ARG A 1 685 ? 10.638 1.806 -26.974 1.00 84.44 685 ARG A O 1
ATOM 5223 N N . ASP A 1 686 ? 12.296 0.354 -26.471 1.00 88.00 686 ASP A N 1
ATOM 5224 C CA . ASP A 1 686 ? 13.335 0.957 -27.301 1.00 88.00 686 ASP A CA 1
ATOM 5225 C C . ASP A 1 686 ? 12.932 0.945 -28.785 1.00 88.00 686 ASP A C 1
ATOM 5227 O O . ASP A 1 686 ? 13.148 1.920 -29.499 1.00 88.00 686 ASP A O 1
ATOM 5231 N N . PHE A 1 687 ? 12.273 -0.121 -29.253 1.00 89.56 687 PHE A N 1
ATOM 5232 C CA . PHE A 1 687 ? 11.712 -0.199 -30.604 1.00 89.56 687 PHE A CA 1
ATOM 5233 C C . PHE A 1 687 ? 10.675 0.896 -30.875 1.00 89.56 687 PHE A C 1
ATOM 5235 O O . PHE A 1 687 ? 10.729 1.565 -31.910 1.00 89.56 687 PHE A O 1
ATOM 5242 N N . PHE A 1 688 ? 9.732 1.106 -29.954 1.00 85.44 688 PHE A N 1
ATOM 5243 C CA . PHE A 1 688 ? 8.728 2.148 -30.138 1.00 85.44 688 PHE A CA 1
ATOM 5244 C C . PHE A 1 688 ? 9.314 3.556 -30.019 1.00 85.44 688 PHE A C 1
ATOM 5246 O O . PHE A 1 688 ? 8.865 4.443 -30.741 1.00 85.44 688 PHE A O 1
ATOM 5253 N N . GLU A 1 689 ? 10.306 3.764 -29.152 1.00 86.12 689 GLU A N 1
ATOM 5254 C CA . GLU A 1 689 ? 11.043 5.029 -29.070 1.00 86.12 689 GLU A CA 1
ATOM 5255 C C . GLU A 1 689 ? 11.822 5.305 -30.361 1.00 86.12 689 GLU A C 1
ATOM 5257 O O . GLU A 1 689 ? 11.771 6.411 -30.895 1.00 86.12 689 GLU A O 1
ATOM 5262 N N . TYR A 1 690 ? 12.469 4.285 -30.926 1.00 87.75 690 TYR A N 1
ATOM 5263 C CA . TYR A 1 690 ? 13.167 4.379 -32.205 1.00 87.75 690 TYR A CA 1
ATOM 5264 C C . TYR A 1 690 ? 12.229 4.792 -33.352 1.00 87.75 690 TYR A C 1
ATOM 5266 O O . TYR A 1 690 ? 12.592 5.614 -34.204 1.00 87.75 690 TYR A O 1
ATOM 5274 N N . ALA A 1 691 ? 11.011 4.241 -33.372 1.00 87.50 691 ALA A N 1
ATOM 5275 C CA . ALA A 1 691 ? 10.002 4.586 -34.367 1.00 87.50 691 ALA A CA 1
ATOM 5276 C C . ALA A 1 691 ? 9.494 6.032 -34.205 1.00 87.50 691 ALA A C 1
ATOM 5278 O O . ALA A 1 691 ? 9.352 6.733 -35.209 1.00 87.50 691 ALA A O 1
ATOM 5279 N N . SER A 1 692 ? 9.260 6.493 -32.969 1.00 84.38 692 SER A N 1
ATOM 5280 C CA . SER A 1 692 ? 8.670 7.811 -32.688 1.00 84.38 692 SER A CA 1
ATOM 5281 C C . SER A 1 692 ? 9.663 8.971 -32.607 1.00 84.38 692 SER A C 1
ATOM 5283 O O . SER A 1 692 ? 9.256 10.123 -32.731 1.00 84.38 692 SER A O 1
ATOM 5285 N N . THR A 1 693 ? 10.944 8.698 -32.346 1.00 87.50 693 THR A N 1
ATOM 5286 C CA . THR A 1 693 ? 11.926 9.724 -31.965 1.00 87.50 693 THR A CA 1
ATOM 5287 C C . THR A 1 693 ? 13.174 9.637 -32.849 1.00 87.50 693 THR A C 1
ATOM 5289 O O . THR A 1 693 ? 14.143 8.958 -32.496 1.00 87.50 693 THR A O 1
ATOM 5292 N N . PRO A 1 694 ? 13.215 10.349 -33.995 1.00 85.81 694 PRO A N 1
ATOM 5293 C CA . PRO A 1 694 ? 14.338 10.282 -34.934 1.00 85.81 694 PRO A CA 1
ATOM 5294 C C . PRO A 1 694 ? 15.710 10.601 -34.322 1.00 85.81 694 PRO A C 1
ATOM 5296 O O . PRO A 1 694 ? 16.713 10.011 -34.718 1.00 85.81 694 PRO A O 1
ATOM 5299 N N . THR A 1 695 ? 15.765 11.493 -33.329 1.00 85.75 695 THR A N 1
ATOM 5300 C CA . THR A 1 695 ? 17.003 11.895 -32.640 1.00 85.75 695 THR A CA 1
ATOM 5301 C C . THR A 1 695 ? 17.582 10.810 -31.729 1.00 85.75 695 THR A C 1
ATOM 5303 O O . THR A 1 695 ? 18.787 10.809 -31.490 1.00 85.75 695 THR A O 1
ATOM 5306 N N . ALA A 1 696 ? 16.765 9.868 -31.246 1.00 84.19 696 ALA A N 1
ATOM 5307 C CA . ALA A 1 696 ? 17.206 8.775 -30.375 1.00 84.19 696 ALA A CA 1
ATOM 5308 C C . ALA A 1 696 ? 17.819 7.596 -31.155 1.00 84.19 696 ALA A C 1
ATOM 5310 O O . ALA A 1 696 ? 18.514 6.755 -30.584 1.00 84.19 696 ALA A O 1
ATOM 5311 N N . ARG A 1 697 ? 17.596 7.534 -32.474 1.00 86.38 697 ARG A N 1
ATOM 5312 C CA . ARG A 1 697 ? 17.924 6.376 -33.318 1.00 86.38 697 ARG A CA 1
ATOM 5313 C C . ARG A 1 697 ? 19.388 5.935 -33.291 1.00 86.38 697 ARG A C 1
ATOM 5315 O O . ARG A 1 697 ? 19.599 4.740 -33.100 1.00 86.38 697 ARG A O 1
ATOM 5322 N N . PRO A 1 698 ? 20.394 6.827 -33.420 1.00 83.38 698 PRO A N 1
ATOM 5323 C CA . PRO A 1 698 ? 21.793 6.395 -33.432 1.00 83.38 698 PRO A CA 1
ATOM 5324 C C . PRO A 1 698 ? 22.201 5.714 -32.124 1.00 83.38 698 PRO A C 1
ATOM 5326 O O . PRO A 1 698 ? 22.924 4.722 -32.134 1.00 83.38 698 PRO A O 1
ATOM 5329 N N . LYS A 1 699 ? 21.690 6.224 -30.996 1.00 83.12 699 LYS A N 1
ATOM 5330 C CA . LYS A 1 699 ? 21.931 5.651 -29.672 1.00 83.12 699 LYS A CA 1
ATOM 5331 C C . LYS A 1 699 ? 21.252 4.288 -29.533 1.00 83.12 699 LYS A C 1
ATOM 5333 O O . LYS A 1 699 ? 21.888 3.323 -29.128 1.00 83.12 699 LYS A O 1
ATOM 5338 N N . LEU A 1 700 ? 19.979 4.192 -29.914 1.00 84.56 700 LEU A N 1
ATOM 5339 C CA . LEU A 1 700 ? 19.209 2.951 -29.802 1.00 84.56 700 LEU A CA 1
ATOM 5340 C C . LEU A 1 700 ? 19.743 1.841 -30.722 1.00 84.56 700 LEU A C 1
ATOM 5342 O O . LEU A 1 700 ? 19.799 0.691 -30.302 1.00 84.56 700 LEU A O 1
ATOM 5346 N N . GLU A 1 701 ? 20.214 2.160 -31.930 1.00 83.56 701 GLU A N 1
ATOM 5347 C CA . GLU A 1 701 ? 20.886 1.188 -32.810 1.00 83.56 701 GLU A CA 1
ATOM 5348 C C . GLU A 1 701 ? 22.204 0.658 -32.226 1.00 83.56 701 GLU A C 1
ATOM 5350 O O . GLU A 1 701 ? 22.593 -0.483 -32.496 1.00 83.56 701 GLU A O 1
ATOM 5355 N N . ALA A 1 702 ? 22.901 1.478 -31.436 1.00 75.88 702 ALA A N 1
ATOM 5356 C CA . ALA A 1 702 ? 24.158 1.112 -30.797 1.00 75.88 702 ALA A CA 1
ATOM 5357 C C . ALA A 1 702 ? 23.956 0.352 -29.477 1.00 75.88 702 ALA A C 1
ATOM 5359 O O . ALA A 1 702 ? 24.720 -0.563 -29.190 1.00 75.88 702 ALA A O 1
ATOM 5360 N N . GLU A 1 703 ? 22.933 0.678 -28.688 1.00 78.19 703 GLU A N 1
ATOM 5361 C CA . GLU A 1 703 ? 22.804 0.190 -27.306 1.00 78.19 703 GLU A CA 1
ATOM 5362 C C . GLU A 1 703 ? 21.653 -0.806 -27.099 1.00 78.19 703 GLU A C 1
ATOM 5364 O O . GLU A 1 703 ? 21.730 -1.662 -26.219 1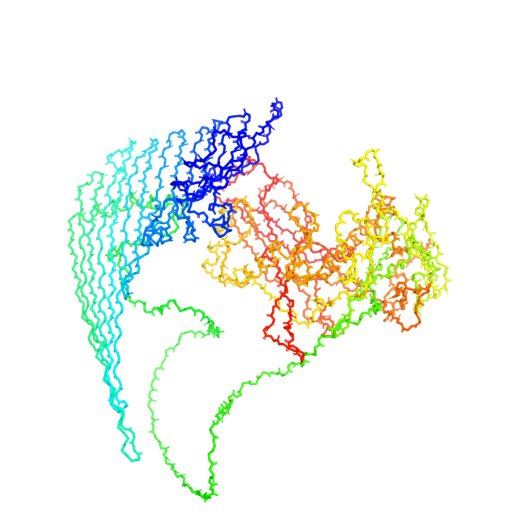.00 78.19 703 GLU A O 1
ATOM 5369 N N . SER A 1 704 ? 20.577 -0.733 -27.889 1.00 84.25 704 SER A N 1
ATOM 5370 C CA . SER A 1 704 ? 19.373 -1.518 -27.606 1.00 84.25 704 SER A CA 1
ATOM 5371 C C . SER A 1 704 ? 19.513 -2.982 -28.015 1.00 84.25 704 SER A C 1
ATOM 5373 O O . SER A 1 704 ? 19.887 -3.319 -29.145 1.00 84.25 704 SER A O 1
ATOM 5375 N N . ALA A 1 705 ? 19.088 -3.867 -27.113 1.00 83.25 705 ALA A N 1
ATOM 5376 C CA . ALA A 1 705 ? 19.059 -5.309 -27.318 1.00 83.25 705 ALA A CA 1
ATOM 5377 C C . ALA A 1 705 ? 18.325 -5.723 -28.609 1.00 83.25 705 ALA A C 1
ATOM 5379 O O . ALA A 1 705 ? 18.765 -6.642 -29.292 1.00 83.25 705 ALA A O 1
ATOM 5380 N N . ALA A 1 706 ? 17.256 -5.018 -29.003 1.00 87.19 706 ALA A N 1
ATOM 5381 C CA . ALA A 1 706 ? 16.483 -5.357 -30.201 1.00 87.19 706 ALA A CA 1
ATOM 5382 C C . ALA A 1 706 ? 17.332 -5.277 -31.484 1.00 87.19 706 ALA A C 1
ATOM 5384 O O . ALA A 1 706 ? 17.257 -6.154 -32.348 1.00 87.19 706 ALA A O 1
ATOM 5385 N N . PHE A 1 707 ? 18.176 -4.246 -31.586 1.00 86.94 707 PHE A N 1
ATOM 5386 C CA . PHE A 1 707 ? 19.068 -4.017 -32.725 1.00 86.94 707 PHE A CA 1
ATOM 5387 C C . PHE A 1 707 ? 20.339 -4.857 -32.631 1.00 86.94 707 PHE A C 1
ATOM 5389 O O . PHE A 1 707 ? 20.818 -5.364 -33.648 1.00 86.94 707 PHE A O 1
ATOM 5396 N N . GLN A 1 708 ? 20.851 -5.057 -31.413 1.00 83.44 708 GLN A N 1
ATOM 5397 C CA . GLN A 1 708 ? 21.989 -5.938 -31.154 1.00 83.44 708 GLN A CA 1
ATOM 5398 C C . GLN A 1 708 ? 21.670 -7.393 -31.515 1.00 83.44 708 GLN A C 1
ATOM 5400 O O . GLN A 1 708 ? 22.497 -8.067 -32.115 1.00 83.44 708 GLN A O 1
ATOM 5405 N N . TYR A 1 709 ? 20.452 -7.870 -31.256 1.00 85.00 709 TYR A N 1
ATOM 5406 C CA . TYR A 1 709 ? 20.002 -9.208 -31.658 1.00 85.00 709 TYR A CA 1
ATOM 5407 C C . TYR A 1 709 ? 19.550 -9.305 -33.126 1.00 85.00 709 TYR A C 1
ATOM 5409 O O . TYR A 1 709 ? 19.263 -10.400 -33.612 1.00 85.00 709 TYR A O 1
ATOM 5417 N N . GLY A 1 710 ? 19.497 -8.183 -33.854 1.00 87.62 710 GLY A N 1
ATOM 5418 C CA . GLY A 1 710 ? 19.059 -8.144 -35.251 1.00 87.62 710 GLY A CA 1
ATOM 5419 C C . GLY A 1 710 ? 17.571 -8.462 -35.434 1.00 87.62 710 GLY A C 1
ATOM 5420 O O . GLY A 1 710 ? 17.199 -9.059 -36.439 1.00 87.62 710 GLY A O 1
ATOM 5421 N N . LEU A 1 711 ? 16.718 -8.088 -34.479 1.00 91.12 711 LEU A N 1
ATOM 5422 C CA . LEU A 1 711 ? 15.285 -8.413 -34.476 1.00 91.12 711 LEU A CA 1
ATOM 5423 C C . LEU A 1 711 ? 14.408 -7.330 -35.125 1.00 91.12 711 LEU A C 1
ATOM 5425 O O . LEU A 1 711 ? 13.183 -7.460 -35.126 1.00 91.12 711 LEU A O 1
ATOM 5429 N N . VAL A 1 712 ? 15.009 -6.259 -35.657 1.00 92.38 712 VAL A N 1
ATOM 5430 C CA . VAL A 1 712 ? 14.288 -5.090 -36.179 1.00 92.38 712 VAL A CA 1
ATOM 5431 C C . VAL A 1 712 ? 14.385 -5.008 -37.703 1.00 92.38 712 VAL A C 1
ATOM 5433 O O . VAL A 1 712 ? 15.458 -5.127 -38.295 1.00 92.38 712 VAL A O 1
ATOM 5436 N N . PHE A 1 713 ? 13.253 -4.754 -38.354 1.00 91.44 713 PHE A N 1
ATOM 5437 C CA . PHE A 1 713 ? 13.149 -4.582 -39.803 1.00 91.44 713 PHE A CA 1
ATOM 5438 C C . PHE A 1 713 ? 12.438 -3.272 -40.142 1.00 91.44 713 PHE A C 1
ATOM 5440 O O . PHE A 1 713 ? 11.717 -2.698 -39.327 1.00 91.44 713 PHE A O 1
ATOM 5447 N N . LYS A 1 714 ? 12.646 -2.792 -41.364 1.00 89.56 714 LYS A N 1
ATOM 5448 C CA . LYS A 1 714 ? 12.126 -1.526 -41.876 1.00 89.56 714 LYS A CA 1
ATOM 5449 C C . LYS A 1 714 ? 11.479 -1.743 -43.238 1.00 89.56 714 LYS A C 1
ATOM 5451 O O . LYS A 1 714 ? 12.075 -2.362 -44.118 1.00 89.56 714 LYS A O 1
ATOM 5456 N N . ILE A 1 715 ? 10.288 -1.188 -43.420 1.00 87.69 715 ILE A N 1
ATOM 5457 C CA . ILE A 1 715 ? 9.595 -1.082 -44.700 1.00 87.69 715 ILE A CA 1
ATOM 5458 C C . ILE A 1 715 ? 9.501 0.396 -45.073 1.00 87.69 715 ILE A C 1
ATOM 5460 O O . ILE A 1 715 ? 8.894 1.188 -44.351 1.00 87.69 715 ILE A O 1
ATOM 5464 N N . THR A 1 716 ? 10.066 0.762 -46.220 1.00 86.06 716 THR A N 1
ATOM 5465 C CA . THR A 1 716 ? 9.981 2.123 -46.763 1.00 86.06 716 THR A CA 1
ATOM 5466 C C . THR A 1 716 ? 9.245 2.112 -48.101 1.00 86.06 716 THR A C 1
ATOM 5468 O O . THR A 1 716 ? 9.585 1.314 -48.972 1.00 86.06 716 THR A O 1
ATOM 5471 N N . PRO A 1 717 ? 8.245 2.975 -48.309 1.00 79.44 717 PRO A N 1
ATOM 5472 C CA . PRO A 1 717 ? 7.523 3.068 -49.569 1.00 79.44 717 PRO A CA 1
ATOM 5473 C C . PRO A 1 717 ? 8.439 3.492 -50.722 1.00 79.44 717 PRO A C 1
ATOM 5475 O O . PRO A 1 717 ? 9.350 4.301 -50.547 1.00 79.44 717 PRO A O 1
ATOM 5478 N N . LEU A 1 718 ? 8.172 2.980 -51.925 1.00 76.94 718 LEU A N 1
ATOM 5479 C CA . LEU A 1 718 ? 8.768 3.513 -53.152 1.00 76.94 718 LEU A CA 1
ATOM 5480 C C . LEU A 1 718 ? 7.914 4.695 -53.645 1.00 76.94 718 LEU A C 1
ATOM 5482 O O . LEU A 1 718 ? 6.684 4.630 -53.611 1.00 76.94 718 LEU A O 1
ATOM 5486 N N . ALA A 1 719 ? 8.552 5.785 -54.082 1.00 63.97 719 ALA A N 1
ATOM 5487 C CA . ALA A 1 719 ? 7.857 7.009 -54.489 1.00 63.97 719 ALA A CA 1
ATOM 5488 C C . ALA A 1 719 ? 6.808 6.742 -55.594 1.00 63.97 719 ALA A C 1
ATOM 5490 O O . ALA A 1 719 ? 7.141 6.169 -56.631 1.00 63.97 719 ALA A O 1
ATOM 5491 N N . GLY A 1 720 ? 5.558 7.189 -55.382 1.00 59.88 720 GLY A N 1
ATOM 5492 C CA . GLY A 1 720 ? 4.542 7.298 -56.443 1.00 59.88 720 GLY A CA 1
ATOM 5493 C C . GLY A 1 720 ? 3.226 6.508 -56.323 1.00 59.88 720 GLY A C 1
ATOM 5494 O O . GLY A 1 720 ? 2.439 6.599 -57.258 1.00 59.88 720 GLY A O 1
ATOM 5495 N N . GLN A 1 721 ? 2.921 5.771 -55.244 1.00 55.72 721 GLN A N 1
ATOM 5496 C CA . GLN A 1 721 ? 1.604 5.113 -55.020 1.00 55.72 721 GLN A CA 1
ATOM 5497 C C . GLN A 1 721 ? 1.311 4.896 -53.516 1.00 55.72 721 GLN A C 1
ATOM 5499 O O . GLN A 1 721 ? 2.241 5.028 -52.718 1.00 55.72 721 GLN A O 1
ATOM 5504 N N . ASN A 1 722 ? 0.068 4.502 -53.153 1.00 61.94 722 ASN A N 1
ATOM 5505 C CA . ASN A 1 722 ? -0.405 3.997 -51.833 1.00 61.94 722 ASN A CA 1
ATOM 5506 C C . ASN A 1 722 ? 0.391 2.762 -51.339 1.00 61.94 722 ASN A C 1
ATOM 5508 O O . ASN A 1 722 ? -0.115 1.656 -51.169 1.00 61.94 722 ASN A O 1
ATOM 5512 N N . SER A 1 723 ? 1.692 2.916 -51.170 1.00 67.94 723 SER A N 1
ATOM 5513 C CA . SER A 1 723 ? 2.675 1.847 -50.970 1.00 67.94 723 SER A CA 1
ATOM 5514 C C . SER A 1 723 ? 2.698 1.327 -49.534 1.00 67.94 723 SER A C 1
ATOM 5516 O O . SER A 1 723 ? 2.967 0.147 -49.323 1.00 67.94 723 SER A O 1
ATOM 5518 N N . LEU A 1 724 ? 2.330 2.164 -48.559 1.00 77.25 724 LEU A N 1
ATOM 5519 C CA . LEU A 1 724 ? 2.130 1.748 -47.168 1.00 77.25 724 LEU A CA 1
ATOM 5520 C C . LEU A 1 724 ? 0.923 0.807 -47.024 1.00 77.25 724 LEU A C 1
ATOM 5522 O O . LEU A 1 724 ? 0.964 -0.160 -46.270 1.00 77.25 724 LEU A O 1
ATOM 5526 N N . GLU A 1 725 ? -0.139 1.062 -47.790 1.00 78.50 725 GLU A N 1
ATOM 5527 C CA . GLU A 1 725 ? -1.342 0.229 -47.815 1.00 78.50 725 GLU A CA 1
ATOM 5528 C C . GLU A 1 725 ? -1.022 -1.168 -48.357 1.00 78.50 725 GLU A C 1
ATOM 5530 O O . GLU A 1 725 ? -1.353 -2.157 -47.710 1.00 78.50 725 GLU A O 1
ATOM 5535 N N . LYS A 1 726 ? -0.244 -1.253 -49.446 1.00 78.56 726 LYS A N 1
ATOM 5536 C CA . LYS A 1 726 ? 0.275 -2.527 -49.978 1.00 78.56 726 LYS A CA 1
ATOM 5537 C C . LYS A 1 726 ? 1.188 -3.265 -48.995 1.00 78.56 726 LYS A C 1
ATOM 5539 O O . LYS A 1 726 ? 1.182 -4.494 -48.961 1.00 78.56 726 LYS A O 1
ATOM 5544 N N . ALA A 1 727 ? 1.984 -2.540 -48.206 1.00 80.81 727 ALA A N 1
ATOM 5545 C CA . ALA A 1 727 ? 2.820 -3.140 -47.168 1.00 80.81 727 ALA A CA 1
ATOM 5546 C C . ALA A 1 727 ? 1.968 -3.749 -46.043 1.00 80.81 727 ALA A C 1
ATOM 5548 O O . ALA A 1 727 ? 2.210 -4.885 -45.636 1.00 80.81 727 ALA A O 1
ATOM 5549 N N . HIS A 1 728 ? 0.933 -3.038 -45.587 1.00 81.44 728 HIS A N 1
ATOM 5550 C CA . HIS A 1 728 ? -0.025 -3.581 -44.628 1.00 81.44 728 HIS A CA 1
ATOM 5551 C C . HIS A 1 728 ? -0.820 -4.758 -45.197 1.00 81.44 728 HIS A C 1
ATOM 5553 O O . HIS A 1 728 ? -0.973 -5.761 -44.508 1.00 81.44 728 HIS A O 1
ATOM 5559 N N . GLU A 1 729 ? -1.284 -4.678 -46.446 1.00 81.44 729 GLU A N 1
ATOM 5560 C CA . GLU A 1 729 ? -1.931 -5.801 -47.127 1.00 81.44 729 GLU A CA 1
ATOM 5561 C C . GLU A 1 729 ? -1.009 -7.017 -47.169 1.00 81.44 729 GLU A C 1
ATOM 5563 O O . GLU A 1 729 ? -1.447 -8.107 -46.828 1.00 81.44 729 GLU A O 1
ATOM 5568 N N . TRP A 1 730 ? 0.274 -6.855 -47.510 1.00 81.81 730 TRP A N 1
ATOM 5569 C CA . TRP A 1 730 ? 1.235 -7.960 -47.485 1.00 81.81 730 TRP A CA 1
ATOM 5570 C C . TRP A 1 730 ? 1.356 -8.577 -46.084 1.00 81.81 730 TRP A C 1
ATOM 5572 O O . TRP A 1 730 ? 1.209 -9.794 -45.958 1.00 81.81 730 TRP A O 1
ATOM 5582 N N . LEU A 1 731 ? 1.520 -7.753 -45.040 1.00 82.06 731 LEU A N 1
ATOM 5583 C CA . LEU A 1 731 ? 1.597 -8.203 -43.642 1.00 82.06 731 LEU A CA 1
ATOM 5584 C C . LEU A 1 731 ? 0.315 -8.915 -43.168 1.00 82.06 731 LEU A C 1
ATOM 5586 O O . LEU A 1 731 ? 0.387 -9.838 -42.358 1.00 82.06 731 LEU A O 1
ATOM 5590 N N . GLU A 1 732 ? -0.855 -8.501 -43.658 1.00 79.00 732 GLU A N 1
ATOM 5591 C CA . GLU A 1 732 ? -2.166 -9.022 -43.243 1.00 79.00 732 GLU A CA 1
ATOM 5592 C C . GLU A 1 732 ? -2.698 -10.158 -44.128 1.00 79.00 732 GLU A C 1
ATOM 5594 O O . GLU A 1 732 ? -3.588 -10.895 -43.698 1.00 79.00 732 GLU A O 1
ATOM 5599 N N . SER A 1 733 ? -2.167 -10.310 -45.346 1.00 73.38 733 SER A N 1
ATOM 5600 C CA . SER A 1 733 ? -2.746 -11.141 -46.411 1.00 73.38 733 SER A CA 1
ATOM 5601 C C . SER A 1 733 ? -2.751 -12.641 -46.142 1.00 73.38 733 SER A C 1
ATOM 5603 O O . SER A 1 733 ? -3.456 -13.356 -46.850 1.00 73.38 733 SER A O 1
ATOM 5605 N N . LEU A 1 734 ? -2.010 -13.155 -45.157 1.00 52.06 734 LEU A N 1
ATOM 5606 C CA . LEU A 1 734 ? -1.900 -14.598 -44.956 1.00 52.06 734 LEU A CA 1
ATOM 5607 C C . LEU A 1 734 ? -1.722 -15.006 -43.496 1.00 52.06 734 LEU A C 1
ATOM 5609 O O . LEU A 1 734 ? -1.032 -14.376 -42.702 1.00 52.06 734 LEU A O 1
ATOM 5613 N N . SER A 1 735 ? -2.298 -16.159 -43.186 1.00 50.91 735 SER A N 1
ATOM 5614 C CA . SER A 1 735 ? -2.230 -16.941 -41.950 1.00 50.91 735 SER A CA 1
ATOM 5615 C C . SER A 1 735 ? -0.826 -17.450 -41.551 1.00 50.91 735 SER A C 1
ATOM 5617 O O . SER A 1 735 ? -0.714 -18.444 -40.844 1.00 50.91 735 SER A O 1
ATOM 5619 N N . GLY A 1 736 ? 0.246 -16.755 -41.932 1.00 59.12 736 GLY A N 1
ATOM 5620 C CA . GLY A 1 736 ? 1.601 -16.974 -41.434 1.00 59.12 736 GLY A CA 1
ATOM 5621 C C . GLY A 1 736 ? 2.575 -16.074 -42.183 1.00 59.12 736 GLY A C 1
ATOM 5622 O O . GLY A 1 736 ? 2.725 -16.219 -43.395 1.00 59.12 736 GLY A O 1
ATOM 5623 N N . LEU A 1 737 ? 3.272 -15.181 -41.476 1.00 75.56 737 LEU A N 1
ATOM 5624 C CA . LEU A 1 737 ? 4.363 -14.349 -42.022 1.00 75.56 737 LEU A CA 1
ATOM 5625 C C . LEU A 1 737 ? 5.563 -15.186 -42.499 1.00 75.56 737 LEU A C 1
ATOM 5627 O O . LEU A 1 737 ? 6.593 -14.651 -42.903 1.00 75.56 737 LEU A O 1
ATOM 5631 N N . GLY A 1 738 ? 5.423 -16.506 -42.454 1.00 84.56 738 GLY A N 1
ATOM 5632 C CA . GLY A 1 738 ? 6.459 -17.467 -42.710 1.00 84.56 738 GLY A CA 1
ATOM 5633 C C . GLY A 1 738 ? 6.699 -18.352 -41.504 1.00 84.56 738 GLY A C 1
ATOM 5634 O O . GLY A 1 738 ? 5.917 -18.377 -40.547 1.00 84.56 738 GLY A O 1
ATOM 5635 N N . THR A 1 739 ? 7.829 -19.036 -41.560 1.00 87.00 739 THR A N 1
ATOM 5636 C CA . THR A 1 739 ? 8.395 -19.760 -40.428 1.00 87.00 739 THR A CA 1
ATOM 5637 C C . THR A 1 739 ? 9.750 -19.180 -40.073 1.00 87.00 739 THR A C 1
ATOM 5639 O O . THR A 1 739 ? 10.502 -18.788 -40.973 1.00 87.00 739 THR A O 1
ATOM 5642 N N . MET A 1 740 ? 10.074 -19.175 -38.785 1.00 86.19 740 MET A N 1
ATOM 5643 C CA . MET A 1 740 ? 11.422 -18.889 -38.316 1.00 86.19 740 MET A CA 1
ATOM 5644 C C . MET A 1 740 ? 12.112 -20.191 -37.898 1.00 86.19 740 MET A C 1
ATOM 5646 O O . MET A 1 740 ? 11.482 -21.125 -37.401 1.00 86.19 740 MET A O 1
ATOM 5650 N N . ARG A 1 741 ? 13.419 -20.245 -38.126 1.00 86.88 741 ARG A N 1
ATOM 5651 C CA . ARG A 1 741 ? 14.342 -21.178 -37.491 1.00 86.88 741 ARG A CA 1
ATOM 5652 C C . ARG A 1 741 ? 15.387 -20.382 -36.731 1.00 86.88 741 ARG A C 1
ATOM 5654 O O . ARG A 1 741 ? 15.784 -19.299 -37.168 1.00 86.88 741 ARG A O 1
ATOM 5661 N N . GLN A 1 742 ? 15.848 -20.947 -35.629 1.00 85.62 742 GLN A N 1
ATOM 5662 C CA . GLN A 1 742 ? 16.978 -20.421 -34.884 1.00 85.62 742 GLN A CA 1
ATOM 5663 C C . GLN A 1 742 ? 17.841 -21.568 -34.380 1.00 85.62 742 GLN A C 1
ATOM 5665 O O . GLN A 1 742 ? 17.410 -22.721 -34.351 1.00 85.62 742 GLN A O 1
ATOM 5670 N N . ARG A 1 743 ? 19.039 -21.236 -33.916 1.00 83.62 743 ARG A N 1
ATOM 5671 C CA . ARG A 1 743 ? 19.876 -22.182 -33.184 1.00 83.62 743 ARG A CA 1
ATOM 5672 C C . ARG A 1 743 ? 19.299 -22.478 -31.793 1.00 83.62 743 ARG A C 1
ATOM 5674 O O . ARG A 1 743 ? 19.080 -21.557 -31.005 1.00 83.62 743 ARG A O 1
ATOM 5681 N N . ASN A 1 744 ? 19.082 -23.755 -31.491 1.00 78.12 744 ASN A N 1
ATOM 5682 C CA . ASN A 1 744 ? 18.452 -24.228 -30.254 1.00 78.12 744 ASN A CA 1
ATOM 5683 C C . ASN A 1 744 ? 19.399 -25.054 -29.363 1.00 78.12 744 ASN A C 1
ATOM 5685 O O . ASN A 1 744 ? 18.972 -25.538 -28.328 1.00 78.12 744 ASN A O 1
ATOM 5689 N N . THR A 1 745 ? 20.683 -25.203 -29.698 1.00 76.69 745 THR A N 1
ATOM 5690 C CA . THR A 1 745 ? 21.669 -25.803 -28.783 1.00 76.69 745 THR A CA 1
ATOM 5691 C C . THR A 1 745 ? 22.978 -25.004 -28.744 1.00 76.69 745 THR A C 1
ATOM 5693 O O . THR A 1 745 ? 23.317 -24.301 -29.710 1.00 76.69 745 THR A O 1
ATOM 5696 N N . PRO A 1 746 ? 23.730 -25.062 -27.628 1.00 74.06 746 PRO A N 1
ATOM 5697 C CA . PRO A 1 746 ? 25.062 -24.463 -27.531 1.00 74.06 746 PRO A CA 1
ATOM 5698 C C . PRO A 1 746 ? 26.095 -25.058 -28.503 1.00 74.06 746 PRO A C 1
ATOM 5700 O O . PRO A 1 746 ? 27.053 -24.362 -28.844 1.00 74.06 746 PRO A O 1
ATOM 5703 N N . GLU A 1 747 ? 25.922 -26.320 -28.916 1.00 72.25 747 GLU A N 1
ATOM 5704 C CA . GLU A 1 747 ? 26.868 -27.093 -29.737 1.00 72.25 747 GLU A CA 1
ATOM 5705 C C . GLU A 1 747 ? 26.651 -26.970 -31.253 1.00 72.25 747 GLU A C 1
ATOM 5707 O O . GLU A 1 747 ? 27.576 -27.222 -32.028 1.00 72.25 747 GLU A O 1
ATOM 5712 N N . GLU A 1 748 ? 25.448 -26.617 -31.705 1.00 70.31 748 GLU A N 1
ATOM 5713 C CA . GLU A 1 748 ? 25.159 -26.502 -33.134 1.00 70.31 748 GLU A CA 1
ATOM 5714 C C . GLU A 1 748 ? 25.853 -25.285 -33.769 1.00 70.31 748 GLU A C 1
ATOM 5716 O O . GLU A 1 748 ? 25.813 -24.174 -33.255 1.00 70.31 748 GLU A O 1
ATOM 5721 N N . ALA A 1 749 ? 26.463 -25.463 -34.943 1.00 60.12 749 ALA A N 1
ATOM 5722 C CA . ALA A 1 749 ? 27.048 -24.356 -35.712 1.00 60.12 749 ALA A CA 1
ATOM 5723 C C . ALA A 1 749 ? 26.034 -23.662 -36.651 1.00 60.12 749 ALA A C 1
ATOM 5725 O O . ALA A 1 749 ? 26.342 -22.630 -37.252 1.00 60.12 749 ALA A O 1
ATOM 5726 N N . LEU A 1 750 ? 24.842 -24.248 -36.813 1.00 61.09 750 LEU A N 1
ATOM 5727 C CA . LEU A 1 750 ? 23.801 -23.860 -37.769 1.00 61.09 750 LEU A CA 1
ATOM 5728 C C . LEU A 1 750 ? 22.415 -23.967 -37.118 1.00 61.09 750 LEU A C 1
ATOM 5730 O O . LEU A 1 750 ? 22.263 -24.609 -36.087 1.00 61.09 750 LEU A O 1
ATOM 5734 N N . CYS A 1 751 ? 21.393 -23.370 -37.735 1.00 62.34 751 CYS A N 1
ATOM 5735 C CA . CYS A 1 751 ? 20.004 -23.604 -37.335 1.00 62.34 751 CYS A CA 1
ATOM 5736 C C . CYS A 1 751 ? 19.624 -25.077 -37.577 1.00 62.34 751 CYS A C 1
ATOM 5738 O O . CYS A 1 751 ? 19.737 -25.549 -38.712 1.00 62.34 751 CYS A O 1
ATOM 5740 N N . GLY A 1 752 ? 19.155 -25.784 -36.545 1.00 61.84 752 GLY A N 1
ATOM 5741 C CA . GLY A 1 752 ? 18.661 -27.156 -36.661 1.00 61.84 752 GLY A CA 1
ATOM 5742 C C . GLY A 1 752 ? 17.477 -27.299 -37.632 1.00 61.84 752 GLY A C 1
ATOM 5743 O O . GLY A 1 752 ? 16.670 -26.386 -37.823 1.00 61.84 752 GLY A O 1
ATOM 5744 N N . ASP A 1 753 ? 17.360 -28.467 -38.274 1.00 54.84 753 ASP A N 1
ATOM 5745 C CA . ASP A 1 753 ? 16.339 -28.717 -39.303 1.00 54.84 753 ASP A CA 1
ATOM 5746 C C . ASP A 1 753 ? 14.950 -29.092 -38.742 1.00 54.84 753 ASP A C 1
ATOM 5748 O O . ASP A 1 753 ? 13.955 -29.001 -39.472 1.00 54.84 753 ASP A O 1
ATOM 5752 N N . ALA A 1 754 ? 14.865 -29.500 -37.472 1.00 54.41 754 ALA A N 1
ATOM 5753 C CA . ALA A 1 754 ? 13.688 -30.162 -36.904 1.00 54.41 754 ALA A CA 1
ATOM 5754 C C . ALA A 1 754 ? 12.575 -29.207 -36.424 1.00 54.41 754 ALA A C 1
ATOM 5756 O O . ALA A 1 754 ? 11.403 -29.503 -36.657 1.00 54.41 754 ALA A O 1
ATOM 5757 N N . ASP A 1 755 ? 12.916 -28.043 -35.859 1.00 66.00 755 ASP A N 1
ATOM 5758 C CA . ASP A 1 755 ? 11.948 -27.165 -35.187 1.00 66.00 755 ASP A CA 1
ATOM 5759 C C . ASP A 1 755 ? 11.729 -25.864 -35.973 1.00 66.00 755 ASP A C 1
ATOM 5761 O O . ASP A 1 755 ? 12.602 -24.999 -36.067 1.00 66.00 755 ASP A O 1
ATOM 5765 N N . LYS A 1 756 ? 10.546 -25.725 -36.583 1.00 71.31 756 LYS A N 1
ATOM 5766 C CA . LYS A 1 756 ? 10.103 -24.490 -37.247 1.00 71.31 756 LYS A CA 1
ATOM 5767 C C . LYS A 1 756 ? 9.073 -23.798 -36.373 1.00 71.31 756 LYS A C 1
ATOM 5769 O O . LYS A 1 756 ? 8.056 -24.408 -36.052 1.00 71.31 756 LYS A O 1
ATOM 5774 N N . SER A 1 757 ? 9.278 -22.519 -36.089 1.00 77.19 757 SER A N 1
ATOM 5775 C CA . SER A 1 757 ? 8.287 -21.719 -35.382 1.00 77.19 757 SER A CA 1
ATOM 5776 C C . SER A 1 757 ? 7.432 -20.882 -36.315 1.00 77.19 757 SER A C 1
ATOM 5778 O O . SER A 1 757 ? 7.848 -20.499 -37.415 1.00 77.19 757 SER A O 1
ATOM 5780 N N . VAL A 1 758 ? 6.198 -20.614 -35.894 1.00 78.88 758 VAL A N 1
ATOM 5781 C CA . VAL A 1 758 ? 5.222 -19.895 -36.706 1.00 78.88 758 VAL A CA 1
ATOM 5782 C C . VAL A 1 758 ? 5.320 -18.405 -36.416 1.00 78.88 758 VAL A C 1
ATOM 5784 O O . VAL A 1 758 ? 5.226 -17.959 -35.271 1.00 78.88 758 VAL A O 1
ATOM 5787 N N . MET A 1 759 ? 5.439 -17.609 -37.477 1.00 81.69 759 MET A N 1
ATOM 5788 C CA . MET A 1 759 ? 5.429 -16.155 -37.358 1.00 81.69 759 MET A CA 1
ATOM 5789 C C . MET A 1 759 ? 4.018 -15.598 -37.501 1.00 81.69 759 MET A C 1
ATOM 5791 O O . MET A 1 759 ? 3.318 -15.853 -38.490 1.00 81.69 759 MET A O 1
ATOM 5795 N N . ARG A 1 760 ? 3.602 -14.792 -36.523 1.00 80.25 760 ARG A N 1
ATOM 5796 C CA . ARG A 1 760 ? 2.257 -14.214 -36.462 1.00 80.25 760 ARG A CA 1
ATOM 5797 C C . ARG A 1 760 ? 2.320 -12.706 -36.314 1.00 80.25 760 ARG A C 1
ATOM 5799 O O . ARG A 1 760 ? 3.082 -12.179 -35.513 1.00 80.25 760 ARG A O 1
ATOM 5806 N N . LEU A 1 761 ? 1.460 -12.012 -37.048 1.00 80.75 761 LEU A N 1
ATOM 5807 C CA . LEU A 1 761 ? 1.287 -10.581 -36.859 1.00 80.75 761 LEU A CA 1
ATOM 5808 C C . LEU A 1 761 ? 0.529 -10.303 -35.557 1.00 80.75 761 LEU A C 1
ATOM 5810 O O . LEU A 1 761 ? -0.555 -10.862 -35.356 1.00 80.75 761 LEU A O 1
ATOM 5814 N N . PHE A 1 762 ? 1.098 -9.447 -34.708 1.00 80.62 762 PHE A N 1
ATOM 5815 C CA . PHE A 1 762 ? 0.469 -8.957 -33.483 1.00 80.62 762 PHE A CA 1
ATOM 5816 C C . PHE A 1 762 ? -0.166 -7.582 -33.719 1.00 80.62 762 PHE A C 1
ATOM 5818 O O . PHE A 1 762 ? 0.390 -6.771 -34.456 1.00 80.62 762 PHE A O 1
ATOM 5825 N N . ASN A 1 763 ? -1.322 -7.329 -33.096 1.00 77.81 763 ASN A N 1
ATOM 5826 C CA . ASN A 1 763 ? -2.083 -6.080 -33.208 1.00 77.81 763 ASN A CA 1
ATOM 5827 C C . ASN A 1 763 ? -2.334 -5.636 -34.668 1.00 77.81 763 ASN A C 1
ATOM 5829 O O . ASN A 1 763 ? -1.812 -4.620 -35.137 1.00 77.81 763 ASN A O 1
ATOM 5833 N N . ARG A 1 764 ? -3.115 -6.430 -35.413 1.00 80.88 764 ARG A N 1
ATOM 5834 C CA . ARG A 1 764 ? -3.465 -6.159 -36.827 1.00 80.88 764 ARG A CA 1
ATOM 5835 C C . ARG A 1 764 ? -4.260 -4.855 -36.960 1.00 80.88 764 ARG A C 1
ATOM 5837 O O . ARG A 1 764 ? -4.879 -4.437 -35.989 1.00 80.88 764 ARG A O 1
ATOM 5844 N N . ARG A 1 765 ? -4.384 -4.261 -38.159 1.00 81.19 765 ARG A N 1
ATOM 5845 C CA . ARG A 1 765 ? -5.136 -2.994 -38.325 1.00 81.19 765 ARG A CA 1
ATOM 5846 C C . ARG A 1 765 ? -6.563 -3.070 -37.804 1.00 81.19 765 ARG A C 1
ATOM 5848 O O . ARG A 1 765 ? -7.039 -2.138 -37.170 1.00 81.19 765 ARG A O 1
ATOM 5855 N N . LYS A 1 766 ? -7.237 -4.199 -38.026 1.00 81.25 766 LYS A N 1
ATOM 5856 C CA . LYS A 1 766 ? -8.595 -4.442 -37.513 1.00 81.25 766 LYS A CA 1
ATOM 5857 C C . LYS A 1 766 ? -8.688 -4.558 -35.982 1.00 81.25 766 LYS A C 1
ATOM 5859 O O . LYS A 1 766 ? -9.787 -4.528 -35.454 1.00 81.25 766 LYS A O 1
ATOM 5864 N N . GLU A 1 767 ? -7.566 -4.757 -35.295 1.00 81.56 767 GLU A N 1
ATOM 5865 C CA . GLU A 1 767 ? -7.461 -4.850 -33.831 1.00 81.56 767 GLU A CA 1
ATOM 5866 C C . GLU A 1 767 ? -7.002 -3.529 -33.202 1.00 81.56 767 GLU A C 1
ATOM 5868 O O . GLU A 1 767 ? -7.066 -3.392 -31.984 1.00 81.56 767 GLU A O 1
ATOM 5873 N N . TRP A 1 768 ? -6.568 -2.554 -34.011 1.00 87.44 768 TRP A N 1
ATOM 5874 C CA . TRP A 1 768 ? -6.159 -1.243 -33.517 1.00 87.44 768 TRP A CA 1
ATOM 5875 C C . TRP A 1 768 ? -7.302 -0.551 -32.795 1.00 87.44 768 TRP A C 1
ATOM 5877 O O . TRP A 1 768 ? -8.439 -0.588 -33.264 1.00 87.44 768 TRP A O 1
ATOM 5887 N N . PHE A 1 769 ? -7.001 0.170 -31.719 1.00 91.06 769 PHE A N 1
ATOM 5888 C CA . PHE A 1 769 ? -8.036 0.846 -30.928 1.00 91.06 769 PHE A CA 1
ATOM 5889 C C . PHE A 1 769 ? -8.779 1.940 -31.708 1.00 91.06 769 PHE A C 1
ATOM 5891 O O . PHE A 1 769 ? -9.904 2.289 -31.358 1.00 91.06 769 PHE A O 1
ATOM 5898 N N . SER A 1 770 ? -8.206 2.448 -32.800 1.00 89.00 770 SER A N 1
ATOM 5899 C CA . SER A 1 770 ? -8.903 3.354 -33.718 1.00 89.00 770 SER A CA 1
ATOM 5900 C C . SER A 1 770 ? -10.032 2.668 -34.504 1.00 89.00 770 SER A C 1
ATOM 5902 O O . SER A 1 770 ? -11.048 3.304 -34.782 1.00 89.00 770 SER A O 1
ATOM 5904 N N . ASN A 1 771 ? -9.880 1.374 -34.817 1.00 88.12 771 ASN A N 1
ATOM 5905 C CA . ASN A 1 771 ? -10.816 0.576 -35.620 1.00 88.12 771 ASN A CA 1
ATOM 5906 C C . ASN A 1 771 ? -11.707 -0.348 -34.770 1.00 88.12 771 ASN A C 1
ATOM 5908 O O . ASN A 1 771 ? -12.879 -0.535 -35.091 1.00 88.12 771 ASN A O 1
ATOM 5912 N N . ARG A 1 772 ? -11.165 -0.906 -33.683 1.00 87.50 772 ARG A N 1
ATOM 5913 C CA . ARG A 1 772 ? -11.850 -1.729 -32.676 1.00 87.50 772 ARG A CA 1
ATOM 5914 C C . ARG A 1 772 ? -11.638 -1.087 -31.297 1.00 87.50 772 ARG A C 1
ATOM 5916 O O . ARG A 1 772 ? -10.806 -1.559 -30.524 1.00 87.50 772 ARG A O 1
ATOM 5923 N N . PRO A 1 773 ? -12.323 0.028 -30.991 1.00 89.94 773 PRO A N 1
ATOM 5924 C CA . PRO A 1 773 ? -12.140 0.723 -29.723 1.00 89.94 773 PRO A CA 1
ATOM 5925 C C . PRO A 1 773 ? -12.649 -0.136 -28.554 1.00 89.94 773 PRO A C 1
ATOM 5927 O O . PRO A 1 773 ? -13.798 -0.589 -28.605 1.00 89.94 773 PRO A O 1
ATOM 5930 N N . PRO A 1 774 ? -11.843 -0.353 -27.498 1.00 91.44 774 PRO A N 1
ATOM 5931 C CA . PRO A 1 774 ? -12.312 -1.037 -26.300 1.00 91.44 774 PRO A CA 1
ATOM 5932 C C . PRO A 1 774 ? -13.331 -0.173 -25.545 1.00 91.44 774 PRO A C 1
ATOM 5934 O O . PRO A 1 774 ? -13.331 1.058 -25.639 1.00 91.44 774 PRO A O 1
ATOM 5937 N N . GLU A 1 775 ? -14.202 -0.828 -24.786 1.00 91.06 775 GLU A N 1
ATOM 5938 C CA . GLU A 1 775 ? -15.163 -0.196 -23.890 1.00 91.06 775 GLU A CA 1
ATOM 5939 C C . GLU A 1 775 ? -14.636 -0.204 -22.456 1.00 91.06 775 GLU A C 1
ATOM 5941 O O . GLU A 1 775 ? -13.979 -1.146 -22.014 1.00 91.06 775 GLU A O 1
ATOM 5946 N N . PHE A 1 776 ? -14.939 0.866 -21.724 1.00 91.00 776 PHE A N 1
ATOM 5947 C CA . PHE A 1 776 ? -14.628 0.951 -20.307 1.00 91.00 776 PHE A CA 1
ATOM 5948 C C . PHE A 1 776 ? -15.750 0.311 -19.490 1.00 91.00 776 PHE A C 1
ATOM 5950 O O . PHE A 1 776 ? -16.854 0.850 -19.391 1.00 91.00 776 PHE A O 1
ATOM 5957 N N . ALA A 1 777 ? -15.453 -0.822 -18.870 1.00 86.50 777 ALA A N 1
ATOM 5958 C CA . ALA A 1 777 ? -16.331 -1.522 -17.952 1.00 86.50 777 ALA A CA 1
ATOM 5959 C C . ALA A 1 777 ? -15.960 -1.217 -16.494 1.00 86.50 777 ALA A C 1
ATOM 5961 O O . ALA A 1 777 ? -14.834 -0.835 -16.172 1.00 86.50 777 ALA A O 1
ATOM 5962 N N . ARG A 1 778 ? -16.932 -1.407 -15.590 1.00 82.38 778 ARG A N 1
ATOM 5963 C CA . ARG A 1 778 ? -16.747 -1.325 -14.125 1.00 82.38 778 ARG A CA 1
ATOM 5964 C C . ARG A 1 778 ? -16.059 -0.038 -13.645 1.00 82.38 778 ARG A C 1
ATOM 5966 O O . ARG A 1 778 ? -15.324 -0.064 -12.666 1.00 82.38 778 ARG A O 1
ATOM 5973 N N . VAL A 1 779 ? -16.326 1.085 -14.309 1.00 87.00 779 VAL A N 1
ATOM 5974 C CA . VAL A 1 779 ? -15.732 2.380 -13.961 1.00 87.00 779 VAL A CA 1
ATOM 5975 C C . VAL A 1 779 ? -16.165 2.811 -12.559 1.00 87.00 779 VAL A C 1
ATOM 5977 O O . VAL A 1 779 ? -17.360 2.929 -12.270 1.00 87.00 779 VAL A O 1
ATOM 5980 N N . ARG A 1 780 ? -15.193 3.082 -11.688 1.00 83.19 780 ARG A N 1
ATOM 5981 C CA . ARG A 1 780 ? -15.387 3.579 -10.323 1.00 83.19 780 ARG A CA 1
ATOM 5982 C C . ARG A 1 780 ? -14.475 4.771 -10.071 1.00 83.19 780 ARG A C 1
ATOM 5984 O O . ARG A 1 780 ? -13.349 4.807 -10.551 1.00 83.19 780 ARG A O 1
ATOM 5991 N N . LYS A 1 781 ? -14.956 5.734 -9.286 1.00 81.25 781 LYS A N 1
ATOM 5992 C CA . LYS A 1 781 ? -14.165 6.879 -8.826 1.00 81.25 781 LYS A CA 1
ATOM 5993 C C . LYS A 1 781 ? -14.275 7.033 -7.316 1.00 81.25 781 LYS A C 1
ATOM 5995 O O . LYS A 1 781 ? -15.326 6.756 -6.738 1.00 81.25 781 LYS A O 1
ATOM 6000 N N . PHE A 1 782 ? -13.196 7.502 -6.716 1.00 76.56 782 PHE A N 1
ATOM 6001 C CA . PHE A 1 782 ? -13.062 7.803 -5.303 1.00 76.56 782 PHE A CA 1
ATOM 6002 C C . PHE A 1 782 ? -12.512 9.217 -5.176 1.00 76.56 782 PHE A C 1
ATOM 6004 O O . PHE A 1 782 ? -11.499 9.562 -5.785 1.00 76.56 782 PHE A O 1
ATOM 6011 N N . GLU A 1 783 ? -13.218 10.032 -4.404 1.00 74.62 783 GLU A N 1
ATOM 6012 C CA . GLU A 1 783 ? -12.987 11.466 -4.281 1.00 74.62 783 GLU A CA 1
ATOM 6013 C C . GLU A 1 783 ? -12.606 11.786 -2.841 1.00 74.62 783 GLU A C 1
ATOM 6015 O O . GLU A 1 783 ? -13.285 11.384 -1.895 1.00 74.62 783 GLU A O 1
ATOM 6020 N N . HIS A 1 784 ? -11.502 12.502 -2.675 1.00 71.38 784 HIS A N 1
ATOM 6021 C CA . HIS A 1 784 ? -11.017 12.960 -1.385 1.00 71.38 784 HIS A CA 1
ATOM 6022 C C . HIS A 1 784 ? -10.420 14.366 -1.522 1.00 71.38 784 HIS A C 1
ATOM 6024 O O . HIS A 1 784 ? -10.149 14.842 -2.625 1.00 71.38 784 HIS A O 1
ATOM 6030 N N . ALA A 1 785 ? -10.166 15.032 -0.395 1.00 65.31 785 ALA A N 1
ATOM 6031 C CA . ALA A 1 785 ? -9.666 16.407 -0.379 1.00 65.31 785 ALA A CA 1
ATOM 6032 C C . ALA A 1 785 ? -8.311 16.599 -1.096 1.00 65.31 785 ALA A C 1
ATOM 6034 O O . ALA A 1 785 ? -7.984 17.669 -1.608 1.00 65.31 785 ALA A O 1
ATOM 6035 N N . ASN A 1 786 ? -7.501 15.540 -1.163 1.00 68.19 786 ASN A N 1
ATOM 6036 C CA . ASN A 1 786 ? -6.152 15.588 -1.742 1.00 68.19 786 ASN A CA 1
ATOM 6037 C C . ASN A 1 786 ? -5.888 14.524 -2.806 1.00 68.19 786 ASN A C 1
ATOM 6039 O O . ASN A 1 786 ? -4.784 14.477 -3.338 1.00 68.19 786 ASN A O 1
ATOM 6043 N N . THR A 1 787 ? -6.868 13.671 -3.100 1.00 74.75 787 THR A N 1
ATOM 6044 C CA . THR A 1 787 ? -6.660 12.523 -3.979 1.00 74.75 787 THR A CA 1
ATOM 6045 C C . THR A 1 787 ? -7.930 12.229 -4.759 1.00 74.75 787 THR A C 1
ATOM 6047 O O . THR A 1 787 ? -9.011 12.164 -4.175 1.00 74.75 787 THR A O 1
ATOM 6050 N N . VAL A 1 788 ? -7.784 11.995 -6.059 1.00 80.81 788 VAL A N 1
ATOM 6051 C CA . VAL A 1 788 ? -8.801 11.350 -6.891 1.00 80.81 788 VAL A CA 1
ATOM 6052 C C . VAL A 1 788 ? -8.238 10.011 -7.348 1.00 80.81 788 VAL A C 1
ATOM 6054 O O . VAL A 1 788 ? -7.175 9.966 -7.961 1.00 80.81 788 VAL A O 1
ATOM 6057 N N . ALA A 1 789 ? -8.929 8.915 -7.048 1.00 83.31 789 ALA A N 1
ATOM 6058 C CA . ALA A 1 789 ? -8.570 7.587 -7.540 1.00 83.31 789 ALA A CA 1
ATOM 6059 C C . ALA A 1 789 ? -9.676 7.054 -8.449 1.00 83.31 789 ALA A C 1
ATOM 6061 O O . ALA A 1 789 ? -10.860 7.198 -8.149 1.00 83.31 789 ALA A O 1
ATOM 6062 N N . ILE A 1 790 ? -9.300 6.457 -9.573 1.00 85.19 790 ILE A N 1
ATOM 6063 C CA . ILE A 1 790 ? -10.231 5.958 -10.581 1.00 85.19 790 ILE A CA 1
ATOM 6064 C C . ILE A 1 790 ? -9.812 4.539 -10.955 1.00 85.19 790 ILE A C 1
ATOM 6066 O O . ILE A 1 790 ? -8.638 4.266 -11.203 1.00 85.19 790 ILE A O 1
ATOM 6070 N N . ASP A 1 791 ? -10.782 3.637 -10.985 1.00 86.69 791 ASP A N 1
ATOM 6071 C CA . ASP A 1 791 ? -10.621 2.262 -11.439 1.00 86.69 791 ASP A CA 1
ATOM 6072 C C . ASP A 1 791 ? -11.534 1.987 -12.635 1.00 86.69 791 ASP A C 1
ATOM 6074 O O . ASP A 1 791 ? -12.620 2.563 -12.746 1.00 86.69 791 ASP A O 1
ATOM 6078 N N . TRP A 1 792 ? -11.087 1.125 -13.542 1.00 89.06 792 TRP A N 1
ATOM 6079 C CA . TRP A 1 792 ? -11.846 0.682 -14.708 1.00 89.06 792 TRP A CA 1
ATOM 6080 C C . TRP A 1 792 ? -11.257 -0.611 -15.272 1.00 89.06 792 TRP A C 1
ATOM 6082 O O . TRP A 1 792 ? -10.156 -1.030 -14.911 1.00 89.06 792 TRP A O 1
ATOM 6092 N N . ARG A 1 793 ? -11.980 -1.213 -16.219 1.00 85.94 793 ARG A N 1
ATOM 6093 C CA . ARG A 1 793 ? -11.463 -2.267 -17.095 1.00 85.94 793 ARG A CA 1
ATOM 6094 C C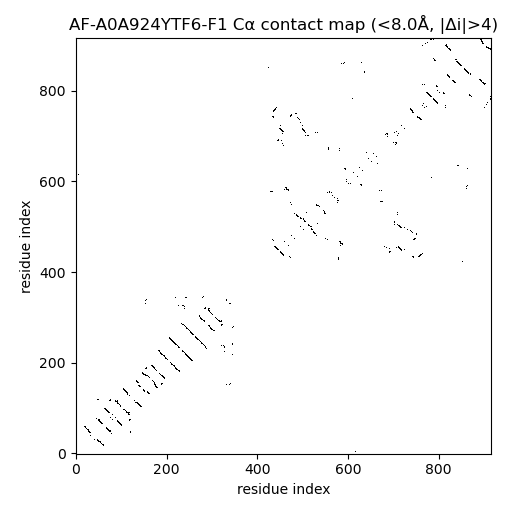 . ARG A 1 793 ? -11.704 -1.965 -18.545 1.00 85.94 793 ARG A C 1
ATOM 6096 O O . ARG A 1 793 ? -12.727 -1.374 -18.876 1.00 85.94 793 ARG A O 1
ATOM 6103 N N . LEU A 1 794 ? -10.794 -2.427 -19.385 1.00 88.38 794 LEU A N 1
ATOM 6104 C CA . LEU A 1 794 ? -11.032 -2.495 -20.811 1.00 88.38 794 LEU A CA 1
ATOM 6105 C C . LEU A 1 794 ? -11.662 -3.840 -21.166 1.00 88.38 794 LEU A C 1
ATOM 6107 O O . LEU A 1 794 ? -11.169 -4.893 -20.775 1.00 88.38 794 LEU A O 1
ATOM 6111 N N . GLU A 1 795 ? -12.740 -3.797 -21.937 1.00 87.38 795 GLU A N 1
ATOM 6112 C CA . GLU A 1 795 ? -13.369 -4.974 -22.534 1.00 87.38 795 GLU A CA 1
ATOM 6113 C C . GLU A 1 795 ? -13.616 -4.694 -24.024 1.00 87.38 795 GLU A C 1
ATOM 6115 O O . GLU A 1 795 ? -14.015 -3.590 -24.401 1.00 87.38 795 GLU A O 1
ATOM 6120 N N . PHE A 1 796 ? -13.360 -5.666 -24.906 1.00 84.62 796 PHE A N 1
ATOM 6121 C CA . PHE A 1 796 ? -13.850 -5.557 -26.281 1.00 84.62 796 PHE A CA 1
ATOM 6122 C C . PHE A 1 796 ? -15.355 -5.871 -26.319 1.00 84.62 796 PHE A C 1
ATOM 6124 O O . PHE A 1 796 ? -15.816 -6.726 -25.558 1.00 84.62 796 PHE A O 1
ATOM 6131 N N . PRO A 1 797 ? -16.133 -5.242 -27.220 1.00 77.31 797 PRO A N 1
ATOM 6132 C CA . PRO A 1 797 ? -17.551 -5.551 -27.373 1.00 77.31 797 PRO A CA 1
ATOM 6133 C C . PRO A 1 797 ? -17.787 -7.055 -27.590 1.00 77.31 797 PRO A C 1
ATOM 6135 O O . PRO A 1 797 ? -17.175 -7.672 -28.464 1.00 77.31 797 PRO A O 1
ATOM 6138 N N . HIS A 1 798 ? -18.711 -7.644 -26.819 1.00 65.56 798 HIS A N 1
ATOM 6139 C CA . HIS A 1 798 ? -18.975 -9.094 -26.782 1.00 65.56 798 HIS A CA 1
ATOM 6140 C C . HIS A 1 798 ? -19.277 -9.753 -28.142 1.00 65.56 798 HIS A C 1
ATOM 6142 O O . HIS A 1 798 ? -19.183 -10.972 -28.258 1.00 65.56 798 HIS A O 1
ATOM 6148 N N . GLN A 1 799 ? -19.653 -8.978 -29.163 1.00 56.41 799 GLN A N 1
ATOM 6149 C CA . GLN A 1 799 ? -20.002 -9.486 -30.494 1.00 56.41 799 GLN A CA 1
ATOM 6150 C C . GLN A 1 799 ? -18.782 -9.907 -31.335 1.00 56.41 799 GLN A C 1
ATOM 6152 O O . GLN A 1 799 ? -18.961 -10.631 -32.310 1.00 56.41 799 GLN A O 1
ATOM 6157 N N . ASP A 1 800 ? -17.563 -9.523 -30.935 1.00 57.09 800 ASP A N 1
ATOM 6158 C CA . ASP A 1 800 ? -16.342 -9.710 -31.735 1.00 57.09 800 ASP A CA 1
ATOM 6159 C C . ASP A 1 800 ? -15.337 -10.718 -31.139 1.00 57.09 800 ASP A C 1
ATOM 6161 O O . ASP A 1 800 ? -14.208 -10.804 -31.622 1.00 57.09 800 ASP A O 1
ATOM 6165 N N . LEU A 1 801 ? -15.701 -11.445 -30.077 1.00 61.47 801 LEU A N 1
ATOM 6166 C CA . LEU A 1 801 ? -14.792 -12.365 -29.377 1.00 61.47 801 LEU A CA 1
ATOM 6167 C C . LEU A 1 801 ? -14.614 -13.679 -30.167 1.00 61.47 801 LEU A C 1
ATOM 6169 O O . LEU A 1 801 ? -15.595 -14.332 -30.526 1.00 61.47 801 LEU A O 1
ATOM 6173 N N . ASP A 1 802 ? -13.370 -14.092 -30.412 1.00 62.12 802 ASP A N 1
ATOM 6174 C CA . ASP A 1 802 ? -12.982 -15.407 -30.924 1.00 62.12 802 ASP A CA 1
ATOM 6175 C C . ASP A 1 802 ? -12.748 -16.370 -29.742 1.00 62.12 802 ASP A C 1
ATOM 6177 O O . ASP A 1 802 ? -11.688 -16.350 -29.108 1.00 62.12 802 ASP A O 1
ATOM 6181 N N . PRO A 1 803 ? -13.696 -17.276 -29.442 1.00 56.16 803 PRO A N 1
ATOM 6182 C CA . PRO A 1 803 ? -13.589 -18.176 -28.293 1.00 56.16 803 PRO A CA 1
ATOM 6183 C C . PRO A 1 803 ? -12.375 -19.120 -28.353 1.00 56.16 803 PRO A C 1
ATOM 6185 O O . PRO A 1 803 ? -12.038 -19.734 -27.344 1.00 56.16 803 PRO A O 1
ATOM 6188 N N . ASN A 1 804 ? -11.698 -19.235 -29.503 1.00 53.44 804 ASN A N 1
ATOM 6189 C CA . ASN A 1 804 ? -10.502 -20.062 -29.663 1.00 53.44 804 ASN A CA 1
ATOM 6190 C C . ASN A 1 804 ? -9.189 -19.306 -29.390 1.00 53.44 804 ASN A C 1
ATOM 6192 O O . ASN A 1 804 ? -8.119 -19.916 -29.446 1.00 53.44 804 ASN A O 1
ATOM 6196 N N . ASN A 1 805 ? -9.227 -17.993 -29.127 1.00 59.69 805 ASN A N 1
ATOM 6197 C CA . ASN A 1 805 ? -8.025 -17.197 -28.879 1.00 59.69 805 ASN A CA 1
ATOM 6198 C C . ASN A 1 805 ? -8.250 -16.086 -27.831 1.00 59.69 805 ASN A C 1
ATOM 6200 O O . ASN A 1 805 ? -8.182 -14.903 -28.164 1.00 59.69 805 ASN A O 1
ATOM 6204 N N . PRO A 1 806 ? -8.440 -16.447 -26.549 1.00 57.66 806 PRO A N 1
ATOM 6205 C CA . PRO A 1 806 ? -8.817 -15.502 -25.494 1.00 57.66 806 PRO A CA 1
ATOM 6206 C C . PRO A 1 806 ? -7.807 -14.362 -25.284 1.00 57.66 806 PRO A C 1
ATOM 6208 O O . PRO A 1 806 ? -8.202 -13.259 -24.931 1.00 57.66 806 PRO A O 1
ATOM 6211 N N . LEU A 1 807 ? -6.513 -14.577 -25.561 1.00 57.00 807 LEU A N 1
ATOM 6212 C CA . LEU A 1 807 ? -5.480 -13.534 -25.430 1.00 57.00 807 LEU A CA 1
ATOM 6213 C C . LEU A 1 807 ? -5.559 -12.447 -26.510 1.00 57.00 807 LEU A C 1
ATOM 6215 O O . LEU A 1 807 ? -4.982 -11.379 -26.333 1.00 57.00 807 LEU A O 1
ATOM 6219 N N . ARG A 1 808 ? -6.204 -12.738 -27.645 1.00 63.88 808 ARG A N 1
ATOM 6220 C CA . ARG A 1 808 ? -6.459 -11.778 -28.732 1.00 63.88 808 ARG A CA 1
ATOM 6221 C C . ARG A 1 808 ? -7.697 -10.921 -28.462 1.00 63.88 808 ARG A C 1
ATOM 6223 O O . ARG A 1 808 ? -7.931 -9.926 -29.143 1.00 63.88 808 ARG A O 1
ATOM 6230 N N . ASP A 1 809 ? -8.485 -11.335 -27.483 1.00 69.19 809 ASP A N 1
ATOM 6231 C CA . ASP A 1 809 ? -9.730 -10.698 -27.090 1.00 69.19 809 ASP A CA 1
ATOM 6232 C C . ASP A 1 809 ? -9.649 -10.018 -25.721 1.00 69.19 809 ASP A C 1
ATOM 6234 O O . ASP A 1 809 ? -10.644 -9.467 -25.252 1.00 69.19 809 ASP A O 1
ATOM 6238 N N . ASP A 1 810 ? -8.459 -9.991 -25.117 1.00 76.50 810 ASP A N 1
ATOM 6239 C CA . ASP A 1 810 ? -8.154 -9.155 -23.961 1.00 76.50 810 ASP A CA 1
ATOM 6240 C C . ASP A 1 810 ? -7.544 -7.821 -24.443 1.00 76.50 810 ASP A C 1
ATOM 6242 O O . ASP A 1 810 ? -6.393 -7.797 -24.893 1.00 76.50 810 ASP A O 1
ATOM 6246 N N . PRO A 1 811 ? -8.273 -6.690 -24.392 1.00 84.94 811 PRO A N 1
ATOM 6247 C CA . PRO A 1 811 ? -7.744 -5.398 -24.827 1.00 84.94 811 PRO A CA 1
ATOM 6248 C C . PRO A 1 811 ? -6.553 -4.916 -23.988 1.00 84.94 811 PRO A C 1
ATOM 6250 O O . PRO A 1 811 ? -5.749 -4.137 -24.503 1.00 84.94 811 PRO A O 1
ATOM 6253 N N . GLU A 1 812 ? -6.365 -5.392 -22.752 1.00 80.12 812 GLU A N 1
ATOM 6254 C CA . GLU A 1 812 ? -5.187 -5.046 -21.941 1.00 80.12 812 GLU A CA 1
ATOM 6255 C C . GLU A 1 812 ? -3.889 -5.573 -22.575 1.00 80.12 812 GLU A C 1
ATOM 6257 O O . GLU A 1 812 ? -2.833 -4.951 -22.459 1.00 80.12 812 GLU A O 1
ATOM 6262 N N . HIS A 1 813 ? -3.956 -6.662 -23.349 1.00 78.25 813 HIS A N 1
ATOM 6263 C CA . HIS A 1 813 ? -2.809 -7.164 -24.112 1.00 78.25 813 HIS A CA 1
ATOM 6264 C C . HIS A 1 813 ? -2.433 -6.250 -25.282 1.00 78.25 813 HIS A C 1
ATOM 6266 O O . HIS A 1 813 ? -1.270 -6.187 -25.682 1.00 78.25 813 HIS A O 1
ATOM 6272 N N . HIS A 1 814 ? -3.410 -5.527 -25.827 1.00 81.56 814 HIS A N 1
ATOM 6273 C CA . HIS A 1 814 ? -3.215 -4.571 -26.914 1.00 81.56 814 HIS A CA 1
ATOM 6274 C C . HIS A 1 814 ? -2.852 -3.171 -26.401 1.00 81.56 814 HIS A C 1
ATOM 6276 O O . HIS A 1 814 ? -2.420 -2.330 -27.188 1.00 81.56 814 HIS A O 1
ATOM 6282 N N . LEU A 1 815 ? -2.985 -2.912 -25.097 1.00 86.19 815 LEU A N 1
ATOM 6283 C CA . LEU A 1 815 ? -2.754 -1.611 -24.486 1.00 86.19 815 LEU A CA 1
ATOM 6284 C C . LEU A 1 815 ? -1.256 -1.302 -24.316 1.00 86.19 815 LEU A C 1
ATOM 6286 O O . LEU A 1 815 ? -0.505 -1.974 -23.596 1.00 86.19 815 LEU A O 1
ATOM 6290 N N . ARG A 1 816 ? -0.816 -0.180 -24.892 1.00 84.12 816 ARG A N 1
ATOM 6291 C CA . ARG A 1 816 ? 0.499 0.399 -24.598 1.00 84.12 816 ARG A CA 1
ATOM 6292 C C . ARG A 1 816 ? 0.478 1.159 -23.288 1.00 84.12 816 ARG A C 1
ATOM 6294 O O . ARG A 1 816 ? 1.310 0.871 -22.436 1.00 84.12 816 ARG A O 1
ATOM 6301 N N . HIS A 1 817 ? -0.411 2.136 -23.175 1.00 88.31 817 HIS A N 1
ATOM 6302 C CA . HIS A 1 817 ? -0.625 2.992 -22.012 1.00 88.31 817 HIS A CA 1
ATOM 6303 C C . HIS A 1 817 ? -1.946 3.750 -22.191 1.00 88.31 817 HIS A C 1
ATOM 6305 O O . HIS A 1 817 ? -2.508 3.804 -23.283 1.00 88.31 817 HIS A O 1
ATOM 6311 N N . TYR A 1 818 ? -2.418 4.375 -21.126 1.00 92.50 818 TYR A N 1
ATOM 6312 C CA . TYR A 1 818 ? -3.471 5.373 -21.149 1.00 92.50 818 TYR A CA 1
ATOM 6313 C C . TYR A 1 818 ? -2.853 6.764 -21.240 1.00 92.50 818 TYR A C 1
ATOM 6315 O O . TYR A 1 818 ? -1.861 7.048 -20.573 1.00 92.50 818 TYR A O 1
ATOM 6323 N N . VAL A 1 819 ? -3.458 7.653 -22.017 1.00 94.25 819 VAL A N 1
ATOM 6324 C CA . VAL A 1 819 ? -3.222 9.093 -21.908 1.00 94.25 819 VAL A CA 1
ATOM 6325 C C . VAL A 1 819 ? -4.337 9.667 -21.053 1.00 94.25 819 VAL A C 1
ATOM 6327 O O . VAL A 1 819 ? -5.511 9.594 -21.424 1.00 94.25 819 VAL A O 1
ATOM 6330 N N . VAL A 1 820 ? -3.970 10.214 -19.899 1.00 93.88 820 VAL A N 1
ATOM 6331 C CA . VAL A 1 820 ? -4.900 10.861 -18.978 1.00 93.88 820 VAL A CA 1
ATOM 6332 C C . VAL A 1 820 ? -4.726 12.364 -19.101 1.00 93.88 820 VAL A C 1
ATOM 6334 O O . VAL A 1 820 ? -3.636 12.889 -18.877 1.00 93.88 820 VAL A O 1
ATOM 6337 N N . ARG A 1 821 ? -5.809 13.056 -19.447 1.00 94.06 821 ARG A N 1
ATOM 6338 C CA . ARG A 1 821 ? -5.889 14.516 -19.463 1.00 94.06 821 ARG A CA 1
ATOM 6339 C C . ARG A 1 821 ? -6.795 14.979 -18.333 1.00 94.06 821 ARG A C 1
ATOM 6341 O O . ARG A 1 821 ? -7.952 14.572 -18.276 1.00 94.06 821 ARG A O 1
ATOM 6348 N N . ARG A 1 822 ? -6.274 15.831 -17.458 1.00 92.06 822 ARG A N 1
ATOM 6349 C CA . ARG A 1 822 ? -7.007 16.475 -16.370 1.00 92.06 822 ARG A CA 1
ATOM 6350 C C . ARG A 1 822 ? -7.221 17.944 -16.695 1.00 92.06 822 ARG A C 1
ATOM 6352 O O . ARG A 1 822 ? -6.258 18.668 -16.943 1.00 92.06 822 ARG A O 1
ATOM 6359 N N . GLU A 1 823 ? -8.468 18.384 -16.637 1.00 90.75 823 GLU A N 1
ATOM 6360 C CA . GLU A 1 823 ? -8.865 19.771 -16.877 1.00 90.75 823 GLU A CA 1
ATOM 6361 C C . GLU A 1 823 ? -9.700 20.289 -15.717 1.00 90.75 823 GLU A C 1
ATOM 6363 O O . GLU A 1 823 ? -10.494 19.551 -15.140 1.00 90.75 823 GLU A O 1
ATOM 6368 N N . HIS A 1 824 ? -9.528 21.555 -15.368 1.00 85.12 824 HIS A N 1
ATOM 6369 C CA . HIS A 1 824 ? -10.369 22.203 -14.375 1.00 85.12 824 HIS A CA 1
ATOM 6370 C C . HIS A 1 824 ? -11.648 22.724 -15.047 1.00 85.12 824 HIS A C 1
ATOM 6372 O O . HIS A 1 824 ? -11.574 23.364 -16.093 1.00 85.12 824 HIS A O 1
ATOM 6378 N N . LEU A 1 825 ? -12.820 22.445 -14.469 1.00 82.25 825 LEU A N 1
ATOM 6379 C CA . LEU A 1 825 ? -14.105 22.818 -15.080 1.00 82.25 825 LEU A CA 1
ATOM 6380 C C . LEU A 1 825 ? -14.510 24.275 -14.808 1.00 82.25 825 LEU A C 1
ATOM 6382 O O . LEU A 1 825 ? -15.208 24.871 -15.624 1.00 82.25 825 LEU A O 1
ATOM 6386 N N . ASP A 1 826 ? -14.041 24.860 -13.702 1.00 71.06 826 ASP A N 1
ATOM 6387 C CA . ASP A 1 826 ? -14.508 26.163 -13.204 1.00 71.06 826 ASP A CA 1
ATOM 6388 C C . ASP A 1 826 ? -13.475 27.303 -13.370 1.00 71.06 826 ASP A C 1
ATOM 6390 O O . ASP A 1 826 ? -13.596 28.355 -12.743 1.00 71.06 826 ASP A O 1
ATOM 6394 N N . GLY A 1 827 ? -12.407 27.122 -14.156 1.00 62.28 827 GLY A N 1
ATOM 6395 C CA . GLY A 1 827 ? -11.271 28.058 -14.165 1.00 62.28 827 GLY A CA 1
ATOM 6396 C C . GLY A 1 827 ? -10.303 27.872 -15.330 1.00 62.28 827 GLY A C 1
ATOM 6397 O O . GLY A 1 827 ? -10.352 26.868 -16.026 1.00 62.28 827 GLY A O 1
ATOM 6398 N N . ASN A 1 828 ? -9.419 28.853 -15.520 1.00 63.22 828 ASN A N 1
ATOM 6399 C CA . ASN A 1 828 ? -8.476 28.950 -16.646 1.00 63.22 828 ASN A CA 1
ATOM 6400 C C . ASN A 1 828 ? -7.159 28.172 -16.436 1.00 63.22 828 ASN A C 1
ATOM 6402 O O . ASN A 1 828 ? -6.158 28.470 -17.091 1.00 63.22 828 ASN A O 1
ATOM 6406 N N . ASP A 1 829 ? -7.137 27.209 -15.515 1.00 70.25 829 ASP A N 1
ATOM 6407 C CA . ASP A 1 829 ? -5.926 26.448 -15.212 1.00 70.25 829 ASP A CA 1
ATOM 6408 C C . ASP A 1 829 ? -5.536 25.567 -16.418 1.00 70.25 829 ASP A C 1
ATOM 6410 O O . ASP A 1 829 ? -6.411 24.982 -17.069 1.00 70.25 829 ASP A O 1
ATOM 6414 N N . PRO A 1 830 ? -4.237 25.458 -16.750 1.00 76.06 830 PRO A N 1
ATOM 6415 C CA . PRO A 1 830 ? -3.794 24.663 -17.886 1.00 76.06 830 PRO A CA 1
ATOM 6416 C C . PRO A 1 830 ? -4.120 23.179 -17.686 1.00 76.06 830 PRO A C 1
ATOM 6418 O O . PRO A 1 830 ? -3.934 22.617 -16.606 1.00 76.06 830 PRO A O 1
ATOM 6421 N N . SER A 1 831 ? -4.576 22.522 -18.756 1.00 84.38 831 SER A N 1
ATOM 6422 C CA . SER A 1 831 ? -4.809 21.078 -18.749 1.00 84.38 831 SER A CA 1
ATOM 6423 C C . SER A 1 831 ? -3.499 20.325 -18.531 1.00 84.38 831 SER A C 1
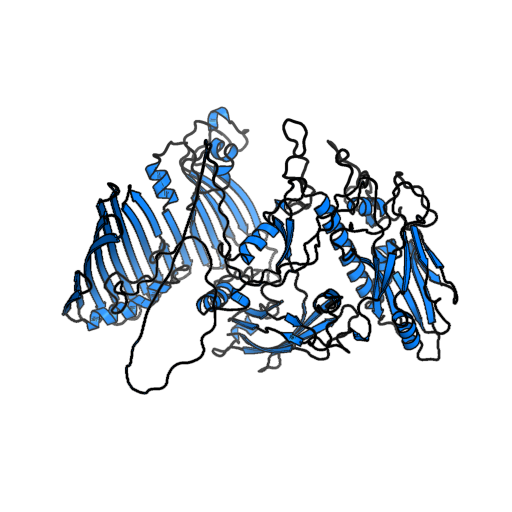ATOM 6425 O O . SER A 1 831 ? -2.513 20.586 -19.225 1.00 84.38 831 SER A O 1
ATOM 6427 N N . VAL A 1 832 ? -3.507 19.338 -17.643 1.00 88.75 832 VAL A N 1
ATOM 6428 C CA . VAL A 1 832 ? -2.347 18.483 -17.374 1.00 88.75 832 VAL A CA 1
ATOM 6429 C C . VAL A 1 832 ? -2.556 17.154 -18.079 1.00 88.75 832 VAL A C 1
ATOM 6431 O O . VAL A 1 832 ? -3.613 16.543 -17.947 1.00 88.75 832 VAL A O 1
ATOM 6434 N N . THR A 1 833 ? -1.566 16.708 -18.850 1.00 90.69 833 THR A N 1
ATOM 6435 C CA . THR A 1 833 ? -1.622 15.427 -19.564 1.00 90.69 833 THR A CA 1
ATOM 6436 C C . THR A 1 833 ? -0.443 14.563 -19.158 1.00 90.69 833 THR A C 1
ATOM 6438 O O . THR A 1 833 ? 0.696 15.023 -19.205 1.00 90.69 833 THR A O 1
ATOM 6441 N N . PHE A 1 834 ? -0.704 13.315 -18.783 1.00 87.31 834 PHE A N 1
ATOM 6442 C CA . PHE A 1 834 ? 0.338 12.358 -18.430 1.00 87.31 834 PHE A CA 1
ATOM 6443 C C . PHE A 1 834 ? 0.003 10.946 -18.932 1.00 87.31 834 PHE A C 1
ATOM 6445 O O . PHE A 1 834 ? -1.171 10.560 -18.973 1.00 87.31 834 PHE A O 1
ATOM 6452 N N . PRO A 1 835 ? 1.019 10.166 -19.345 1.00 88.12 835 PRO A N 1
ATOM 6453 C CA . PRO A 1 835 ? 0.845 8.762 -19.670 1.00 88.12 835 PRO A CA 1
ATOM 6454 C C . PRO A 1 835 ? 0.734 7.926 -18.389 1.00 88.12 835 PRO A C 1
ATOM 6456 O O . PRO A 1 835 ? 1.389 8.201 -17.386 1.00 88.12 835 PRO A O 1
ATOM 6459 N N . LEU A 1 836 ? -0.070 6.871 -18.438 1.00 86.19 836 LEU A N 1
ATOM 6460 C CA . LEU A 1 836 ? -0.344 5.978 -17.320 1.00 86.19 836 LEU A CA 1
ATOM 6461 C C . LEU A 1 836 ? -0.346 4.529 -17.811 1.00 86.19 836 LEU A C 1
ATOM 6463 O O . LEU A 1 836 ? -1.072 4.186 -18.738 1.00 86.19 836 LEU A O 1
ATOM 6467 N N . LYS A 1 837 ? 0.434 3.656 -17.178 1.00 81.62 837 LYS A N 1
ATOM 6468 C CA . LYS A 1 837 ? 0.304 2.204 -17.336 1.00 81.62 837 LYS A CA 1
ATOM 6469 C C . LYS A 1 837 ? 0.461 1.557 -15.972 1.00 81.62 837 LYS A C 1
ATOM 6471 O O . LYS A 1 837 ? 1.466 1.785 -15.302 1.00 81.62 837 LYS A O 1
ATOM 6476 N N . THR A 1 838 ? -0.525 0.776 -15.564 1.00 73.31 838 THR A N 1
ATOM 6477 C CA . THR A 1 838 ? -0.465 0.011 -14.323 1.00 73.31 838 THR A CA 1
ATOM 6478 C C . THR A 1 838 ? 0.260 -1.308 -14.541 1.00 73.31 838 THR A C 1
ATOM 6480 O O . THR A 1 838 ? 0.276 -1.863 -15.640 1.00 73.31 838 THR A O 1
ATOM 6483 N N . ALA A 1 839 ? 0.915 -1.784 -13.485 1.00 70.25 839 ALA A N 1
ATOM 6484 C CA . ALA A 1 839 ? 1.495 -3.115 -13.452 1.00 70.25 839 ALA A CA 1
ATOM 6485 C C . ALA A 1 839 ? 0.530 -4.064 -12.736 1.00 70.25 839 ALA A C 1
ATOM 6487 O O . ALA A 1 839 ? -0.050 -3.709 -11.707 1.00 70.25 839 ALA A O 1
ATOM 6488 N N . GLU A 1 840 ? 0.388 -5.272 -13.269 1.00 74.25 840 GLU A N 1
ATOM 6489 C CA . GLU A 1 840 ? -0.243 -6.383 -12.564 1.00 74.25 840 GLU A CA 1
ATOM 6490 C C . GLU A 1 840 ? 0.833 -7.237 -11.898 1.00 74.25 840 GLU A C 1
ATOM 6492 O O . GLU A 1 840 ? 1.918 -7.434 -12.452 1.00 74.25 840 GLU A O 1
ATOM 6497 N N . VAL A 1 841 ? 0.535 -7.766 -10.713 1.00 75.06 841 VAL A N 1
ATOM 6498 C CA . VAL A 1 841 ? 1.435 -8.689 -10.021 1.00 75.06 841 VAL A CA 1
ATOM 6499 C C . VAL A 1 841 ? 1.034 -10.119 -10.365 1.00 75.06 841 VAL A C 1
ATOM 6501 O O . VAL A 1 841 ? -0.108 -10.526 -10.163 1.00 75.06 841 VAL A O 1
ATOM 6504 N N . LEU A 1 842 ? 1.990 -10.896 -10.866 1.00 70.56 842 LEU A N 1
ATOM 6505 C CA . LEU A 1 842 ? 1.838 -12.335 -11.056 1.00 70.56 842 LEU A CA 1
ATOM 6506 C C . LEU A 1 842 ? 2.398 -13.055 -9.832 1.00 70.56 842 LEU A C 1
ATOM 6508 O O . LEU A 1 842 ? 3.535 -12.809 -9.429 1.00 70.56 842 LEU A O 1
ATOM 6512 N N . HIS A 1 843 ? 1.612 -13.947 -9.235 1.00 71.06 843 HIS A N 1
ATOM 6513 C CA . HIS A 1 843 ? 2.036 -14.707 -8.062 1.00 71.06 843 HIS A CA 1
ATOM 6514 C C . HIS A 1 843 ? 1.788 -16.201 -8.246 1.00 71.06 843 HIS A C 1
ATOM 6516 O O . HIS A 1 843 ? 0.747 -16.609 -8.750 1.00 71.06 843 HIS A O 1
ATOM 6522 N N . ARG A 1 844 ? 2.748 -17.031 -7.831 1.00 65.75 844 ARG A N 1
ATOM 6523 C CA . ARG A 1 844 ? 2.662 -18.491 -7.922 1.00 65.75 844 ARG A CA 1
ATOM 6524 C C . ARG A 1 844 ? 2.162 -19.058 -6.598 1.00 65.75 844 ARG A C 1
ATOM 6526 O O . ARG A 1 844 ? 2.789 -18.845 -5.566 1.00 65.75 844 ARG A O 1
ATOM 6533 N N . VAL A 1 845 ? 1.072 -19.817 -6.641 1.00 66.38 845 VAL A N 1
ATOM 6534 C CA . VAL A 1 845 ? 0.401 -20.377 -5.462 1.00 66.38 845 VAL A CA 1
ATOM 6535 C C . VAL A 1 845 ? 0.339 -21.901 -5.567 1.00 66.38 845 VAL A C 1
ATOM 6537 O O . VAL A 1 845 ? 0.087 -22.461 -6.636 1.00 66.38 845 VAL A O 1
ATOM 6540 N N . ASP A 1 846 ? 0.575 -22.594 -4.452 1.00 67.94 846 ASP A N 1
ATOM 6541 C CA . ASP A 1 846 ? 0.378 -24.045 -4.366 1.00 67.94 846 ASP A CA 1
ATOM 6542 C C . ASP A 1 846 ? -1.113 -24.368 -4.558 1.00 67.94 846 ASP A C 1
ATOM 6544 O O . ASP A 1 846 ? -1.980 -23.854 -3.850 1.00 67.94 846 ASP A O 1
ATOM 6548 N N . SER A 1 847 ? -1.426 -25.210 -5.543 1.00 63.75 847 SER A N 1
ATOM 6549 C CA . SER A 1 847 ? -2.803 -25.634 -5.820 1.00 63.75 847 SER A CA 1
ATOM 6550 C C . SER A 1 847 ? -3.351 -26.624 -4.783 1.00 63.75 847 SER A C 1
ATOM 6552 O O . SER A 1 847 ? -4.526 -26.990 -4.844 1.00 63.75 847 SER A O 1
ATOM 6554 N N . GLY A 1 848 ? -2.507 -27.116 -3.868 1.00 63.69 848 GLY A N 1
ATOM 6555 C CA . GLY A 1 848 ? -2.828 -28.178 -2.915 1.00 63.69 848 GLY A CA 1
ATOM 6556 C C . GLY A 1 848 ? -2.954 -29.562 -3.562 1.00 63.69 848 GLY A C 1
ATOM 6557 O O . GLY A 1 848 ? -3.247 -30.541 -2.873 1.00 63.69 848 GLY A O 1
ATOM 6558 N N . LYS A 1 849 ? -2.743 -29.663 -4.880 1.00 64.69 849 LYS A N 1
ATOM 6559 C CA . LYS A 1 849 ? -2.726 -30.917 -5.639 1.00 64.69 849 LYS A CA 1
ATOM 6560 C C . LYS A 1 849 ? -1.291 -31.375 -5.859 1.00 64.69 849 LYS A C 1
ATOM 6562 O O . LYS A 1 849 ? -0.362 -30.575 -5.844 1.00 64.69 849 LYS A O 1
ATOM 6567 N N . LYS A 1 850 ? -1.120 -32.673 -6.090 1.00 65.38 850 LYS A N 1
ATOM 6568 C CA . LYS A 1 850 ? 0.165 -33.273 -6.452 1.00 65.38 850 LYS A CA 1
ATOM 6569 C C . LYS A 1 850 ? 0.076 -33.897 -7.839 1.00 65.38 850 LYS A C 1
ATOM 6571 O O . LYS A 1 850 ? -0.989 -34.389 -8.210 1.00 65.38 850 LYS A O 1
ATOM 6576 N N . ASP A 1 851 ? 1.169 -33.855 -8.591 1.00 60.88 851 ASP A N 1
ATOM 6577 C CA . ASP A 1 851 ? 1.297 -34.549 -9.869 1.00 60.88 851 ASP A CA 1
ATOM 6578 C C . ASP A 1 851 ? 1.360 -36.075 -9.668 1.00 60.88 851 ASP A C 1
ATOM 6580 O O . ASP A 1 851 ? 1.386 -36.581 -8.540 1.00 60.88 851 ASP A O 1
ATOM 6584 N N . ALA A 1 852 ? 1.387 -36.829 -10.771 1.00 51.75 852 ALA A N 1
ATOM 6585 C CA . ALA A 1 852 ? 1.486 -38.290 -10.736 1.00 51.75 852 ALA A CA 1
ATOM 6586 C C . ALA A 1 852 ? 2.774 -38.799 -10.048 1.00 51.75 852 ALA A C 1
ATOM 6588 O O . ALA A 1 852 ? 2.819 -39.947 -9.608 1.00 51.75 852 ALA A O 1
ATOM 6589 N N . GLY A 1 853 ? 3.799 -37.946 -9.923 1.00 53.78 853 GLY A N 1
ATOM 6590 C CA . GLY A 1 853 ? 5.048 -38.203 -9.205 1.00 53.78 853 GLY A CA 1
ATOM 6591 C C . GLY A 1 853 ? 5.043 -37.743 -7.741 1.00 53.78 853 GLY A C 1
ATOM 6592 O O . GLY A 1 853 ? 6.064 -37.864 -7.065 1.00 53.78 853 GLY A O 1
ATOM 6593 N N . GLY A 1 854 ? 3.924 -37.221 -7.225 1.00 51.75 854 GLY A N 1
ATOM 6594 C CA . GLY A 1 854 ? 3.789 -36.751 -5.847 1.00 51.75 854 GLY A CA 1
ATOM 6595 C C . GLY A 1 854 ? 4.359 -35.351 -5.569 1.00 51.75 854 GLY A C 1
ATOM 6596 O O . GLY A 1 854 ? 4.397 -34.954 -4.397 1.00 51.75 854 GLY A O 1
ATOM 6597 N N . LYS A 1 855 ? 4.777 -34.592 -6.589 1.00 48.72 855 LYS A N 1
ATOM 6598 C CA . LYS A 1 855 ? 5.248 -33.204 -6.446 1.00 48.72 855 LYS A CA 1
ATOM 6599 C C . LYS A 1 855 ? 4.071 -32.224 -6.419 1.00 48.72 855 LYS A C 1
ATOM 6601 O O . LYS A 1 855 ? 3.108 -32.428 -7.152 1.00 48.72 855 LYS A O 1
ATOM 6606 N N . PRO A 1 856 ? 4.121 -31.167 -5.590 1.00 46.31 856 PRO A N 1
ATOM 6607 C CA . PRO A 1 856 ? 3.065 -30.161 -5.535 1.00 46.31 856 PRO A CA 1
ATOM 6608 C C . PRO A 1 856 ? 2.907 -29.446 -6.883 1.00 46.31 856 PRO A C 1
ATOM 6610 O O . PRO A 1 856 ? 3.887 -29.040 -7.509 1.00 46.31 856 PRO A O 1
ATOM 6613 N N . ILE A 1 857 ? 1.659 -29.305 -7.320 1.00 56.81 857 ILE A N 1
ATOM 6614 C CA . ILE A 1 857 ? 1.277 -28.559 -8.516 1.00 56.81 857 ILE A CA 1
ATOM 6615 C C . ILE A 1 857 ? 1.061 -27.112 -8.094 1.00 56.81 857 ILE A C 1
ATOM 6617 O O . ILE A 1 857 ? 0.280 -26.827 -7.186 1.00 56.81 857 ILE A O 1
ATOM 6621 N N . PHE A 1 858 ? 1.703 -26.190 -8.792 1.00 59.19 858 PHE A N 1
ATOM 6622 C CA . PHE A 1 858 ? 1.524 -24.762 -8.579 1.00 59.19 858 PHE A CA 1
ATOM 6623 C C . PHE A 1 858 ? 0.710 -24.166 -9.726 1.00 59.19 858 PHE A C 1
ATOM 6625 O O . PHE A 1 858 ? 0.815 -24.636 -10.855 1.00 59.19 858 PHE A O 1
ATOM 6632 N N . HIS A 1 859 ? -0.062 -23.123 -9.443 1.00 62.56 859 HIS A N 1
ATOM 6633 C CA . HIS A 1 859 ? -0.754 -22.321 -10.450 1.00 62.56 859 HIS A CA 1
ATOM 6634 C C . HIS A 1 859 ? -0.400 -20.845 -10.271 1.00 62.56 859 HIS A C 1
ATOM 6636 O O . HIS A 1 859 ? 0.010 -20.426 -9.185 1.00 62.56 859 HIS A O 1
ATOM 6642 N N . THR A 1 860 ? -0.536 -20.071 -11.339 1.00 66.12 860 THR A N 1
ATOM 6643 C CA . THR A 1 860 ? -0.275 -18.633 -11.329 1.00 66.12 860 THR A CA 1
ATOM 6644 C C . THR A 1 860 ? -1.592 -17.886 -11.134 1.00 66.12 860 THR A C 1
ATOM 6646 O O . THR A 1 860 ? -2.633 -18.270 -11.664 1.00 66.12 860 THR A O 1
ATOM 6649 N N . ILE A 1 861 ? -1.564 -16.846 -10.307 1.00 70.62 861 ILE A N 1
ATOM 6650 C CA . ILE A 1 861 ? -2.680 -15.928 -10.094 1.00 70.62 861 ILE A CA 1
ATOM 6651 C C . ILE A 1 861 ? -2.283 -14.526 -10.548 1.00 70.62 861 ILE A C 1
ATOM 6653 O O . ILE A 1 861 ? -1.137 -14.100 -10.366 1.00 70.62 861 ILE A O 1
ATOM 6657 N N . ARG A 1 862 ? -3.252 -13.804 -11.117 1.00 75.69 862 ARG A N 1
ATOM 6658 C CA . ARG A 1 862 ? -3.122 -12.393 -11.497 1.00 75.69 862 ARG A CA 1
ATOM 6659 C C . ARG A 1 862 ? -3.697 -11.516 -10.391 1.00 75.69 862 ARG A C 1
ATOM 6661 O O . ARG A 1 862 ? -4.838 -11.718 -9.972 1.00 75.69 862 ARG A O 1
ATOM 6668 N N . LEU A 1 863 ? -2.910 -10.552 -9.932 1.00 78.50 863 LEU A N 1
ATOM 6669 C CA . LEU A 1 863 ? -3.289 -9.537 -8.954 1.00 78.50 863 LEU A CA 1
ATOM 6670 C C . LEU A 1 863 ? -3.252 -8.167 -9.659 1.00 78.50 863 LEU A C 1
ATOM 6672 O O . LEU A 1 863 ? -2.196 -7.525 -9.687 1.00 78.50 863 LEU A O 1
ATOM 6676 N N . PRO A 1 864 ? -4.362 -7.735 -10.286 1.00 78.62 864 PRO A N 1
ATOM 6677 C CA . PRO A 1 864 ? -4.431 -6.442 -10.956 1.00 78.62 864 PRO A CA 1
ATOM 6678 C C . PRO A 1 864 ? -4.362 -5.301 -9.941 1.00 78.62 864 PRO A C 1
ATOM 6680 O O . PRO A 1 864 ? -4.786 -5.464 -8.797 1.00 78.62 864 PRO A O 1
ATOM 6683 N N . SER A 1 865 ? -3.862 -4.135 -10.364 1.00 78.56 865 SER A N 1
ATOM 6684 C CA . SER A 1 865 ? -3.859 -2.941 -9.512 1.00 78.56 865 SER A CA 1
ATOM 6685 C C . SER A 1 865 ? -5.264 -2.640 -8.982 1.00 78.56 865 SER A C 1
ATOM 6687 O O . SER A 1 865 ? -6.254 -2.780 -9.696 1.00 78.56 865 SER A O 1
ATOM 6689 N N . ARG A 1 866 ? -5.348 -2.182 -7.728 1.00 78.06 866 ARG A N 1
ATOM 6690 C CA . ARG A 1 866 ? -6.627 -1.807 -7.101 1.00 78.06 866 ARG A CA 1
ATOM 6691 C C . ARG A 1 866 ? -7.287 -0.606 -7.770 1.00 78.06 866 ARG A C 1
ATOM 6693 O O . ARG A 1 866 ? -8.504 -0.513 -7.784 1.00 78.06 866 ARG A O 1
ATOM 6700 N N . PHE A 1 867 ? -6.473 0.331 -8.241 1.00 81.44 867 PHE A N 1
ATOM 6701 C CA . PHE A 1 867 ? -6.916 1.490 -8.999 1.00 81.44 867 PHE A CA 1
ATOM 6702 C C . PHE A 1 867 ? -6.056 1.577 -10.247 1.00 81.44 867 PHE A C 1
ATOM 6704 O O . PHE A 1 867 ? -4.829 1.452 -10.165 1.00 81.44 867 PHE A O 1
ATOM 6711 N N . GLN A 1 868 ? -6.684 1.823 -11.389 1.00 84.06 868 GLN A N 1
ATOM 6712 C CA . GLN A 1 868 ? -5.949 2.120 -12.611 1.00 84.06 868 GLN A CA 1
ATOM 6713 C C . GLN A 1 868 ? -5.226 3.464 -12.503 1.00 84.06 868 GLN A C 1
ATOM 6715 O O . GLN A 1 868 ? -4.095 3.607 -12.955 1.00 84.06 868 GLN A O 1
ATOM 6720 N N . MET A 1 869 ? -5.845 4.442 -11.844 1.00 85.56 869 MET A N 1
ATOM 6721 C CA . MET A 1 869 ? -5.327 5.795 -11.720 1.00 85.56 869 MET A CA 1
ATOM 6722 C C . MET A 1 869 ? -5.446 6.312 -10.293 1.00 85.56 869 MET A C 1
ATOM 6724 O O . MET A 1 869 ? -6.486 6.173 -9.652 1.00 85.56 869 MET A O 1
ATOM 6728 N N . VAL A 1 870 ? -4.405 7.008 -9.840 1.00 83.69 870 VAL A N 1
ATOM 6729 C CA . VAL A 1 870 ? -4.447 7.826 -8.629 1.00 83.69 870 VAL A CA 1
ATOM 6730 C C . VAL A 1 870 ? -3.768 9.160 -8.910 1.00 83.69 870 VAL A C 1
ATOM 6732 O O . VAL A 1 870 ? -2.609 9.199 -9.312 1.00 83.69 870 VAL A O 1
ATOM 6735 N N . ASP A 1 871 ? -4.495 10.249 -8.697 1.00 83.12 871 ASP A N 1
ATOM 6736 C CA . ASP A 1 871 ? -4.014 11.615 -8.838 1.00 83.12 871 ASP A CA 1
ATOM 6737 C C . ASP A 1 871 ? -3.987 12.309 -7.477 1.00 83.12 871 ASP A C 1
ATOM 6739 O O . ASP A 1 871 ? -5.022 12.498 -6.836 1.00 83.12 871 ASP A O 1
ATOM 6743 N N . HIS A 1 872 ? -2.784 12.685 -7.048 1.00 79.44 872 HIS A N 1
ATOM 6744 C CA . HIS A 1 872 ? -2.528 13.407 -5.802 1.00 79.44 872 HIS A CA 1
ATOM 6745 C C . HIS A 1 872 ? -2.343 14.917 -6.007 1.00 79.44 872 HIS A C 1
ATOM 6747 O O . HIS A 1 872 ? -1.973 15.616 -5.064 1.00 79.44 872 HIS A O 1
ATOM 6753 N N . PHE A 1 873 ? -2.554 15.427 -7.227 1.00 78.44 873 PHE A N 1
ATOM 6754 C CA . PHE A 1 873 ? -2.353 16.836 -7.577 1.00 78.44 873 PHE A CA 1
ATOM 6755 C C . PHE A 1 873 ? -0.944 17.339 -7.222 1.00 78.44 873 PHE A C 1
ATOM 6757 O O . PHE A 1 873 ? -0.775 18.467 -6.764 1.00 78.44 873 PHE A O 1
ATOM 6764 N N . ALA A 1 874 ? 0.074 16.487 -7.403 1.00 71.69 874 ALA A N 1
ATOM 6765 C CA . ALA A 1 874 ? 1.464 16.782 -7.035 1.00 71.69 874 ALA A CA 1
ATOM 6766 C C . ALA A 1 874 ? 2.065 17.964 -7.818 1.00 71.69 874 ALA A C 1
ATOM 6768 O O . ALA A 1 874 ? 3.064 18.542 -7.401 1.00 71.69 874 ALA A O 1
ATOM 6769 N N . ASP A 1 875 ? 1.453 18.312 -8.946 1.00 72.88 875 ASP A N 1
ATOM 6770 C CA . ASP A 1 875 ? 1.814 19.432 -9.807 1.00 72.88 875 ASP A CA 1
ATOM 6771 C C . ASP A 1 875 ? 1.243 20.787 -9.336 1.00 72.88 875 ASP A C 1
ATOM 6773 O O . ASP A 1 875 ? 1.670 21.829 -9.828 1.00 72.88 875 ASP A O 1
ATOM 6777 N N . GLN A 1 876 ? 0.313 20.792 -8.373 1.00 72.75 876 GLN A N 1
ATOM 6778 C CA . GLN A 1 876 ? -0.311 22.009 -7.844 1.00 72.75 876 GLN A CA 1
ATOM 6779 C C . GLN A 1 876 ? 0.431 22.551 -6.620 1.00 72.75 876 GLN A C 1
ATOM 6781 O O . GLN A 1 876 ? 0.918 21.805 -5.764 1.00 72.75 876 GLN A O 1
ATOM 6786 N N . ASN A 1 877 ? 0.495 23.877 -6.505 1.00 69.00 877 ASN A N 1
ATOM 6787 C CA . ASN A 1 877 ? 1.214 24.542 -5.424 1.00 69.00 877 ASN A CA 1
ATOM 6788 C C . ASN A 1 877 ? 0.314 24.770 -4.186 1.00 69.00 877 ASN A C 1
ATOM 6790 O O . ASN A 1 877 ? -0.879 24.470 -4.162 1.00 69.00 877 ASN A O 1
ATOM 6794 N N . ALA A 1 878 ? 0.891 25.303 -3.107 1.00 62.94 878 ALA A N 1
ATOM 6795 C CA . ALA A 1 878 ? 0.158 25.521 -1.856 1.00 62.94 878 ALA A CA 1
ATOM 6796 C C . ALA A 1 878 ? -0.947 26.597 -1.950 1.00 62.94 878 ALA A C 1
ATOM 6798 O O . ALA A 1 878 ? -1.863 26.590 -1.123 1.00 62.94 878 ALA A O 1
ATOM 6799 N N . GLU A 1 879 ? -0.863 27.512 -2.918 1.00 61.03 879 GLU A N 1
ATOM 6800 C CA . GLU A 1 879 ? -1.870 28.548 -3.170 1.00 61.03 879 GLU A CA 1
ATOM 6801 C C . GLU A 1 879 ? -3.087 27.955 -3.888 1.00 61.03 879 GLU A C 1
ATOM 6803 O O . GLU A 1 879 ? -4.217 28.213 -3.473 1.00 61.03 879 GLU A O 1
ATOM 6808 N N . ASP A 1 880 ? -2.869 27.056 -4.850 1.00 66.44 880 ASP A N 1
ATOM 6809 C CA . ASP A 1 880 ? -3.927 26.342 -5.579 1.00 66.44 880 ASP A CA 1
ATOM 6810 C C . ASP A 1 880 ? -4.793 25.489 -4.643 1.00 66.44 880 ASP A C 1
ATOM 6812 O O . ASP A 1 880 ? -6.020 25.445 -4.776 1.00 66.44 880 ASP A O 1
ATOM 6816 N N . VAL A 1 881 ? -4.155 24.855 -3.652 1.00 67.81 881 VAL A N 1
ATOM 6817 C CA . VAL A 1 881 ? -4.824 24.087 -2.590 1.00 67.81 881 VAL A CA 1
ATOM 6818 C C . VAL A 1 881 ? -5.542 25.008 -1.601 1.00 67.81 881 VAL A C 1
ATOM 6820 O O . VAL A 1 881 ? -6.617 24.676 -1.109 1.00 67.81 881 VAL A O 1
ATOM 6823 N N . ALA A 1 882 ? -4.981 26.181 -1.294 1.00 62.66 882 ALA A N 1
ATOM 6824 C CA . ALA A 1 882 ? -5.629 27.158 -0.417 1.00 62.66 882 ALA A CA 1
ATOM 6825 C C . ALA A 1 882 ? -6.837 27.847 -1.076 1.00 62.66 882 ALA A C 1
ATOM 6827 O O . ALA A 1 882 ? -7.716 28.324 -0.360 1.00 62.66 882 ALA A O 1
ATOM 6828 N N . ALA A 1 883 ? -6.880 27.875 -2.409 1.00 66.00 883 ALA A N 1
ATOM 6829 C CA . ALA A 1 883 ? -7.986 28.380 -3.213 1.00 66.00 883 ALA A CA 1
ATOM 6830 C C . ALA A 1 883 ? -9.129 27.361 -3.403 1.00 66.00 883 ALA A C 1
ATOM 6832 O O . ALA A 1 883 ? -10.112 27.675 -4.077 1.00 66.00 883 ALA A O 1
ATOM 6833 N N . LEU A 1 884 ? -9.030 26.151 -2.833 1.00 70.88 884 LEU A N 1
ATOM 6834 C CA . LEU A 1 884 ? -10.145 25.200 -2.797 1.00 70.88 884 LEU A CA 1
ATOM 6835 C C . LEU A 1 884 ? -11.292 25.787 -1.968 1.00 70.88 884 LEU A C 1
ATOM 6837 O O . LEU A 1 884 ? -11.116 26.197 -0.818 1.00 70.88 884 LEU A O 1
ATOM 6841 N N . THR A 1 885 ? -12.476 25.860 -2.572 1.00 67.94 885 THR A N 1
ATOM 6842 C CA . THR A 1 885 ? -13.676 26.345 -1.885 1.00 67.94 885 THR A CA 1
ATOM 6843 C C . THR A 1 885 ? -14.231 25.268 -0.953 1.00 67.94 885 THR A C 1
ATOM 6845 O O . THR A 1 885 ? -13.907 24.096 -1.096 1.00 67.94 885 THR A O 1
ATOM 6848 N N . ALA A 1 886 ? -15.127 25.630 -0.029 1.00 62.59 886 ALA A N 1
ATOM 6849 C CA . ALA A 1 886 ? -15.820 24.648 0.819 1.00 62.59 886 ALA A CA 1
ATOM 6850 C C . ALA A 1 886 ? -16.666 23.630 0.021 1.00 62.59 886 ALA A C 1
ATOM 6852 O O . ALA A 1 886 ? -17.036 22.589 0.555 1.00 62.59 886 ALA A O 1
ATOM 6853 N N . ASN A 1 887 ? -16.957 23.930 -1.249 1.00 70.56 887 ASN A N 1
ATOM 6854 C CA . ASN A 1 887 ? -17.627 23.033 -2.185 1.00 70.56 887 ASN A CA 1
ATOM 6855 C C . ASN A 1 887 ? -16.622 22.264 -3.062 1.00 70.56 887 ASN A C 1
ATOM 6857 O O . ASN A 1 887 ? -17.030 21.656 -4.043 1.00 70.56 887 ASN A O 1
ATOM 6861 N N . GLY A 1 888 ? -15.323 22.304 -2.767 1.00 75.19 888 GLY A N 1
ATOM 6862 C CA . GLY A 1 888 ? -14.285 21.696 -3.590 1.00 75.19 888 GLY A CA 1
ATOM 6863 C C . GLY A 1 888 ? -14.059 22.381 -4.946 1.00 75.19 888 GLY A C 1
ATOM 6864 O O . GLY A 1 888 ? -14.591 23.460 -5.218 1.00 75.19 888 GLY A O 1
ATOM 6865 N N . LYS A 1 889 ? -13.236 21.755 -5.794 1.00 82.44 889 LYS A N 1
ATOM 6866 C CA . LYS A 1 889 ? -13.026 22.078 -7.219 1.00 82.44 889 LYS A CA 1
ATOM 6867 C C . LYS A 1 889 ? -13.374 20.863 -8.082 1.00 82.44 889 LYS A C 1
ATOM 6869 O O . LYS A 1 889 ? -13.063 19.731 -7.702 1.00 82.44 889 LYS A O 1
ATOM 6874 N N . LEU A 1 890 ? -13.992 21.092 -9.240 1.00 87.62 890 LEU A N 1
ATOM 6875 C CA . LEU A 1 890 ? -14.357 20.040 -10.190 1.00 87.62 890 LEU A CA 1
ATOM 6876 C C . LEU A 1 890 ? -13.291 19.884 -11.279 1.00 87.62 890 LEU A C 1
ATOM 6878 O O . LEU A 1 890 ? -12.881 20.854 -11.920 1.00 87.62 890 LEU A O 1
ATOM 6882 N N . TYR A 1 891 ? -12.886 18.641 -11.517 1.00 89.19 891 TYR A N 1
ATOM 6883 C CA . TYR A 1 891 ? -11.946 18.267 -12.565 1.00 89.19 891 TYR A CA 1
ATOM 6884 C C . TYR A 1 891 ? -12.598 17.305 -13.553 1.00 89.19 891 TYR A C 1
ATOM 6886 O O . TYR A 1 891 ? -13.282 16.362 -13.156 1.00 89.19 891 TYR A O 1
ATOM 6894 N N . LEU A 1 892 ? -12.362 17.521 -14.842 1.00 93.12 892 LEU A N 1
ATOM 6895 C CA . LEU A 1 892 ? -12.679 16.588 -15.911 1.00 93.12 892 LEU A CA 1
ATOM 6896 C C . LEU A 1 892 ? -11.437 15.752 -16.226 1.00 93.12 892 LEU A C 1
ATOM 6898 O O . LEU A 1 892 ? -10.422 16.276 -16.683 1.00 93.12 892 LEU A O 1
ATOM 6902 N N . TYR A 1 893 ? -11.536 14.447 -16.011 1.00 94.19 893 TYR A N 1
ATOM 6903 C CA . TYR A 1 893 ? -10.547 13.466 -16.430 1.00 94.19 893 TYR A CA 1
ATOM 6904 C C . TYR A 1 893 ? -10.994 12.833 -17.741 1.00 94.19 893 TYR A C 1
ATOM 6906 O O . TYR A 1 893 ? -12.067 12.240 -17.802 1.00 94.19 893 TYR A O 1
ATOM 6914 N N . THR A 1 894 ? -10.174 12.945 -18.782 1.00 95.44 894 THR A N 1
ATOM 6915 C CA . THR A 1 894 ? -10.362 12.253 -20.061 1.00 95.44 894 THR A CA 1
ATOM 6916 C C . THR A 1 894 ? -9.272 11.203 -20.217 1.00 95.44 894 THR A C 1
ATOM 6918 O O . THR A 1 894 ? -8.092 11.536 -20.327 1.00 95.44 894 THR A O 1
ATOM 6921 N N . ILE A 1 895 ? -9.666 9.934 -20.204 1.00 95.44 895 ILE A 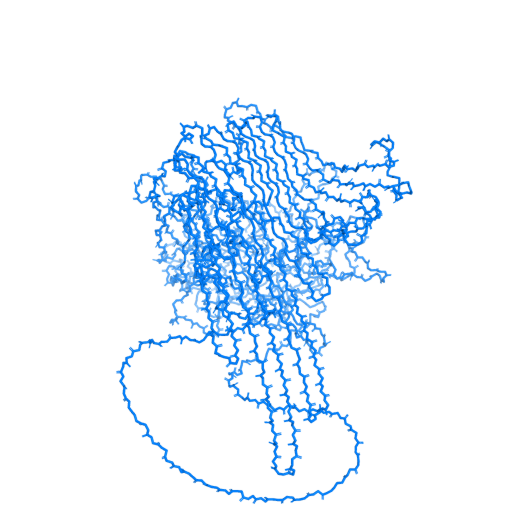N 1
ATOM 6922 C CA . ILE A 1 895 ? -8.783 8.768 -20.240 1.00 95.44 895 ILE A CA 1
ATOM 6923 C C . ILE A 1 895 ? -8.888 8.136 -21.625 1.00 95.44 895 ILE A C 1
ATOM 6925 O O . ILE A 1 895 ? -9.956 7.677 -22.032 1.00 95.44 895 ILE A O 1
ATOM 6929 N N . THR A 1 896 ? -7.777 8.110 -22.356 1.00 95.69 896 THR A N 1
ATOM 6930 C CA . THR A 1 896 ? -7.719 7.591 -23.728 1.00 95.69 896 THR A CA 1
ATOM 6931 C C . THR A 1 896 ? -6.754 6.408 -23.797 1.00 95.69 896 THR A C 1
ATOM 6933 O O . THR A 1 896 ? -5.550 6.608 -23.627 1.00 95.69 896 THR A O 1
ATOM 6936 N N . PRO A 1 897 ? -7.237 5.177 -24.037 1.00 94.44 897 PRO A N 1
ATOM 6937 C CA . PRO A 1 897 ? -6.377 4.022 -24.275 1.00 94.44 897 PRO A CA 1
ATOM 6938 C C . PRO A 1 897 ? -5.581 4.204 -25.570 1.00 94.44 897 PRO A C 1
ATOM 6940 O O . PRO A 1 897 ? -6.159 4.543 -26.605 1.00 94.44 897 PRO A O 1
ATOM 6943 N N . ILE A 1 898 ? -4.275 3.955 -25.519 1.00 90.69 898 ILE A N 1
ATOM 6944 C CA . ILE A 1 898 ? -3.382 3.930 -26.680 1.00 90.69 898 ILE A CA 1
ATOM 6945 C C . ILE A 1 898 ? -2.919 2.493 -26.888 1.00 90.69 898 ILE A C 1
ATOM 6947 O O . ILE A 1 898 ? -2.356 1.888 -25.970 1.00 90.69 898 ILE A O 1
ATOM 6951 N N . ASP A 1 899 ? -3.136 1.943 -28.080 1.00 88.19 899 ASP A N 1
ATOM 6952 C CA . ASP A 1 899 ? -2.677 0.591 -28.391 1.00 88.19 899 ASP A CA 1
ATOM 6953 C C . ASP A 1 899 ? -1.150 0.517 -28.566 1.00 88.19 899 ASP A C 1
ATOM 6955 O O . ASP A 1 899 ? -0.452 1.533 -28.655 1.00 88.19 899 ASP A O 1
ATOM 6959 N N . VAL A 1 900 ? -0.603 -0.700 -28.613 1.00 79.31 900 VAL A N 1
ATOM 6960 C CA . VAL A 1 900 ? 0.832 -0.945 -28.844 1.00 79.31 900 VAL A CA 1
ATOM 6961 C C . VAL A 1 900 ? 1.353 -0.257 -30.103 1.00 79.31 900 VAL A C 1
ATOM 6963 O O . VAL A 1 900 ? 2.465 0.253 -30.070 1.00 79.31 900 VAL A O 1
ATOM 6966 N N . ALA A 1 901 ? 0.555 -0.145 -31.167 1.00 76.88 901 ALA A N 1
ATOM 6967 C CA . ALA A 1 901 ? 0.951 0.519 -32.409 1.00 76.88 901 ALA A CA 1
ATOM 6968 C C . ALA A 1 901 ? 0.910 2.061 -32.316 1.00 76.88 901 ALA A C 1
ATOM 6970 O O . ALA A 1 901 ? 1.363 2.737 -33.238 1.00 76.88 901 ALA A O 1
ATOM 6971 N N . GLY A 1 902 ? 0.435 2.621 -31.199 1.00 79.50 902 GLY A N 1
ATOM 6972 C CA . GLY A 1 902 ? 0.346 4.059 -30.955 1.00 79.50 902 GLY A CA 1
ATOM 6973 C C . GLY A 1 902 ? -0.984 4.684 -31.377 1.00 79.50 902 GLY A C 1
ATOM 6974 O O . GLY A 1 902 ? -1.108 5.906 -31.326 1.00 79.50 902 GLY A O 1
ATOM 6975 N N . ASN A 1 903 ? -1.983 3.891 -31.776 1.00 86.31 903 ASN A N 1
ATOM 6976 C CA . ASN A 1 903 ? -3.290 4.423 -32.152 1.00 86.31 903 ASN A CA 1
ATOM 6977 C C . ASN A 1 903 ? -4.140 4.680 -30.909 1.00 86.31 903 ASN A C 1
ATOM 6979 O O . ASN A 1 903 ? -4.332 3.800 -30.066 1.00 86.31 903 ASN A O 1
ATOM 6983 N N . ALA A 1 904 ? -4.688 5.888 -30.826 1.00 90.25 904 ALA A N 1
ATOM 6984 C CA . ALA A 1 904 ? -5.637 6.248 -29.788 1.00 90.25 904 ALA A CA 1
ATOM 6985 C C . ALA A 1 904 ? -7.010 5.618 -30.048 1.00 90.25 904 ALA A C 1
ATOM 6987 O O . ALA A 1 904 ? -7.495 5.599 -31.183 1.00 90.25 904 ALA A O 1
ATOM 6988 N N . SER A 1 905 ? -7.655 5.149 -28.981 1.00 93.38 905 SER A N 1
ATOM 6989 C CA . SER A 1 905 ? -9.061 4.757 -29.023 1.00 93.38 905 SER A CA 1
ATOM 6990 C C . SER A 1 905 ? -9.941 5.939 -29.418 1.00 93.38 905 SER A C 1
ATOM 6992 O O . SER A 1 905 ? -9.783 7.052 -28.916 1.00 93.38 905 SER A O 1
ATOM 6994 N N . THR A 1 906 ? -10.931 5.677 -30.268 1.00 91.81 906 THR A N 1
ATOM 6995 C CA . THR A 1 906 ? -11.979 6.651 -30.612 1.00 91.81 906 THR A CA 1
ATOM 6996 C C . THR A 1 906 ? -13.036 6.806 -29.514 1.00 91.81 906 THR A C 1
ATOM 6998 O O . THR A 1 906 ? -13.902 7.674 -29.617 1.00 91.81 906 THR A O 1
ATOM 7001 N N . ARG A 1 907 ? -12.970 5.991 -28.451 1.00 90.88 907 ARG A N 1
ATOM 7002 C CA . ARG A 1 907 ? -13.888 6.010 -27.303 1.00 90.88 907 ARG A CA 1
ATOM 7003 C C . ARG A 1 907 ? -13.132 6.316 -26.003 1.00 90.88 907 ARG A C 1
ATOM 7005 O O . ARG A 1 907 ? -12.836 5.393 -25.243 1.00 90.88 907 ARG A O 1
ATOM 7012 N N . PRO A 1 908 ? -12.779 7.586 -25.740 1.00 93.31 908 PRO A N 1
ATOM 7013 C CA . PRO A 1 908 ? -12.207 7.968 -24.456 1.00 93.31 908 PRO A CA 1
ATOM 7014 C C . PRO A 1 908 ? -13.269 7.928 -23.347 1.00 93.31 908 PRO A C 1
ATOM 7016 O O . PRO A 1 908 ? -14.459 8.135 -23.593 1.00 93.31 908 PRO A O 1
ATOM 7019 N N . LEU A 1 909 ? -12.831 7.700 -22.112 1.00 94.31 909 LEU A N 1
ATOM 7020 C CA . LEU A 1 909 ? -13.663 7.790 -20.915 1.00 94.31 909 LEU A CA 1
ATOM 7021 C C . LEU A 1 909 ? -13.518 9.176 -20.293 1.00 94.31 909 LEU A C 1
ATOM 7023 O O . LEU A 1 909 ? -12.423 9.564 -19.895 1.00 94.31 909 LEU A O 1
ATOM 7027 N N . SER A 1 910 ? -14.627 9.902 -20.177 1.00 94.06 910 SER A N 1
ATOM 7028 C CA . SER A 1 910 ? -14.675 11.197 -19.499 1.00 94.06 910 SER A CA 1
ATOM 7029 C C . SER A 1 910 ? -15.371 11.065 -18.147 1.00 94.06 910 SER A C 1
ATOM 7031 O O . SER A 1 910 ? -16.521 10.637 -18.070 1.00 94.06 910 SER A O 1
ATOM 7033 N N . ILE A 1 911 ? -14.680 11.446 -17.075 1.00 92.38 911 ILE A N 1
ATOM 7034 C CA . ILE A 1 911 ? -15.176 11.395 -15.699 1.00 92.38 911 ILE A CA 1
ATOM 7035 C C . ILE A 1 911 ? -14.992 12.761 -15.062 1.00 92.38 911 ILE A C 1
ATOM 7037 O O . ILE A 1 911 ? -13.888 13.295 -15.025 1.00 92.38 911 ILE A O 1
ATOM 7041 N N . VAL A 1 912 ? -16.067 13.301 -14.497 1.00 91.62 912 VAL A N 1
ATOM 7042 C CA . VAL A 1 912 ? -15.972 14.460 -13.608 1.00 91.62 912 VAL A CA 1
ATOM 7043 C C . VAL A 1 912 ? -15.680 13.961 -12.202 1.00 91.62 912 VAL A C 1
ATOM 7045 O O . VAL A 1 912 ? -16.416 13.102 -11.709 1.00 91.62 912 VAL A O 1
ATOM 7048 N N . ALA A 1 913 ? -14.643 14.490 -11.560 1.00 87.31 913 ALA A N 1
ATOM 7049 C CA . ALA A 1 913 ? -14.317 14.205 -10.172 1.00 87.31 913 ALA A CA 1
ATOM 7050 C C . ALA A 1 913 ? -14.162 15.486 -9.345 1.00 87.31 913 ALA A C 1
ATOM 7052 O O . ALA A 1 913 ? -13.622 16.488 -9.816 1.00 87.31 913 ALA A O 1
ATOM 7053 N N . GLN A 1 914 ? -14.649 15.449 -8.110 1.00 83.88 914 GLN A N 1
ATOM 7054 C CA . GLN A 1 914 ? -14.610 16.569 -7.178 1.00 83.88 914 GLN A CA 1
ATOM 7055 C C . GLN A 1 914 ? -13.472 16.402 -6.171 1.00 83.88 914 GLN A C 1
ATOM 7057 O O . GLN A 1 914 ? -13.327 15.358 -5.539 1.00 83.88 914 GLN A O 1
ATOM 7062 N N . ARG A 1 915 ? -12.673 17.455 -6.004 1.00 78.69 915 ARG A N 1
ATOM 7063 C CA . ARG A 1 915 ? -11.651 17.552 -4.961 1.00 78.69 915 ARG A CA 1
ATOM 7064 C C . ARG A 1 915 ? -12.156 18.475 -3.859 1.00 78.69 915 ARG A C 1
ATOM 7066 O O . ARG A 1 915 ? -12.338 19.657 -4.134 1.00 78.69 915 ARG A O 1
ATOM 7073 N N . PHE A 1 916 ? -12.380 17.937 -2.663 1.00 64.69 916 PHE A N 1
ATOM 7074 C CA . PHE A 1 916 ? -12.945 18.664 -1.516 1.00 64.69 916 PHE A CA 1
ATOM 7075 C C . PHE A 1 916 ? -11.961 19.578 -0.782 1.00 64.69 916 PHE A C 1
ATOM 7077 O O . PHE A 1 916 ? -10.751 19.265 -0.746 1.00 64.69 916 PHE A O 1
#

Secondary structure (DSSP, 8-state):
---SS----PPPTTPPPPPEEEEEEEEES--S-SSTTSPP-HHHHTT---SEEEEEEEEEETTS-EEEEEEEEES--HHHHHH-HHHHH--SEEEEEEEETTTTEEEEEEEE-TT-----SS---HHHHHHHHTEE-EEEEEEETTEEEEEESTTTTEEEEEEETTEEEEEEEEEEEEEESSEEEEEEEEEEEEEEEEEEEEE-SSEEEEEEEEEEEEEEEEEEEEEESS-HHHH-EEEEEEEEEEEEEEEEEEEEEEEETTEEEEEEEEEEEEEEEEEEEEEEEETTSPPEEEEEEEEEEEETTEEEEEEEEEEESHHHHHHHHHHHHTTTT-STT-S--PPPTT-SSS-SS-S-PPP--SS----------------------------------------------------------PPPPPPPPTT--PPPEEEEEEEE--SSS--EEEEEEEE--S-TTS----SPPPPSSSSPPPPS-SEEEE-SSPPPTTEEEEEEEE-TTSSEEEEEEPTT--EEEE---TT-EEEEE---TT--EEEEHHHHHHTTSEEPTT-S--SS-PPTT-PPEEEPPPP---S--EE---HHHHS--HHHHHHHHHHHHH-TT-------TT-HHHHHHHHHT-GGGSSS-TTSPPPPPPB-TTSPBPTTSPPHHHHHHHHHHHHHHHHHHHHHHHHH-GGGHHHHHHH-HHHHTT-EEEEEEPTTS-HHHHHHHHHHSSS-S-EEEE--SSS-SS--SS--EEEEESS-GGGSTTTSPPEEEEEEEEE-SS-EEEEEEEE--GGG--TT-GGGS-HHHHEEEEEEEEEESSS-PPPEEEEE-PPPEEEEEEEEEE-TTSPEEEEEEEE--S-SEEE--TTS-HHHHHT--TT-EEEEEEEEEEETTSPBPS--EEEEEEE-

Foldseek 3Di:
DPPDFDDDPDDDPPDDDKDKDKDKDKDWQDDPDPDPPDDHDLVSQVQAATQKIKTWIWMAMPQRKIKIWIFMAGRATPNNCVPPPLQVVAGQKTWMWIDGVVQQKTKIKMWGALSHDHDVRPHDDVVVVLFSSQWTWMWMFIDHVFKTKTKICFAFRGWGWDDDPQKIKIKTKMWIFMGGNFKTKTKIKIKMKIKGWDWDKDDPPQKIKIKTKIKIKIKIKMKMWMQTPVCNQALTKIKIKIKIKIKIKIKMWIWGWDDDPPDTDIDIDIWIKIKIKIKMKMWMAGGPDDIKIKIKIKIWIDTPNDIDIDIDIDMDPVVRNVNRCVSGVVVSCPDPPSPDDDDGTRPDDPDDPPDPDDDPDPDDDDDDDDDDDDDDDDDDDDDDDDDDDDDDDDDDDDDDDDDDDDDDDDDDDDDDPDDDDQDDADDWDWQFAAQFFWAWEWAWFPDPFTKIKIFTFGDADQALRDFRHHAAQAALDVVHDWFPFFKKFFFPAFAAPFWWKWFWAFDPPLFIDTHTDDGPDRMDTDTFPQAAFQDWDPPDPPDTLTDTPNLLLLLLAQFDPPPPDDDDDDRRRNTHHTYGQNDQAHPPAAAQEFCLLLPPDPVSLVQLQVCCVNPSPDSDRDQDPPRPLSVQVVVLPDCLQDCAHPVRHGDDFDADPVRDGPPSHNPSSSSSVVSSVVLSVQLLVLSNCCRYPVVCPSVSCRHRPRNSRSRMMMMTGDPDDPSVVVVLCSLVVDPFSGWMFGHGGNHDSDTDPPHTHTYHYDCRPCNFLANQPWDWASWDWDEEQQKIFIATATFGPPVPDDPVCVCSRRCLNFFPWKWKWKDFPPDDDDIDIDTFDFDKRKGKAFPVDADPVRHTDIHIHINGDNTSDMDRVPVDDPVNSVPADPQFTKMWMWIWTATSNRDTHPDIDIDIYGND

Radius of gyration: 37.14 Å; Cα contacts (8 Å, |Δi|>4): 1880; chains: 1; bounding box: 101×99×95 Å

Solvent-accessible surface area (backbone atoms only — not comparable to full-atom values): 51614 Å² total; per-residue (Å²): 132,99,78,86,70,94,67,90,83,71,76,58,96,88,55,77,88,80,54,68,55,72,48,78,49,78,50,54,74,43,72,69,60,94,43,95,84,53,74,90,55,64,84,60,25,59,81,39,61,5,65,30,25,32,48,33,42,38,35,42,32,73,71,61,31,38,39,37,41,37,36,28,29,48,15,20,23,71,42,45,46,72,75,32,69,69,38,62,77,16,40,34,33,39,36,38,38,38,38,29,59,84,75,49,33,36,41,35,40,39,34,45,34,53,75,37,37,65,44,66,22,51,75,69,62,67,68,59,56,48,47,52,29,33,27,36,38,41,37,40,39,41,38,42,90,60,32,41,38,39,35,41,12,32,47,58,48,28,30,37,53,45,77,61,85,58,35,39,37,40,38,28,21,16,29,39,43,35,42,44,81,52,35,40,36,45,34,42,28,41,37,39,40,37,38,37,60,47,79,48,78,48,75,72,83,42,41,33,44,33,43,39,39,39,40,40,38,35,38,19,41,38,38,38,36,36,46,23,66,86,42,51,57,64,62,17,25,31,25,36,39,39,16,32,30,38,37,40,39,41,37,40,38,37,39,37,47,48,80,56,97,92,48,76,50,74,50,75,48,75,51,45,38,40,39,37,41,31,34,17,42,34,38,7,32,19,36,81,53,63,71,13,33,38,37,38,39,37,43,34,44,30,50,78,89,45,78,48,74,50,77,48,78,50,66,44,56,47,68,21,26,53,53,5,41,63,72,47,51,70,64,54,53,67,37,98,78,27,84,74,80,81,76,49,36,55,71,60,96,80,75,65,100,73,75,89,69,79,77,92,71,90,80,83,88,81,88,86,80,86,89,80,83,88,87,81,92,82,88,89,82,90,90,87,89,88,80,90,84,84,87,90,91,82,91,93,87,91,84,87,86,91,86,93,81,90,83,83,88,83,86,82,92,75,95,68,84,84,70,80,84,83,77,77,64,61,79,84,54,83,74,51,46,48,73,27,32,31,34,37,42,54,36,62,32,73,50,101,61,71,26,42,36,37,37,62,40,73,29,63,61,87,47,58,62,47,60,34,19,53,76,60,48,50,55,70,50,88,78,53,75,80,50,84,31,34,35,38,42,36,36,70,66,40,56,57,94,51,46,46,45,29,41,38,32,47,41,99,82,83,48,69,41,76,46,74,54,62,73,66,50,41,67,52,72,47,54,59,58,50,80,43,69,70,44,76,54,89,84,52,103,82,61,82,58,62,42,32,45,42,32,61,55,29,52,48,25,23,58,48,94,82,64,73,78,82,75,82,84,76,66,84,49,78,54,55,63,32,29,48,29,72,60,73,68,54,87,78,62,54,70,46,66,55,55,54,69,79,59,54,46,75,68,38,45,49,45,45,57,48,30,63,70,75,34,94,84,51,95,55,66,71,87,40,89,83,39,68,44,47,44,51,53,52,59,52,67,34,72,76,67,41,62,42,43,101,84,72,38,71,70,79,91,60,63,44,101,81,74,43,78,45,94,83,56,52,55,54,45,51,49,10,49,52,46,46,50,51,49,53,52,50,29,52,51,53,51,51,45,45,30,64,32,77,87,50,32,71,58,44,36,69,62,33,64,35,22,50,60,48,36,30,33,39,39,38,52,44,94,90,63,78,20,63,58,54,51,50,45,61,66,65,70,52,102,38,68,19,37,38,31,41,21,43,42,42,83,58,63,45,51,57,90,85,61,73,20,56,26,39,74,44,79,47,76,76,58,31,17,61,70,42,45,47,42,82,40,82,70,45,79,46,67,35,63,65,38,42,35,35,28,62,39,66,39,52,63,83,91,73,63,53,92,89,43,63,74,82,50,38,44,69,75,45,47,56,33,31,42,37,35,41,33,50,74,88,54,91,60,79,66,48,73,48,79,44,72,76,68,65,47,76,34,79,42,78,66,87,43,57,47,100,86,69,47,78,38,68,46,42,30,41,37,59,59,81,46,66,39,76,44,59,61,81,90,58,54,75,65,64,62,66,66,50,44,99,86,23,47,51,32,40,37,38,39,28,50,21,22,67,58,64,37,52,28,78,56,58,50,76,45,79,47,56,34,75

Nearest PDB structures (foldseek):
  8the-assembly1_A  TM=1.258E-01  e=1.266E-02  Pseudomonas aeruginosa
  5fok-assembly1_A  TM=1.413E-01  e=2.849E-02  Pseudomonas aeruginosa PAO1
  5fok-assembly2_B  TM=1.219E-01  e=3.861E-02  Pseudomonas aeruginosa PAO1
  6z8i-assembly1_B  TM=1.610E-01  e=1.485E+00  Bacteroides thetaiotaomicron VPI-5482
  6zm1-assembly1_B  TM=1.580E-01  e=3.019E+00  Bacteroides thetaiotaomicron VPI-5482

pLDDT: mean 72.14, std 20.76, range [19.64, 95.69]

Sequence (916 aa):
SKRNAWRVDLENEGEDPRWTVALRALFAGASAQASPFSGYKPTSEAPLPCVYLMDLVLAVRSDLTFFMAGRAWLNTNYHDFHNTPKVKDAPLLNGFMMLSVRQSRFLANLSSNPQAEFGDHPPVPEFIKTLLRGSRFTATLLIEPGLLHYELGWPNQLQANLNMGPLTVQVRAGQIMRLSTRELVIGQSFLARGKLELKAEFSAGFFGAGLYALADVAYGIRYIGVLAFEDTSRNSAFYGAVGLDIRVKLEIRFWLRIKLGFFKISINLNLAIDLQFTAALQVGISFPEVAGALGTATVSLRVMGRRLGFNVRVGINDGAVEAAKLKTERFLHIGLEAEDVEAIPGTDRNESLGGGGPPPTPGSALALTPEGPAPTVANVSITVPGGSALGPTSAPIPGGPATVVANATTAVAGVVPAGPLMSAAVAPTPGVFHVPDYYVGIAQGTDDVPTLYLLLVPRSPMSPEELDGFLAVPPRDNPPTIPDKDFEWTFSNAPRDGFLFSHLQSSHSGGGGHTRIASGVTNHTWKMPWLNVVSATTENESAEQSGKLYQFLRYAYVPKLFELPGGNDPDFGQIEPEFDPAPRWIPGDTTIEDSRVANPTTAAFEAAVRGAAEQYAAPYFKFDPNSPYDRNLREACRVTTSVYTPEGKAPPPVLDQNNQPMLDRPDPHQAASELRSSLVQAMTRDFFEYASTPTARPKLEAESAAFQYGLVFKITPLAGQNSLEKAHEWLESLSGLGTMRQRNTPEEALCGDADKSVMRLFNRRKEWFSNRPPEFARVRKFEHANTVAIDWRLEFPHQDLDPNNPLRDDPEHHLRHYVVRREHLDGNDPSVTFPLKTAEVLHRVDSGKKDAGGKPIFHTIRLPSRFQMVDHFADQNAEDVAALTANGKLYLYTITPIDVAGNASTRPLSIVAQRF

Mean predicted aligned error: 21.18 Å